Protein 7VB8 (pdb70)

Secondary structure (DSSP, 8-state):
-HHHHHHHHHHHHHHHHTTTHHHHHHHHHHHTTHHHHHHH-SS-EEHHHHHHHH--SPPSSHHHHHHHHHHHHHHHHHTTSEEEEEEEPSS--SSSSSTTEEEEEEE-GGGGGG--TT-TT--HHHHHHHT-HHHHHGGGGHHHHHHHT--HHHHHHSS-HHHHHTT-HHHHHHHHHHHHHHHHHHHHHHHHH--TTTT-SEEEEET-TTSHHHHHHHHH-TT-EEEEEE-HHHHHTPPPBTTEEEEE--TTT-----SEEEEES-GGGS-HHHHHHHHHHHHHHSPTT-EEEEEE----SS---SHHHHHHHHHHHHHHHHHSS-----HHHHHHHHHHTT--S-EEEEEEETTEEEEEEE-/-HHHHHHHHHHHHHHHHTTTHHHHHHHHHHHTTHHHHHHH-SS-EEHHHHHHHH--SPPSSHHHHHHHHHHHHHHHHHTTSEEEEEEE--S--TTSSSTTEEEEEEE-GGGGGG-SS-SS---HHHHHHHT-HHHHHHGGGHHHHHHTT--HHHHHHSS-HHHHHHT-HHHHHHHHHHHHHHHHHHHHHHHHH--TTTT-SEEEEET-TTSHHHHHHHHH-TT-EEEEEE-HHHHHTPPP-TTEEEEE--TTT----EEEEEEES-GGGS-HHHHHHHHHHHHHHEEEEEEEEEEE--B-SS---SHHHHHHHHHHHHHHHHHSS----BHHHHHHHHHHTT--S-EEEEEEETTEEEEEEE-

Radius of gyration: 28.73 Å; Cα contacts (8 Å, |Δi|>4): 1420; chains: 2; bounding box: 76×60×81 Å

Solvent-accessible surface area: 30028 Å² total; per-residue (Å²): 121,78,98,73,118,41,9,80,19,1,23,64,0,27,101,13,5,2,24,7,0,16,0,8,0,0,37,2,0,8,62,10,5,0,1,23,51,6,48,93,36,175,146,33,26,8,3,76,62,0,13,78,52,28,25,113,71,171,20,101,132,65,68,50,0,5,26,3,0,2,8,0,0,4,0,0,9,0,42,49,0,3,120,32,88,51,128,123,16,144,65,118,19,92,4,10,17,4,97,29,21,67,5,24,0,34,31,5,94,6,0,73,0,0,17,125,81,54,129,134,37,5,2,16,46,8,3,86,29,38,5,30,83,29,22,10,26,1,13,26,52,2,15,77,0,2,55,69,7,20,11,0,2,67,88,42,51,63,54,75,4,87,93,32,7,94,82,37,45,108,5,51,67,35,23,96,102,0,48,61,25,7,17,65,6,1,0,106,28,0,31,155,52,5,172,10,1,74,80,20,80,42,0,0,4,7,42,8,24,87,0,50,12,0,98,43,0,44,41,86,42,148,121,1,151,3,27,0,8,20,88,83,117,34,26,86,144,17,70,137,23,142,14,19,114,42,38,36,19,34,29,68,116,86,2,19,125,2,38,0,0,0,0,40,30,24,1,8,20,75,56,58,162,14,0,31,120,0,3,100,26,0,65,95,4,0,81,119,200,2,39,0,0,1,1,0,16,30,2,32,82,91,18,85,92,64,62,44,6,32,23,1,1,38,26,1,1,39,14,0,3,19,42,7,55,0,15,1,0,11,98,134,23,4,12,75,8,0,69,114,5,45,8,49,207,103,90,124,42,29,59,0,2,2,14,2,78,0,3,8,7,25,60,102,88,89,78,128,48,13,101,21,1,20,68,0,24,93,15,3,2,25,6,1,15,0,7,0,0,36,2,0,10,63,11,4,1,1,21,49,7,51,104,35,178,147,32,26,4,3,74,62,0,10,76,52,30,27,112,72,179,22,103,127,74,95,58,1,9,26,2,0,2,8,0,0,4,2,0,9,0,41,62,0,4,137,34,88,47,104,123,30,148,62,133,16,70,8,6,13,3,84,31,12,49,2,17,0,18,23,13,108,5,0,67,0,0,10,83,133,75,81,116,37,4,2,21,37,9,5,82,30,41,5,30,77,33,26,9,28,0,14,31,51,2,16,70,0,2,53,80,10,27,10,0,2,68,79,40,56,61,68,55,3,90,104,38,8,102,100,38,45,109,6,50,68,36,25,91,99,0,48,62,22,4,24,66,15,0,2,85,26,0,32,150,48,8,177,10,1,111,82,22,98,20,0,0,6,8,46,9,23,88,0,46,18,0,96,39,0,47,45,88,42,135,145,4,130,1,18,0,6,22,92,81,124,38,26,88,155,16,71,132,20,150,25,18,98,42,44,34,18,39,31,71,111,79,8,20,132,8,55,0,0,2,0,37,25,19,1,8,23,76,60,62,143,12,0,30,100,0,3,104,24,0,70,91,2,1,103,120,167,6,36,0,0,0,3,0,16,30,2,32,80,94,16,79,92,61,65,43,5,30,26,2,1,37,26,1,1,42,14,0,5,22,42,8,61,0,15,1,0,5,99,125,20,4,12,64,6,0,75,103,5,42,10,45,206,81,88,108,44,28,60,0,2,2,15,2,76,0,5,9,6,16,42

CATH classification: 1.10.10.10 (+1 more: 3.40.50.150)

Sequence (726 aa):
SARNEEDESCMFALKLLGGFAVPFTIKAVIEELGVMDQLLTAERAMSAEELVAAAVAAQLPRPEVACTMVDRLLRFLASHSVVRCTTEVVVGTDDATTTTCCRRSYAASPVCKWFARNGVEDSVLPLGMMILNKTFLDSWQNITDAVLEGAAPFEEKTYGMPMFEEYLSSTNGPLNTVFHEAMANHSMIITKKLLKFFRGFEGLDVLVDVGGGNGTTLQMIRGQYKNMRGINYDLPHVIAQAAPVEGVEHVGGSMFDNIPRGNAVLLKWILHDWDDKACIKILKNCYTALHVRGKVIVLEYVVPDDEEPEPTLAAQGAFEELDLLTMLVTFGSGKERTQREFSELAMEAGFSREFFKATYIFANVWALEFTKSARNEEDESSCMFALKLLGGFAVPFTIKAVIEELGVMDQLLTAERAMSAEELVAAAVAAQLPRPEVACTMVDRLLRFLASHSVVRCTTEVVVGTDDATTTTCCRRRSYAASPVCKWFARNGVEDSVLPLGMMMILNKTFLDSWQQNITDAVLEGAAPFEKTYGMPMMFEYLSTNGPLNTVFHEAMANHSMMIITKKLLKFFRRGFEGLDVLVDVGGGNGTTLQMIRGQYKNMRGINYDLPHVIAQAAPVEGVEHVGGSMFDNIPRGNAVLLKKWILHDWDDKACIKILKNCYTALHVRGKVIVLLEYVVPDDEEPEPTLAAQGAFELDLTMLVTFGSGKERTQQREFSEELAMMEAGFSREFFKATYIFANVWALEFTK

InterPro domains:
  IPR001077 O-methyltransferase, C-terminal domain [PF00891] (153-358)
  IPR012967 Caffeic acid 3-O-methyltransferase-like, dimerisation domain [PF08100] (29-130)
  IPR016461 O-methyltransferase-like [PIRSF005739] (8-376)
  IPR016461 O-methyltransferase-like [PS51683] (28-377)
  IPR016461 O-methyltransferase-like [PTHR11746] (30-358)
  IPR029063 S-adenosyl-L-methionine-dependent methyltransferase superfamily [G3DSA:3.40.50.150] (130-377)
  IPR029063 S-adenosyl-L-methionine-dependent methyltransferase superfamily [SSF53335] (135-360)
  IPR036388 Winged helix-like DNA-binding domain superfamily [G3DSA:1.10.10.10] (5-128)
  IPR036390 Winged helix DNA-binding domain superfamily [SSF46785] (19-131)

Organism: Sorghum bicolor (NCBI:txid4558)

B-factor: mean 29.9, std 14.21, range [11.07, 153.0]

Structure (mmCIF, N/CA/C/O backbone):
data_7VB8
#
_entry.id   7VB8
#
_cell.length_a   96.831
_cell.length_b   96.831
_cell.length_c   168.038
_cell.angle_alpha   90.000
_cell.angle_beta   90.000
_cell.angle_gamma   120.000
#
_symmetry.space_group_name_H-M   'P 31 2 1'
#
loop_
_entity.id
_entity.type
_entity.pdbx_description
1 polymer 'stilbene O-methyltransferase'
2 non-polymer RESVERATROL
3 non-polymer NICOTINAMIDE-ADENINE-DINUCLEOTIDE
4 non-polymer 1,2-ETHANEDIOL
5 non-polymer 'ACETATE ION'
6 non-polymer GLYCEROL
7 non-polymer 'CHLORIDE ION'
8 water water
#
loop_
_atom_site.group_PDB
_atom_site.id
_atom_site.type_symbol
_atom_site.label_atom_id
_atom_site.label_alt_id
_atom_site.label_comp_id
_atom_site.label_asym_id
_atom_site.label_entity_id
_atom_site.label_seq_id
_atom_site.pdbx_PDB_ins_code
_atom_site.Cartn_x
_atom_site.Cartn_y
_atom_site.Cartn_z
_atom_site.occupancy
_atom_site.B_iso_or_equiv
_atom_site.auth_seq_id
_atom_site.auth_comp_id
_atom_site.auth_asym_id
_atom_site.auth_atom_id
_atom_site.pdbx_PDB_model_num
ATOM 1 N N . SER A 1 15 ? -7.556 56.908 -12.466 1.000 67.928 15 SER B N 1
ATOM 2 C CA . SER A 1 15 ? -6.342 56.793 -13.322 1.000 72.599 15 SER B CA 1
ATOM 3 C C . SER A 1 15 ? -5.321 55.874 -12.647 1.000 72.093 15 SER B C 1
ATOM 4 O O . SER A 1 15 ? -4.957 54.843 -13.218 1.000 66.800 15 SER B O 1
ATOM 7 N N . ALA A 1 16 ? -4.862 56.254 -11.440 1.000 60.738 16 ALA B N 1
ATOM 8 C CA . ALA A 1 16 ? -4.107 55.357 -10.572 1.000 53.610 16 ALA B CA 1
ATOM 9 C C . ALA A 1 16 ? -4.993 54.194 -10.098 1.000 57.660 16 ALA B C 1
ATOM 10 O O . ALA A 1 16 ? -4.550 53.041 -10.085 1.000 51.444 16 ALA B O 1
ATOM 12 N N . ARG A 1 17 ? -6.229 54.498 -9.662 1.000 48.809 17 ARG B N 1
ATOM 13 C CA . ARG A 1 17 ? -7.202 53.454 -9.338 1.000 44.385 17 ARG B CA 1
ATOM 14 C C . ARG A 1 17 ? -7.312 52.486 -10.521 1.000 42.867 17 ARG B C 1
ATOM 15 O O . ARG A 1 17 ? -7.258 51.261 -10.365 1.000 36.625 17 ARG B O 1
ATOM 23 N N . ASN A 1 18 ? -7.491 53.054 -11.719 1.000 44.183 18 ASN B N 1
ATOM 24 C CA . ASN A 1 18 ? -7.766 52.264 -12.898 1.000 44.567 18 ASN B CA 1
ATOM 25 C C . ASN A 1 18 ? -6.519 51.450 -13.292 1.000 46.346 18 ASN B C 1
ATOM 26 O O . ASN A 1 18 ? -6.659 50.341 -13.810 1.000 33.992 18 ASN B O 1
ATOM 31 N N . GLU A 1 19 ? -5.299 51.953 -13.030 1.000 39.581 19 GLU B N 1
ATOM 32 C CA . GLU A 1 19 ? -4.090 51.197 -13.356 1.000 42.571 19 GLU B CA 1
ATOM 33 C C . GLU A 1 19 ? -3.946 49.976 -12.456 1.000 37.759 19 GLU B C 1
ATOM 34 O O . GLU A 1 19 ? -3.484 48.922 -12.888 1.000 35.215 19 GLU B O 1
ATOM 40 N N . GLU A 1 20 ? -4.282 50.139 -11.176 1.000 33.027 20 GLU B N 1
ATOM 41 C CA . GLU A 1 20 ? -4.244 49.064 -10.208 1.000 31.139 20 GLU B CA 1
ATOM 42 C C . GLU A 1 20 ? -5.224 47.948 -10.607 1.000 26.222 20 GLU B C 1
ATOM 43 O O . GLU A 1 20 ? -4.855 46.768 -10.542 1.000 25.541 20 GLU B O 1
ATOM 49 N N . ASP A 1 21 ? -6.429 48.369 -10.996 1.000 27.785 21 ASP B N 1
ATOM 50 C CA . ASP A 1 21 ? -7.534 47.504 -11.394 1.000 26.701 21 ASP B CA 1
ATOM 51 C C . ASP A 1 21 ? -7.114 46.734 -12.633 1.000 28.260 21 ASP B C 1
ATOM 52 O O . ASP A 1 21 ? -7.173 45.509 -12.629 1.000 26.127 21 ASP B O 1
ATOM 57 N N . GLU A 1 22 ? -6.620 47.445 -13.668 1.000 30.867 22 GLU B N 1
ATOM 58 C CA . GLU A 1 22 ? -6.180 46.802 -14.910 1.000 33.451 22 GLU B CA 1
ATOM 59 C C . GLU A 1 22 ? -5.036 45.807 -14.670 1.000 27.473 22 GLU B C 1
ATOM 60 O O . GLU A 1 22 ? -4.987 44.748 -15.279 1.000 25.220 22 GLU B O 1
ATOM 66 N N . SER A 1 23 ? -4.109 46.127 -13.776 1.000 24.097 23 SER B N 1
ATOM 67 C CA . SER A 1 23 ? -2.986 45.273 -13.451 1.000 25.061 23 SER B CA 1
ATOM 68 C C . SER A 1 23 ? -3.481 43.937 -12.862 1.000 21.500 23 SER B C 1
ATOM 69 O O . SER A 1 23 ? -3.005 42.845 -13.184 1.000 18.547 23 SER B O 1
ATOM 72 N N . CYS A 1 24 ? -4.406 44.057 -11.898 1.000 20.394 24 CYS B N 1
ATOM 73 C CA . CYS A 1 24 ? -4.927 42.867 -11.220 1.000 21.098 24 CYS B CA 1
ATOM 74 C C . CYS A 1 24 ? -5.689 41.994 -12.214 1.000 20.922 24 CYS B C 1
ATOM 75 O O . CYS A 1 24 ? -5.520 40.773 -12.233 1.000 19.562 24 CYS B O 1
ATOM 78 N N . MET A 1 25 ? -6.502 42.616 -13.071 1.000 20.119 25 MET B N 1
ATOM 79 C CA . MET A 1 25 ? -7.250 41.867 -14.064 1.000 22.100 25 MET B CA 1
ATOM 80 C C . MET A 1 25 ? -6.305 41.188 -15.050 1.000 20.373 25 MET B C 1
ATOM 81 O O . MET A 1 25 ? -6.593 40.074 -15.482 1.000 20.448 25 MET B O 1
ATOM 86 N N . PHE A 1 26 ? -5.196 41.836 -15.433 1.000 20.301 26 PHE B N 1
ATOM 87 C CA . PHE A 1 26 ? -4.207 41.201 -16.299 1.000 20.427 26 PHE B CA 1
ATOM 88 C C . PHE A 1 26 ? -3.558 39.992 -15.626 1.000 18.119 26 PHE B C 1
ATOM 89 O O . PHE A 1 26 ? -3.397 38.933 -16.224 1.000 19.635 26 PHE B O 1
ATOM 97 N N . ALA A 1 27 ? -3.260 40.108 -14.331 1.000 17.658 27 ALA B N 1
ATOM 98 C CA . ALA A 1 27 ? -2.724 38.979 -13.586 1.000 18.156 27 ALA B CA 1
ATOM 99 C C . ALA A 1 27 ? -3.678 37.774 -13.635 1.000 16.344 27 ALA B C 1
ATOM 100 O O . ALA A 1 27 ? -3.235 36.632 -13.860 1.000 16.126 27 ALA B O 1
ATOM 102 N N . LEU A 1 28 ? -4.978 38.015 -13.385 1.000 17.656 28 LEU B N 1
ATOM 103 C CA . LEU A 1 28 ? -5.960 36.931 -13.424 1.000 16.717 28 LEU B CA 1
ATOM 104 C C . LEU A 1 28 ? -6.075 36.390 -14.836 1.000 17.243 28 LEU B C 1
ATOM 105 O O . LEU A 1 28 ? -6.203 35.197 -15.020 1.000 18.196 28 LEU B O 1
ATOM 110 N N . LYS A 1 29 ? -6.000 37.269 -15.852 1.000 19.170 29 LYS B N 1
ATOM 111 C CA . LYS A 1 29 ? -6.079 36.793 -17.219 1.000 18.061 29 LYS B CA 1
ATOM 112 C C . LYS A 1 29 ? -4.923 35.846 -17.517 1.000 18.335 29 LYS B C 1
ATOM 113 O O . LYS A 1 29 ? -5.096 34.819 -18.179 1.000 18.998 29 LYS B O 1
ATOM 119 N N . LEU A 1 30 ? -3.718 36.215 -17.071 1.000 18.008 30 LEU B N 1
ATOM 120 C CA . LEU A 1 30 ? -2.531 35.396 -17.310 1.000 17.057 30 LEU B CA 1
ATOM 121 C C . LEU A 1 30 ? -2.648 34.004 -16.683 1.000 18.534 30 LEU B C 1
ATOM 122 O O . LEU A 1 30 ? -2.266 33.016 -17.289 1.000 20.177 30 LEU B O 1
ATOM 127 N N . LEU A 1 31 ? -3.258 33.922 -15.490 1.000 17.087 31 LEU B N 1
ATOM 128 C CA . LEU A 1 31 ? -3.422 32.671 -14.768 1.000 19.253 31 LEU B CA 1
ATOM 129 C C . LEU A 1 31 ? -4.535 31.807 -15.368 1.000 19.650 31 LEU B C 1
ATOM 130 O O . LEU A 1 31 ? -4.484 30.597 -15.213 1.000 20.158 31 LEU B O 1
ATOM 135 N N . GLY A 1 32 ? -5.456 32.398 -16.129 1.000 19.295 32 GLY B N 1
ATOM 136 C CA . GLY A 1 32 ? -6.640 31.686 -16.611 1.000 19.491 32 GLY B CA 1
ATOM 137 C C . GLY A 1 32 ? -6.598 31.291 -18.077 1.000 21.307 32 GLY B C 1
ATOM 138 O O . GLY A 1 32 ? -7.608 30.795 -18.596 1.000 21.814 32 GLY B O 1
ATOM 139 N N . GLY A 1 33 ? -5.442 31.436 -18.766 1.000 18.564 33 GLY B N 1
ATOM 140 C CA . GLY A 1 33 ? -5.340 31.223 -20.197 1.000 19.455 33 GLY B CA 1
ATOM 141 C C . GLY A 1 33 ? -5.697 29.834 -20.712 1.000 17.790 33 GLY B C 1
ATOM 142 O O . GLY A 1 33 ? -5.875 29.637 -21.928 1.000 20.807 33 GLY B O 1
ATOM 143 N N . PHE A 1 34 ? -5.771 28.817 -19.815 1.000 17.115 34 PHE B N 1
ATOM 144 C CA . PHE A 1 34 ? -6.157 27.468 -20.197 1.000 16.879 34 PHE B CA 1
ATOM 145 C C . PHE A 1 34 ? -7.638 27.358 -20.569 1.000 15.955 34 PHE B C 1
ATOM 146 O O . PHE A 1 34 ? -8.018 26.383 -21.217 1.000 14.896 34 PHE B O 1
ATOM 154 N N . ALA A 1 35 ? -8.472 28.357 -20.183 1.000 15.591 35 ALA B N 1
ATOM 155 C CA . ALA A 1 35 ? -9.924 28.225 -20.374 1.000 14.489 35 ALA B CA 1
ATOM 156 C C . ALA A 1 35 ? -10.326 28.176 -21.834 1.000 16.694 35 ALA B C 1
ATOM 157 O O . ALA A 1 35 ? -11.116 27.313 -22.206 1.000 16.809 35 ALA B O 1
ATOM 159 N N . VAL A 1 36 ? -9.722 29.017 -22.672 1.000 15.566 36 VAL B N 1
ATOM 160 C CA . VAL A 1 36 ? -10.061 29.009 -24.100 1.000 18.377 36 VAL B CA 1
ATOM 161 C C . VAL A 1 36 ? -9.753 27.652 -24.726 1.000 16.361 36 VAL B C 1
ATOM 162 O O . VAL A 1 36 ? -10.617 27.046 -25.358 1.000 15.698 36 VAL B O 1
ATOM 166 N N . PRO A 1 37 ? -8.536 27.079 -24.601 1.000 17.175 37 PRO B N 1
ATOM 167 C CA . PRO A 1 37 ? -8.244 25.815 -25.263 1.000 18.461 37 PRO B CA 1
ATOM 168 C C . PRO A 1 37 ? -9.175 24.714 -24.802 1.000 15.360 37 PRO B C 1
ATOM 169 O O . PRO A 1 37 ? -9.647 23.913 -25.595 1.000 16.849 37 PRO B O 1
ATOM 173 N N . PHE A 1 38 ? -9.439 24.667 -23.506 1.000 16.962 38 PHE B N 1
ATOM 174 C CA . PHE A 1 38 ? -10.238 23.585 -22.972 1.000 17.387 38 PHE B CA 1
ATOM 175 C C . PHE A 1 38 ? -11.701 23.716 -23.443 1.000 16.549 38 PHE B C 1
ATOM 176 O O . PHE A 1 38 ? -12.406 22.723 -23.582 1.000 18.711 38 PHE B O 1
ATOM 184 N N . THR A 1 39 ? -12.189 24.941 -23.596 1.000 15.322 39 THR B N 1
ATOM 185 C CA . THR A 1 39 ? -13.544 25.196 -24.091 1.000 14.978 39 THR B CA 1
ATOM 186 C C . THR A 1 39 ? -13.636 24.797 -25.574 1.000 18.188 39 THR B C 1
ATOM 187 O O . THR A 1 39 ? -14.578 24.141 -26.014 1.000 17.224 39 THR B O 1
ATOM 191 N N . ILE A 1 40 ? -12.643 25.199 -26.363 1.000 15.042 40 ILE B N 1
ATOM 192 C CA . ILE A 1 40 ? -12.601 24.785 -27.763 1.000 17.858 40 ILE B CA 1
ATOM 193 C C . ILE A 1 40 ? -12.606 23.262 -27.895 1.000 17.082 40 ILE B C 1
ATOM 194 O O . ILE A 1 40 ? -13.355 22.674 -28.687 1.000 18.415 40 ILE B O 1
ATOM 199 N N . LYS A 1 41 ? -11.800 22.586 -27.065 1.000 18.030 41 LYS B N 1
ATOM 200 C CA . LYS A 1 41 ? -11.765 21.138 -27.077 1.000 17.597 41 LYS B CA 1
ATOM 201 C C . LYS A 1 41 ? -13.163 20.527 -26.872 1.000 17.579 41 LYS B C 1
ATOM 202 O O . LYS A 1 41 ? -13.593 19.630 -27.560 1.000 18.399 41 LYS B O 1
ATOM 208 N N . ALA A 1 42 ? -13.920 21.034 -25.913 1.000 18.222 42 ALA B N 1
ATOM 209 C CA . ALA A 1 42 ? -15.265 20.527 -25.639 1.000 17.074 42 ALA B CA 1
ATOM 210 C C . ALA A 1 42 ? -16.220 20.796 -26.796 1.000 16.788 42 ALA B C 1
ATOM 211 O O . ALA A 1 42 ? -17.003 19.906 -27.166 1.000 18.679 42 ALA B O 1
ATOM 213 N N . VAL A 1 43 ? -16.157 22.004 -27.368 1.000 17.417 43 VAL B N 1
ATOM 214 C CA . VAL A 1 43 ? -17.027 22.351 -28.480 1.000 17.326 43 VAL B CA 1
ATOM 215 C C . VAL A 1 43 ? -16.743 21.460 -29.698 1.000 18.828 43 VAL B C 1
ATOM 216 O O . VAL A 1 43 ? -17.649 21.016 -30.413 1.000 18.877 43 VAL B O 1
ATOM 220 N N . ILE A 1 44 ? -15.467 21.120 -29.905 1.000 18.045 44 ILE B N 1
ATOM 221 C CA . ILE A 1 44 ? -15.093 20.174 -30.939 1.000 19.529 44 ILE B CA 1
ATOM 222 C C . ILE A 1 44 ? -15.611 18.775 -30.618 1.000 20.672 44 ILE B C 1
ATOM 223 O O . ILE A 1 44 ? -16.225 18.135 -31.479 1.000 21.816 44 ILE B O 1
ATOM 228 N N A GLU A 1 45 ? -15.318 18.265 -29.416 0.500 20.433 45 GLU B N 1
ATOM 229 N N B GLU A 1 45 ? -15.339 18.279 -29.399 0.500 19.546 45 GLU B N 1
ATOM 230 C CA A GLU A 1 45 ? -15.641 16.879 -29.089 0.500 21.095 45 GLU B CA 1
ATOM 231 C CA B GLU A 1 45 ? -15.614 16.886 -29.043 0.500 19.577 45 GLU B CA 1
ATOM 232 C C A GLU A 1 45 ? -17.145 16.635 -29.094 0.500 20.885 45 GLU B C 1
ATOM 233 C C B GLU A 1 45 ? -17.104 16.602 -28.852 0.500 19.118 45 GLU B C 1
ATOM 234 O O A GLU A 1 45 ? -17.582 15.570 -29.536 0.500 19.778 45 GLU B O 1
ATOM 235 O O B GLU A 1 45 ? -17.501 15.440 -28.873 0.500 17.271 45 GLU B O 1
ATOM 246 N N . LEU A 1 46 ? -17.931 17.650 -28.708 1.000 19.859 46 LEU B N 1
ATOM 247 C CA . LEU A 1 46 ? -19.382 17.528 -28.702 1.000 21.510 46 LEU B CA 1
ATOM 248 C C . LEU A 1 46 ? -19.958 17.453 -30.118 1.000 20.942 46 LEU B C 1
ATOM 249 O O . LEU A 1 46 ? -21.147 17.181 -30.247 1.000 22.551 46 LEU B O 1
ATOM 254 N N . GLY A 1 47 ? -19.151 17.745 -31.151 1.000 21.423 47 GLY B N 1
ATOM 255 C CA . GLY A 1 47 ? -19.590 17.822 -32.543 1.000 22.370 47 GLY B CA 1
ATOM 256 C C . GLY A 1 47 ? -20.163 19.188 -32.937 1.000 20.684 47 GLY B C 1
ATOM 257 O O . GLY A 1 47 ? -20.590 19.386 -34.072 1.000 21.853 47 GLY B O 1
ATOM 258 N N . VAL A 1 48 ? -20.172 20.146 -31.998 1.000 19.296 48 VAL B N 1
ATOM 259 C CA . VAL A 1 48 ? -20.721 21.465 -32.220 1.000 17.500 48 VAL B CA 1
ATOM 260 C C . VAL A 1 48 ? -19.872 22.267 -33.193 1.000 17.837 48 VAL B C 1
ATOM 261 O O . VAL A 1 48 ? -20.414 22.950 -34.038 1.000 19.771 48 VAL B O 1
ATOM 265 N N . MET A 1 49 ? -18.538 22.192 -33.090 1.000 18.510 49 MET B N 1
ATOM 266 C CA . MET A 1 49 ? -17.679 22.901 -34.029 1.000 18.218 49 MET B CA 1
ATOM 267 C C . MET A 1 49 ? -17.961 22.453 -35.477 1.000 19.338 49 MET B C 1
ATOM 268 O O . MET A 1 49 ? -18.023 23.282 -36.363 1.000 21.110 49 MET B O 1
ATOM 273 N N . ASP A 1 50 ? -18.137 21.157 -35.703 1.000 20.269 50 ASP B N 1
ATOM 274 C CA . ASP A 1 50 ? -18.362 20.660 -37.056 1.000 24.547 50 ASP B CA 1
ATOM 275 C C . ASP A 1 50 ? -19.712 21.169 -37.562 1.000 23.098 50 ASP B C 1
ATOM 276 O O . ASP A 1 50 ? -19.790 21.545 -38.720 1.000 23.767 50 ASP B O 1
ATOM 281 N N . GLN A 1 51 ? -20.723 21.254 -36.684 1.000 24.605 51 GLN B N 1
ATOM 282 C CA . GLN A 1 51 ? -22.020 21.817 -37.102 1.000 24.488 51 GLN B CA 1
ATOM 283 C C . GLN A 1 51 ? -21.893 23.292 -37.436 1.000 22.919 51 GLN B C 1
ATOM 284 O O . GLN A 1 51 ? -22.485 23.752 -38.405 1.000 24.665 51 GLN B O 1
ATOM 290 N N . LEU A 1 52 ? -21.070 24.067 -36.703 1.000 20.567 52 LEU B N 1
ATOM 291 C CA . LEU A 1 52 ? -20.805 25.442 -37.073 1.000 21.127 52 LEU B CA 1
ATOM 292 C C . LEU A 1 52 ? -20.167 25.504 -38.458 1.000 22.702 52 LEU B C 1
ATOM 293 O O . LEU A 1 52 ? -20.472 26.392 -39.237 1.000 22.634 52 LEU B O 1
ATOM 298 N N . LEU A 1 53 ? -19.279 24.546 -38.756 1.000 22.727 53 LEU B N 1
ATOM 299 C CA . LEU A 1 53 ? -18.509 24.609 -39.987 1.000 24.243 53 LEU B CA 1
ATOM 300 C C . LEU A 1 53 ? -19.349 24.281 -41.213 1.000 26.641 53 LEU B C 1
ATOM 301 O O . LEU A 1 53 ? -19.024 24.790 -42.275 1.000 30.353 53 LEU B O 1
ATOM 306 N N . THR A 1 54 ? -20.431 23.530 -41.043 1.000 27.713 54 THR B N 1
ATOM 307 C CA . THR A 1 54 ? -21.276 23.173 -42.181 1.000 31.051 54 THR B CA 1
ATOM 308 C C . THR A 1 54 ? -22.585 23.950 -42.186 1.000 34.858 54 THR B C 1
ATOM 309 O O . THR A 1 54 ? -23.402 23.745 -43.085 1.000 33.018 54 THR B O 1
ATOM 313 N N . ALA A 1 55 ? -22.782 24.866 -41.234 1.000 27.817 55 ALA B N 1
ATOM 314 C CA . ALA A 1 55 ? -24.013 25.643 -41.156 1.000 29.795 55 ALA B CA 1
ATOM 315 C C . ALA A 1 55 ? -24.132 26.675 -42.280 1.000 32.187 55 ALA B C 1
ATOM 316 O O . ALA A 1 55 ? -23.173 27.359 -42.645 1.000 38.230 55 ALA B O 1
ATOM 318 N N . GLU A 1 56 ? -25.395 26.877 -42.706 1.000 37.526 56 GLU B N 1
ATOM 319 C CA . GLU A 1 56 ? -25.776 27.902 -43.678 1.000 47.803 56 GLU B CA 1
ATOM 320 C C . GLU A 1 56 ? -26.076 29.248 -43.018 1.000 44.214 56 GLU B C 1
ATOM 321 O O . GLU A 1 56 ? -26.079 30.283 -43.668 1.000 39.582 56 GLU B O 1
ATOM 327 N N . ARG A 1 57 ? -26.395 29.232 -41.729 1.000 31.224 57 ARG B N 1
ATOM 328 C CA . ARG A 1 57 ? -26.738 30.444 -41.016 1.000 34.197 57 ARG B CA 1
ATOM 329 C C . ARG A 1 57 ? -26.295 30.278 -39.559 1.000 24.463 57 ARG B C 1
ATOM 330 O O . ARG A 1 57 ? -25.986 29.159 -39.154 1.000 27.030 57 ARG B O 1
ATOM 338 N N . ALA A 1 58 ? -26.348 31.375 -38.804 1.000 27.489 58 ALA B N 1
ATOM 339 C CA . ALA A 1 58 ? -26.188 31.352 -37.352 1.000 24.149 58 ALA B CA 1
ATOM 340 C C . ALA A 1 58 ? -27.186 30.388 -36.742 1.000 25.278 58 ALA B C 1
ATOM 341 O O . ALA A 1 58 ? -28.379 30.370 -37.101 1.000 25.571 58 ALA B O 1
ATOM 343 N N . MET A 1 59 ? -26.729 29.622 -35.737 1.000 21.807 59 MET B N 1
ATOM 344 C CA . MET A 1 59 ? -27.557 28.640 -35.067 1.000 21.186 59 MET B CA 1
ATOM 345 C C . MET A 1 59 ? -27.502 28.824 -33.554 1.000 19.728 59 MET B C 1
ATOM 346 O O . MET A 1 59 ? -26.438 29.092 -32.978 1.000 19.613 59 MET B O 1
ATOM 351 N N . SER A 1 60 ? -28.655 28.657 -32.899 1.000 21.877 60 SER B N 1
ATOM 352 C CA . SER A 1 60 ? -28.679 28.642 -31.437 1.000 20.356 60 SER B CA 1
ATOM 353 C C . SER A 1 60 ? -27.972 27.405 -30.883 1.000 21.229 60 SER B C 1
ATOM 354 O O . SER A 1 60 ? -27.787 26.406 -31.563 1.000 20.615 60 SER B O 1
ATOM 357 N N . ALA A 1 61 ? -27.675 27.459 -29.586 1.000 21.416 61 ALA B N 1
ATOM 358 C CA . ALA A 1 61 ? -27.133 26.305 -28.876 1.000 20.819 61 ALA B CA 1
ATOM 359 C C . ALA A 1 61 ? -28.075 25.110 -28.973 1.000 21.606 61 ALA B C 1
ATOM 360 O O . ALA A 1 61 ? -27.629 23.985 -29.177 1.000 22.117 61 ALA B O 1
ATOM 362 N N . GLU A 1 62 ? -29.381 25.355 -28.858 1.000 23.295 62 GLU B N 1
ATOM 363 C CA . GLU A 1 62 ? -30.349 24.279 -28.974 1.000 25.893 62 GLU B CA 1
ATOM 364 C C . GLU A 1 62 ? -30.266 23.636 -30.352 1.000 24.882 62 GLU B C 1
ATOM 365 O O . GLU A 1 62 ? -30.272 22.406 -30.471 1.000 26.493 62 GLU B O 1
ATOM 371 N N . GLU A 1 63 ? -30.214 24.478 -31.377 1.000 23.400 63 GLU B N 1
ATOM 372 C CA . GLU A 1 63 ? -30.113 23.983 -32.749 1.000 23.579 63 GLU B CA 1
ATOM 373 C C . GLU A 1 63 ? -28.820 23.209 -32.984 1.000 25.646 63 GLU B C 1
ATOM 374 O O . GLU A 1 63 ? -28.796 22.169 -33.664 1.000 24.460 63 GLU B O 1
ATOM 380 N N . LEU A 1 64 ? -27.715 23.714 -32.419 1.000 22.835 64 LEU B N 1
ATOM 381 C CA . LEU A 1 64 ? -26.424 23.054 -32.589 1.000 23.210 64 LEU B CA 1
ATOM 382 C C . LEU A 1 64 ? -26.365 21.707 -31.864 1.000 20.465 64 LEU B C 1
ATOM 383 O O . LEU A 1 64 ? -25.825 20.741 -32.422 1.000 22.767 64 LEU B O 1
ATOM 388 N N . VAL A 1 65 ? -26.938 21.614 -30.667 1.000 23.277 65 VAL B N 1
ATOM 389 C CA . VAL A 1 65 ? -26.953 20.360 -29.942 1.000 24.532 65 VAL B CA 1
ATOM 390 C C . VAL A 1 65 ? -27.823 19.355 -30.693 1.000 26.292 65 VAL B C 1
ATOM 391 O O . VAL A 1 65 ? -27.447 18.188 -30.782 1.000 26.142 65 VAL B O 1
ATOM 395 N N . ALA A 1 66 ? -28.948 19.821 -31.242 1.000 28.870 66 ALA B N 1
ATOM 396 C CA . ALA A 1 66 ? -29.855 18.894 -31.913 1.000 28.936 66 ALA B CA 1
ATOM 397 C C . ALA A 1 66 ? -29.147 18.303 -33.138 1.000 27.143 66 ALA B C 1
ATOM 398 O O . ALA A 1 66 ? -29.266 17.127 -33.454 1.000 30.926 66 ALA B O 1
ATOM 400 N N . ALA A 1 67 ? -28.383 19.128 -33.829 1.000 25.135 67 ALA B N 1
ATOM 401 C CA . ALA A 1 67 ? -27.693 18.733 -35.044 1.000 25.802 67 ALA B CA 1
ATOM 402 C C . ALA A 1 67 ? -26.470 17.858 -34.747 1.000 29.615 67 ALA B C 1
ATOM 403 O O . ALA A 1 67 ? -26.167 16.981 -35.555 1.000 28.095 67 ALA B O 1
ATOM 405 N N . ALA A 1 68 ? -25.743 18.122 -33.639 1.000 25.940 68 ALA B N 1
ATOM 406 C CA . ALA A 1 68 ? -24.480 17.441 -33.333 1.000 26.305 68 ALA B CA 1
ATOM 407 C C . ALA A 1 68 ? -24.679 16.083 -32.643 1.000 26.729 68 ALA B C 1
ATOM 408 O O . ALA A 1 68 ? -23.829 15.182 -32.741 1.000 31.183 68 ALA B O 1
ATOM 410 N N . VAL A 1 69 ? -25.717 15.982 -31.829 1.000 27.568 69 VAL B N 1
ATOM 411 C CA . VAL A 1 69 ? -25.842 14.873 -30.897 1.000 31.131 69 VAL B CA 1
ATOM 412 C C . VAL A 1 69 ? -27.056 14.038 -31.298 1.000 36.991 69 VAL B C 1
ATOM 413 O O . VAL A 1 69 ? -28.182 14.523 -31.166 1.000 35.084 69 VAL B O 1
ATOM 417 N N . ALA A 1 70 ? -26.788 12.781 -31.698 1.000 45.145 70 ALA B N 1
ATOM 418 C CA . ALA A 1 70 ? -27.787 11.822 -32.165 1.000 49.196 70 ALA B CA 1
ATOM 419 C C . ALA A 1 70 ? -28.593 11.239 -30.999 1.000 48.951 70 ALA B C 1
ATOM 420 O O . ALA A 1 70 ? -29.820 11.168 -31.063 1.000 45.706 70 ALA B O 1
ATOM 422 N N . ALA A 1 71 ? -27.891 10.844 -29.926 1.000 47.388 71 ALA B N 1
ATOM 423 C CA . ALA A 1 71 ? -28.508 10.242 -28.756 1.000 50.495 71 ALA B CA 1
ATOM 424 C C . ALA A 1 71 ? -29.554 11.154 -28.130 1.000 54.251 71 ALA B C 1
ATOM 425 O O . ALA A 1 71 ? -29.434 12.375 -28.163 1.000 47.786 71 ALA B O 1
ATOM 427 N N . GLN A 1 72 ? -30.575 10.512 -27.552 1.000 49.959 72 GLN B N 1
ATOM 428 C CA . GLN A 1 72 ? -31.466 11.109 -26.572 1.000 51.829 72 GLN B CA 1
ATOM 429 C C . GLN A 1 72 ? -30.647 11.502 -25.334 1.000 42.781 72 GLN B C 1
ATOM 430 O O . GLN A 1 72 ? -29.889 10.679 -24.823 1.000 41.457 72 GLN B O 1
ATOM 436 N N . LEU A 1 73 ? -30.750 12.767 -24.877 1.000 37.723 73 LEU B N 1
ATOM 437 C CA . LEU A 1 73 ? -30.023 13.199 -23.686 1.000 34.244 73 LEU B CA 1
ATOM 438 C C . LEU A 1 73 ? -30.916 13.142 -22.453 1.000 30.648 73 LEU B C 1
ATOM 439 O O . LEU A 1 73 ? -32.089 13.498 -22.529 1.000 33.035 73 LEU B O 1
ATOM 444 N N . PRO A 1 74 ? -30.385 12.802 -21.251 1.000 34.354 74 PRO B N 1
ATOM 445 C CA . PRO A 1 74 ? -31.205 12.799 -20.031 1.000 32.816 74 PRO B CA 1
ATOM 446 C C . PRO A 1 74 ? -31.704 14.172 -19.560 1.000 36.112 74 PRO B C 1
ATOM 447 O O . PRO A 1 74 ? -32.775 14.282 -18.955 1.000 29.666 74 PRO B O 1
ATOM 451 N N . ARG A 1 75 ? -30.907 15.232 -19.836 1.000 27.615 75 ARG B N 1
ATOM 452 C CA . ARG A 1 75 ? -31.196 16.574 -19.374 1.000 27.335 75 ARG B CA 1
ATOM 453 C C . ARG A 1 75 ? -30.913 17.498 -20.561 1.000 29.040 75 ARG B C 1
ATOM 454 O O . ARG A 1 75 ? -29.900 18.200 -20.599 1.000 25.269 75 ARG B O 1
ATOM 462 N N . PRO A 1 76 ? -31.781 17.491 -21.593 1.000 29.174 76 PRO B N 1
ATOM 463 C CA . PRO A 1 76 ? -31.463 18.169 -22.842 1.000 26.973 76 PRO B CA 1
ATOM 464 C C . PRO A 1 76 ? -31.378 19.689 -22.689 1.000 27.059 76 PRO B C 1
ATOM 465 O O . PRO A 1 76 ? -30.537 20.296 -23.362 1.000 26.574 76 PRO B O 1
ATOM 469 N N . GLU A 1 77 ? -32.229 20.290 -21.840 1.000 28.850 77 GLU B N 1
ATOM 470 C CA . GLU A 1 77 ? -32.231 21.739 -21.686 1.000 33.143 77 GLU B CA 1
ATOM 471 C C . GLU A 1 77 ? -30.950 22.187 -20.972 1.000 27.853 77 GLU B C 1
ATOM 472 O O . GLU A 1 77 ? -30.383 23.205 -21.360 1.000 24.659 77 GLU B O 1
ATOM 478 N N . VAL A 1 78 ? -30.497 21.416 -19.972 1.000 25.618 78 VAL B N 1
ATOM 479 C CA . VAL A 1 78 ? -29.258 21.720 -19.271 1.000 23.949 78 VAL B CA 1
ATOM 480 C C . VAL A 1 78 ? -28.055 21.583 -20.210 1.000 25.887 78 VAL B C 1
ATOM 481 O O . VAL A 1 78 ? -27.201 22.495 -20.260 1.000 23.011 78 VAL B O 1
ATOM 485 N N . ALA A 1 79 ? -28.039 20.532 -21.045 1.000 22.351 79 ALA B N 1
ATOM 486 C CA . ALA A 1 79 ? -26.978 20.428 -22.052 1.000 22.168 79 ALA B CA 1
ATOM 487 C C . ALA A 1 79 ? -26.957 21.676 -22.946 1.000 21.478 79 ALA B C 1
ATOM 488 O O . ALA A 1 79 ? -25.881 22.219 -23.226 1.000 19.360 79 ALA B O 1
ATOM 490 N N . CYS A 1 80 ? -28.142 22.119 -23.417 1.000 19.826 80 CYS B N 1
ATOM 491 C CA . CYS A 1 80 ? -28.243 23.281 -24.287 1.000 21.890 80 CYS B CA 1
ATOM 492 C C . CYS A 1 80 ? -27.724 24.546 -23.584 1.000 20.024 80 CYS B C 1
ATOM 493 O O . CYS A 1 80 ? -26.996 25.318 -24.199 1.000 19.533 80 CYS B O 1
ATOM 496 N N . THR A 1 81 ? -28.087 24.763 -22.331 1.000 18.656 81 THR B N 1
ATOM 497 C CA . THR A 1 81 ? -27.670 25.985 -21.633 1.000 20.796 81 THR B CA 1
ATOM 498 C C . THR A 1 81 ? -26.164 25.948 -21.365 1.000 19.120 81 THR B C 1
ATOM 499 O O . THR A 1 81 ? -25.532 26.999 -21.463 1.000 17.950 81 THR B O 1
ATOM 503 N N . MET A 1 82 ? -25.603 24.755 -21.112 1.000 18.252 82 MET B N 1
ATOM 504 C CA . MET A 1 82 ? -24.159 24.631 -20.906 1.000 17.190 82 MET B CA 1
ATOM 505 C C . MET A 1 82 ? -23.423 24.943 -22.224 1.000 17.444 82 MET B C 1
ATOM 506 O O . MET A 1 82 ? -22.428 25.684 -22.294 1.000 17.114 82 MET B O 1
ATOM 511 N N . VAL A 1 83 ? -23.918 24.403 -23.338 1.000 16.865 83 VAL B N 1
ATOM 512 C CA . VAL A 1 83 ? -23.303 24.729 -24.636 1.000 18.726 83 VAL B CA 1
ATOM 513 C C . VAL A 1 83 ? -23.420 26.225 -24.955 1.000 16.520 83 VAL B C 1
ATOM 514 O O . VAL A 1 83 ? -22.501 26.815 -25.501 1.000 16.566 83 VAL B O 1
ATOM 518 N N . ASP A 1 84 ? -24.552 26.856 -24.647 1.000 16.528 84 ASP B N 1
ATOM 519 C CA . ASP A 1 84 ? -24.723 28.287 -24.827 1.000 16.107 84 ASP B CA 1
ATOM 520 C C . ASP A 1 84 ? -23.602 29.056 -24.094 1.000 16.304 84 ASP B C 1
ATOM 521 O O . ASP A 1 84 ? -23.010 30.003 -24.620 1.000 17.917 84 ASP B O 1
ATOM 526 N N . ARG A 1 85 ? -23.321 28.641 -22.850 1.000 16.307 85 ARG B N 1
ATOM 527 C CA . ARG A 1 85 ? -22.317 29.327 -22.044 1.000 16.073 85 ARG B CA 1
ATOM 528 C C . ARG A 1 85 ? -20.920 29.111 -22.649 1.000 16.397 85 ARG B C 1
ATOM 529 O O . ARG A 1 85 ? -20.067 30.015 -22.619 1.000 16.579 85 ARG B O 1
ATOM 537 N N . LEU A 1 86 ? -20.639 27.884 -23.127 1.000 16.288 86 LEU B N 1
ATOM 538 C CA . LEU A 1 86 ? -19.359 27.632 -23.759 1.000 15.846 86 LEU B CA 1
ATOM 539 C C . LEU A 1 86 ? -19.173 28.542 -24.970 1.000 16.230 86 LEU B C 1
ATOM 540 O O . LEU A 1 86 ? -18.117 29.171 -25.153 1.000 14.939 86 LEU B O 1
ATOM 545 N N . LEU A 1 87 ? -20.222 28.626 -25.787 1.000 15.153 87 LEU B N 1
ATOM 546 C CA . LEU A 1 87 ? -20.141 29.453 -26.994 1.000 16.494 87 LEU B CA 1
ATOM 547 C C . LEU A 1 87 ? -20.118 30.954 -26.728 1.000 15.440 87 LEU B C 1
ATOM 548 O O . LEU A 1 87 ? -19.388 31.692 -27.408 1.000 16.784 87 LEU B O 1
ATOM 553 N N . ARG A 1 88 ? -20.830 31.430 -25.702 1.000 15.972 88 ARG B N 1
ATOM 554 C CA . ARG A 1 88 ? -20.768 32.820 -25.297 1.000 17.146 88 ARG B CA 1
ATOM 555 C C . ARG A 1 88 ? -19.325 33.220 -24.960 1.000 16.658 88 ARG B C 1
ATOM 556 O O . ARG A 1 88 ? -18.844 34.319 -25.315 1.000 16.504 88 ARG B O 1
ATOM 564 N N . PHE A 1 89 ? -18.655 32.365 -24.177 1.000 15.651 89 PHE B N 1
ATOM 565 C CA . PHE A 1 89 ? -17.268 32.601 -23.826 1.000 15.535 89 PHE B CA 1
ATOM 566 C C . PHE A 1 89 ? -16.389 32.672 -25.071 1.000 16.603 89 PHE B C 1
ATOM 567 O O . PHE A 1 89 ? -15.592 33.607 -25.202 1.000 16.730 89 PHE B O 1
ATOM 575 N N . LEU A 1 90 ? -16.578 31.715 -26.002 1.000 16.763 90 LEU B N 1
ATOM 576 C CA . LEU A 1 90 ? -15.775 31.752 -27.216 1.000 16.637 90 LEU B CA 1
ATOM 577 C C . LEU A 1 90 ? -16.091 33.021 -28.020 1.000 17.282 90 LEU B C 1
ATOM 578 O O . LEU A 1 90 ? -15.195 33.566 -28.644 1.000 17.894 90 LEU B O 1
ATOM 583 N N . ALA A 1 91 ? -17.353 33.469 -28.027 1.000 17.218 91 ALA B N 1
ATOM 584 C CA . ALA A 1 91 ? -17.716 34.699 -28.730 1.000 18.047 91 ALA B CA 1
ATOM 585 C C . ALA A 1 91 ? -16.967 35.908 -28.184 1.000 21.075 91 ALA B C 1
ATOM 586 O O . ALA A 1 91 ? -16.510 36.763 -28.954 1.000 17.957 91 ALA B O 1
ATOM 588 N N . SER A 1 92 ? -16.779 35.957 -26.860 1.000 17.932 92 SER B N 1
ATOM 589 C CA . SER A 1 92 ? -16.092 37.065 -26.218 1.000 19.597 92 SER B CA 1
ATOM 590 C C . SER A 1 92 ? -14.615 37.057 -26.604 1.000 19.603 92 SER B C 1
ATOM 591 O O . SER A 1 92 ? -13.970 38.089 -26.480 1.000 21.412 92 SER B O 1
ATOM 594 N N . HIS A 1 93 ? -14.084 35.925 -27.091 1.000 18.259 93 HIS B N 1
ATOM 595 C CA . HIS A 1 93 ? -12.730 35.813 -27.613 1.000 19.088 93 HIS B CA 1
ATOM 596 C C . HIS A 1 93 ? -12.674 35.844 -29.136 1.000 22.444 93 HIS B C 1
ATOM 597 O O . HIS A 1 93 ? -11.637 35.492 -29.717 1.000 21.249 93 HIS B O 1
ATOM 604 N N . SER A 1 94 ? -13.814 36.201 -29.769 1.000 20.306 94 SER B N 1
ATOM 605 C CA . SER A 1 94 ? -13.895 36.297 -31.221 1.000 21.551 94 SER B CA 1
ATOM 606 C C . SER A 1 94 ? -13.655 34.976 -31.945 1.000 20.563 94 SER B C 1
ATOM 607 O O . SER A 1 94 ? -13.324 34.978 -33.140 1.000 24.291 94 SER B O 1
ATOM 610 N N . VAL A 1 95 ? -13.798 33.817 -31.283 1.000 19.213 95 VAL B N 1
ATOM 611 C CA . VAL A 1 95 ? -13.599 32.543 -31.951 1.000 19.131 95 VAL B CA 1
ATOM 612 C C . VAL A 1 95 ? -14.837 32.193 -32.750 1.000 21.013 95 VAL B C 1
ATOM 613 O O . VAL A 1 95 ? -14.741 31.484 -33.748 1.000 22.090 95 VAL B O 1
ATOM 617 N N . VAL A 1 96 ? -16.014 32.608 -32.239 1.000 21.156 96 VAL B N 1
ATOM 618 C CA . VAL A 1 96 ? -17.258 32.490 -32.986 1.000 21.347 96 VAL B CA 1
ATOM 619 C C . VAL A 1 96 ? -17.922 33.864 -32.959 1.000 20.334 96 VAL B C 1
ATOM 620 O O . VAL A 1 96 ? -17.598 34.745 -32.130 1.000 18.542 96 VAL B O 1
ATOM 624 N N . ARG A 1 97 ? -18.855 34.031 -33.910 1.000 21.649 97 ARG B N 1
ATOM 625 C CA . ARG A 1 97 ? -19.649 35.235 -34.040 1.000 23.386 97 ARG B CA 1
ATOM 626 C C . ARG A 1 97 ? -20.970 34.973 -33.328 1.000 20.628 97 ARG B C 1
ATOM 627 O O . ARG A 1 97 ? -21.467 33.875 -33.382 1.000 21.895 97 ARG B O 1
ATOM 635 N N . CYS A 1 98 ? -21.516 35.966 -32.647 1.000 21.332 98 CYS B N 1
ATOM 636 C CA . CYS A 1 98 ? -22.749 35.814 -31.906 1.000 20.539 98 CYS B CA 1
ATOM 637 C C . CYS A 1 98 ? -23.737 36.932 -32.296 1.000 20.551 98 CYS B C 1
ATOM 638 O O . CYS A 1 98 ? -23.339 38.084 -32.431 1.000 20.988 98 CYS B O 1
ATOM 641 N N . THR A 1 99 ? -25.012 36.577 -32.421 1.000 21.904 99 THR B N 1
ATOM 642 C CA . THR A 1 99 ? -26.072 37.579 -32.559 1.000 22.613 99 THR B CA 1
ATOM 643 C C . THR A 1 99 ? -27.157 37.219 -31.544 1.000 19.318 99 THR B C 1
ATOM 644 O O . THR A 1 99 ? -27.370 36.046 -31.223 1.000 22.093 99 THR B O 1
ATOM 648 N N . THR A 1 100 ? -27.881 38.232 -31.056 1.000 18.422 100 THR B N 1
ATOM 649 C CA . THR A 1 100 ? -28.814 38.097 -29.972 1.000 20.456 100 THR B CA 1
ATOM 650 C C . THR A 1 100 ? -30.185 38.590 -30.446 1.000 22.496 100 THR B C 1
ATOM 651 O O . THR A 1 100 ? -30.255 39.632 -31.109 1.000 20.167 100 THR B O 1
ATOM 655 N N . GLU A 1 101 ? -31.212 37.792 -30.153 1.000 21.658 101 GLU B N 1
ATOM 656 C CA . GLU A 1 101 ? -32.590 38.131 -30.529 1.000 23.727 101 GLU B CA 1
ATOM 657 C C . GLU A 1 101 ? -33.457 37.999 -29.276 1.000 26.748 101 GLU B C 1
ATOM 658 O O . GLU A 1 101 ? -33.189 37.177 -28.391 1.000 24.956 101 GLU B O 1
ATOM 664 N N . VAL A 1 102 ? -34.552 38.770 -29.247 1.000 24.789 102 VAL B N 1
ATOM 665 C CA . VAL A 1 102 ? -35.494 38.687 -28.136 1.000 26.685 102 VAL B CA 1
ATOM 666 C C . VAL A 1 102 ? -36.260 37.366 -28.174 1.000 29.625 102 VAL B C 1
ATOM 667 O O . VAL A 1 102 ? -36.777 36.985 -29.211 1.000 27.752 102 VAL B O 1
ATOM 671 N N . VAL A 1 103 ? -36.348 36.688 -27.016 1.000 36.142 103 VAL B N 1
ATOM 672 C CA . VAL A 1 103 ? -37.133 35.461 -26.904 1.000 37.878 103 VAL B CA 1
ATOM 673 C C . VAL A 1 103 ? -38.610 35.858 -26.788 1.000 45.002 103 VAL B C 1
ATOM 674 O O . VAL A 1 103 ? -38.935 36.661 -25.912 1.000 38.366 103 VAL B O 1
ATOM 678 N N . VAL A 1 104 ? -39.433 35.357 -27.726 1.000 44.580 104 VAL B N 1
ATOM 679 C CA . VAL A 1 104 ? -40.888 35.377 -27.637 1.000 60.942 104 VAL B CA 1
ATOM 680 C C . VAL A 1 104 ? -41.339 34.050 -27.018 1.000 63.645 104 VAL B C 1
ATOM 681 O O . VAL A 1 104 ? -41.114 32.990 -27.604 1.000 67.248 104 VAL B O 1
ATOM 685 N N . GLY A 1 105 ? -41.942 34.120 -25.818 1.000 61.610 105 GLY B N 1
ATOM 686 C CA . GLY A 1 105 ? -42.356 32.939 -25.073 1.000 56.612 105 GLY B CA 1
ATOM 687 C C . GLY A 1 105 ? -41.298 32.487 -24.063 1.000 62.622 105 GLY B C 1
ATOM 688 O O . GLY A 1 105 ? -40.500 33.292 -23.583 1.000 55.558 105 GLY B O 1
ATOM 689 N N . THR A 1 106 ? -41.340 31.189 -23.722 1.000 63.495 106 THR B N 1
ATOM 690 C CA . THR A 1 106 ? -40.373 30.542 -22.844 1.000 63.221 106 THR B CA 1
ATOM 691 C C . THR A 1 106 ? -39.355 29.768 -23.685 1.000 61.995 106 THR B C 1
ATOM 692 O O . THR A 1 106 ? -39.731 28.918 -24.492 1.000 52.432 106 THR B O 1
ATOM 696 N N . ASP A 1 107 ? -38.064 30.055 -23.471 1.000 57.909 107 ASP B N 1
ATOM 697 C CA . ASP A 1 107 ? -36.986 29.240 -24.013 1.000 52.606 107 ASP B CA 1
ATOM 698 C C . ASP A 1 107 ? -36.042 28.797 -22.883 1.000 50.486 107 ASP B C 1
ATOM 699 O O . ASP A 1 107 ? -35.226 29.583 -22.402 1.000 45.711 107 ASP B O 1
ATOM 704 N N . ASP A 1 108 ? -36.100 27.506 -22.519 1.000 46.482 108 ASP B N 1
ATOM 705 C CA . ASP A 1 108 ? -35.294 26.975 -21.423 1.000 51.561 108 ASP B CA 1
ATOM 706 C C . ASP A 1 108 ? -33.895 26.537 -21.889 1.000 47.722 108 ASP B C 1
ATOM 707 O O . ASP A 1 108 ? -33.126 26.012 -21.067 1.000 43.753 108 ASP B O 1
ATOM 712 N N . ALA A 1 109 ? -33.569 26.757 -23.185 1.000 40.688 109 ALA B N 1
ATOM 713 C CA . ALA A 1 109 ? -32.351 26.230 -23.811 1.000 39.227 109 ALA B CA 1
ATOM 714 C C . ALA A 1 109 ? -31.308 27.339 -24.020 1.000 40.013 109 ALA B C 1
ATOM 715 O O . ALA A 1 109 ? -30.269 27.113 -24.65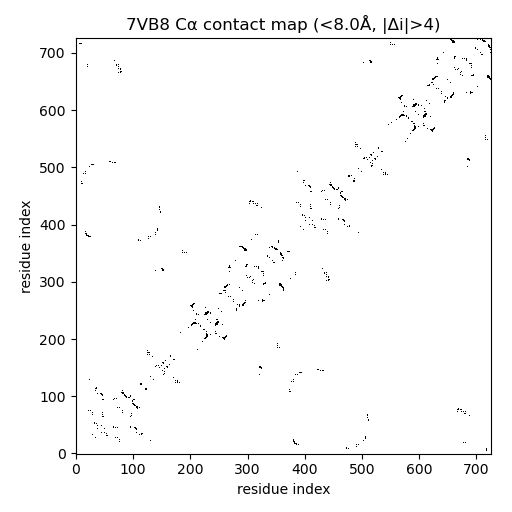9 1.000 32.294 109 ALA B O 1
ATOM 717 N N . THR A 1 110 ? -31.604 28.532 -23.436 1.000 36.693 110 THR B N 1
ATOM 718 C CA . THR A 1 110 ? -30.691 29.673 -23.333 1.000 35.771 110 THR B CA 1
ATOM 719 C C . THR A 1 110 ? -30.436 29.967 -21.845 1.000 35.085 110 THR B C 1
ATOM 720 O O . THR A 1 110 ? -31.380 29.930 -21.042 1.000 29.985 110 THR B O 1
ATOM 724 N N . THR A 1 111 ? -29.175 30.267 -21.457 1.000 31.436 111 THR B N 1
ATOM 725 C CA . THR A 1 111 ? -28.890 30.575 -20.043 1.000 34.106 111 THR B CA 1
ATOM 726 C C . THR A 1 111 ? -29.530 31.903 -19.616 1.000 35.393 111 THR B C 1
ATOM 727 O O . THR A 1 111 ? -29.725 32.132 -18.414 1.000 34.831 111 THR B O 1
ATOM 731 N N . THR A 1 112 ? -29.789 32.805 -20.592 1.000 31.056 112 THR B N 1
ATOM 732 C CA . THR A 1 112 ? -30.460 34.066 -20.310 1.000 31.841 112 THR B CA 1
ATOM 733 C C . THR A 1 112 ? -31.895 33.987 -20.847 1.000 34.551 112 THR B C 1
ATOM 734 O O . THR A 1 112 ? -32.107 33.945 -22.064 1.000 32.154 112 THR B O 1
ATOM 738 N N . THR A 1 113 ? -32.866 34.039 -19.915 1.000 36.674 113 THR B N 1
ATOM 739 C CA . THR A 1 113 ? -34.288 33.850 -20.198 1.000 39.998 113 THR B CA 1
ATOM 740 C C . THR A 1 113 ? -34.762 34.845 -21.269 1.000 38.123 113 THR B C 1
ATOM 741 O O . THR A 1 113 ? -35.597 34.479 -22.101 1.000 38.999 113 THR B O 1
ATOM 745 N N . CYS A 1 114 ? -34.263 36.103 -21.213 1.000 33.756 114 CYS B N 1
ATOM 746 C CA . CYS A 1 114 ? -34.746 37.216 -22.063 1.000 33.945 114 CYS B CA 1
ATOM 747 C C . CYS A 1 114 ? -34.370 37.078 -23.550 1.000 35.255 114 CYS B C 1
ATOM 748 O O . CYS A 1 114 ? -35.066 37.567 -24.458 1.000 31.330 114 CYS B O 1
ATOM 751 N N . CYS A 1 115 ? -33.202 36.469 -23.794 1.000 33.050 115 CYS B N 1
ATOM 752 C CA . CYS A 1 115 ? -32.362 36.787 -24.945 1.000 33.959 115 CYS B CA 1
ATOM 753 C C . CYS A 1 115 ? -31.794 35.473 -25.483 1.000 31.225 115 CYS B C 1
ATOM 754 O O . CYS A 1 115 ? -31.216 34.733 -24.688 1.000 33.106 115 CYS B O 1
ATOM 757 N N . ARG A 1 116 ? -32.009 35.187 -26.785 1.000 27.701 116 ARG B N 1
ATOM 758 C CA . ARG A 1 116 ? -31.462 33.968 -27.377 1.000 24.783 116 ARG B CA 1
ATOM 759 C C . ARG A 1 116 ? -30.292 34.317 -28.282 1.000 19.191 116 ARG B C 1
ATOM 760 O O . ARG A 1 116 ? -30.403 35.125 -29.188 1.000 19.075 116 ARG B O 1
ATOM 768 N N . ARG A 1 117 ? -29.140 33.681 -28.038 1.000 18.790 117 ARG B N 1
ATOM 769 C CA . ARG A 1 117 ? -27.975 33.858 -28.874 1.000 18.002 117 ARG B CA 1
ATOM 770 C C . ARG A 1 117 ? -27.940 32.802 -29.996 1.000 18.276 117 ARG B C 1
ATOM 771 O O . ARG A 1 117 ? -28.266 31.646 -29.758 1.000 20.173 117 ARG B O 1
ATOM 779 N N . SER A 1 118 ? -27.479 33.226 -31.168 1.000 19.554 118 SER B N 1
ATOM 780 C CA . SER A 1 118 ? -27.144 32.337 -32.261 1.000 20.189 118 SER B CA 1
ATOM 781 C C . SER A 1 118 ? -25.692 32.588 -32.646 1.000 20.311 118 SER B C 1
ATOM 782 O O . SER A 1 118 ? -25.214 33.727 -32.585 1.000 21.561 118 SER B O 1
ATOM 785 N N . TYR A 1 119 ? -25.016 31.509 -33.044 1.000 19.957 119 TYR B N 1
ATOM 786 C CA . TYR A 1 119 ? -23.585 31.517 -33.261 1.000 18.580 119 TYR B CA 1
ATOM 787 C C . TYR A 1 119 ? -23.242 31.066 -34.678 1.000 19.822 119 TYR B C 1
ATOM 788 O O . TYR A 1 119 ? -23.927 30.210 -35.254 1.000 20.714 119 TYR B O 1
ATOM 797 N N . ALA A 1 120 ? -22.141 31.621 -35.175 1.000 20.235 120 ALA B N 1
ATOM 798 C CA . ALA A 1 120 ? -21.566 31.234 -36.454 1.000 21.403 120 ALA B CA 1
ATOM 799 C C . ALA A 1 120 ? -20.046 31.091 -36.303 1.000 21.759 120 ALA B C 1
ATOM 800 O O . ALA A 1 120 ? -19.398 31.838 -35.594 1.000 19.693 120 ALA B O 1
ATOM 802 N N . ALA A 1 121 ? -19.463 30.224 -37.106 1.000 22.001 121 ALA B N 1
ATOM 803 C CA . ALA A 1 121 ? -18.007 30.092 -37.114 1.000 23.545 121 ALA B CA 1
ATOM 804 C C . ALA A 1 121 ? -17.291 31.358 -37.577 1.000 25.237 121 ALA B C 1
ATOM 805 O O . ALA A 1 121 ? -17.719 32.005 -38.527 1.000 25.995 121 ALA B O 1
ATOM 807 N N . SER A 1 122 ? -16.209 31.744 -36.890 1.000 22.929 122 SER B N 1
ATOM 808 C CA . SER A 1 122 ? -15.207 32.659 -37.414 1.000 24.093 122 SER B CA 1
ATOM 809 C C . SER A 1 122 ? -14.295 31.934 -38.395 1.000 22.349 122 SER B C 1
ATOM 810 O O . SER A 1 122 ? -14.203 30.706 -38.418 1.000 23.804 122 SER B O 1
ATOM 813 N N . PRO A 1 123 ? -13.565 32.671 -39.255 1.000 25.589 123 PRO B N 1
ATOM 814 C CA . PRO A 1 123 ? -12.694 31.992 -40.220 1.000 24.927 123 PRO B CA 1
ATOM 815 C C . PRO A 1 123 ? -11.642 31.049 -39.634 1.000 22.841 123 PRO B C 1
ATOM 816 O O . PRO A 1 123 ? -11.323 30.013 -40.229 1.000 23.499 123 PRO B O 1
ATOM 820 N N . VAL A 1 124 ? -11.204 31.333 -38.405 1.000 21.020 124 VAL B N 1
ATOM 821 C CA . VAL A 1 124 ? -10.178 30.516 -37.758 1.000 19.402 124 VAL B CA 1
ATOM 822 C C . VAL A 1 124 ? -10.692 29.095 -37.526 1.000 20.440 124 VAL B C 1
ATOM 823 O O . VAL A 1 124 ? -9.909 28.129 -37.454 1.000 19.480 124 VAL B O 1
ATOM 827 N N . CYS A 1 125 ? -12.025 28.923 -37.409 1.000 19.789 125 CYS B N 1
ATOM 828 C CA . CYS A 1 125 ? -12.606 27.645 -37.023 1.000 20.721 125 CYS B CA 1
ATOM 829 C C . CYS A 1 125 ? -12.419 26.555 -38.063 1.000 19.605 125 CYS B C 1
ATOM 830 O O . CYS A 1 125 ? -12.458 25.380 -37.715 1.000 19.080 125 CYS B O 1
ATOM 833 N N . LYS A 1 126 ? -12.094 26.933 -39.314 1.000 21.072 126 LYS B N 1
ATOM 834 C CA . LYS A 1 126 ? -11.870 25.913 -40.317 1.000 21.913 126 LYS B CA 1
ATOM 835 C C . LYS A 1 126 ? -10.700 25.011 -39.948 1.000 20.521 126 LYS B C 1
ATOM 836 O O . LYS A 1 126 ? -10.710 23.858 -40.353 1.000 22.951 126 LYS B O 1
ATOM 842 N N . TRP A 1 127 ? -9.729 25.547 -39.195 1.000 18.871 127 TRP B N 1
ATOM 843 C CA . TRP A 1 127 ? -8.557 24.779 -38.748 1.000 21.911 127 TRP B CA 1
ATOM 844 C C . TRP A 1 127 ? -8.908 23.705 -37.728 1.000 20.174 127 TRP B C 1
ATOM 845 O O . TRP A 1 127 ? -8.043 22.901 -37.368 1.000 21.170 127 TRP B O 1
ATOM 856 N N . PHE A 1 128 ? -10.149 23.707 -37.206 1.000 19.303 128 PHE B N 1
ATOM 857 C CA . PHE A 1 128 ? -10.586 22.717 -36.221 1.000 20.057 128 PHE B CA 1
ATOM 858 C C . PHE A 1 128 ? -11.476 21.624 -36.817 1.000 21.150 128 PHE B C 1
ATOM 859 O O . PHE A 1 128 ? -12.071 20.808 -36.067 1.000 22.811 128 PHE B O 1
ATOM 867 N N . ALA A 1 129 ? -11.613 21.628 -38.163 1.000 20.495 129 ALA B N 1
ATOM 868 C CA . ALA A 1 129 ? -12.453 20.671 -38.889 1.000 20.595 129 ALA B CA 1
ATOM 869 C C . ALA A 1 129 ? -12.056 19.211 -38.646 1.000 24.678 129 ALA B C 1
ATOM 870 O O . ALA A 1 129 ? -10.873 18.881 -38.637 1.000 24.510 129 ALA B O 1
ATOM 872 N N . ARG A 1 130 ? -13.051 18.359 -38.354 1.000 26.798 130 ARG B N 1
ATOM 873 C CA . ARG A 1 130 ? -12.831 16.917 -38.186 1.000 34.681 130 ARG B CA 1
ATOM 874 C C . ARG A 1 130 ? -12.882 16.219 -39.544 1.000 38.969 130 ARG B C 1
ATOM 875 O O . ARG A 1 130 ? -12.447 15.076 -39.669 1.000 46.709 130 ARG B O 1
ATOM 883 N N . ASN A 1 131 ? -13.412 16.927 -40.538 1.000 57.795 131 ASN B N 1
ATOM 884 C CA . ASN A 1 131 ? -13.687 16.394 -41.861 1.000 81.500 131 ASN B CA 1
ATOM 885 C C . ASN A 1 131 ? -12.369 15.912 -42.480 1.000 95.925 131 ASN B C 1
ATOM 886 O O . ASN A 1 131 ? -12.304 14.813 -43.037 1.000 87.989 131 ASN B O 1
ATOM 891 N N . GLY A 1 132 ? -11.318 16.741 -42.338 1.000 108.775 132 GLY B N 1
ATOM 892 C CA . GLY A 1 132 ? -9.976 16.432 -42.809 1.000 104.254 132 GLY B CA 1
ATOM 893 C C . GLY A 1 132 ? -9.747 16.862 -44.258 1.000 109.114 132 GLY B C 1
ATOM 894 O O . GLY A 1 132 ? -8.595 16.920 -44.684 1.000 107.139 132 GLY B O 1
ATOM 895 N N . VAL A 1 133 ? -10.843 17.211 -44.968 1.000 107.677 133 VAL B N 1
ATOM 896 C CA . VAL A 1 133 ? -10.909 17.299 -46.428 1.000 97.460 133 VAL B CA 1
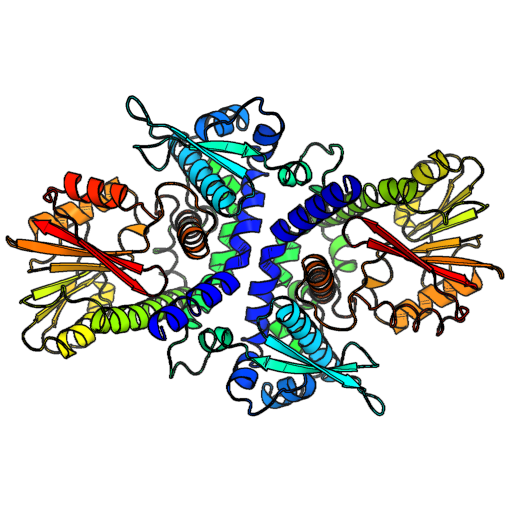ATOM 897 C C . VAL A 1 133 ? -10.074 18.474 -46.965 1.000 93.815 133 VAL B C 1
ATOM 898 O O . VAL A 1 133 ? -9.225 18.262 -47.828 1.000 88.073 133 VAL B O 1
ATOM 902 N N . GLU A 1 134 ? -10.325 19.710 -46.493 1.000 89.726 134 GLU B N 1
ATOM 903 C CA . GLU A 1 134 ? -9.348 20.795 -46.569 1.000 80.197 134 GLU B CA 1
ATOM 904 C C . GLU A 1 134 ? -8.410 20.685 -45.361 1.000 62.922 134 GLU B C 1
ATOM 905 O O . GLU A 1 134 ? -8.613 19.843 -44.486 1.000 56.196 134 GLU B O 1
ATOM 911 N N . ASP A 1 135 ? -7.387 21.549 -45.327 1.000 54.225 135 ASP B N 1
ATOM 912 C CA . ASP A 1 135 ? -6.395 21.527 -44.269 1.000 47.849 135 ASP B CA 1
ATOM 913 C C . ASP A 1 135 ? -7.057 21.883 -42.929 1.000 39.738 135 ASP B C 1
ATOM 914 O O . ASP A 1 135 ? -7.744 22.913 -42.747 1.000 33.023 135 ASP B O 1
ATOM 919 N N . SER A 1 136 ? -6.818 20.992 -41.976 1.000 27.117 136 SER B N 1
ATOM 920 C CA . SER A 1 136 ? -7.149 21.197 -40.578 1.000 26.294 136 SER B CA 1
ATOM 921 C C . SER A 1 136 ? -5.922 20.861 -39.729 1.000 23.371 136 SER B C 1
ATOM 922 O O . SER A 1 136 ? -5.063 20.075 -40.162 1.000 26.062 136 SER B O 1
ATOM 925 N N . VAL A 1 137 ? -5.821 21.467 -38.544 1.000 21.610 137 VAL B N 1
ATOM 926 C CA . VAL A 1 137 ? -4.783 21.076 -37.582 1.000 22.476 137 VAL B CA 1
ATOM 927 C C . VAL A 1 137 ? -5.408 20.342 -36.402 1.000 21.528 137 VAL B C 1
ATOM 928 O O . VAL A 1 137 ? -4.763 20.195 -35.328 1.000 21.717 137 VAL B O 1
ATOM 932 N N . LEU A 1 138 ? -6.622 19.797 -36.628 1.000 22.995 138 LEU B N 1
ATOM 933 C CA . LEU A 1 138 ? -7.282 19.102 -35.526 1.000 24.486 138 LEU B CA 1
ATOM 934 C C . LEU A 1 138 ? -6.438 17.911 -35.040 1.000 21.367 138 LEU B C 1
ATOM 935 O O . LEU A 1 138 ? -6.248 17.768 -33.833 1.000 22.708 138 LEU B O 1
ATOM 940 N N . PRO A 1 139 ? -5.837 17.038 -35.883 1.000 22.793 139 PRO B N 1
ATOM 941 C CA . PRO A 1 139 ? -5.005 15.961 -35.317 1.000 23.720 139 PRO B CA 1
ATOM 942 C C . PRO A 1 139 ? -3.843 16.453 -34.457 1.000 21.004 139 PRO B C 1
ATOM 943 O O . PRO A 1 139 ? -3.582 15.937 -33.370 1.000 21.537 139 PRO B O 1
ATOM 947 N N . LEU A 1 140 ? -3.189 17.525 -34.879 1.000 20.147 140 LEU B N 1
ATOM 948 C CA . LEU A 1 140 ? -2.176 18.140 -34.039 1.000 21.498 140 LEU B CA 1
ATOM 949 C C . LEU A 1 140 ? -2.778 18.688 -32.750 1.000 21.694 140 LEU B C 1
ATOM 950 O O . LEU A 1 140 ? -2.244 18.516 -31.656 1.000 19.596 140 LEU B O 1
ATOM 955 N N . GLY A 1 141 ? -3.935 19.340 -32.859 1.000 20.708 141 GLY B N 1
ATOM 956 C CA . GLY A 1 141 ? -4.599 19.810 -31.646 1.000 21.953 141 GLY B CA 1
ATOM 957 C C . GLY A 1 141 ? -4.993 18.690 -30.671 1.000 20.790 141 GLY B C 1
ATOM 958 O O . GLY A 1 141 ? -4.934 18.869 -29.471 1.000 20.426 141 GLY B O 1
ATOM 959 N N . MET A 1 142 ? -5.356 17.507 -31.177 1.000 19.058 142 MET B N 1
ATOM 960 C CA . MET A 1 142 ? -5.661 16.360 -30.324 1.000 21.220 142 MET B CA 1
ATOM 961 C C . MET A 1 142 ? -4.449 16.003 -29.461 1.000 21.864 142 MET B C 1
ATOM 962 O O . MET A 1 142 ? -4.649 15.562 -28.313 1.000 25.645 142 MET B O 1
ATOM 967 N N . MET A 1 143 ? -3.224 16.174 -29.993 1.000 20.162 143 MET B N 1
ATOM 968 C CA . MET A 1 143 ? -1.996 15.918 -29.251 1.000 20.784 143 MET B CA 1
ATOM 969 C C . MET A 1 143 ? -1.681 17.061 -28.291 1.000 21.748 143 MET B C 1
ATOM 970 O O . MET A 1 143 ? -1.335 16.845 -27.125 1.000 21.377 143 MET B O 1
ATOM 975 N N . ILE A 1 144 ? -1.845 18.304 -28.777 1.000 20.327 144 ILE B N 1
ATOM 976 C CA . ILE A 1 144 ? -1.553 19.463 -27.947 1.000 21.780 144 ILE B CA 1
ATOM 977 C C . ILE A 1 144 ? -2.305 19.386 -26.607 1.000 22.812 144 ILE B C 1
ATOM 978 O O . ILE A 1 144 ? -1.774 19.752 -25.574 1.000 23.054 144 ILE B O 1
ATOM 983 N N . LEU A 1 145 ? -3.588 19.032 -26.657 1.000 21.295 145 LEU B N 1
ATOM 984 C CA . LEU A 1 145 ? -4.462 19.033 -25.485 1.000 21.438 145 LEU B CA 1
ATOM 985 C C . LEU A 1 145 ? -4.733 17.639 -24.911 1.000 23.994 145 LEU B C 1
ATOM 986 O O . LEU A 1 145 ? -5.669 17.437 -24.125 1.000 25.131 145 LEU B O 1
ATOM 991 N N . ASN A 1 146 ? -3.925 16.663 -25.304 1.000 21.781 146 ASN B N 1
ATOM 992 C CA . ASN A 1 146 ? -4.020 15.333 -24.747 1.000 22.601 146 ASN B CA 1
ATOM 993 C C . ASN A 1 146 ? -3.652 15.396 -23.262 1.000 22.913 146 ASN B C 1
ATOM 994 O O . ASN A 1 146 ? -2.614 15.953 -22.919 1.000 22.405 146 ASN B O 1
ATOM 999 N N . LYS A 1 147 ? -4.448 14.735 -22.403 1.000 24.383 147 LYS B N 1
ATOM 1000 C CA . LYS A 1 147 ? -4.198 14.767 -20.960 1.000 26.857 147 LYS B CA 1
ATOM 1001 C C . LYS A 1 147 ? -2.835 14.243 -20.547 1.000 23.951 147 LYS B C 1
ATOM 1002 O O . LYS A 1 147 ? -2.235 14.744 -19.589 1.000 21.364 147 LYS B O 1
ATOM 1008 N N . THR A 1 148 ? -2.374 13.163 -21.191 1.000 24.927 148 THR B N 1
ATOM 1009 C CA . THR A 1 148 ? -1.083 12.591 -20.855 1.000 25.185 148 THR B CA 1
ATOM 1010 C C . THR A 1 148 ? 0.016 13.648 -20.977 1.000 22.349 148 THR B C 1
ATOM 1011 O O . THR A 1 148 ? 0.804 13.887 -20.069 1.000 23.701 148 THR B O 1
ATOM 1015 N N . PHE A 1 149 ? 0.014 14.354 -22.114 1.000 23.557 149 PHE B N 1
ATOM 1016 C CA . PHE A 1 149 ? 0.985 15.383 -22.393 1.000 22.610 149 PHE B CA 1
ATOM 1017 C C . PHE A 1 149 ? 0.763 16.599 -21.480 1.000 22.668 149 PHE B C 1
ATOM 1018 O O . PHE A 1 149 ? 1.705 17.163 -20.938 1.000 23.331 149 PHE B O 1
ATOM 1026 N N . LEU A 1 150 ? -0.508 17.031 -21.270 1.000 21.943 150 LEU B N 1
ATOM 1027 C CA . LEU A 1 150 ? -0.786 18.203 -20.438 1.000 22.349 150 LEU B CA 1
ATOM 1028 C C . LEU A 1 150 ? -0.375 18.007 -18.985 1.000 23.556 150 LEU B C 1
ATOM 1029 O O . LEU A 1 150 ? 0.075 18.949 -18.354 1.000 20.522 150 LEU B O 1
ATOM 1034 N N . ASP A 1 151 ? -0.551 16.797 -18.446 1.000 22.127 151 ASP B N 1
ATOM 1035 C CA . ASP A 1 151 ? -0.141 16.534 -17.071 1.000 22.150 151 ASP B CA 1
ATOM 1036 C C . ASP A 1 151 ? 1.330 16.865 -16.811 1.000 21.214 151 ASP B C 1
ATOM 1037 O O . ASP A 1 151 ? 1.657 17.287 -15.698 1.000 20.994 151 ASP B O 1
ATOM 1042 N N . SER A 1 152 ? 2.230 16.700 -17.808 1.000 18.265 152 SER B N 1
ATOM 1043 C CA . SER A 1 152 ? 3.647 17.003 -17.637 1.000 18.907 152 SER B CA 1
ATOM 1044 C C . SER A 1 152 ? 3.854 18.475 -17.270 1.000 20.142 152 SER B C 1
ATOM 1045 O O . SER A 1 152 ? 4.810 18.808 -16.574 1.000 20.484 152 SER B O 1
ATOM 1048 N N . TRP A 1 153 ? 3.009 19.377 -17.780 1.000 21.498 153 TRP B N 1
ATOM 1049 C CA . TRP A 1 153 ? 3.175 20.822 -17.568 1.000 19.925 153 TRP B CA 1
ATOM 1050 C C . TRP A 1 153 ? 2.986 21.260 -16.121 1.000 25.596 153 TRP B C 1
ATOM 1051 O O . TRP A 1 153 ? 3.477 22.319 -15.728 1.000 25.671 153 TRP B O 1
ATOM 1062 N N . GLN A 1 154 ? 2.336 20.418 -15.313 1.000 25.229 154 GLN B N 1
ATOM 1063 C CA . GLN A 1 154 ? 2.155 20.685 -13.901 1.000 26.350 154 GLN B CA 1
ATOM 1064 C C . GLN A 1 154 ? 3.402 20.309 -13.114 1.000 28.366 154 GLN B C 1
ATOM 1065 O O . GLN A 1 154 ? 3.479 20.631 -11.943 1.000 30.063 154 GLN B O 1
ATOM 1071 N N . ASN A 1 155 ? 4.381 19.660 -13.754 1.000 24.769 155 ASN B N 1
ATOM 1072 C CA . ASN A 1 155 ? 5.544 19.168 -13.046 1.000 24.977 155 ASN B CA 1
ATOM 1073 C C . ASN A 1 155 ? 6.811 19.841 -13.536 1.000 21.909 155 ASN B C 1
ATOM 1074 O O . ASN A 1 155 ? 7.898 19.292 -13.358 1.000 24.941 155 ASN B O 1
ATOM 1079 N N . ILE A 1 156 ? 6.705 21.071 -14.059 1.000 19.001 156 ILE B N 1
ATOM 1080 C CA . ILE A 1 156 ? 7.890 21.773 -14.505 1.000 18.373 156 ILE B CA 1
ATOM 1081 C C . ILE A 1 156 ? 8.848 22.094 -13.345 1.000 18.428 156 ILE B C 1
ATOM 1082 O O . ILE A 1 156 ? 10.068 21.975 -13.473 1.000 20.257 156 ILE B O 1
ATOM 1087 N N . THR A 1 157 ? 8.309 22.596 -12.241 1.000 19.925 157 THR B N 1
ATOM 1088 C CA . THR A 1 157 ? 9.138 23.047 -11.126 1.000 20.485 157 THR B CA 1
ATOM 1089 C C . THR A 1 157 ? 10.154 21.987 -10.717 1.000 21.128 157 THR B C 1
ATOM 1090 O O . THR A 1 157 ? 11.363 22.233 -10.672 1.000 20.180 157 THR B O 1
ATOM 1094 N N . ASP A 1 158 ? 9.645 20.806 -10.379 1.000 23.920 158 ASP B N 1
ATOM 1095 C CA . ASP A 1 158 ? 10.518 19.744 -9.860 1.000 26.034 158 ASP B CA 1
ATOM 1096 C C . ASP A 1 158 ? 11.500 19.254 -10.918 1.000 25.721 158 ASP B C 1
ATOM 1097 O O . ASP A 1 158 ? 12.625 18.847 -10.603 1.000 25.395 158 ASP B O 1
ATOM 1102 N N . ALA A 1 159 ? 11.080 19.266 -12.190 1.000 22.945 159 ALA B N 1
ATOM 1103 C CA . ALA A 1 159 ? 11.928 18.832 -13.276 1.000 21.150 159 ALA B CA 1
ATOM 1104 C C . ALA A 1 159 ? 13.096 19.795 -13.465 1.000 21.308 159 ALA B C 1
ATOM 1105 O O . ALA A 1 159 ? 14.229 19.361 -13.643 1.000 24.378 159 ALA B O 1
ATOM 1107 N N . VAL A 1 160 ? 12.827 21.107 -13.377 1.000 19.224 160 VAL B N 1
ATOM 1108 C CA . VAL A 1 160 ? 13.840 22.145 -13.456 1.000 22.046 160 VAL B CA 1
ATOM 1109 C C . VAL A 1 160 ? 14.887 21.985 -12.336 1.000 21.779 160 VAL B C 1
ATOM 1110 O O . VAL A 1 160 ? 16.092 21.956 -12.632 1.000 24.028 160 VAL B O 1
ATOM 1114 N N . LEU A 1 161 ? 14.434 21.751 -11.105 1.000 24.250 161 LEU B N 1
ATOM 1115 C CA . LEU A 1 161 ? 15.363 21.573 -9.980 1.000 26.168 161 LEU B CA 1
ATOM 1116 C C . LEU A 1 161 ? 16.266 20.349 -10.200 1.000 28.625 161 LEU B C 1
ATOM 1117 O O . LEU A 1 161 ? 17.401 20.340 -9.734 1.000 31.511 161 LEU B O 1
ATOM 1122 N N . GLU A 1 162 ? 15.803 19.333 -10.940 1.000 30.006 162 GLU B N 1
ATOM 1123 C CA . GLU A 1 162 ? 16.626 18.156 -11.224 1.000 31.057 162 GLU B CA 1
ATOM 1124 C C . GLU A 1 162 ? 17.369 18.207 -12.557 1.000 28.263 162 GLU B C 1
ATOM 1125 O O . GLU A 1 162 ? 18.062 17.252 -12.915 1.000 29.655 162 GLU B O 1
ATOM 1131 N N . GLY A 1 163 ? 17.195 19.270 -13.343 1.000 27.613 163 GLY B N 1
ATOM 1132 C CA . GLY A 1 163 ? 17.675 19.300 -14.709 1.000 23.838 163 GLY B CA 1
ATOM 1133 C C . GLY A 1 163 ? 17.145 18.185 -15.602 1.000 23.592 163 GLY B C 1
ATOM 1134 O O . GLY A 1 163 ? 17.879 17.680 -16.455 1.000 27.413 163 GLY B O 1
ATOM 1135 N N . ALA A 1 164 ? 15.836 17.885 -15.489 1.000 21.824 164 ALA B N 1
ATOM 1136 C CA . ALA A 1 164 ? 15.208 16.806 -16.220 1.000 21.432 164 ALA B CA 1
ATOM 1137 C C . ALA A 1 164 ? 14.056 17.329 -17.085 1.000 20.368 164 ALA B C 1
ATOM 1138 O O . ALA A 1 164 ? 13.551 18.414 -16.797 1.000 22.036 164 ALA B O 1
ATOM 1140 N N . ALA A 1 165 ? 13.657 16.521 -18.076 1.000 20.857 165 ALA B N 1
ATOM 1141 C CA . ALA A 1 165 ? 12.421 16.767 -18.816 1.000 19.155 165 ALA B CA 1
ATOM 1142 C C . ALA A 1 165 ? 11.226 16.612 -17.892 1.000 20.510 165 ALA B C 1
ATOM 1143 O O . ALA A 1 165 ? 11.079 15.558 -17.263 1.000 20.328 165 ALA B O 1
ATOM 1145 N N . PRO A 1 166 ? 10.278 17.597 -17.834 1.000 18.204 166 PRO B N 1
ATOM 1146 C CA . PRO A 1 166 ? 9.014 17.402 -17.149 1.000 20.019 166 PRO B CA 1
ATOM 1147 C C . PRO A 1 166 ? 8.275 16.103 -17.497 1.000 20.394 166 PRO B C 1
ATOM 1148 O O . PRO A 1 166 ? 7.782 15.426 -16.576 1.000 21.856 166 PRO B O 1
ATOM 1152 N N . PHE A 1 167 ? 8.243 15.728 -18.789 1.000 18.646 167 PHE B N 1
ATOM 1153 C CA . PHE A 1 167 ? 7.629 14.463 -19.188 1.000 18.118 167 PHE B CA 1
ATOM 1154 C C . PHE A 1 167 ? 8.274 13.271 -18.442 1.000 18.207 167 PHE B C 1
ATOM 1155 O O . PHE A 1 167 ? 7.573 12.410 -17.909 1.000 20.183 167 PHE B O 1
ATOM 1163 N N A GLU A 1 168 ? 9.596 13.231 -18.410 0.500 20.025 168 GLU B N 1
ATOM 1164 N N B GLU A 1 168 ? 9.612 13.274 -18.398 0.500 19.967 168 GLU B N 1
ATOM 1165 C CA A GLU A 1 168 ? 10.275 12.088 -17.813 0.500 21.241 168 GLU B CA 1
ATOM 1166 C CA B GLU A 1 168 ? 10.428 12.182 -17.854 0.500 21.221 168 GLU B CA 1
ATOM 1167 C C A GLU A 1 168 ? 10.099 12.098 -16.296 0.500 24.331 168 GLU B C 1
ATOM 1168 C C B GLU A 1 168 ? 10.301 12.121 -16.329 0.500 24.080 168 GLU B C 1
ATOM 1169 O O A GLU A 1 168 ? 9.872 11.039 -15.687 0.500 23.330 168 GLU B O 1
ATOM 1170 O O B GLU A 1 168 ? 10.312 11.023 -15.749 0.500 25.724 168 GLU B O 1
ATOM 1181 N N . LYS A 1 169 ? 10.136 13.285 -15.686 1.000 22.772 169 LYS B N 1
ATOM 1182 C CA . LYS A 1 169 ? 9.848 13.380 -14.259 1.000 26.099 169 LYS B CA 1
ATOM 1183 C C . LYS A 1 169 ? 8.439 12.839 -13.980 1.000 26.072 169 LYS B C 1
ATOM 1184 O O . LYS A 1 169 ? 8.212 12.231 -12.931 1.000 27.488 169 LYS B O 1
ATOM 1190 N N . THR A 1 170 ? 7.488 13.024 -14.902 1.000 21.699 170 THR B N 1
ATOM 1191 C CA . THR A 1 170 ? 6.102 12.645 -14.706 1.000 22.112 170 THR B CA 1
ATOM 1192 C C . THR A 1 170 ? 5.912 11.148 -14.926 1.000 24.839 170 THR B C 1
ATOM 1193 O O . THR A 1 170 ? 5.160 10.545 -14.169 1.000 25.650 170 THR B O 1
ATOM 1197 N N . TYR A 1 171 ? 6.565 10.586 -15.953 1.000 22.041 171 TYR B N 1
ATOM 1198 C CA . TYR A 1 171 ? 6.273 9.229 -16.421 1.000 24.264 171 TYR B CA 1
ATOM 1199 C C . TYR A 1 171 ? 7.419 8.250 -16.212 1.000 27.047 171 TYR B C 1
ATOM 1200 O O . TYR A 1 171 ? 7.272 7.055 -16.506 1.000 26.860 171 TYR B O 1
ATOM 1209 N N . GLY A 1 172 ? 8.558 8.758 -15.768 1.000 25.986 172 GLY B N 1
ATOM 1210 C CA . GLY A 1 172 ? 9.695 7.925 -15.428 1.000 27.029 172 GLY B CA 1
ATOM 1211 C C . GLY A 1 172 ? 10.517 7.409 -16.593 1.000 25.904 172 GLY B C 1
ATOM 1212 O O . GLY A 1 172 ? 11.441 6.606 -16.385 1.000 26.332 172 GLY B O 1
ATOM 1213 N N . MET A 1 173 ? 10.245 7.869 -17.830 1.000 23.974 173 MET B N 1
ATOM 1214 C CA . MET A 1 173 ? 11.019 7.483 -18.993 1.000 22.403 173 MET B CA 1
ATOM 1215 C C . MET A 1 173 ? 10.881 8.579 -20.053 1.000 24.497 173 MET B C 1
ATOM 1216 O O . MET A 1 173 ? 9.957 9.362 -19.966 1.000 23.999 173 MET B O 1
ATOM 1221 N N . PRO A 1 174 ? 11.766 8.624 -21.060 1.000 25.485 174 PRO B N 1
ATOM 1222 C CA . PRO A 1 174 ? 11.617 9.587 -22.163 1.000 23.353 174 PRO B CA 1
ATOM 1223 C C . PRO A 1 174 ? 10.315 9.370 -22.910 1.000 23.380 174 PRO B C 1
ATOM 1224 O O . PRO A 1 174 ? 9.789 8.260 -23.018 1.000 22.721 174 PRO B O 1
ATOM 1228 N N . MET A 1 175 ? 9.793 10.462 -23.494 1.000 20.280 175 MET B N 1
ATOM 1229 C CA . MET A 1 175 ? 8.574 10.375 -24.266 1.000 19.768 175 MET B CA 1
ATOM 1230 C C . MET A 1 175 ? 8.611 9.285 -25.348 1.000 21.148 175 MET B C 1
ATOM 1231 O O . MET A 1 175 ? 7.639 8.557 -25.488 1.000 22.307 175 MET B O 1
ATOM 1236 N N . PHE A 1 176 ? 9.681 9.201 -26.171 1.000 20.697 176 PHE B N 1
ATOM 1237 C CA . PHE A 1 176 ? 9.666 8.248 -27.277 1.000 23.802 176 PHE B CA 1
ATOM 1238 C C . PHE A 1 176 ? 9.582 6.812 -26.736 1.000 24.125 176 PHE B C 1
ATOM 1239 O O . PHE A 1 176 ? 8.924 5.992 -27.357 1.000 23.955 176 PHE B O 1
ATOM 1247 N N A GLU A 1 177 ? 10.207 6.530 -25.605 0.500 23.907 177 GLU B N 1
ATOM 1248 N N B GLU A 1 177 ? 10.271 6.587 -25.599 0.500 23.963 177 GLU B N 1
ATOM 1249 C CA A GLU A 1 177 ? 10.056 5.194 -25.032 0.500 24.744 177 GLU B CA 1
ATOM 1250 C CA B GLU A 1 177 ? 10.267 5.338 -24.814 0.500 25.684 177 GLU B CA 1
ATOM 1251 C C A GLU A 1 177 ? 8.637 5.013 -24.511 0.500 24.589 177 GLU B C 1
ATOM 1252 C C B GLU A 1 177 ? 8.829 5.026 -24.378 0.500 25.574 177 GLU B C 1
ATOM 1253 O O A GLU A 1 177 ? 8.004 3.961 -24.662 0.500 25.090 177 GLU B O 1
ATOM 1254 O O B GLU A 1 177 ? 8.369 3.893 -24.506 0.500 28.902 177 GLU B O 1
ATOM 1265 N N . TYR A 1 178 ? 8.128 6.032 -23.823 1.000 21.800 178 TYR B N 1
ATOM 1266 C CA . TYR A 1 178 ? 6.768 5.934 -23.339 1.000 22.099 178 TYR B CA 1
ATOM 1267 C C . TYR A 1 178 ? 5.775 5.543 -24.435 1.000 22.615 178 TYR B C 1
ATOM 1268 O O . TYR A 1 178 ? 4.850 4.756 -24.182 1.000 24.679 178 TYR B O 1
ATOM 1277 N N . LEU A 1 179 ? 5.935 6.090 -25.658 1.000 23.480 179 LEU B N 1
ATOM 1278 C CA . LEU A 1 179 ? 4.988 5.771 -26.719 1.000 23.528 179 LEU B CA 1
ATOM 1279 C C . LEU A 1 179 ? 4.979 4.265 -27.019 1.000 26.328 179 LEU B C 1
ATOM 1280 O O . LEU A 1 179 ? 3.942 3.750 -27.445 1.000 26.970 179 LEU B O 1
ATOM 1285 N N A SER A 1 180 ? 6.127 3.590 -26.869 0.500 29.155 180 SER B N 1
ATOM 1286 N N B SER A 1 180 ? 6.143 3.622 -26.824 0.500 27.149 180 SER B N 1
ATOM 1287 C CA A SER A 1 180 ? 6.196 2.147 -27.120 0.500 30.685 180 SER B CA 1
ATOM 1288 C CA B SER A 1 180 ? 6.315 2.192 -27.087 0.500 28.277 180 SER B CA 1
ATOM 1289 C C A SER A 1 180 ? 5.301 1.374 -26.155 0.500 32.896 180 SER B C 1
ATOM 1290 C C B SER A 1 180 ? 5.603 1.334 -26.044 0.500 30.609 180 SER B C 1
ATOM 1291 O O A SER A 1 180 ? 4.882 0.244 -26.440 0.500 39.127 180 SER B O 1
ATOM 1292 O O B SER A 1 180 ? 5.653 0.099 -26.177 0.500 31.574 180 SER B O 1
ATOM 1297 N N . THR A 1 181 ? 5.033 1.979 -24.996 1.000 30.724 181 THR B N 1
ATOM 1298 C CA . THR A 1 181 ? 4.291 1.349 -23.917 1.000 31.048 181 THR B CA 1
ATOM 1299 C C . THR A 1 181 ? 2.822 1.740 -23.936 1.000 31.322 181 THR B C 1
ATOM 1300 O O . THR A 1 181 ? 2.065 1.289 -23.066 1.000 31.669 181 THR B O 1
ATOM 1304 N N . ASN A 1 182 ? 2.422 2.697 -24.806 1.000 30.308 182 ASN B N 1
ATOM 1305 C CA . ASN A 1 182 ? 1.070 3.228 -24.726 1.000 29.696 182 ASN B CA 1
ATOM 1306 C C . ASN A 1 182 ? 0.560 3.393 -26.155 1.000 33.525 182 ASN B C 1
ATOM 1307 O O . ASN A 1 182 ? 0.847 4.398 -26.817 1.000 29.200 182 ASN B O 1
ATOM 1312 N N . GLY A 1 183 ? -0.141 2.357 -26.640 1.000 28.536 183 GLY B N 1
ATOM 1313 C CA . GLY A 1 183 ? -0.537 2.306 -28.041 1.000 28.435 183 GLY B CA 1
ATOM 1314 C C . GLY A 1 183 ? -1.427 3.504 -28.399 1.000 26.813 183 GLY B C 1
ATOM 1315 O O . GLY A 1 183 ? -1.251 4.136 -29.429 1.000 26.440 183 GLY B O 1
ATOM 1316 N N . PRO A 1 184 ? -2.456 3.812 -27.588 1.000 24.912 184 PRO B N 1
ATOM 1317 C CA . PRO A 1 184 ? -3.330 4.957 -27.886 1.000 28.965 184 PRO B CA 1
ATOM 1318 C C . PRO A 1 184 ? -2.595 6.303 -27.976 1.000 26.864 184 PRO B C 1
ATOM 1319 O O . PRO A 1 184 ? -2.870 7.080 -28.887 1.000 25.547 184 PRO B O 1
ATOM 1323 N N . LEU A 1 185 ? -1.621 6.550 -27.107 1.000 25.666 185 LEU B N 1
ATOM 1324 C CA . LEU A 1 185 ? -0.888 7.820 -27.222 1.000 25.238 185 LEU B CA 1
ATOM 1325 C C . LEU A 1 185 ? 0.035 7.796 -28.440 1.000 25.045 185 LEU B C 1
ATOM 1326 O O . LEU A 1 185 ? 0.237 8.798 -29.133 1.000 23.323 185 LEU B O 1
ATOM 1331 N N . ASN A 1 186 ? 0.630 6.628 -28.704 1.000 24.675 186 ASN B N 1
ATOM 1332 C CA . ASN A 1 186 ? 1.466 6.441 -29.867 1.000 25.239 186 ASN B CA 1
ATOM 1333 C C . ASN A 1 186 ? 0.682 6.840 -31.118 1.000 24.440 186 ASN B C 1
ATOM 1334 O O . ASN A 1 186 ? 1.224 7.489 -32.023 1.000 25.415 186 ASN B O 1
ATOM 1339 N N . THR A 1 187 ? -0.592 6.456 -31.160 1.000 23.625 187 THR B N 1
ATOM 1340 C CA . THR A 1 187 ? -1.429 6.774 -32.323 1.000 23.972 187 THR B CA 1
ATOM 1341 C C . THR A 1 187 ? -1.682 8.285 -32.390 1.000 24.443 187 THR B C 1
ATOM 1342 O O . THR A 1 187 ? -1.578 8.868 -33.467 1.000 22.508 187 THR B O 1
ATOM 1346 N N . VAL A 1 188 ? -2.010 8.886 -31.244 1.000 24.147 188 VAL B N 1
ATOM 1347 C CA . VAL A 1 188 ? -2.248 10.346 -31.175 1.000 23.065 188 VAL B CA 1
ATOM 1348 C C . VAL A 1 188 ? -1.013 11.090 -31.703 1.000 22.163 188 VAL B C 1
ATOM 1349 O O . VAL A 1 188 ? -1.128 12.035 -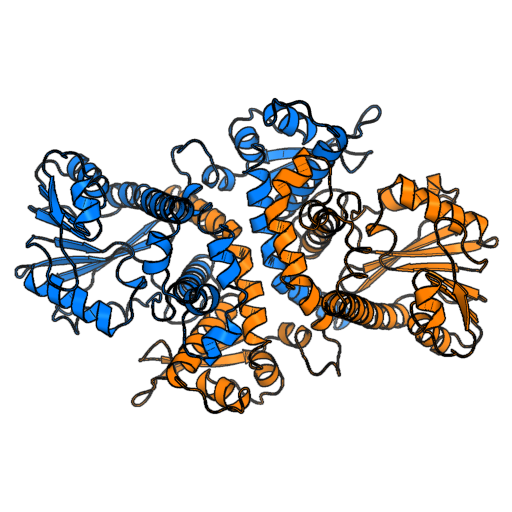32.505 1.000 21.625 188 VAL B O 1
ATOM 1353 N N . PHE A 1 189 ? 0.176 10.667 -31.261 1.000 21.035 189 PHE B N 1
ATOM 1354 C CA . PHE A 1 189 ? 1.400 11.345 -31.603 1.000 21.321 189 PHE B CA 1
ATOM 1355 C C . PHE A 1 189 ? 1.667 11.200 -33.103 1.000 22.441 189 PHE B C 1
ATOM 1356 O O . PHE A 1 189 ? 1.968 12.175 -33.800 1.000 21.625 189 PHE B O 1
ATOM 1364 N N . HIS A 1 190 ? 1.557 9.966 -33.615 1.000 23.278 190 HIS B N 1
ATOM 1365 C CA . HIS A 1 190 ? 1.836 9.752 -35.029 1.000 24.432 190 HIS B CA 1
ATOM 1366 C C . HIS A 1 190 ? 0.792 10.440 -35.926 1.000 20.846 190 HIS B C 1
ATOM 1367 O O . HIS A 1 190 ? 1.176 11.025 -36.930 1.000 23.786 190 HIS B O 1
ATOM 1374 N N . GLU A 1 191 ? -0.489 10.458 -35.550 1.000 20.389 191 GLU B N 1
ATOM 1375 C CA . GLU A 1 191 ? -1.497 11.185 -36.318 1.000 21.135 191 GLU B CA 1
ATOM 1376 C C . GLU A 1 191 ? -1.222 12.698 -36.348 1.000 20.471 191 GLU B C 1
ATOM 1377 O O . GLU A 1 191 ? -1.383 13.338 -37.383 1.000 19.958 191 GLU B O 1
ATOM 1383 N N . ALA A 1 192 ? -0.809 13.263 -35.218 1.000 19.179 192 ALA B N 1
ATOM 1384 C CA . ALA A 1 192 ? -0.397 14.674 -35.160 1.000 19.465 192 ALA B CA 1
ATOM 1385 C C . ALA A 1 192 ? 0.791 14.991 -36.073 1.000 21.186 192 ALA B C 1
ATOM 1386 O O . ALA A 1 192 ? 0.787 15.969 -36.834 1.000 20.576 192 ALA B O 1
ATOM 1388 N N . MET A 1 193 ? 1.854 14.187 -35.992 1.000 19.225 193 MET B N 1
ATOM 1389 C CA . MET A 1 193 ? 3.014 14.399 -36.829 1.000 20.471 193 MET B CA 1
ATOM 1390 C C . MET A 1 193 ? 2.689 14.273 -38.327 1.000 21.089 193 MET B C 1
ATOM 1391 O O . MET A 1 193 ? 3.185 15.065 -39.141 1.000 20.299 193 MET B O 1
ATOM 1396 N N . ALA A 1 194 ? 1.865 13.273 -38.681 1.000 20.645 194 ALA B N 1
ATOM 1397 C CA . ALA A 1 194 ? 1.495 13.042 -40.071 1.000 22.815 194 ALA B CA 1
ATOM 1398 C C . ALA A 1 194 ? 0.686 14.219 -40.601 1.000 20.101 194 ALA B C 1
ATOM 1399 O O . ALA A 1 194 ? 0.857 14.632 -41.750 1.000 21.409 194 ALA B O 1
ATOM 1401 N N . ASN A 1 195 ? -0.185 14.787 -39.755 1.000 19.986 195 ASN B N 1
ATOM 1402 C CA . ASN A 1 195 ? -1.022 15.916 -40.136 1.000 20.149 195 ASN B CA 1
ATOM 1403 C C . ASN A 1 195 ? -0.131 17.130 -40.449 1.000 18.802 195 ASN B C 1
ATOM 1404 O O . ASN A 1 195 ? -0.244 17.748 -41.532 1.000 21.139 195 ASN B O 1
ATOM 1409 N N . HIS A 1 196 ? 0.757 17.452 -39.488 1.000 18.888 196 HIS B N 1
ATOM 1410 C CA . HIS A 1 196 ? 1.646 18.601 -39.644 1.000 19.947 196 HIS B CA 1
ATOM 1411 C C . HIS A 1 196 ? 2.565 18.401 -40.852 1.000 20.321 196 HIS B C 1
ATOM 1412 O O . HIS A 1 196 ? 2.717 19.311 -41.662 1.000 20.694 196 HIS B O 1
ATOM 1419 N N . SER A 1 197 ? 3.021 17.157 -41.040 1.000 22.288 197 SER B N 1
ATOM 1420 C CA . SER A 1 197 ? 3.889 16.847 -42.164 1.000 20.958 197 SER B CA 1
ATOM 1421 C C . SER A 1 197 ? 3.187 17.036 -43.522 1.000 21.584 197 SER B C 1
ATOM 1422 O O . SER A 1 197 ? 3.775 17.559 -44.469 1.000 23.769 197 SER B O 1
ATOM 1425 N N . MET A 1 198 ? 1.938 16.558 -43.656 1.000 21.388 198 MET B N 1
ATOM 1426 C CA . MET A 1 198 ? 1.156 16.696 -44.876 1.000 24.285 198 MET B CA 1
ATOM 1427 C C . MET A 1 198 ? 0.983 18.170 -45.245 1.000 24.952 198 MET B C 1
ATOM 1428 O O . MET A 1 198 ? 1.231 18.556 -46.388 1.000 24.114 198 MET B O 1
ATOM 1433 N N . ILE A 1 199 ? 0.562 19.000 -44.268 1.000 22.014 199 ILE B N 1
ATOM 1434 C CA . ILE A 1 199 ? 0.398 20.421 -44.508 1.000 22.471 199 ILE B CA 1
ATOM 1435 C C . ILE A 1 199 ? 1.713 21.082 -44.922 1.000 21.253 199 ILE B C 1
ATOM 1436 O O . ILE A 1 199 ? 1.724 21.803 -45.909 1.000 21.577 199 ILE B O 1
ATOM 1441 N N . ILE A 1 200 ? 2.797 20.826 -44.198 1.000 21.613 200 ILE B N 1
ATOM 1442 C CA . ILE A 1 200 ? 4.089 21.451 -44.480 1.000 19.778 200 ILE B CA 1
ATOM 1443 C C . ILE A 1 200 ? 4.650 20.963 -45.827 1.000 21.300 200 ILE B C 1
ATOM 1444 O O . ILE A 1 200 ? 5.181 21.762 -46.592 1.000 23.394 200 ILE B O 1
ATOM 1449 N N . THR A 1 201 ? 4.470 19.685 -46.149 1.000 21.321 201 THR B N 1
ATOM 1450 C CA . THR A 1 201 ? 5.021 19.170 -47.402 1.000 22.490 201 THR B CA 1
ATOM 1451 C C . THR A 1 201 ? 4.281 19.808 -48.581 1.000 22.288 201 THR B C 1
ATOM 1452 O O . THR A 1 201 ? 4.908 20.255 -49.547 1.000 23.364 201 THR B O 1
ATOM 1456 N N . LYS A 1 202 ? 2.951 19.944 -48.497 1.000 20.920 202 LYS B N 1
ATOM 1457 C CA . LYS A 1 202 ? 2.191 20.632 -49.522 1.000 23.319 202 LYS B CA 1
ATOM 1458 C C . LYS A 1 202 ? 2.689 22.068 -49.672 1.000 25.264 202 LYS B C 1
ATOM 1459 O O . LYS A 1 202 ? 2.860 22.546 -50.790 1.000 24.065 202 LYS B O 1
ATOM 1465 N N . LYS A 1 203 ? 2.895 22.791 -48.556 1.000 21.432 203 LYS B N 1
ATOM 1466 C CA . LYS A 1 203 ? 3.355 24.169 -48.676 1.000 21.697 203 LYS B CA 1
ATOM 1467 C C . LYS A 1 203 ? 4.782 24.261 -49.227 1.000 22.829 203 LYS B C 1
ATOM 1468 O O . LYS A 1 203 ? 5.096 25.176 -49.965 1.000 21.890 203 LYS B O 1
ATOM 1474 N N . LEU A 1 204 ? 5.656 23.349 -48.829 1.000 24.298 204 LEU B N 1
ATOM 1475 C CA . LEU A 1 204 ? 7.013 23.232 -49.353 1.000 27.102 204 LEU B CA 1
ATOM 1476 C C . LEU A 1 204 ? 6.967 23.099 -50.874 1.000 27.215 204 LEU B C 1
ATOM 1477 O O . LEU A 1 204 ? 7.698 23.771 -51.597 1.000 29.581 204 LEU B O 1
ATOM 1482 N N . LEU A 1 205 ? 6.057 22.284 -51.407 1.000 27.507 205 LEU B N 1
ATOM 1483 C CA . LEU A 1 205 ? 6.025 22.069 -52.845 1.000 29.750 205 LEU B CA 1
ATOM 1484 C C . LEU A 1 205 ? 5.519 23.313 -53.572 1.000 34.437 205 LEU B C 1
ATOM 1485 O O . LEU A 1 205 ? 5.840 23.512 -54.735 1.000 30.594 205 LEU B O 1
ATOM 1490 N N . LYS A 1 206 ? 4.768 24.175 -52.874 1.000 28.061 206 LYS B N 1
ATOM 1491 C CA . LYS A 1 206 ? 4.239 25.395 -53.439 1.000 31.283 206 LYS B CA 1
ATOM 1492 C C . LYS A 1 206 ? 5.282 26.504 -53.382 1.000 29.739 206 LYS B C 1
ATOM 1493 O O . LYS A 1 206 ? 5.399 27.284 -54.335 1.000 30.642 206 LYS B O 1
ATOM 1499 N N . PHE A 1 207 ? 6.051 26.617 -52.289 1.000 25.295 207 PHE B N 1
ATOM 1500 C CA . PHE A 1 207 ? 6.811 27.835 -52.046 1.000 27.934 207 PHE B CA 1
ATOM 1501 C C . PHE A 1 207 ? 8.326 27.673 -52.049 1.000 29.086 207 PHE B C 1
ATOM 1502 O O . PHE A 1 207 ? 9.038 28.676 -51.966 1.000 30.561 207 PHE B O 1
ATOM 1510 N N . PHE A 1 208 ? 8.835 26.428 -52.050 1.000 25.945 208 PHE B N 1
ATOM 1511 C CA . PHE A 1 208 ? 10.242 26.170 -51.845 1.000 24.080 208 PHE B CA 1
ATOM 1512 C C . PHE A 1 208 ? 10.808 25.586 -53.150 1.000 24.997 208 PHE B C 1
ATOM 1513 O O . PHE A 1 208 ? 10.158 24.743 -53.770 1.000 23.841 208 PHE B O 1
ATOM 1521 N N . ARG A 1 209 ? 11.996 26.016 -53.537 1.000 28.078 209 ARG B N 1
ATOM 1522 C CA . ARG A 1 209 ? 12.545 25.546 -54.824 1.000 31.083 209 ARG B CA 1
ATOM 1523 C C . ARG A 1 209 ? 13.794 24.677 -54.648 1.000 29.499 209 ARG B C 1
ATOM 1524 O O . ARG A 1 209 ? 14.417 24.262 -55.627 1.000 27.628 209 ARG B O 1
ATOM 1532 N N . GLY A 1 210 ? 14.146 24.332 -53.411 1.000 26.232 210 GLY B N 1
ATOM 1533 C CA . GLY A 1 210 ? 15.412 23.692 -53.114 1.000 26.954 210 GLY B CA 1
ATOM 1534 C C . GLY A 1 210 ? 15.493 22.192 -53.436 1.000 21.990 210 GLY B C 1
ATOM 1535 O O . GLY A 1 210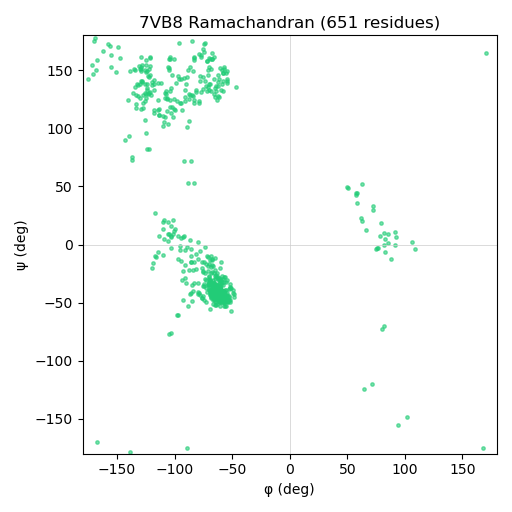 ? 16.543 21.620 -53.207 1.000 27.470 210 GLY B O 1
ATOM 1536 N N . PHE A 1 211 ? 14.388 21.586 -53.852 1.000 26.719 211 PHE B N 1
ATOM 1537 C CA . PHE A 1 211 ? 14.408 20.196 -54.319 1.000 28.059 211 PHE B CA 1
ATOM 1538 C C . PHE A 1 211 ? 14.779 20.114 -55.804 1.000 29.807 211 PHE B C 1
ATOM 1539 O O . PHE A 1 211 ? 15.044 19.020 -56.326 1.000 28.818 211 PHE B O 1
ATOM 1547 N N . GLU A 1 212 ? 14.822 21.261 -56.503 1.000 30.455 212 GLU B N 1
ATOM 1548 C CA . GLU A 1 212 ? 15.202 21.250 -57.902 1.000 29.608 212 GLU B CA 1
ATOM 1549 C C . GLU A 1 212 ? 16.625 20.731 -58.029 1.000 27.646 212 GLU B C 1
ATOM 1550 O O . GLU A 1 212 ? 17.532 21.052 -57.236 1.000 27.604 212 GLU B O 1
ATOM 1556 N N . GLY A 1 213 ? 16.814 19.910 -59.060 1.000 32.928 213 GLY B N 1
ATOM 1557 C CA . GLY A 1 213 ? 18.147 19.453 -59.424 1.000 34.808 213 GLY B CA 1
ATOM 1558 C C . GLY A 1 213 ? 18.654 18.267 -58.606 1.000 37.008 213 GLY B C 1
ATOM 1559 O O . GLY A 1 213 ? 19.721 17.730 -58.897 1.000 37.010 213 GLY B O 1
ATOM 1560 N N . LEU A 1 214 ? 17.919 17.848 -57.565 1.000 27.460 214 LEU B N 1
ATOM 1561 C CA . LEU A 1 214 ? 18.397 16.798 -56.688 1.000 26.008 214 LEU B CA 1
ATOM 1562 C C . LEU A 1 214 ? 18.129 15.442 -57.337 1.000 22.836 214 LEU B C 1
ATOM 1563 O O . LEU A 1 214 ? 17.033 15.149 -57.797 1.000 25.394 214 LEU B O 1
ATOM 1568 N N . ASP A 1 215 ? 19.171 14.591 -57.328 1.000 26.514 215 ASP B N 1
ATOM 1569 C CA . ASP A 1 215 ? 19.026 13.236 -57.857 1.000 24.713 215 ASP B CA 1
ATOM 1570 C C . ASP A 1 215 ? 18.453 12.325 -56.762 1.000 21.164 215 ASP B C 1
ATOM 1571 O O . ASP A 1 215 ? 17.515 11.568 -57.037 1.000 26.215 215 ASP B O 1
ATOM 1576 N N . VAL A 1 216 ? 19.051 12.398 -55.591 1.000 24.618 216 VAL B N 1
ATOM 1577 C CA . VAL A 1 216 ? 18.673 11.592 -54.430 1.000 24.920 216 VAL B CA 1
ATOM 1578 C C . VAL A 1 216 ? 18.393 12.502 -53.208 1.000 24.788 216 VAL B C 1
ATOM 1579 O O . VAL A 1 216 ? 19.302 13.145 -52.685 1.000 28.245 216 VAL B O 1
ATOM 1583 N N . LEU A 1 217 ? 17.174 12.380 -52.645 1.000 23.034 217 LEU B N 1
ATOM 1584 C CA . LEU A 1 217 ? 16.854 13.016 -51.358 1.000 24.111 217 LEU B CA 1
ATOM 1585 C C . LEU A 1 217 ? 16.730 11.946 -50.258 1.000 20.209 217 LEU B C 1
ATOM 1586 O O . LEU A 1 217 ? 15.956 11.005 -50.464 1.000 24.666 217 LEU B O 1
ATOM 1591 N N . VAL A 1 218 ? 17.402 12.167 -49.147 1.000 23.601 218 VAL B N 1
ATOM 1592 C CA . VAL A 1 218 ? 17.371 11.293 -47.980 1.000 22.437 218 VAL B CA 1
ATOM 1593 C C . VAL A 1 218 ? 16.417 11.951 -46.989 1.000 23.948 218 VAL B C 1
ATOM 1594 O O . VAL A 1 218 ? 16.718 13.076 -46.559 1.000 23.235 218 VAL B O 1
ATOM 1598 N N . ASP A 1 219 ? 15.300 11.275 -46.682 1.000 23.291 219 ASP B N 1
ATOM 1599 C CA . ASP A 1 219 ? 14.334 11.791 -45.695 1.000 21.240 219 ASP B CA 1
ATOM 1600 C C . ASP A 1 219 ? 14.545 11.047 -44.365 1.000 24.704 219 ASP B C 1
ATOM 1601 O O . ASP A 1 219 ? 14.237 9.862 -44.269 1.000 27.617 219 ASP B O 1
ATOM 1606 N N . VAL A 1 220 ? 15.068 11.730 -43.358 1.000 23.552 220 VAL B N 1
ATOM 1607 C CA . VAL A 1 220 ? 15.353 11.154 -42.051 1.000 24.444 220 VAL B CA 1
ATOM 1608 C C . VAL A 1 220 ? 14.074 11.188 -41.219 1.000 26.851 220 VAL B C 1
ATOM 1609 O O . VAL A 1 220 ? 13.406 12.226 -41.122 1.000 23.084 220 VAL B O 1
ATOM 1613 N N . GLY A 1 221 ? 13.667 10.043 -40.637 1.000 21.122 221 GLY B N 1
ATOM 1614 C CA . GLY A 1 221 ? 12.344 10.048 -40.034 1.000 22.453 221 GLY B CA 1
ATOM 1615 C C . GLY A 1 221 ? 11.229 10.066 -41.058 1.000 22.513 221 GLY B C 1
ATOM 1616 O O . GLY A 1 221 ? 10.121 10.551 -40.811 1.000 24.822 221 GLY B O 1
ATOM 1617 N N . GLY A 1 222 ? 11.433 9.440 -42.212 1.000 26.270 222 GLY B N 1
ATOM 1618 C CA . GLY A 1 222 ? 10.473 9.505 -43.287 1.000 25.172 222 GLY B CA 1
ATOM 1619 C C . GLY A 1 222 ? 9.257 8.577 -43.169 1.000 26.056 222 GLY B C 1
ATOM 1620 O O . GLY A 1 222 ? 8.412 8.558 -44.065 1.000 29.304 222 GLY B O 1
ATOM 1621 N N . GLY A 1 223 ? 9.151 7.821 -42.067 1.000 30.408 223 GLY B N 1
ATOM 1622 C CA . GLY A 1 223 ? 7.932 7.067 -41.802 1.000 27.924 223 GLY B CA 1
ATOM 1623 C C . GLY A 1 223 ? 7.695 5.999 -42.854 1.000 26.740 223 GLY B C 1
ATOM 1624 O O . GLY A 1 223 ? 8.548 5.147 -43.084 1.000 29.367 223 GLY B O 1
ATOM 1625 N N . ASN A 1 224 ? 6.541 6.039 -43.481 1.000 29.860 224 ASN B N 1
ATOM 1626 C CA . ASN A 1 224 ? 6.272 5.069 -44.533 1.000 34.496 224 ASN B CA 1
ATOM 1627 C C . ASN A 1 224 ? 6.670 5.581 -45.923 1.000 32.219 224 ASN B C 1
ATOM 1628 O O . ASN A 1 224 ? 6.385 4.898 -46.913 1.000 32.470 224 ASN B O 1
ATOM 1633 N N . GLY A 1 225 ? 7.342 6.758 -46.021 1.000 29.715 225 GLY B N 1
ATOM 1634 C CA . GLY A 1 225 ? 7.790 7.275 -47.312 1.000 27.783 225 GLY B CA 1
ATOM 1635 C C . GLY A 1 225 ? 6.794 8.215 -47.993 1.000 25.278 225 GLY B C 1
ATOM 1636 O O . GLY A 1 225 ? 7.029 8.639 -49.125 1.000 28.647 225 GLY B O 1
ATOM 1637 N N . THR A 1 226 ? 5.684 8.589 -47.313 1.000 26.739 226 THR B N 1
ATOM 1638 C CA . THR A 1 226 ? 4.644 9.445 -47.872 1.000 27.787 226 THR B CA 1
ATOM 1639 C C . THR A 1 226 ? 5.211 10.812 -48.284 1.000 25.047 226 THR B C 1
ATOM 1640 O O . THR A 1 226 ? 4.859 11.334 -49.332 1.000 28.792 226 THR B O 1
ATOM 1644 N N . THR A 1 227 ? 6.033 11.408 -47.420 1.000 25.476 227 THR B N 1
ATOM 1645 C CA . THR A 1 227 ? 6.640 12.697 -47.746 1.000 25.103 227 THR B CA 1
ATOM 1646 C C . THR A 1 227 ? 7.439 12.579 -49.051 1.000 23.518 227 THR B C 1
ATOM 1647 O O . THR A 1 227 ? 7.306 13.436 -49.928 1.000 24.557 227 THR B O 1
ATOM 1651 N N . LEU A 1 228 ? 8.296 11.567 -49.148 1.000 25.864 228 LEU B N 1
ATOM 1652 C CA . LEU A 1 228 ? 9.131 11.405 -50.353 1.000 27.390 228 LEU B CA 1
ATOM 1653 C C . LEU A 1 228 ? 8.262 11.162 -51.573 1.000 28.304 228 LEU B C 1
ATOM 1654 O O . LEU A 1 228 ? 8.592 11.631 -52.664 1.000 28.541 228 LEU B O 1
ATOM 1659 N N . GLN A 1 229 ? 7.178 10.383 -51.396 1.000 28.822 229 GLN B N 1
ATOM 1660 C CA . GLN A 1 229 ? 6.219 10.114 -52.456 1.000 32.059 229 GLN B CA 1
ATOM 1661 C C . GLN A 1 229 ? 5.648 11.408 -53.018 1.000 34.318 229 GLN B C 1
ATOM 1662 O O . GLN A 1 229 ? 5.522 11.565 -54.228 1.000 31.784 229 GLN B O 1
ATOM 1668 N N . MET A 1 230 ? 5.247 12.326 -52.129 1.000 28.591 230 MET B N 1
ATOM 1669 C CA . MET A 1 230 ? 4.683 13.605 -52.538 1.000 27.918 230 MET B CA 1
ATOM 1670 C C . MET A 1 230 ? 5.742 14.448 -53.264 1.000 23.172 230 MET B C 1
ATOM 1671 O O . MET A 1 230 ? 5.402 15.068 -54.275 1.000 28.018 230 MET B O 1
ATOM 1676 N N . ILE A 1 231 ? 6.978 14.495 -52.760 1.000 24.945 231 ILE B N 1
ATOM 1677 C CA . ILE A 1 231 ? 8.058 15.269 -53.375 1.000 26.807 231 ILE B CA 1
ATOM 1678 C C . ILE A 1 231 ? 8.425 14.680 -54.753 1.000 32.605 231 ILE B C 1
ATOM 1679 O O . ILE A 1 231 ? 8.540 15.410 -55.754 1.000 28.120 231 ILE B O 1
ATOM 1684 N N . ARG A 1 232 ? 8.583 13.341 -54.792 1.000 30.800 232 ARG B N 1
ATOM 1685 C CA . ARG A 1 232 ? 8.857 12.655 -56.053 1.000 34.947 232 ARG B CA 1
ATOM 1686 C C . ARG A 1 232 ? 7.746 12.896 -57.077 1.000 31.234 232 ARG B C 1
ATOM 1687 O O . ARG A 1 232 ? 8.002 12.901 -58.288 1.000 33.626 232 ARG B O 1
ATOM 1695 N N . GLY A 1 233 ? 6.519 13.162 -56.633 1.000 31.363 233 GLY B N 1
ATOM 1696 C CA . GLY A 1 233 ? 5.414 13.475 -57.507 1.000 32.296 233 GLY B CA 1
ATOM 1697 C C . GLY A 1 233 ? 5.587 14.790 -58.276 1.000 39.550 233 GLY B C 1
ATOM 1698 O O . GLY A 1 233 ? 5.032 14.949 -59.362 1.000 39.676 233 GLY B O 1
ATOM 1699 N N . GLN A 1 234 ? 6.315 15.752 -57.691 1.000 35.995 234 GLN B N 1
ATOM 1700 C CA . GLN A 1 234 ? 6.615 17.021 -58.351 1.000 35.388 234 GLN B CA 1
ATOM 1701 C C . GLN A 1 234 ? 7.931 16.924 -59.128 1.000 30.248 234 GLN B C 1
ATOM 1702 O O . GLN A 1 234 ? 8.114 17.643 -60.111 1.000 35.671 234 GLN B O 1
ATOM 1708 N N . TYR A 1 235 ? 8.857 16.067 -58.674 1.000 31.999 235 TYR B N 1
ATOM 1709 C CA . TYR A 1 235 ? 10.205 15.938 -59.204 1.000 33.399 235 TYR B CA 1
ATOM 1710 C C . TYR A 1 235 ? 10.409 14.479 -59.623 1.000 32.740 235 TYR B C 1
ATOM 1711 O O . TYR A 1 235 ? 11.027 13.701 -58.891 1.000 32.569 235 TYR B O 1
ATOM 1720 N N . LYS A 1 236 ? 9.933 14.139 -60.829 1.000 37.033 236 LYS B N 1
ATOM 1721 C CA . LYS A 1 236 ? 9.856 12.752 -61.293 1.000 39.706 236 LYS B CA 1
ATOM 1722 C C . LYS A 1 236 ? 11.215 12.059 -61.402 1.000 38.712 236 LYS B C 1
ATOM 1723 O O . LYS A 1 236 ? 11.226 10.830 -61.294 1.000 35.205 236 LYS B O 1
ATOM 1729 N N . ASN A 1 237 ? 12.320 12.790 -61.671 1.000 31.376 237 ASN B N 1
ATOM 1730 C CA . ASN A 1 237 ? 13.667 12.211 -61.779 1.000 34.489 237 ASN B CA 1
ATOM 1731 C C . ASN A 1 237 ? 14.280 11.848 -60.427 1.000 32.640 237 ASN B C 1
ATOM 1732 O O . ASN A 1 237 ? 15.265 11.085 -60.377 1.000 35.659 237 ASN B O 1
ATOM 1737 N N . MET A 1 238 ? 13.792 12.499 -59.344 1.000 29.780 238 MET B N 1
ATOM 1738 C CA . MET A 1 238 ? 14.400 12.370 -58.039 1.000 28.425 238 MET B CA 1
ATOM 1739 C C . MET A 1 238 ? 14.106 10.964 -57.501 1.000 24.072 238 MET B C 1
ATOM 1740 O O . MET A 1 238 ? 12.973 10.506 -57.634 1.000 29.880 238 MET B O 1
ATOM 1745 N N . ARG A 1 239 ? 15.115 10.303 -56.943 1.000 30.073 239 ARG B N 1
ATOM 1746 C CA . ARG A 1 239 ? 14.892 9.099 -56.155 1.000 30.084 239 ARG B CA 1
ATOM 1747 C C . ARG A 1 239 ? 15.060 9.451 -54.665 1.000 30.130 239 ARG B C 1
ATOM 1748 O O . ARG A 1 239 ? 15.655 10.443 -54.285 1.000 29.245 239 ARG B O 1
ATOM 1756 N N . GLY A 1 240 ? 14.500 8.617 -53.805 1.000 29.913 240 GLY B N 1
ATOM 1757 C CA . GLY A 1 240 ? 14.435 8.883 -52.372 1.000 29.603 240 GLY B CA 1
ATOM 1758 C C . GLY A 1 240 ? 15.040 7.750 -51.576 1.000 30.775 240 GLY B C 1
ATOM 1759 O O . GLY A 1 240 ? 15.034 6.596 -52.040 1.000 31.711 240 GLY B O 1
ATOM 1760 N N . ILE A 1 241 ? 15.619 8.083 -50.425 1.000 24.541 241 ILE B N 1
ATOM 1761 C CA . ILE A 1 241 ? 15.991 7.148 -49.396 1.000 27.082 241 ILE B CA 1
ATOM 1762 C C . ILE A 1 241 ? 15.179 7.539 -48.164 1.000 30.466 241 ILE B C 1
ATOM 1763 O O . ILE A 1 241 ? 15.390 8.610 -47.618 1.000 25.349 241 ILE B O 1
ATOM 1768 N N . ASN A 1 242 ? 14.255 6.646 -47.794 1.000 24.438 242 ASN B N 1
ATOM 1769 C CA . ASN A 1 242 ? 13.406 6.812 -46.609 1.000 25.196 242 ASN B CA 1
ATOM 1770 C C . ASN A 1 242 ? 14.156 6.181 -45.475 1.000 25.687 242 ASN B C 1
ATOM 1771 O O . ASN A 1 242 ? 14.224 4.940 -45.388 1.000 29.269 242 ASN B O 1
ATOM 1776 N N . TYR A 1 243 ? 14.789 7.006 -44.660 1.000 23.244 243 TYR B N 1
ATOM 1777 C CA . TYR A 1 243 ? 15.639 6.515 -43.605 1.000 24.235 243 TYR B CA 1
ATOM 1778 C C . TYR A 1 243 ? 14.939 6.643 -42.249 1.000 29.711 243 TYR B C 1
ATOM 1779 O O . TYR A 1 243 ? 14.665 7.738 -41.806 1.000 25.768 243 TYR B O 1
ATOM 1788 N N . ASP A 1 244 ? 14.685 5.529 -41.537 1.000 26.319 244 ASP B N 1
ATOM 1789 C CA . ASP A 1 244 ? 13.933 5.634 -40.291 1.000 24.653 244 ASP B CA 1
ATOM 1790 C C . ASP A 1 244 ? 14.310 4.388 -39.507 1.000 27.651 244 ASP B C 1
ATOM 1791 O O . ASP A 1 244 ? 15.081 3.551 -40.005 1.000 27.877 244 ASP B O 1
ATOM 1796 N N . LEU A 1 245 ? 13.861 4.337 -38.262 1.000 27.345 245 LEU B N 1
ATOM 1797 C CA . LEU A 1 245 ? 14.192 3.212 -37.380 1.000 28.061 245 LEU B CA 1
ATOM 1798 C C . LEU A 1 245 ? 13.714 1.904 -38.014 1.000 23.373 245 LEU B C 1
ATOM 1799 O O . LEU A 1 245 ? 12.734 1.819 -38.781 1.000 23.341 245 LEU B O 1
ATOM 1804 N N . PRO A 1 246 ? 14.455 0.779 -37.770 1.000 27.713 246 PRO B N 1
ATOM 1805 C CA . PRO A 1 246 ? 14.085 -0.501 -38.386 1.000 29.216 246 PRO B CA 1
ATOM 1806 C C . PRO A 1 246 ? 12.632 -0.933 -38.175 1.000 23.595 246 PRO B C 1
ATOM 1807 O O . PRO A 1 246 ? 12.005 -1.371 -39.140 1.000 26.867 246 PRO B O 1
ATOM 1811 N N . HIS A 1 247 ? 12.067 -0.686 -36.992 1.000 28.866 247 HIS B N 1
ATOM 1812 C CA . HIS A 1 247 ? 10.693 -1.118 -36.707 1.000 30.392 247 HIS B CA 1
ATOM 1813 C C . HIS A 1 247 ? 9.702 -0.297 -37.517 1.000 32.041 247 HIS B C 1
ATOM 1814 O O . HIS A 1 247 ? 8.644 -0.796 -37.851 1.000 30.106 247 HIS B O 1
ATOM 1821 N N . VAL A 1 248 ? 10.071 0.953 -37.868 1.000 27.885 248 VAL B N 1
ATOM 1822 C CA . VAL A 1 248 ? 9.234 1.742 -38.755 1.000 26.328 248 VAL B CA 1
ATOM 1823 C C . VAL A 1 248 ? 9.314 1.229 -40.189 1.000 23.366 248 VAL B C 1
ATOM 1824 O O . VAL A 1 248 ? 8.293 1.094 -40.869 1.000 26.086 248 VAL B O 1
ATOM 1828 N N . ILE A 1 249 ? 10.565 1.039 -40.669 1.000 29.177 249 ILE B N 1
ATOM 1829 C CA . ILE A 1 249 ? 10.863 0.616 -42.041 1.000 30.745 249 ILE B CA 1
ATOM 1830 C C . ILE A 1 249 ? 10.233 -0.759 -42.333 1.000 29.397 249 ILE B C 1
ATOM 1831 O O . ILE A 1 249 ? 9.614 -0.956 -43.389 1.000 29.466 249 ILE B O 1
ATOM 1836 N N . ALA A 1 250 ? 10.242 -1.618 -41.312 1.000 30.558 250 ALA B N 1
ATOM 1837 C CA . ALA A 1 250 ? 9.572 -2.927 -41.359 1.000 35.474 250 ALA B CA 1
ATOM 1838 C C . ALA A 1 250 ? 8.120 -2.834 -41.823 1.000 37.800 250 ALA B C 1
ATOM 1839 O O . ALA A 1 250 ? 7.640 -3.679 -42.583 1.000 38.856 250 ALA B O 1
ATOM 1841 N N . GLN A 1 251 ? 7.423 -1.772 -41.403 1.000 36.200 251 GLN B N 1
ATOM 1842 C CA . GLN A 1 251 ? 6.003 -1.641 -41.671 1.000 37.983 251 GLN B CA 1
ATOM 1843 C C . GLN A 1 251 ? 5.714 -0.891 -42.973 1.000 36.650 251 GLN B C 1
ATOM 1844 O O . GLN A 1 251 ? 4.550 -0.763 -43.330 1.000 37.312 251 GLN B O 1
ATOM 1850 N N . ALA A 1 252 ? 6.731 -0.357 -43.669 1.000 38.899 252 ALA B N 1
ATOM 1851 C CA . ALA A 1 252 ? 6.491 0.502 -44.830 1.000 37.325 252 ALA B CA 1
ATOM 1852 C C . ALA A 1 252 ? 6.256 -0.341 -46.084 1.000 34.039 252 ALA B C 1
ATOM 1853 O O . ALA A 1 252 ? 7.099 -1.144 -46.426 1.000 39.578 252 ALA B O 1
ATOM 1855 N N . ALA A 1 253 ? 5.127 -0.136 -46.768 1.000 37.170 253 ALA B N 1
ATOM 1856 C CA . ALA A 1 253 ? 4.869 -0.758 -48.064 1.000 44.217 253 ALA B CA 1
ATOM 1857 C C . ALA A 1 253 ? 5.793 -0.171 -49.145 1.000 51.322 253 ALA B C 1
ATOM 1858 O O . ALA A 1 253 ? 6.321 0.934 -48.990 1.000 43.449 253 ALA B O 1
ATOM 1860 N N . PRO A 1 254 ? 6.019 -0.856 -50.294 1.000 51.712 254 PRO B N 1
ATOM 1861 C CA . PRO A 1 254 ? 6.831 -0.277 -51.373 1.000 48.867 254 PRO B CA 1
ATOM 1862 C C . PRO A 1 254 ? 6.287 1.058 -51.906 1.000 45.246 254 PRO B C 1
ATOM 1863 O O . PRO A 1 254 ? 5.080 1.240 -52.029 1.000 42.356 254 PRO B O 1
ATOM 1867 N N . VAL A 1 255 ? 7.210 2.009 -52.152 1.000 42.342 255 VAL B N 1
ATOM 1868 C CA . VAL A 1 255 ? 6.906 3.308 -52.740 1.000 41.235 255 VAL B CA 1
ATOM 1869 C C . VAL A 1 255 ? 7.854 3.493 -53.932 1.000 32.653 255 VAL B C 1
ATOM 1870 O O . VAL A 1 255 ? 9.066 3.328 -53.794 1.000 40.830 255 VAL B O 1
ATOM 1874 N N . GL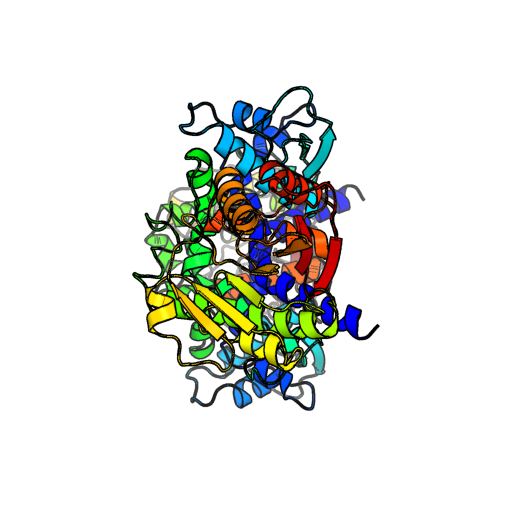U A 1 256 ? 7.270 3.820 -55.073 1.000 38.250 256 GLU B N 1
ATOM 1875 C CA . GLU A 1 256 ? 7.981 3.839 -56.343 1.000 47.577 256 GLU B CA 1
ATOM 1876 C C . GLU A 1 256 ? 9.079 4.897 -56.291 1.000 43.228 256 GLU B C 1
ATOM 1877 O O . GLU A 1 256 ? 8.783 6.040 -55.929 1.000 44.762 256 GLU B O 1
ATOM 1883 N N . GLY A 1 257 ? 10.320 4.470 -56.562 1.000 38.478 257 GLY B N 1
ATOM 1884 C CA . GLY A 1 257 ? 11.489 5.350 -56.588 1.000 40.976 257 GLY B CA 1
ATOM 1885 C C . GLY A 1 257 ? 12.163 5.589 -55.233 1.000 38.114 257 GLY B C 1
ATOM 1886 O O . GLY A 1 257 ? 13.109 6.381 -55.161 1.000 36.886 257 GLY B O 1
ATOM 1887 N N . VAL A 1 258 ? 11.767 4.846 -54.181 1.000 35.261 258 VAL B N 1
ATOM 1888 C CA . VAL A 1 258 ? 12.255 5.061 -52.818 1.000 32.148 258 VAL B CA 1
ATOM 1889 C C . VAL A 1 258 ? 12.845 3.777 -52.221 1.000 31.734 258 VAL B C 1
ATOM 1890 O O . VAL A 1 258 ? 12.239 2.721 -52.318 1.000 38.171 258 VAL B O 1
ATOM 1894 N N . GLU A 1 259 ? 14.054 3.828 -51.656 1.000 32.920 259 GLU B N 1
ATOM 1895 C CA . GLU A 1 259 ? 14.631 2.730 -50.896 1.000 35.461 259 GLU B CA 1
ATOM 1896 C C . GLU A 1 259 ? 14.321 3.009 -49.425 1.000 36.819 259 GLU B C 1
ATOM 1897 O O . GLU A 1 259 ? 14.688 4.068 -48.900 1.000 31.255 259 GLU B O 1
ATOM 1903 N N . HIS A 1 260 ? 13.617 2.060 -48.772 1.000 32.377 260 HIS B N 1
ATOM 1904 C CA . HIS A 1 260 ? 13.421 2.156 -47.337 1.000 29.260 260 HIS B CA 1
ATOM 1905 C C . HIS A 1 260 ? 14.655 1.588 -46.676 1.000 29.270 260 HIS B C 1
ATOM 1906 O O . HIS A 1 260 ? 15.057 0.424 -46.889 1.000 30.681 260 HIS B O 1
ATOM 1913 N N . VAL A 1 261 ? 15.307 2.391 -45.863 1.000 25.287 261 VAL B N 1
ATOM 1914 C CA . VAL A 1 261 ? 16.493 1.974 -45.167 1.000 27.454 261 VAL B CA 1
ATOM 1915 C C . VAL A 1 261 ? 16.294 2.160 -43.671 1.000 32.717 261 VAL B C 1
ATOM 1916 O O . VAL A 1 261 ? 15.978 3.243 -43.177 1.000 27.526 261 VAL B O 1
ATOM 1920 N N . GLY A 1 262 ? 16.592 1.098 -42.925 1.000 30.310 262 GLY B N 1
ATOM 1921 C CA . GLY A 1 262 ? 16.580 1.195 -41.485 1.000 27.101 262 GLY B CA 1
ATOM 1922 C C . GLY A 1 262 ? 17.914 1.495 -40.852 1.000 30.097 262 GLY B C 1
ATOM 1923 O O . GLY A 1 262 ? 18.968 0.974 -41.229 1.000 31.970 262 GLY B O 1
ATOM 1924 N N . GLY A 1 263 ? 17.872 2.315 -39.805 1.000 24.340 263 GLY B N 1
ATOM 1925 C CA . GLY A 1 263 ? 19.006 2.545 -38.966 1.000 25.253 263 GLY B CA 1
ATOM 1926 C C . GLY A 1 263 ? 18.788 3.738 -38.036 1.000 28.258 263 GLY B C 1
ATOM 1927 O O . GLY A 1 263 ? 17.692 4.277 -37.980 1.000 33.272 263 GLY B O 1
ATOM 1928 N N . SER A 1 264 ? 19.824 4.087 -37.306 1.000 26.319 264 SER B N 1
ATOM 1929 C CA . SER A 1 264 ? 19.840 5.201 -36.383 1.000 30.361 264 SER B CA 1
ATOM 1930 C C . SER A 1 264 ? 20.618 6.354 -37.003 1.000 33.702 264 SER B C 1
ATOM 1931 O O . SER A 1 264 ? 21.759 6.179 -37.432 1.000 30.667 264 SER B O 1
ATOM 1934 N N . MET A 1 265 ? 20.037 7.553 -36.942 1.000 28.965 265 MET B N 1
ATOM 1935 C CA . MET A 1 265 ? 20.737 8.734 -37.434 1.000 25.272 265 MET B CA 1
ATOM 1936 C C . MET A 1 265 ? 21.970 9.123 -36.600 1.000 26.867 265 MET B C 1
ATOM 1937 O O . MET A 1 265 ? 22.770 9.965 -37.034 1.000 27.472 265 MET B O 1
ATOM 1942 N N . PHE A 1 266 ? 22.184 8.561 -35.388 1.000 24.387 266 PHE B N 1
ATOM 1943 C CA . PHE A 1 266 ? 23.365 8.838 -34.606 1.000 28.971 266 PHE B CA 1
ATOM 1944 C C . PHE A 1 266 ? 24.524 7.947 -35.068 1.000 25.171 266 PHE B C 1
ATOM 1945 O O . PHE A 1 266 ? 25.633 8.190 -34.669 1.000 31.135 266 PHE B O 1
ATOM 1953 N N . ASP A 1 267 ? 24.209 6.917 -35.828 1.000 30.350 267 ASP B N 1
ATOM 1954 C CA . ASP A 1 267 ? 25.237 5.999 -36.308 1.000 36.547 267 ASP B CA 1
ATOM 1955 C C . ASP A 1 267 ? 25.696 6.480 -37.672 1.000 37.187 267 ASP B C 1
ATOM 1956 O O . ASP A 1 267 ? 26.882 6.539 -37.954 1.000 43.733 267 ASP B O 1
ATOM 1961 N N . ASN A 1 268 ? 24.728 6.775 -38.522 1.000 35.540 268 ASN B N 1
ATOM 1962 C CA . ASN A 1 268 ? 24.995 6.881 -39.933 1.000 41.051 268 ASN B CA 1
ATOM 1963 C C . ASN A 1 268 ? 23.765 7.512 -40.560 1.000 37.468 268 ASN B C 1
ATOM 1964 O O . ASN A 1 268 ? 22.670 7.349 -40.032 1.000 32.522 268 ASN B O 1
ATOM 1969 N N . ILE A 1 269 ? 23.974 8.254 -41.663 1.000 33.368 269 ILE B N 1
ATOM 1970 C CA . ILE A 1 269 ? 22.907 8.655 -42.565 1.000 28.292 269 ILE B CA 1
ATOM 1971 C C . ILE A 1 269 ? 23.236 8.188 -43.981 1.000 29.138 269 ILE B C 1
ATOM 1972 O O . ILE A 1 269 ? 24.390 8.327 -44.408 1.000 32.549 269 ILE B O 1
ATOM 1977 N N . PRO A 1 270 ? 22.275 7.665 -44.760 1.000 28.533 270 PRO B N 1
ATOM 1978 C CA . PRO A 1 270 ? 22.519 7.291 -46.148 1.000 31.030 270 PRO B CA 1
ATOM 1979 C C . PRO A 1 270 ? 22.995 8.470 -46.995 1.000 40.150 270 PRO B C 1
ATOM 1980 O O . PRO A 1 270 ? 22.610 9.624 -46.761 1.000 28.324 270 PRO B O 1
ATOM 1984 N N . ARG A 1 271 ? 23.794 8.137 -48.017 1.000 35.972 271 ARG B N 1
ATOM 1985 C CA . ARG A 1 271 ? 24.389 9.136 -48.885 1.000 32.631 271 ARG B CA 1
ATOM 1986 C C . ARG A 1 271 ? 23.368 9.649 -49.878 1.000 30.255 271 ARG B C 1
ATOM 1987 O O . ARG A 1 271 ? 22.584 8.916 -50.479 1.000 33.004 271 ARG B O 1
ATOM 1995 N N . GLY A 1 272 ? 23.415 10.982 -50.139 1.000 23.452 272 GLY B N 1
ATOM 1996 C CA . GLY A 1 272 ? 22.539 11.527 -51.140 1.000 23.264 272 GLY B CA 1
ATOM 1997 C C . GLY A 1 272 ? 22.995 12.950 -51.479 1.000 17.654 272 GLY B C 1
ATOM 1998 O O . GLY A 1 272 ? 24.053 13.354 -50.978 1.000 24.579 272 GLY B O 1
ATOM 1999 N N . ASN A 1 273 ? 22.146 13.606 -52.230 1.000 21.484 273 ASN B N 1
ATOM 2000 C CA . ASN A 1 273 ? 22.408 14.976 -52.660 1.000 23.002 273 ASN B CA 1
ATOM 2001 C C . ASN A 1 273 ? 21.795 15.989 -51.687 1.000 28.185 273 ASN B C 1
ATOM 2002 O O . ASN A 1 273 ? 22.225 17.147 -51.660 1.000 26.106 273 ASN B O 1
ATOM 2007 N N . ALA A 1 274 ? 20.778 15.559 -50.918 1.000 23.677 274 ALA B N 1
ATOM 2008 C CA . ALA A 1 274 ? 20.254 16.415 -49.853 1.000 23.466 274 ALA B CA 1
ATOM 2009 C C . ALA A 1 274 ? 19.702 15.489 -48.755 1.000 25.210 274 ALA B C 1
ATOM 2010 O O . ALA A 1 274 ? 19.282 14.365 -49.087 1.000 23.741 274 ALA B O 1
ATOM 2012 N N . VAL A 1 275 ? 19.785 15.950 -47.499 1.000 24.518 275 VAL B N 1
ATOM 2013 C CA . VAL A 1 275 ? 19.130 15.286 -46.377 1.000 21.335 275 VAL B CA 1
ATOM 2014 C C . VAL A 1 275 ? 18.040 16.209 -45.808 1.000 24.177 275 VAL B C 1
ATOM 2015 O O . VAL A 1 275 ? 18.403 17.317 -45.409 1.000 21.852 275 VAL B O 1
ATOM 2019 N N . LEU A 1 276 ? 16.788 15.714 -45.738 1.000 20.427 276 LEU B N 1
ATOM 2020 C CA . LEU A 1 276 ? 15.695 16.466 -45.103 1.000 20.275 276 LEU B CA 1
ATOM 2021 C C . LEU A 1 276 ? 15.593 16.123 -43.610 1.000 23.484 276 LEU B C 1
ATOM 2022 O O . LEU A 1 276 ? 15.449 14.946 -43.247 1.000 20.443 276 LEU B O 1
ATOM 2027 N N . LEU A 1 277 ? 15.601 17.168 -42.749 1.000 20.799 277 LEU B N 1
ATOM 2028 C CA . LEU A 1 277 ? 15.469 17.036 -41.311 1.000 18.365 277 LEU B CA 1
ATOM 2029 C C . LEU A 1 277 ? 14.274 17.927 -40.897 1.000 19.522 277 LEU B C 1
ATOM 2030 O O . LEU A 1 277 ? 14.457 19.133 -40.749 1.000 17.699 277 LEU B O 1
ATOM 2035 N N . LYS A 1 278 ? 13.091 17.329 -40.778 1.000 19.502 278 LYS B N 1
ATOM 2036 C CA . LYS A 1 278 ? 11.855 18.045 -40.507 1.000 21.147 278 LYS B CA 1
ATOM 2037 C C . LYS A 1 278 ? 11.419 17.753 -39.079 1.000 20.997 278 LYS B C 1
ATOM 2038 O O . LYS A 1 278 ? 11.068 16.614 -38.761 1.000 21.489 278 LYS B O 1
ATOM 2044 N N . TRP A 1 279 ? 11.515 18.755 -38.198 1.000 19.214 279 TRP B N 1
ATOM 2045 C CA . TRP A 1 279 ? 11.146 18.598 -36.795 1.000 18.406 279 TRP B CA 1
ATOM 2046 C C . TRP A 1 279 ? 11.943 17.483 -36.115 1.000 21.588 279 TRP B C 1
ATOM 2047 O O . TRP A 1 279 ? 11.457 16.761 -35.231 1.000 18.217 279 TRP B O 1
ATOM 2058 N N . ILE A 1 280 ? 13.205 17.367 -36.532 1.000 18.719 280 ILE B N 1
ATOM 2059 C CA . ILE A 1 280 ? 14.117 16.439 -35.888 1.000 19.918 280 ILE B CA 1
ATOM 2060 C C . ILE A 1 280 ? 14.990 17.157 -34.878 1.000 18.339 280 ILE B C 1
ATOM 2061 O O . ILE A 1 280 ? 14.971 16.815 -33.691 1.000 18.979 280 ILE B O 1
ATOM 2066 N N . LEU A 1 281 ? 15.805 18.165 -35.336 1.000 17.894 281 LEU B N 1
ATOM 2067 C CA . LEU A 1 281 ? 16.809 18.809 -34.502 1.000 17.834 281 LEU B CA 1
ATOM 2068 C C . LEU A 1 281 ? 16.213 19.432 -33.225 1.000 16.691 281 LEU B C 1
ATOM 2069 O O . LEU A 1 281 ? 16.830 19.393 -32.185 1.000 18.020 281 LEU B O 1
ATOM 2074 N N . HIS A 1 282 ? 14.962 19.923 -33.255 1.000 17.637 282 HIS B N 1
ATOM 2075 C CA . HIS A 1 282 ? 14.418 20.578 -32.064 1.000 16.826 282 HIS B CA 1
ATOM 2076 C C . HIS A 1 282 ? 14.130 19.594 -30.926 1.000 18.680 282 HIS B C 1
ATOM 2077 O O . HIS A 1 282 ? 13.942 20.014 -29.793 1.000 17.911 282 HIS B O 1
ATOM 2084 N N . ASP A 1 283 ? 14.179 18.305 -31.201 1.000 17.699 283 ASP B N 1
ATOM 2085 C CA . ASP A 1 283 ? 14.007 17.310 -30.136 1.000 20.021 283 ASP B CA 1
ATOM 2086 C C . ASP A 1 283 ? 15.271 17.086 -29.305 1.000 20.534 283 ASP B C 1
ATOM 2087 O O . ASP A 1 283 ? 15.213 16.429 -28.254 1.000 20.635 283 ASP B O 1
ATOM 2092 N N . TRP A 1 284 ? 16.413 17.606 -29.784 1.000 19.641 284 TRP B N 1
ATOM 2093 C CA . TRP A 1 284 ? 17.754 17.265 -29.318 1.000 22.482 284 TRP B CA 1
ATOM 2094 C C . TRP A 1 284 ? 18.548 18.465 -28.824 1.000 21.500 284 TRP B C 1
ATOM 2095 O O . TRP A 1 284 ? 18.421 19.590 -29.298 1.000 20.859 284 TRP B O 1
ATOM 2106 N N . ASP A 1 285 ? 19.449 18.209 -27.885 1.000 21.124 285 ASP B N 1
ATOM 2107 C CA . ASP A 1 285 ? 20.405 19.198 -27.412 1.000 22.277 285 ASP B CA 1
ATOM 2108 C C . ASP A 1 285 ? 21.505 19.420 -28.477 1.000 20.992 285 ASP B C 1
ATOM 2109 O O . ASP A 1 285 ? 21.552 18.748 -29.508 1.000 22.153 285 ASP B O 1
ATOM 2114 N N . ASP A 1 286 ? 22.364 20.401 -28.221 1.000 22.731 286 ASP B N 1
ATOM 2115 C CA . ASP A 1 286 ? 23.359 20.805 -29.192 1.000 26.048 286 ASP B CA 1
ATOM 2116 C C . ASP A 1 286 ? 24.302 19.634 -29.500 1.000 24.518 286 ASP B C 1
ATOM 2117 O O . ASP A 1 286 ? 24.575 19.377 -30.656 1.000 24.859 286 ASP B O 1
ATOM 2122 N N . LYS A 1 287 ? 24.768 18.920 -28.470 1.000 27.830 287 LYS B N 1
ATOM 2123 C CA . LYS A 1 287 ? 25.717 17.838 -28.698 1.000 30.430 287 LYS B CA 1
ATOM 2124 C C . LYS A 1 287 ? 25.120 16.806 -29.645 1.000 26.289 287 LYS B C 1
ATOM 2125 O O . LYS A 1 287 ? 25.803 16.305 -30.541 1.000 23.862 287 LYS B O 1
ATOM 2131 N N . ALA A 1 288 ? 23.843 16.423 -29.402 1.000 24.446 288 ALA B N 1
ATOM 2132 C CA . ALA A 1 288 ? 23.165 15.466 -30.230 1.000 22.046 288 ALA B CA 1
ATOM 2133 C C . ALA A 1 288 ? 22.949 15.995 -31.651 1.000 21.841 288 ALA B C 1
ATOM 2134 O O . ALA A 1 288 ? 23.091 15.246 -32.612 1.000 20.553 288 ALA B O 1
ATOM 2136 N N . CYS A 1 289 ? 22.559 17.287 -31.788 1.000 22.964 289 CYS B N 1
ATOM 2137 C CA . CYS A 1 289 ? 22.373 17.876 -33.105 1.000 22.636 289 CYS B CA 1
ATOM 2138 C C . CYS A 1 289 ? 23.683 17.882 -33.917 1.000 21.317 289 CYS B C 1
ATOM 2139 O O . CYS A 1 289 ? 23.635 17.612 -35.123 1.000 22.607 289 CYS B O 1
ATOM 2142 N N . ILE A 1 290 ? 24.795 18.182 -33.262 1.000 23.468 290 ILE B N 1
ATOM 2143 C CA . ILE A 1 290 ? 26.092 18.157 -33.953 1.000 25.714 290 ILE B CA 1
ATOM 2144 C C . ILE A 1 290 ? 26.435 16.738 -34.441 1.000 24.801 290 ILE B C 1
ATOM 2145 O O . ILE A 1 290 ? 26.950 16.585 -35.549 1.000 24.316 290 ILE B O 1
ATOM 2150 N N . LYS A 1 291 ? 26.111 15.674 -33.681 1.000 26.447 291 LYS B N 1
ATOM 2151 C CA . LYS A 1 291 ? 26.309 14.309 -34.176 1.000 28.783 291 LYS B CA 1
ATOM 2152 C C . LYS A 1 291 ? 25.480 14.034 -35.410 1.000 24.566 291 LYS B C 1
ATOM 2153 O O . LYS A 1 291 ? 25.933 13.456 -36.405 1.000 24.267 291 LYS B O 1
ATOM 2159 N N . ILE A 1 292 ? 24.196 14.444 -35.392 1.000 21.845 292 ILE B N 1
ATOM 2160 C CA . ILE A 1 292 ? 23.354 14.213 -36.526 1.000 21.443 292 ILE B CA 1
ATOM 2161 C C . ILE A 1 292 ? 23.970 14.944 -37.741 1.000 20.799 292 ILE B C 1
ATOM 2162 O O . ILE A 1 292 ? 24.020 14.416 -38.844 1.000 21.741 292 ILE B O 1
ATOM 2167 N N . LEU A 1 293 ? 24.306 16.208 -37.555 1.000 23.546 293 LEU B N 1
ATOM 2168 C CA . LEU A 1 293 ? 24.713 17.062 -38.665 1.000 22.936 293 LEU B CA 1
ATOM 2169 C C . LEU A 1 293 ? 26.096 16.627 -39.207 1.000 21.797 293 LEU B C 1
ATOM 2170 O O . LEU A 1 293 ? 26.311 16.727 -40.420 1.000 24.760 293 LEU B O 1
ATOM 2175 N N . LYS A 1 294 ? 26.955 16.131 -38.317 1.000 26.234 294 LYS B N 1
ATOM 2176 C CA . LYS A 1 294 ? 28.212 15.536 -38.769 1.000 29.433 294 LYS B CA 1
ATOM 2177 C C . LYS A 1 294 ? 27.950 14.288 -39.600 1.000 31.808 294 LYS B C 1
ATOM 2178 O O . LYS A 1 294 ? 28.627 14.049 -40.603 1.000 27.867 294 LYS B O 1
ATOM 2184 N N . ASN A 1 295 ? 26.943 13.478 -39.215 1.000 27.246 295 ASN B N 1
ATOM 2185 C CA . ASN A 1 295 ? 26.576 12.354 -40.052 1.000 27.238 295 ASN B CA 1
ATOM 2186 C C . ASN A 1 295 ? 25.992 12.808 -41.387 1.000 29.240 295 ASN B C 1
ATOM 2187 O O . ASN A 1 295 ? 26.186 12.157 -42.421 1.000 26.016 295 ASN B O 1
ATOM 2192 N N . CYS A 1 296 ? 25.248 13.944 -41.388 1.000 22.447 296 CYS B N 1
ATOM 2193 C CA . CYS A 1 296 ? 24.752 14.496 -42.621 1.000 22.850 296 CYS B CA 1
ATOM 2194 C C . CYS A 1 296 ? 25.937 14.927 -43.527 1.000 21.730 296 CYS B C 1
ATOM 2195 O O . CYS A 1 296 ? 25.883 14.696 -44.731 1.000 24.888 296 CYS B O 1
ATOM 2198 N N . TYR A 1 297 ? 26.917 15.543 -42.905 1.000 24.663 297 TYR B N 1
ATOM 2199 C CA . TYR A 1 297 ? 28.050 16.127 -43.632 1.000 27.871 297 TYR B CA 1
ATOM 2200 C C . TYR A 1 297 ? 28.859 15.036 -44.355 1.000 30.276 297 TYR B C 1
ATOM 2201 O O . TYR A 1 297 ? 29.103 15.081 -45.585 1.000 28.870 297 TYR B O 1
ATOM 2210 N N . THR A 1 298 ? 29.169 14.006 -43.574 1.000 31.698 298 THR B N 1
ATOM 2211 C CA . THR A 1 298 ? 29.938 12.881 -44.121 1.000 32.241 298 THR B CA 1
ATOM 2212 C C . THR A 1 298 ? 29.118 12.206 -45.220 1.000 29.987 298 THR B C 1
ATOM 2213 O O . THR A 1 298 ? 29.663 11.828 -46.257 1.000 33.816 298 THR B O 1
ATOM 2217 N N . ALA A 1 299 ? 27.783 12.077 -45.076 1.000 28.431 299 ALA B N 1
ATOM 2218 C CA . ALA A 1 299 ? 26.923 11.431 -46.040 1.000 29.179 299 ALA B CA 1
ATOM 2219 C C . ALA A 1 299 ? 26.738 12.183 -47.357 1.000 30.886 299 ALA B C 1
ATOM 2220 O O . ALA A 1 299 ? 26.456 11.612 -48.417 1.000 26.472 299 ALA B O 1
ATOM 2222 N N . LEU A 1 300 ? 26.713 13.510 -47.282 1.000 27.988 300 LEU B N 1
ATOM 2223 C CA . LEU A 1 300 ? 26.400 14.250 -48.479 1.000 28.001 300 LEU B CA 1
ATOM 2224 C C . LEU A 1 300 ? 27.575 14.148 -49.460 1.000 23.845 300 LEU B C 1
ATOM 2225 O O . LEU A 1 300 ? 28.710 14.138 -49.037 1.000 28.030 300 LEU B O 1
ATOM 2230 N N . HIS A 1 301 ? 27.206 14.206 -50.724 1.000 31.827 301 HIS B N 1
ATOM 2231 C CA . HIS A 1 301 ? 28.152 14.523 -51.785 1.000 41.740 301 HIS B CA 1
ATOM 2232 C C . HIS A 1 301 ? 28.411 16.029 -51.838 1.000 45.830 301 HIS B C 1
ATOM 2233 O O . HIS A 1 301 ? 27.656 16.863 -51.306 1.000 38.873 301 HIS B O 1
ATOM 2240 N N . VAL A 1 302 ? 29.485 16.382 -52.534 1.000 39.954 302 VAL B N 1
ATOM 2241 C CA . VAL A 1 302 ? 29.865 17.782 -52.699 1.000 37.629 302 VAL B CA 1
ATOM 2242 C C . VAL A 1 302 ? 28.690 18.546 -53.302 1.000 28.566 302 VAL B C 1
ATOM 2243 O O . VAL A 1 302 ? 27.913 17.969 -54.097 1.000 28.793 302 VAL B O 1
ATOM 2247 N N . ARG A 1 303 ? 28.563 19.835 -52.912 1.000 36.296 303 ARG B N 1
ATOM 2248 C CA . ARG A 1 303 ? 27.435 20.689 -53.285 1.000 36.665 303 ARG B CA 1
ATOM 2249 C C . ARG A 1 303 ? 26.135 20.172 -52.645 1.000 35.204 303 ARG B C 1
ATOM 2250 O O . ARG A 1 303 ? 25.035 20.606 -53.016 1.000 30.821 303 ARG B O 1
ATOM 2258 N N . GLY A 1 304 ? 26.258 19.235 -51.688 1.000 30.321 304 GLY B N 1
ATOM 2259 C CA . GLY A 1 304 ? 25.055 18.674 -51.109 1.000 31.420 304 GLY B CA 1
ATOM 2260 C C . GLY A 1 304 ? 24.570 19.623 -50.001 1.000 23.413 304 GLY B C 1
ATOM 2261 O O . GLY A 1 304 ? 25.395 20.321 -49.403 1.000 24.604 304 GLY B O 1
ATOM 2262 N N . LYS A 1 305 ? 23.282 19.462 -49.650 1.000 27.716 305 LYS B N 1
ATOM 2263 C CA . LYS A 1 305 ? 22.580 20.353 -48.727 1.000 27.587 305 LYS B CA 1
ATOM 2264 C C . LYS A 1 305 ? 21.864 19.545 -47.648 1.000 24.785 305 LYS B C 1
ATOM 2265 O O . LYS A 1 305 ? 21.208 18.552 -47.982 1.000 24.759 305 LYS B O 1
ATOM 2271 N N . VAL A 1 306 ? 21.935 20.020 -46.402 1.000 22.129 306 VAL B N 1
ATOM 2272 C CA . VAL A 1 306 ? 20.929 19.670 -45.393 1.000 24.206 306 VAL B CA 1
ATOM 2273 C C . VAL A 1 306 ? 19.798 20.716 -45.425 1.000 21.976 306 VAL B C 1
ATOM 2274 O O . VAL A 1 306 ? 20.075 21.933 -45.493 1.000 22.015 306 VAL B O 1
ATOM 2278 N N . ILE A 1 307 ? 18.554 20.233 -45.440 1.000 19.937 307 ILE B N 1
ATOM 2279 C CA . ILE A 1 307 ? 17.363 21.061 -45.509 1.000 20.716 307 ILE B CA 1
ATOM 2280 C C . ILE A 1 307 ? 16.676 20.850 -44.169 1.000 19.493 307 ILE B C 1
ATOM 2281 O O . ILE A 1 307 ? 16.173 19.765 -43.894 1.000 19.380 307 ILE B O 1
ATOM 2286 N N . VAL A 1 308 ? 16.659 21.885 -43.354 1.000 19.117 308 VAL B N 1
ATOM 2287 C CA . VAL A 1 308 ? 16.137 21.779 -41.989 1.000 19.596 308 VAL B CA 1
ATOM 2288 C C . VAL A 1 308 ? 14.793 22.494 -41.992 1.000 19.001 308 VAL B C 1
ATOM 2289 O O . VAL A 1 308 ? 14.746 23.672 -42.376 1.000 18.180 308 VAL B O 1
ATOM 2293 N N . LEU A 1 309 ? 13.717 21.809 -41.566 1.000 16.829 309 LEU B N 1
ATOM 2294 C CA . LEU A 1 309 ? 12.387 22.398 -41.469 1.000 17.511 309 LEU B CA 1
ATOM 2295 C C . LEU A 1 309 ? 12.031 22.530 -39.988 1.000 18.774 309 LEU B C 1
ATOM 2296 O O . LEU A 1 309 ? 11.775 21.527 -39.301 1.000 19.382 309 LEU B O 1
ATOM 2301 N N . GLU A 1 310 ? 12.172 23.766 -39.500 1.000 18.606 310 GLU B N 1
ATOM 2302 C CA . GLU A 1 310 ? 11.998 24.103 -38.095 1.000 16.347 310 GLU B CA 1
ATOM 2303 C C . GLU A 1 310 ? 11.438 25.519 -37.990 1.000 16.515 310 GLU B C 1
ATOM 2304 O O . GLU A 1 310 ? 11.597 26.350 -38.918 1.000 16.201 310 GLU B O 1
ATOM 2310 N N . TYR A 1 311 ? 10.855 25.805 -36.819 1.000 15.872 311 TYR B N 1
ATOM 2311 C CA . TYR A 1 311 ? 10.602 27.199 -36.435 1.000 16.563 311 TYR B CA 1
ATOM 2312 C C . TYR A 1 311 ? 11.946 27.870 -36.142 1.000 18.778 311 TYR B C 1
ATOM 2313 O O . TYR A 1 311 ? 12.973 27.208 -35.909 1.000 16.963 311 TYR B O 1
ATOM 2322 N N . VAL A 1 312 ? 11.963 29.210 -36.175 1.000 17.322 312 VAL B N 1
ATOM 2323 C CA . VAL A 1 312 ? 13.164 29.967 -35.881 1.000 18.996 312 VAL B CA 1
ATOM 2324 C C . VAL A 1 312 ? 12.815 31.027 -34.846 1.000 18.447 312 VAL B C 1
ATOM 2325 O O . VAL A 1 312 ? 11.982 31.894 -35.140 1.000 19.613 312 VAL B O 1
ATOM 2329 N N . VAL A 1 313 ? 13.411 30.945 -33.650 1.000 17.683 313 VAL B N 1
ATOM 2330 C CA . VAL A 1 313 ? 13.120 31.935 -32.609 1.000 21.097 313 VAL B CA 1
ATOM 2331 C C . VAL A 1 313 ? 13.895 33.208 -32.940 1.000 19.185 313 VAL B C 1
ATOM 2332 O O . VAL A 1 313 ? 15.027 33.198 -33.429 1.000 18.624 313 VAL B O 1
ATOM 2336 N N . PRO A 1 314 ? 13.324 34.390 -32.647 1.000 19.352 314 PRO B N 1
ATOM 2337 C CA . PRO A 1 314 ? 14.081 35.626 -32.827 1.000 20.060 314 PRO B CA 1
ATOM 2338 C C . PRO A 1 314 ? 15.220 35.769 -31.819 1.000 20.296 314 PRO B C 1
ATOM 2339 O O . PRO A 1 314 ? 15.245 35.128 -30.783 1.000 18.434 314 PRO B O 1
ATOM 2343 N N A ASP A 1 315 ? 16.122 36.694 -32.136 0.500 18.620 315 ASP B N 1
ATOM 2344 N N B ASP A 1 315 ? 16.161 36.688 -32.096 0.500 19.239 315 ASP B N 1
ATOM 2345 C CA A ASP A 1 315 ? 17.278 36.980 -31.321 0.500 19.657 315 ASP B CA 1
ATOM 2346 C CA B ASP A 1 315 ? 17.298 36.949 -31.224 0.500 20.983 315 ASP B CA 1
ATOM 2347 C C A ASP A 1 315 ? 16.922 37.461 -29.909 0.500 20.833 315 ASP B C 1
ATOM 2348 C C B ASP A 1 315 ? 16.928 37.627 -29.898 0.500 21.247 315 ASP B C 1
ATOM 2349 O O A ASP A 1 315 ? 17.588 37.109 -28.913 0.500 22.615 315 ASP B O 1
ATOM 2350 O O B ASP A 1 315 ? 17.707 37.611 -28.918 0.500 20.205 315 ASP B O 1
ATOM 2359 N N A GLU A 1 316 ? 15.911 38.330 -29.834 0.500 19.068 316 GLU B N 1
ATOM 2360 N N B GLU A 1 316 ? 15.770 38.290 -29.902 0.500 20.258 316 GLU B N 1
ATOM 2361 C CA A GLU A 1 316 ? 15.360 38.799 -28.571 0.500 20.015 316 GLU B CA 1
ATOM 2362 C CA B GLU A 1 316 ? 15.235 38.987 -28.743 0.500 20.969 316 GLU B CA 1
ATOM 2363 C C A GLU A 1 316 ? 13.871 38.452 -28.500 0.500 18.680 316 GLU B C 1
ATOM 2364 C C B GLU A 1 316 ? 13.773 38.581 -28.545 0.500 19.166 316 GLU B C 1
ATOM 2365 O O A GLU A 1 316 ? 13.247 38.147 -29.503 0.500 19.784 316 GLU B O 1
ATOM 2366 O O B GLU A 1 316 ? 13.052 38.351 -29.513 0.500 19.390 316 GLU B O 1
ATOM 2377 N N . PRO A 1 317 ? 13.266 38.494 -27.287 1.000 20.718 317 PRO B N 1
ATOM 2378 C CA . PRO A 1 317 ? 11.884 38.054 -27.070 1.000 20.536 317 PRO B CA 1
ATOM 2379 C C . PRO A 1 317 ? 10.817 39.067 -27.499 1.000 22.045 317 PRO B C 1
ATOM 2380 O O . PRO A 1 317 ? 10.216 39.768 -26.671 1.000 24.767 317 PRO B O 1
ATOM 2384 N N . GLU A 1 318 ? 10.557 39.082 -28.804 1.000 21.152 318 GLU B N 1
ATOM 2385 C CA . GLU A 1 318 ? 9.627 40.031 -29.378 1.000 22.055 318 GLU B CA 1
ATOM 2386 C C . GLU A 1 318 ? 8.203 39.626 -29.023 1.000 20.774 318 GLU B C 1
ATOM 2387 O O . GLU A 1 318 ? 7.871 38.455 -29.064 1.000 22.384 318 GLU B O 1
ATOM 2393 N N . PRO A 1 319 ? 7.326 40.603 -28.720 1.000 22.095 319 PRO B N 1
ATOM 2394 C CA . PRO A 1 319 ? 5.914 40.307 -28.432 1.000 23.422 319 PRO B CA 1
ATOM 2395 C C . PRO A 1 319 ? 4.973 40.265 -29.630 1.000 25.331 319 PRO B C 1
ATOM 2396 O O . PRO A 1 319 ? 3.999 41.008 -29.664 1.000 32.705 319 PRO B O 1
ATOM 2400 N N . THR A 1 320 ? 5.320 39.485 -30.642 1.000 24.122 320 THR B N 1
ATOM 2401 C CA . THR A 1 320 ? 4.527 39.263 -31.849 1.000 24.563 320 THR B CA 1
ATOM 2402 C C . THR A 1 320 ? 3.854 37.893 -31.778 1.000 24.146 320 THR B C 1
ATOM 2403 O O . THR A 1 320 ? 4.312 37.029 -31.001 1.000 21.645 320 THR B O 1
ATOM 2407 N N . LEU A 1 321 ? 2.805 37.703 -32.596 1.000 22.488 321 LEU B N 1
ATOM 2408 C CA . LEU A 1 321 ? 2.142 36.410 -32.716 1.000 26.283 321 LEU B CA 1
ATOM 2409 C C . LEU A 1 321 ? 3.176 35.343 -33.122 1.000 25.531 321 LEU B C 1
ATOM 2410 O O . LEU A 1 321 ? 3.202 34.246 -32.557 1.000 22.690 321 LEU B O 1
ATOM 2415 N N . ALA A 1 322 ? 4.035 35.660 -34.097 1.000 24.229 322 ALA B N 1
ATOM 2416 C CA . ALA A 1 322 ? 4.969 34.652 -34.591 1.000 24.308 322 ALA B CA 1
ATOM 2417 C C . ALA A 1 322 ? 5.992 34.309 -33.505 1.000 21.278 322 ALA B C 1
ATOM 2418 O O . ALA A 1 322 ? 6.290 33.141 -33.303 1.000 20.736 322 ALA B O 1
ATOM 2420 N N . ALA A 1 323 ? 6.548 35.304 -32.835 1.000 19.281 323 ALA B N 1
ATOM 2421 C CA . ALA A 1 323 ? 7.580 35.059 -31.844 1.000 17.731 323 ALA B CA 1
ATOM 2422 C C . ALA A 1 323 ? 7.003 34.266 -30.657 1.000 18.239 323 ALA B C 1
ATOM 2423 O O . ALA A 1 323 ? 7.612 33.337 -30.146 1.000 18.182 323 ALA B O 1
ATOM 2425 N N . GLN A 1 324 ? 5.831 34.675 -30.168 1.000 18.285 324 GLN B N 1
ATOM 2426 C CA . GLN A 1 324 ? 5.169 33.998 -29.064 1.000 17.433 324 GLN B CA 1
ATOM 2427 C C . GLN A 1 324 ? 4.942 32.543 -29.425 1.000 17.775 324 GLN B C 1
ATOM 2428 O O . GLN A 1 324 ? 5.110 31.666 -28.580 1.000 17.054 324 GLN B O 1
ATOM 2434 N N . GLY A 1 325 ? 4.549 32.277 -30.692 1.000 16.788 325 GLY B N 1
ATOM 2435 C CA . GLY A 1 325 ? 4.367 30.926 -31.172 1.000 17.443 325 GLY B CA 1
ATOM 2436 C C . GLY A 1 325 ? 5.648 30.096 -31.094 1.000 16.496 325 GLY B C 1
ATOM 2437 O O . GLY A 1 325 ? 5.620 28.914 -30.739 1.000 17.973 325 GLY B O 1
ATOM 2438 N N . ALA A 1 326 ? 6.768 30.698 -31.488 1.000 17.097 326 ALA B N 1
ATOM 2439 C CA . ALA A 1 326 ? 8.059 30.024 -31.468 1.000 17.487 326 ALA B CA 1
ATOM 2440 C C . ALA A 1 326 ? 8.500 29.729 -30.021 1.000 16.769 326 ALA B C 1
ATOM 2441 O O . ALA A 1 326 ? 9.012 28.652 -29.712 1.000 17.095 326 ALA B O 1
ATOM 2443 N N . PHE A 1 327 ? 8.333 30.693 -29.115 1.000 17.046 327 PHE B N 1
ATOM 2444 C CA . PHE A 1 327 ? 8.715 30.476 -27.734 1.000 17.719 327 PHE B CA 1
ATOM 2445 C C . PHE A 1 327 ? 7.782 29.469 -27.058 1.000 16.036 327 PHE B C 1
ATOM 2446 O O . PHE A 1 327 ? 8.230 28.765 -26.139 1.000 16.903 327 PHE B O 1
ATOM 2454 N N A GLU A 1 328 ? 6.510 29.405 -27.477 0.500 15.719 328 GLU B N 1
ATOM 2455 N N B GLU A 1 328 ? 6.508 29.439 -27.453 0.500 16.192 328 GLU B N 1
ATOM 2456 C CA A GLU A 1 328 ? 5.566 28.420 -26.950 0.500 16.622 328 GLU B CA 1
ATOM 2457 C CA B GLU A 1 328 ? 5.606 28.431 -26.919 0.500 17.562 328 GLU B CA 1
ATOM 2458 C C A GLU A 1 328 ? 5.945 26.998 -27.386 0.500 17.098 328 GLU B C 1
ATOM 2459 C C B GLU A 1 328 ? 6.095 27.035 -27.325 0.500 17.533 328 GLU B C 1
ATOM 2460 O O A GLU A 1 328 ? 5.764 26.039 -26.632 0.500 15.216 328 GLU B O 1
ATOM 2461 O O B GLU A 1 328 ? 6.209 26.159 -26.454 0.500 14.511 328 GLU B O 1
ATOM 2472 N N . LEU A 1 329 ? 6.460 26.859 -28.620 1.000 17.392 329 LEU B N 1
ATOM 2473 C CA . LEU A 1 329 ? 7.003 25.580 -29.059 1.000 17.539 329 LEU B CA 1
ATOM 2474 C C . LEU A 1 329 ? 8.302 25.244 -28.291 1.000 15.890 329 LEU B C 1
ATOM 2475 O O . LEU A 1 329 ? 8.533 24.075 -27.928 1.000 16.434 329 LEU B O 1
ATOM 2480 N N . ASP A 1 330 ? 9.130 26.241 -27.988 1.000 15.328 330 ASP B N 1
ATOM 2481 C CA . ASP A 1 330 ? 10.303 26.035 -27.155 1.000 16.000 330 ASP B CA 1
ATOM 2482 C C . ASP A 1 330 ? 9.910 25.466 -25.787 1.000 16.798 330 ASP B C 1
ATOM 2483 O O . ASP A 1 330 ? 10.560 24.547 -25.291 1.000 18.290 330 ASP B O 1
ATOM 2488 N N A LEU A 1 331 ? 8.838 25.964 -25.186 0.500 17.435 331 LEU B N 1
ATOM 2489 N N B LEU A 1 331 ? 8.839 26.011 -25.194 0.500 16.188 331 LEU B N 1
ATOM 2490 C CA A LEU A 1 331 ? 8.444 25.429 -23.888 0.500 18.564 331 LEU B CA 1
ATOM 2491 C CA B LEU A 1 331 ? 8.324 25.536 -23.905 0.500 16.502 331 LEU B CA 1
ATOM 2492 C C A LEU A 1 331 ? 7.802 24.049 -24.024 0.500 17.682 331 LEU B C 1
ATOM 2493 C C B LEU A 1 331 ? 7.839 24.090 -24.048 0.500 16.696 331 LEU B C 1
ATOM 2494 O O A LEU A 1 331 ? 7.959 23.188 -23.159 0.500 16.801 331 LEU B O 1
ATOM 2495 O O B LEU A 1 331 ? 8.166 23.232 -23.227 0.500 16.630 331 LEU B O 1
ATOM 2504 N N . THR A 1 332 ? 7.145 23.787 -25.150 1.000 16.326 332 THR B N 1
ATOM 2505 C CA . THR A 1 332 ? 6.707 22.435 -25.438 1.000 16.753 332 THR B CA 1
ATOM 2506 C C . THR A 1 332 ? 7.904 21.472 -25.539 1.000 17.320 332 THR B C 1
ATOM 2507 O O . THR A 1 332 ? 7.826 20.348 -25.023 1.000 16.230 332 THR B O 1
ATOM 2511 N N . MET A 1 333 ? 8.967 21.869 -26.236 1.000 15.563 333 MET B N 1
ATOM 2512 C CA . MET A 1 333 ? 10.187 21.052 -26.279 1.000 16.793 333 MET B CA 1
ATOM 2513 C C . MET A 1 333 ? 10.810 20.881 -24.894 1.000 18.014 333 MET B C 1
ATOM 2514 O O . MET A 1 333 ? 11.257 19.775 -24.550 1.000 18.053 333 MET B O 1
ATOM 2519 N N . LEU A 1 334 ? 10.836 21.942 -24.084 1.000 17.823 334 LEU B N 1
ATOM 2520 C CA . LEU A 1 334 ? 11.317 21.867 -22.708 1.000 17.484 334 LEU B CA 1
ATOM 2521 C C . LEU A 1 334 ? 10.504 20.842 -21.910 1.000 18.433 334 LEU B C 1
ATOM 2522 O O . LEU A 1 334 ? 11.099 19.955 -21.270 1.000 17.064 334 LEU B O 1
ATOM 2527 N N . VAL A 1 335 ? 9.159 20.910 -21.994 1.000 17.048 335 VAL B N 1
ATOM 2528 C CA . VAL A 1 335 ? 8.302 19.970 -21.272 1.000 17.852 335 VAL B CA 1
ATOM 2529 C C . VAL A 1 335 ? 8.534 18.525 -21.732 1.000 18.261 335 VAL B C 1
ATOM 2530 O O . VAL A 1 335 ? 8.624 17.610 -20.889 1.000 20.553 335 VAL B O 1
ATOM 2534 N N . THR A 1 336 ? 8.612 18.338 -23.059 1.000 17.752 336 THR B N 1
ATOM 2535 C CA . THR A 1 336 ? 8.625 17.025 -23.683 1.000 18.677 336 THR B CA 1
ATOM 2536 C C . THR A 1 336 ? 9.978 16.332 -23.497 1.000 19.655 336 THR B C 1
ATOM 2537 O O . THR A 1 336 ? 10.018 15.142 -23.133 1.000 18.748 336 THR B O 1
ATOM 2541 N N . PHE A 1 337 ? 11.056 17.089 -23.779 1.000 19.118 337 PHE B N 1
ATOM 2542 C CA . PHE A 1 337 ? 12.404 16.541 -23.907 1.000 19.605 337 PHE B CA 1
ATOM 2543 C C . PHE A 1 337 ? 13.406 17.098 -22.912 1.000 19.878 337 PHE B C 1
ATOM 2544 O O . PHE A 1 337 ? 14.491 16.515 -22.742 1.000 20.028 337 PHE B O 1
ATOM 2552 N N . GLY A 1 338 ? 13.094 18.215 -22.258 1.000 19.664 338 GLY B N 1
ATOM 2553 C CA . GLY A 1 338 ? 13.999 18.935 -21.376 1.000 18.839 338 GLY B CA 1
ATOM 2554 C C . GLY A 1 338 ? 14.963 19.805 -22.199 1.000 19.465 338 GLY B C 1
ATOM 2555 O O . GLY A 1 338 ? 14.910 21.034 -22.191 1.000 20.864 338 GLY B O 1
ATOM 2556 N N . SER A 1 339 ? 15.914 19.110 -22.854 1.000 19.876 339 SER B N 1
ATOM 2557 C CA . SER A 1 339 ? 17.049 19.685 -23.567 1.000 19.684 339 SER B CA 1
ATOM 2558 C C . SER A 1 339 ? 16.803 19.820 -25.073 1.000 19.976 339 SER B C 1
ATOM 2559 O O . SER A 1 339 ? 17.616 20.481 -25.727 1.000 19.280 339 SER B O 1
ATOM 2562 N N . GLY A 1 340 ? 15.757 19.207 -25.631 1.000 19.760 340 GLY B N 1
ATOM 2563 C CA . GLY A 1 340 ? 15.196 19.702 -26.898 1.000 20.164 340 GLY B CA 1
ATOM 2564 C C . GLY A 1 340 ? 14.774 21.168 -26.759 1.000 17.624 340 GLY B C 1
ATOM 2565 O O . GLY A 1 340 ? 14.536 21.651 -25.663 1.000 18.941 340 GLY B O 1
ATOM 2566 N N . LYS A 1 341 ? 14.773 21.911 -27.863 1.000 18.830 341 LYS B N 1
ATOM 2567 C CA . LYS A 1 341 ? 14.653 23.367 -27.782 1.000 18.407 341 LYS B CA 1
ATOM 2568 C C . LYS A 1 341 ? 14.482 23.914 -29.193 1.000 19.457 341 LYS B C 1
ATOM 2569 O O . LYS A 1 341 ? 14.891 23.273 -30.167 1.000 17.146 341 LYS B O 1
ATOM 2575 N N . GLU A 1 342 ? 13.841 25.098 -29.278 1.000 18.533 342 GLU B N 1
ATOM 2576 C CA . GLU A 1 342 ? 13.814 25.862 -30.516 1.000 16.814 342 GLU B CA 1
ATOM 2577 C C . GLU A 1 342 ? 15.049 26.743 -30.566 1.000 17.810 342 GLU B C 1
ATOM 2578 O O . GLU A 1 342 ? 15.582 27.148 -29.532 1.000 18.124 342 GLU B O 1
ATOM 2584 N N . ARG A 1 343 ? 15.486 27.071 -31.791 1.000 18.799 343 ARG B N 1
ATOM 2585 C CA . ARG A 1 343 ? 16.760 27.766 -31.983 1.000 17.296 343 ARG B CA 1
ATOM 2586 C C . ARG A 1 343 ? 16.596 29.009 -32.841 1.000 17.862 343 ARG B C 1
ATOM 2587 O O . ARG A 1 343 ? 15.721 29.062 -33.688 1.000 17.909 343 ARG B O 1
ATOM 2595 N N . THR A 1 344 ? 17.517 29.948 -32.630 1.000 17.822 344 THR B N 1
ATOM 2596 C CA . THR A 1 344 ? 17.684 31.106 -33.493 1.000 17.927 344 THR B CA 1
ATOM 2597 C C . THR A 1 344 ? 18.407 30.720 -34.781 1.000 19.005 344 THR B C 1
ATOM 2598 O O . THR A 1 344 ? 19.063 29.677 -34.903 1.000 19.130 344 THR B O 1
ATOM 2602 N N . GLN A 1 345 ? 18.308 31.587 -35.784 1.000 20.552 345 GLN B N 1
ATOM 2603 C CA . GLN A 1 345 ? 19.048 31.377 -37.032 1.000 22.485 345 GLN B CA 1
ATOM 2604 C C . GLN A 1 345 ? 20.554 31.249 -36.767 1.000 22.178 345 GLN B C 1
ATOM 2605 O O . GLN A 1 345 ? 21.259 30.389 -37.343 1.000 22.303 345 GLN B O 1
ATOM 2611 N N . ARG A 1 346 ? 21.063 32.111 -35.882 1.000 21.966 346 ARG B N 1
ATOM 2612 C CA . ARG A 1 346 ? 22.464 32.079 -35.504 1.000 24.661 346 ARG B CA 1
ATOM 2613 C C . ARG A 1 346 ? 22.829 30.741 -34.860 1.000 25.637 346 ARG B C 1
ATOM 2614 O O . ARG A 1 346 ? 23.873 30.165 -35.175 1.000 23.775 346 ARG B O 1
ATOM 2622 N N . GLU A 1 347 ? 21.990 30.228 -33.949 1.000 21.524 347 GLU B N 1
ATOM 2623 C CA . GLU A 1 347 ? 22.214 28.923 -33.354 1.000 22.597 347 GLU B CA 1
ATOM 2624 C C . GLU A 1 347 ? 22.254 27.809 -34.398 1.000 21.078 347 GLU B C 1
ATOM 2625 O O . GLU A 1 347 ? 23.122 26.938 -34.305 1.000 22.322 347 GLU B O 1
ATOM 2631 N N . PHE A 1 348 ? 21.371 27.815 -35.388 1.000 17.962 348 PHE B N 1
ATOM 2632 C CA . PHE A 1 348 ? 21.380 26.786 -36.418 1.000 21.092 348 PHE B CA 1
ATOM 2633 C C . PHE A 1 348 ? 22.673 26.869 -37.251 1.000 22.066 348 PHE B C 1
ATOM 2634 O O . PHE A 1 348 ? 23.305 25.841 -37.577 1.000 21.446 348 PHE B O 1
ATOM 2642 N N . SER A 1 349 ? 23.079 28.099 -37.542 1.000 21.004 349 SER B N 1
ATOM 2643 C CA . SER A 1 349 ? 24.300 28.291 -38.341 1.000 23.511 349 SER B CA 1
ATOM 2644 C C . SER A 1 349 ? 25.508 27.771 -37.558 1.000 22.689 349 SER B C 1
ATOM 2645 O O . SER A 1 349 ? 26.411 27.129 -38.129 1.000 23.427 349 SER B O 1
ATOM 2648 N N . GLU A 1 350 ? 25.550 28.028 -36.261 1.000 23.380 350 GLU B N 1
ATOM 2649 C CA . GLU A 1 350 ? 26.670 27.605 -35.430 1.000 27.897 350 GLU B CA 1
ATOM 2650 C C . GLU A 1 350 ? 26.736 26.080 -35.342 1.000 27.749 350 GLU B C 1
ATOM 2651 O O . GLU A 1 350 ? 27.826 25.514 -35.439 1.000 26.226 350 GLU B O 1
ATOM 2657 N N . LEU A 1 351 ? 25.593 25.386 -35.173 1.000 23.882 351 LEU B N 1
ATOM 2658 C CA . LEU A 1 351 ? 25.624 23.922 -35.214 1.000 22.480 351 LEU B CA 1
ATOM 2659 C C . LEU A 1 351 ? 26.154 23.421 -36.554 1.000 23.172 351 LEU B C 1
ATOM 2660 O O . LEU A 1 351 ? 26.928 22.445 -36.630 1.000 24.394 351 LEU B O 1
ATOM 2665 N N . ALA A 1 352 ? 25.727 24.064 -37.645 1.000 21.039 352 ALA B N 1
ATOM 2666 C CA . ALA A 1 352 ? 26.103 23.628 -38.967 1.000 21.024 352 ALA B CA 1
ATOM 2667 C C . ALA A 1 352 ? 27.625 23.789 -39.125 1.000 24.817 352 ALA B C 1
ATOM 2668 O O . ALA A 1 352 ? 28.275 22.918 -39.720 1.000 24.713 352 ALA B O 1
ATOM 2670 N N . MET A 1 353 ? 28.143 24.932 -38.695 1.000 23.027 353 MET B N 1
ATOM 2671 C CA . MET A 1 353 ? 29.585 25.174 -38.800 1.000 26.387 353 MET B CA 1
ATOM 2672 C C . MET A 1 353 ? 30.368 24.199 -37.923 1.000 28.923 353 MET B C 1
ATOM 2673 O O . MET A 1 353 ? 31.424 23.703 -38.348 1.000 27.788 353 MET B O 1
ATOM 2678 N N . GLU A 1 354 ? 29.867 23.873 -36.739 1.000 25.128 354 GLU B N 1
ATOM 2679 C CA . GLU A 1 354 ? 30.514 22.874 -35.897 1.000 29.602 354 GLU B CA 1
ATOM 2680 C C . GLU A 1 354 ? 30.558 21.504 -36.582 1.000 28.271 354 GLU B C 1
ATOM 2681 O O . GLU A 1 354 ? 31.480 20.700 -36.358 1.000 31.346 354 GLU B O 1
ATOM 2687 N N . ALA A 1 355 ? 29.565 21.204 -37.419 1.000 23.193 355 ALA B N 1
ATOM 2688 C CA . ALA A 1 355 ? 29.455 19.935 -38.083 1.000 24.781 355 ALA B CA 1
ATOM 2689 C C . ALA A 1 355 ? 30.273 19.918 -39.379 1.000 26.691 355 ALA B C 1
ATOM 2690 O O . ALA A 1 355 ? 30.252 18.915 -40.056 1.000 26.983 355 ALA B O 1
ATOM 2692 N N . GLY A 1 356 ? 30.882 21.051 -39.752 1.000 24.966 356 GLY B N 1
ATOM 2693 C CA . GLY A 1 356 ? 31.784 21.163 -40.900 1.000 26.772 356 GLY B CA 1
ATOM 2694 C C . GLY A 1 356 ? 31.273 21.925 -42.126 1.000 30.526 356 GLY B C 1
ATOM 2695 O O . GLY A 1 356 ? 31.975 22.015 -43.153 1.000 26.626 356 GLY B O 1
ATOM 2696 N N . PHE A 1 357 ? 29.997 22.380 -42.101 1.000 24.307 357 PHE B N 1
ATOM 2697 C CA . PHE A 1 357 ? 29.437 23.076 -43.248 1.000 23.425 357 PHE B CA 1
ATOM 2698 C C . PHE A 1 357 ? 30.064 24.477 -43.374 1.000 21.875 357 PHE B C 1
ATOM 2699 O O . PHE A 1 357 ? 30.502 25.084 -42.387 1.000 24.707 357 PHE B O 1
ATOM 2707 N N . SER A 1 358 ? 29.974 24.960 -44.604 1.000 28.156 358 SER B N 1
ATOM 2708 C CA . SER A 1 358 ? 30.505 26.242 -45.030 1.000 31.862 358 SER B CA 1
ATOM 2709 C C . SER A 1 358 ? 29.619 27.379 -44.511 1.000 30.147 358 SER B C 1
ATOM 2710 O O . SER A 1 358 ? 28.548 27.134 -43.936 1.000 25.426 358 SER B O 1
ATOM 2713 N N . ARG A 1 359 ? 30.137 28.619 -44.571 1.000 29.696 359 ARG B N 1
ATOM 2714 C CA . ARG A 1 359 ? 29.385 29.808 -44.178 1.000 34.065 359 ARG B CA 1
ATOM 2715 C C . ARG A 1 359 ? 28.566 30.272 -45.364 1.000 32.513 359 ARG B C 1
ATOM 2716 O O . ARG A 1 359 ? 28.894 31.258 -46.020 1.000 28.666 359 ARG B O 1
ATOM 2724 N N . GLU A 1 360 ? 27.543 29.481 -45.646 1.000 26.279 360 GLU B N 1
ATOM 2725 C CA . GLU A 1 360 ? 26.613 29.627 -46.752 1.000 25.201 360 GLU B CA 1
ATOM 2726 C C . GLU A 1 360 ? 25.285 29.157 -46.147 1.000 27.617 360 GLU B C 1
ATOM 2727 O O . GLU A 1 360 ? 25.198 28.001 -45.727 1.000 28.346 360 GLU B O 1
ATOM 2733 N N A PHE A 1 361 ? 24.290 30.054 -46.042 0.500 20.989 361 PHE B N 1
ATOM 2734 N N B PHE A 1 361 ? 24.322 30.055 -45.966 0.500 23.099 361 PHE B N 1
ATOM 2735 C CA A PHE A 1 361 ? 23.054 29.825 -45.304 0.500 22.006 361 PHE B CA 1
ATOM 2736 C CA B PHE A 1 361 ? 23.030 29.583 -45.528 0.500 25.746 361 PHE B CA 1
ATOM 2737 C C A PHE A 1 361 ? 21.867 30.320 -46.151 0.500 23.506 361 PHE B C 1
ATOM 2738 C C B PHE A 1 361 ? 21.944 30.210 -46.387 0.500 25.216 361 PHE B C 1
ATOM 2739 O O A PHE A 1 361 ? 21.861 31.499 -46.512 0.500 20.656 361 PHE B O 1
ATOM 2740 O O B PHE A 1 361 ? 22.083 31.267 -46.994 0.500 21.842 361 PHE B O 1
ATOM 2755 N N . LYS A 1 362 ? 20.871 29.453 -46.469 1.000 22.031 362 LYS B N 1
ATOM 2756 C CA . LYS A 1 362 ? 19.645 29.909 -47.090 1.000 21.043 362 LYS B CA 1
ATOM 2757 C C . LYS A 1 362 ? 18.485 29.679 -46.128 1.000 23.715 362 LYS B C 1
ATOM 2758 O O . LYS A 1 362 ? 18.495 28.677 -45.415 1.000 20.687 362 LYS B O 1
ATOM 2764 N N . ALA A 1 363 ? 17.544 30.649 -46.076 1.000 19.536 363 ALA B N 1
ATOM 2765 C CA . ALA A 1 363 ? 16.303 30.543 -45.314 1.000 19.531 363 ALA B CA 1
ATOM 2766 C C . ALA A 1 363 ? 15.121 30.907 -46.202 1.000 21.794 363 ALA B C 1
ATOM 2767 O O . ALA A 1 363 ? 15.073 32.003 -46.761 1.000 23.011 363 ALA B O 1
ATOM 2769 N N . THR A 1 364 ? 14.116 30.021 -46.295 1.000 18.041 364 THR B N 1
ATOM 2770 C CA . THR A 1 364 ? 12.902 30.294 -47.029 1.000 18.688 364 THR B CA 1
ATOM 2771 C C . THR A 1 364 ? 11.725 30.082 -46.070 1.000 19.515 364 THR B C 1
ATOM 2772 O O . THR A 1 364 ? 11.603 29.002 -45.508 1.000 17.024 364 THR B O 1
ATOM 2776 N N . TYR A 1 365 ? 10.854 31.081 -45.927 1.000 18.499 365 TYR B N 1
ATOM 2777 C CA . TYR A 1 365 ? 9.702 30.912 -45.075 1.000 18.842 365 TYR B CA 1
ATOM 2778 C C . TYR A 1 365 ? 8.675 30.039 -45.776 1.000 17.564 365 TYR B C 1
ATOM 2779 O O . TYR A 1 365 ? 8.421 30.208 -46.998 1.000 19.431 365 TYR B O 1
ATOM 2788 N N . ILE A 1 366 ? 8.132 29.057 -45.028 1.000 17.167 366 ILE B N 1
ATOM 2789 C CA . ILE A 1 366 ? 7.176 28.118 -45.629 1.000 17.936 366 ILE B CA 1
ATOM 2790 C C . ILE A 1 366 ? 5.762 28.458 -45.166 1.000 19.911 366 ILE B C 1
ATOM 2791 O O . ILE A 1 366 ? 5.012 29.086 -45.911 1.000 19.188 366 ILE B O 1
ATOM 2796 N N . PHE A 1 367 ? 5.413 28.091 -43.912 1.000 18.570 367 PHE B N 1
ATOM 2797 C CA . PHE A 1 367 ? 4.025 28.188 -43.468 1.000 18.695 367 PHE B CA 1
ATOM 2798 C C . PHE A 1 367 ? 3.990 27.918 -41.970 1.000 18.353 367 PHE B C 1
ATOM 2799 O O . PHE A 1 367 ? 4.763 27.110 -41.488 1.000 17.525 367 PHE B O 1
ATOM 2807 N N . ALA A 1 368 ? 3.054 28.586 -41.271 1.000 17.641 368 ALA B N 1
ATOM 2808 C CA . ALA A 1 368 ? 2.776 28.252 -39.880 1.000 18.977 368 ALA B CA 1
ATOM 2809 C C . ALA A 1 368 ? 4.074 28.210 -39.058 1.000 16.596 368 ALA B C 1
ATOM 2810 O O . ALA A 1 368 ? 4.276 27.302 -38.241 1.000 17.232 368 ALA B O 1
ATOM 2812 N N . ASN A 1 369 ? 4.908 29.261 -39.185 1.000 18.072 369 ASN B N 1
ATOM 2813 C CA . ASN A 1 369 ? 6.132 29.487 -38.428 1.000 18.221 369 ASN B CA 1
ATOM 2814 C C . ASN A 1 369 ? 7.297 28.576 -38.873 1.000 17.189 369 ASN B C 1
ATOM 2815 O O . ASN A 1 369 ? 8.410 28.706 -38.374 1.000 17.866 369 ASN B O 1
ATOM 2820 N N . VAL A 1 370 ? 7.054 27.653 -39.802 1.000 16.617 370 VAL B N 1
ATOM 2821 C CA . VAL A 1 370 ? 8.129 26.767 -40.283 1.000 15.726 370 VAL B CA 1
ATOM 2822 C C . VAL A 1 370 ? 8.934 27.436 -41.417 1.000 15.599 370 VAL B C 1
ATOM 2823 O O . VAL A 1 370 ? 8.374 27.883 -42.432 1.000 16.132 370 VAL B O 1
ATOM 2827 N N . TRP A 1 371 ? 10.251 27.430 -41.230 1.000 15.978 371 TRP B N 1
ATOM 2828 C CA . TRP A 1 371 ? 11.234 27.808 -42.222 1.000 16.574 371 TRP B CA 1
ATOM 2829 C C . TRP A 1 371 ? 11.923 26.583 -42.791 1.000 20.036 371 TRP B C 1
ATOM 2830 O O . TRP A 1 371 ? 12.128 25.620 -42.060 1.000 17.927 371 TRP B O 1
ATOM 2841 N N . ALA A 1 372 ? 12.356 26.688 -44.072 1.000 17.345 372 ALA B N 1
ATOM 2842 C CA . ALA A 1 372 ? 13.333 25.758 -44.626 1.000 17.639 372 ALA B CA 1
ATOM 2843 C C . ALA A 1 372 ? 14.695 26.440 -44.596 1.000 18.506 372 ALA B C 1
ATOM 2844 O O . ALA A 1 372 ? 14.889 27.421 -45.356 1.000 18.912 372 ALA B O 1
ATOM 2846 N N . LEU A 1 373 ? 15.625 25.887 -43.806 1.000 18.752 373 LEU B N 1
ATOM 2847 C CA . LEU A 1 373 ? 16.987 26.392 -43.688 1.000 19.822 373 LEU B CA 1
ATOM 2848 C C . LEU A 1 373 ? 17.921 25.422 -44.405 1.000 22.479 373 LEU B C 1
ATOM 2849 O O . LEU A 1 373 ? 17.855 24.228 -44.155 1.000 22.121 373 LEU B O 1
ATOM 2854 N N . GLU A 1 374 ? 18.810 25.930 -45.249 1.000 18.971 374 GLU B N 1
ATOM 2855 C CA . GLU A 1 374 ? 19.695 25.062 -46.035 1.000 19.209 374 GLU B CA 1
ATOM 2856 C C . GLU A 1 374 ? 21.166 25.378 -45.777 1.000 24.041 374 GLU B C 1
ATOM 2857 O O . GLU A 1 374 ? 21.594 26.548 -45.786 1.000 21.406 374 GLU B O 1
ATOM 2863 N N . PHE A 1 375 ? 21.935 24.299 -45.489 1.000 21.088 375 PHE B N 1
ATOM 2864 C CA . PHE A 1 375 ? 23.364 24.334 -45.257 1.000 22.589 375 PHE B CA 1
ATOM 2865 C C . PHE A 1 375 ? 24.022 23.468 -46.345 1.000 25.517 375 PHE B C 1
ATOM 2866 O O . PHE A 1 375 ? 23.465 22.434 -46.745 1.000 23.042 375 PHE B O 1
ATOM 2874 N N . THR A 1 376 ? 25.191 23.910 -46.859 1.000 25.109 376 THR B N 1
ATOM 2875 C CA . THR A 1 376 ? 25.764 23.318 -48.054 1.000 28.822 376 THR B CA 1
ATOM 2876 C C . THR A 1 376 ? 27.204 22.861 -47.758 1.000 25.939 376 THR B C 1
ATOM 2877 O O . THR A 1 376 ? 27.929 23.533 -47.030 1.000 27.563 376 THR B O 1
ATOM 2881 N N . LYS A 1 377 ? 27.565 21.671 -48.255 1.000 32.821 377 LYS B N 1
ATOM 2882 C CA . LYS A 1 377 ? 28.916 21.112 -48.060 1.000 33.486 377 LYS B CA 1
ATOM 2883 C C . LYS A 1 377 ? 29.899 21.625 -49.157 1.000 32.061 377 LYS B C 1
ATOM 2884 O O . LYS A 1 377 ? 29.462 21.423 -50.328 1.000 36.682 377 LYS B O 1
ATOM 2890 N N . SER B 1 15 ? -3.071 39.526 -49.456 1.000 68.306 15 SER A N 1
ATOM 2891 C CA . SER B 1 15 ? -2.426 38.230 -49.789 1.000 62.872 15 SER A CA 1
ATOM 2892 C C . SER B 1 15 ? -3.238 37.080 -49.186 1.000 55.914 15 SER A C 1
ATOM 2893 O O . SER B 1 15 ? -3.407 37.002 -47.969 1.000 47.501 15 SER A O 1
ATOM 2896 N N . ALA B 1 16 ? -3.786 36.223 -50.061 1.000 50.752 16 ALA A N 1
ATOM 2897 C CA . ALA B 1 16 ? -4.411 34.973 -49.666 1.000 52.498 16 ALA A CA 1
ATOM 2898 C C . ALA B 1 16 ? -3.418 34.063 -48.915 1.000 51.161 16 ALA A C 1
ATOM 2899 O O . ALA B 1 16 ? -3.819 33.370 -47.970 1.000 50.046 16 ALA A O 1
ATOM 2901 N N . ARG B 1 17 ? -2.148 34.026 -49.363 1.000 47.345 17 ARG A N 1
ATOM 2902 C CA . ARG B 1 17 ? -1.103 33.249 -48.680 1.000 45.248 17 ARG A CA 1
ATOM 2903 C C . ARG B 1 17 ? -0.964 33.697 -47.218 1.000 38.256 17 ARG A C 1
ATOM 2904 O O . ARG B 1 17 ? -0.982 32.874 -46.290 1.000 33.823 17 ARG A O 1
ATOM 2912 N N . ASN B 1 18 ? -0.784 35.005 -46.997 1.000 36.467 18 ASN A N 1
ATOM 2913 C CA . ASN B 1 18 ? -0.506 35.500 -45.654 1.000 37.490 18 ASN A CA 1
ATOM 2914 C C . ASN B 1 18 ? -1.750 35.355 -44.775 1.000 34.085 18 ASN A C 1
ATOM 2915 O O . ASN B 1 18 ? -1.606 35.192 -43.569 1.000 31.840 18 ASN A O 1
ATOM 2920 N N . GLU B 1 19 ? -2.945 35.440 -45.377 1.000 35.933 19 GLU A N 1
ATOM 2921 C CA . GLU B 1 19 ? -4.204 35.325 -44.661 1.000 38.298 19 GLU A CA 1
ATOM 2922 C C . GLU B 1 19 ? -4.351 33.912 -44.097 1.000 35.760 19 GLU A C 1
ATOM 2923 O O . GLU B 1 19 ? -4.679 33.722 -42.925 1.000 32.304 19 GLU A O 1
ATOM 2929 N N . GLU B 1 20 ? -4.074 32.923 -44.952 1.000 31.099 20 GLU A N 1
ATOM 2930 C CA . GLU B 1 20 ? -4.075 31.522 -44.601 1.000 31.512 20 GLU A CA 1
ATOM 2931 C C . GLU B 1 20 ? -3.030 31.221 -43.511 1.000 26.811 20 GLU A C 1
ATOM 2932 O O . GLU B 1 20 ? -3.320 30.497 -42.553 1.000 26.447 20 GLU A O 1
ATOM 2938 N N . ASP B 1 21 ? -1.816 31.749 -43.666 1.000 24.677 21 ASP A N 1
ATOM 2939 C CA . ASP B 1 21 ? -0.731 31.586 -42.695 1.000 24.698 21 ASP A CA 1
ATOM 2940 C C . ASP B 1 21 ? -1.120 32.179 -41.318 1.000 26.852 21 ASP A C 1
ATOM 2941 O O . ASP B 1 21 ? -0.993 31.538 -40.253 1.000 24.515 21 ASP A O 1
ATOM 2946 N N . GLU B 1 22 ? -1.615 33.414 -41.302 1.000 23.499 22 GLU A N 1
ATOM 2947 C CA . GLU B 1 22 ? -2.014 34.040 -40.032 1.000 29.406 22 GLU A CA 1
ATOM 2948 C C . GLU B 1 22 ? -3.162 33.304 -39.333 1.000 23.915 22 GLU A C 1
ATOM 2949 O O . GLU B 1 22 ? -3.144 33.161 -38.106 1.000 23.983 22 GLU A O 1
ATOM 2955 N N A SER B 1 23 ? -4.127 32.847 -40.119 0.500 22.855 23 SER A N 1
ATOM 2956 N N B SER B 1 23 ? -4.149 32.783 -40.094 0.500 21.991 23 SER A N 1
ATOM 2957 C CA A SER B 1 23 ? -5.267 32.103 -39.642 0.500 23.661 23 SER A CA 1
ATOM 2958 C CA B SER B 1 23 ? -5.302 32.093 -39.526 0.500 23.146 23 SER A CA 1
ATOM 2959 C C A SER B 1 23 ? -4.807 30.841 -38.904 0.500 23.457 23 SER A C 1
ATOM 2960 C C B SER B 1 23 ? -4.888 30.752 -38.920 0.500 23.060 23 SER A C 1
ATOM 2961 O O A SER B 1 23 ? -5.209 30.592 -37.778 0.500 20.982 23 SER A O 1
ATOM 2962 O O B SER B 1 23 ? -5.450 30.337 -37.917 0.500 22.204 23 SER A O 1
ATOM 2967 N N . CYS B 1 24 ? -3.926 30.069 -39.548 1.000 22.819 24 CYS A N 1
ATOM 2968 C CA . CYS B 1 24 ? -3.403 28.823 -38.979 1.000 21.580 24 CYS A CA 1
ATOM 2969 C C . CYS B 1 24 ? -2.641 29.110 -37.682 1.000 19.341 24 CYS A C 1
ATOM 2970 O O . CYS B 1 24 ? -2.839 28.435 -36.691 1.000 20.191 24 CYS A O 1
ATOM 2973 N N . MET B 1 25 ? -1.774 30.110 -37.669 1.000 18.679 25 MET A N 1
ATOM 2974 C CA . MET B 1 25 ? -1.016 30.468 -36.480 1.000 19.915 25 MET A CA 1
ATOM 2975 C C . MET B 1 25 ? -1.966 30.874 -35.326 1.000 21.688 25 MET A C 1
ATOM 2976 O O . MET B 1 25 ? -1.724 30.554 -34.148 1.000 20.819 25 MET A O 1
ATOM 2981 N N . PHE B 1 26 ? -3.026 31.595 -35.676 1.000 19.664 26 PHE A N 1
ATOM 2982 C CA . PHE B 1 26 ? -4.074 31.966 -34.715 1.000 19.210 26 PHE A CA 1
ATOM 2983 C C . PHE B 1 26 ? -4.771 30.716 -34.148 1.000 19.371 26 PHE A C 1
ATOM 2984 O O . PHE B 1 26 ? -4.970 30.603 -32.921 1.000 21.486 26 PHE A O 1
ATOM 2992 N N . ALA B 1 27 ? -5.133 29.735 -34.999 1.000 18.727 27 ALA A N 1
ATOM 2993 C CA . ALA B 1 27 ? -5.732 28.500 -34.517 1.000 18.819 27 ALA A CA 1
ATOM 2994 C C . ALA B 1 27 ? -4.814 27.807 -33.484 1.000 19.959 27 ALA A C 1
ATOM 2995 O O . ALA B 1 27 ? -5.227 27.340 -32.411 1.000 17.882 27 ALA A O 1
ATOM 2997 N N . LEU B 1 28 ? -3.523 27.768 -33.807 1.000 19.191 28 LEU A N 1
ATOM 2998 C CA . LEU B 1 28 ? -2.565 27.129 -32.914 1.000 19.535 28 LEU A CA 1
ATOM 2999 C C . LEU B 1 28 ? -2.415 27.922 -31.625 1.000 17.794 28 LEU A C 1
ATOM 3000 O O . LEU B 1 28 ? -2.313 27.314 -30.558 1.000 19.454 28 LEU A O 1
ATOM 3005 N N . LYS B 1 29 ? -2.416 29.264 -31.709 1.000 17.868 29 LYS A N 1
ATOM 3006 C CA . LYS B 1 29 ? -2.367 30.110 -30.529 1.000 18.849 29 LYS A CA 1
ATOM 3007 C C . LYS B 1 29 ? -3.541 29.788 -29.592 1.000 18.817 29 LYS A C 1
ATOM 3008 O O . LYS B 1 29 ? -3.378 29.664 -28.368 1.000 18.219 29 LYS A O 1
ATOM 3014 N N . LEU B 1 30 ? -4.739 29.661 -30.166 1.000 17.523 30 LEU A N 1
ATOM 3015 C CA . LEU B 1 30 ? -5.966 29.399 -29.378 1.000 17.983 30 LEU A CA 1
ATOM 3016 C C . LEU B 1 30 ? -5.873 28.065 -28.657 1.000 19.470 30 LEU A C 1
ATOM 3017 O O . LEU B 1 30 ? -6.293 27.977 -27.515 1.000 22.629 30 LEU A O 1
ATOM 3022 N N . LEU B 1 31 ? -5.318 27.025 -29.308 1.000 17.795 31 LEU A N 1
ATOM 3023 C CA . LEU B 1 31 ? -5.175 25.707 -28.687 1.000 18.080 31 LEU A CA 1
ATOM 3024 C C . LEU B 1 31 ? -4.073 25.665 -27.613 1.000 18.447 31 LEU A C 1
ATOM 3025 O O . LEU B 1 31 ? -4.109 24.752 -26.792 1.000 18.544 31 LEU A O 1
ATOM 3030 N N . GLY B 1 32 ? -3.173 26.643 -27.584 1.000 19.025 32 GLY A N 1
ATOM 3031 C CA . GLY B 1 32 ? -1.983 26.537 -26.741 1.000 20.391 32 GLY A CA 1
ATOM 3032 C C . GLY B 1 32 ? -1.953 27.477 -25.555 1.000 20.805 32 GLY A C 1
ATOM 3033 O O . GLY B 1 32 ? -0.911 27.537 -24.871 1.000 21.008 32 GLY A O 1
ATOM 3034 N N . GLY B 1 33 ? -3.103 28.092 -25.252 1.000 17.607 33 GLY A N 1
ATOM 3035 C CA . GLY B 1 33 ? -3.171 29.159 -24.281 1.000 18.641 33 GLY A CA 1
ATOM 3036 C C . GLY B 1 33 ? -2.826 28.752 -22.848 1.000 16.909 33 GLY A C 1
ATOM 3037 O O . GLY B 1 33 ? -2.638 29.619 -21.984 1.000 18.986 33 GLY A O 1
ATOM 3038 N N . PHE B 1 34 ? -2.736 27.446 -22.577 1.000 15.921 34 PHE A N 1
ATOM 3039 C CA . PHE B 1 34 ? -2.424 26.947 -21.249 1.000 16.598 34 PHE A CA 1
ATOM 3040 C C . PHE B 1 34 ? -0.942 27.128 -20.906 1.000 16.518 34 PHE A C 1
ATOM 3041 O O . PHE B 1 34 ? -0.554 27.104 -19.729 1.000 15.397 34 PHE A O 1
ATOM 3049 N N . ALA B 1 35 ? -0.088 27.400 -21.910 1.000 16.589 35 ALA A N 1
ATOM 3050 C CA . ALA B 1 35 ? 1.349 27.421 -21.642 1.000 16.170 35 ALA A CA 1
ATOM 3051 C C . ALA B 1 35 ? 1.771 28.571 -20.739 1.000 16.484 35 ALA A C 1
ATOM 3052 O O . ALA B 1 35 ? 2.631 28.403 -19.882 1.000 18.046 35 ALA A O 1
ATOM 3054 N N . VAL B 1 36 ? 1.161 29.758 -20.896 1.000 16.983 36 VAL A N 1
ATOM 3055 C CA . VAL B 1 36 ? 1.519 30.911 -20.0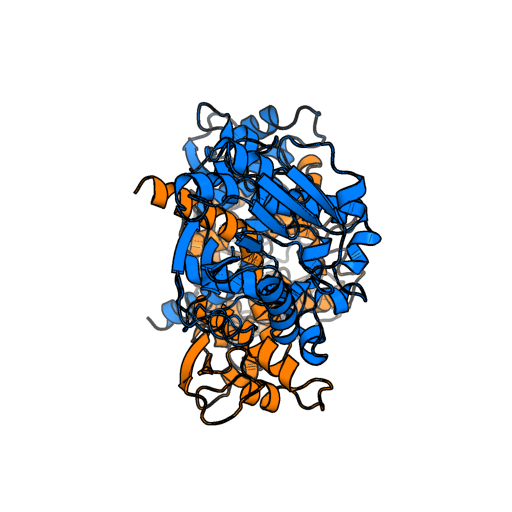93 1.000 16.407 36 VAL A CA 1
ATOM 3056 C C . VAL B 1 36 ? 1.186 30.667 -18.617 1.000 16.666 36 VAL A C 1
ATOM 3057 O O . VAL B 1 36 ? 2.089 30.762 -17.755 1.000 16.935 36 VAL A O 1
ATOM 3061 N N . PRO B 1 37 ? -0.056 30.261 -18.254 1.000 16.712 37 PRO A N 1
ATOM 3062 C CA . PRO B 1 37 ? -0.332 29.949 -16.858 1.000 17.222 37 PRO A CA 1
ATOM 3063 C C . PRO B 1 37 ? 0.650 28.943 -16.251 1.000 17.225 37 PRO A C 1
ATOM 3064 O O . PRO B 1 37 ? 1.111 29.180 -15.144 1.000 15.704 37 PRO A O 1
ATOM 3068 N N . PHE B 1 38 ? 0.931 27.833 -16.933 1.000 17.474 38 PHE A N 1
ATOM 3069 C CA . PHE B 1 38 ? 1.806 26.797 -16.399 1.000 17.160 38 PHE A CA 1
ATOM 3070 C C . PHE B 1 38 ? 3.242 27.291 -16.243 1.000 17.124 38 PHE A C 1
ATOM 3071 O O . PHE B 1 38 ? 3.975 26.880 -15.334 1.000 15.868 38 PHE A O 1
ATOM 3079 N N . THR B 1 39 ? 3.678 28.189 -17.133 1.000 15.886 39 THR A N 1
ATOM 3080 C CA . THR B 1 39 ? 5.013 28.776 -17.043 1.000 15.598 39 THR A CA 1
ATOM 3081 C C . THR B 1 39 ? 5.122 29.714 -15.832 1.000 16.761 39 THR A C 1
ATOM 3082 O O . THR B 1 39 ? 6.084 29.630 -15.076 1.000 16.196 39 THR A O 1
ATOM 3086 N N . ILE B 1 40 ? 4.085 30.533 -15.626 1.000 16.689 40 ILE A N 1
ATOM 3087 C CA . ILE B 1 40 ? 4.013 31.443 -14.499 1.000 16.281 40 ILE A CA 1
ATOM 3088 C C . ILE B 1 40 ? 4.034 30.640 -13.197 1.000 16.907 40 ILE A C 1
ATOM 3089 O O . ILE B 1 40 ? 4.835 30.945 -12.307 1.000 15.881 40 ILE A O 1
ATOM 3094 N N . LYS B 1 41 ? 3.229 29.567 -13.152 1.000 17.105 41 LYS A N 1
ATOM 3095 C CA . LYS B 1 41 ? 3.238 28.685 -11.984 1.000 16.845 41 LYS A CA 1
ATOM 3096 C C . LYS B 1 41 ? 4.647 28.190 -11.641 1.000 18.065 41 LYS A C 1
ATOM 3097 O O . LYS B 1 41 ? 5.062 28.216 -10.469 1.000 18.773 41 LYS A O 1
ATOM 3103 N N . ALA B 1 42 ? 5.400 27.701 -12.637 1.000 16.483 42 ALA A N 1
ATOM 3104 C CA . ALA B 1 42 ? 6.755 27.220 -12.395 1.000 16.776 42 ALA A CA 1
ATOM 3105 C C . ALA B 1 42 ? 7.698 28.314 -11.908 1.000 19.491 42 ALA A C 1
ATOM 3106 O O . ALA B 1 42 ? 8.443 28.123 -10.920 1.000 18.547 42 ALA A O 1
ATOM 3108 N N . VAL B 1 43 ? 7.645 29.505 -12.528 1.000 17.010 43 VAL A N 1
ATOM 3109 C CA . VAL B 1 43 ? 8.494 30.605 -12.117 1.000 18.097 43 VAL A CA 1
ATOM 3110 C C . VAL B 1 43 ? 8.173 31.034 -10.678 1.000 18.774 43 VAL A C 1
ATOM 3111 O O . VAL B 1 43 ? 9.075 31.414 -9.924 1.000 19.530 43 VAL A O 1
ATOM 3115 N N . ILE B 1 44 ? 6.910 31.024 -10.291 1.000 16.639 44 ILE A N 1
ATOM 3116 C CA . ILE B 1 44 ? 6.538 31.270 -8.907 1.000 18.688 44 ILE A CA 1
ATOM 3117 C C . ILE B 1 44 ? 7.065 30.164 -7.975 1.000 18.123 44 ILE A C 1
ATOM 3118 O O . ILE B 1 44 ? 7.673 30.489 -6.950 1.000 19.481 44 ILE A O 1
ATOM 3123 N N A GLU B 1 45 ? 6.793 28.901 -8.307 0.500 19.109 45 GLU A N 1
ATOM 3124 N N B GLU B 1 45 ? 6.831 28.887 -8.306 0.500 18.062 45 GLU A N 1
ATOM 3125 C CA A GLU B 1 45 ? 7.120 27.794 -7.414 0.500 21.270 45 GLU A CA 1
ATOM 3126 C CA B GLU B 1 45 ? 7.106 27.788 -7.375 0.500 19.280 45 GLU A CA 1
ATOM 3127 C C A GLU B 1 45 ? 8.617 27.680 -7.184 0.500 21.828 45 GLU A C 1
ATOM 3128 C C B GLU B 1 45 ? 8.609 27.489 -7.263 0.500 20.532 45 GLU A C 1
ATOM 3129 O O A GLU B 1 45 ? 9.045 27.342 -6.059 0.500 20.696 45 GLU A O 1
ATOM 3130 O O B GLU B 1 45 ? 9.082 26.878 -6.280 0.500 18.229 45 GLU A O 1
ATOM 3141 N N . LEU B 1 46 ? 9.409 27.935 -8.248 1.000 18.299 46 LEU A N 1
ATOM 3142 C CA . LEU B 1 46 ? 10.859 27.921 -8.128 1.000 20.146 46 LEU A CA 1
ATOM 3143 C C . LEU B 1 46 ? 11.412 28.984 -7.166 1.000 20.246 46 LEU A C 1
ATOM 3144 O O . LEU B 1 46 ? 12.607 28.934 -6.833 1.000 23.369 46 LEU A O 1
ATOM 3149 N N . GLY B 1 47 ? 10.649 30.031 -6.867 1.000 18.469 47 GLY A N 1
ATOM 3150 C CA . GLY B 1 47 ? 11.101 31.176 -6.096 1.000 19.211 47 GLY A CA 1
ATOM 3151 C C . GLY B 1 47 ? 11.671 32.335 -6.920 1.000 19.006 47 GLY A C 1
ATOM 3152 O O . GLY B 1 47 ? 12.041 33.390 -6.368 1.000 19.373 47 GLY A O 1
ATOM 3153 N N . VAL B 1 48 ? 11.677 32.130 -8.255 1.000 19.000 48 VAL A N 1
ATOM 3154 C CA . VAL B 1 48 ? 12.243 33.116 -9.168 1.000 19.293 48 VAL A CA 1
ATOM 3155 C C . VAL B 1 48 ? 11.379 34.383 -9.201 1.000 17.800 48 VAL A C 1
ATOM 3156 O O . VAL B 1 48 ? 11.868 35.491 -9.257 1.000 19.335 48 VAL A O 1
ATOM 3160 N N . MET B 1 49 ? 10.040 34.253 -9.227 1.000 18.409 49 MET A N 1
ATOM 3161 C CA . MET B 1 49 ? 9.197 35.420 -9.270 1.000 19.371 49 MET A CA 1
ATOM 3162 C C . MET B 1 49 ? 9.444 36.313 -8.052 1.000 20.581 49 MET A C 1
ATOM 3163 O O . MET B 1 49 ? 9.515 37.521 -8.184 1.000 20.012 49 MET A O 1
ATOM 3168 N N . ASP B 1 50 ? 9.626 35.708 -6.872 1.000 19.852 50 ASP A N 1
ATOM 3169 C CA . ASP B 1 50 ? 9.818 36.526 -5.685 1.000 22.530 50 ASP A CA 1
ATOM 3170 C C . ASP B 1 50 ? 11.192 37.201 -5.755 1.000 21.168 50 ASP A C 1
ATOM 3171 O O . ASP B 1 50 ? 11.332 38.336 -5.331 1.000 21.466 50 ASP A O 1
ATOM 3176 N N . GLN B 1 51 ? 12.171 36.573 -6.407 1.000 22.034 51 GLN A N 1
ATOM 3177 C CA . GLN B 1 51 ? 13.476 37.232 -6.588 1.000 22.398 51 GLN A CA 1
ATOM 3178 C C . GLN B 1 51 ? 13.377 38.430 -7.537 1.000 23.784 51 GLN A C 1
ATOM 3179 O O . GLN B 1 51 ? 14.035 39.465 -7.330 1.000 23.200 51 GLN A O 1
ATOM 3185 N N . LEU B 1 52 ? 12.576 38.304 -8.616 1.000 21.263 52 LEU A N 1
ATOM 3186 C CA . LEU B 1 52 ? 12.302 39.429 -9.486 1.000 21.338 52 LEU A CA 1
ATOM 3187 C C . LEU B 1 52 ? 11.667 40.561 -8.699 1.000 21.146 52 LEU A C 1
ATOM 3188 O O . LEU B 1 52 ? 11.923 41.743 -8.946 1.000 22.999 52 LEU A O 1
ATOM 3193 N N . LEU B 1 53 ? 10.757 40.229 -7.781 1.000 21.769 53 LEU A N 1
ATOM 3194 C CA . LEU B 1 53 ? 10.015 41.252 -7.066 1.000 21.597 53 LEU A CA 1
ATOM 3195 C C . LEU B 1 53 ? 10.919 42.019 -6.091 1.000 26.856 53 LEU A C 1
ATOM 3196 O O . LEU B 1 53 ? 10.640 43.171 -5.777 1.000 28.119 53 LEU A O 1
ATOM 3201 N N . THR B 1 54 ? 11.968 41.386 -5.596 1.000 28.392 54 THR A N 1
ATOM 3202 C CA . THR B 1 54 ? 12.779 42.078 -4.584 1.000 32.657 54 THR A CA 1
ATOM 3203 C C . THR B 1 54 ? 14.078 42.608 -5.191 1.000 33.420 54 THR A C 1
ATOM 3204 O O . THR B 1 54 ? 14.860 43.258 -4.507 1.000 36.942 54 THR A O 1
ATOM 3208 N N . ALA B 1 55 ? 14.320 42.339 -6.469 1.000 28.842 55 ALA A N 1
ATOM 3209 C CA . ALA B 1 55 ? 15.574 42.733 -7.108 1.000 30.504 55 ALA A CA 1
ATOM 3210 C C . ALA B 1 55 ? 15.679 44.248 -7.256 1.000 30.753 55 ALA A C 1
ATOM 3211 O O . ALA B 1 55 ? 14.676 44.904 -7.524 1.000 33.540 55 ALA A O 1
ATOM 3213 N N . GLU B 1 56 ? 16.941 44.733 -7.233 1.000 35.619 56 GLU A N 1
ATOM 3214 C CA . GLU B 1 56 ? 17.307 46.129 -7.428 1.000 44.187 56 GLU A CA 1
ATOM 3215 C C . GLU B 1 56 ? 17.595 46.444 -8.901 1.000 40.720 56 GLU A C 1
ATOM 3216 O O . GLU B 1 56 ? 17.563 47.598 -9.304 1.000 40.184 56 GLU A O 1
ATOM 3222 N N . ARG B 1 57 ? 17.835 45.412 -9.709 1.000 31.896 57 ARG A N 1
ATOM 3223 C CA . ARG B 1 57 ? 18.242 45.580 -11.091 1.000 30.927 57 ARG A CA 1
ATOM 3224 C C . ARG B 1 57 ? 17.847 44.307 -11.846 1.000 26.945 57 ARG A C 1
ATOM 3225 O O . ARG B 1 57 ? 17.454 43.311 -11.218 1.000 25.751 57 ARG A O 1
ATOM 3233 N N . ALA B 1 58 ? 17.969 44.347 -13.173 1.000 24.589 58 ALA A N 1
ATOM 3234 C CA . ALA B 1 58 ? 17.704 43.163 -13.985 1.000 23.338 58 ALA A CA 1
ATOM 3235 C C . ALA B 1 58 ? 18.705 42.101 -13.589 1.000 25.796 58 ALA A C 1
ATOM 3236 O O . ALA B 1 58 ? 19.851 42.438 -13.302 1.000 26.234 58 ALA A O 1
ATOM 3238 N N . MET B 1 59 ? 18.281 40.823 -13.618 1.000 21.982 59 MET A N 1
ATOM 3239 C CA . MET B 1 59 ? 19.047 39.679 -13.183 1.000 21.139 59 MET A CA 1
ATOM 3240 C C . MET B 1 59 ? 18.967 38.573 -14.240 1.000 21.087 59 MET A C 1
ATOM 3241 O O . MET B 1 59 ? 17.889 38.297 -14.810 1.000 19.166 59 MET A O 1
ATOM 3246 N N . SER B 1 60 ? 20.099 37.938 -14.502 1.000 19.835 60 SER A N 1
ATOM 3247 C CA . SER B 1 60 ? 20.168 36.768 -15.384 1.000 21.395 60 SER A CA 1
ATOM 3248 C C . SER B 1 60 ? 19.450 35.570 -14.737 1.000 21.178 60 SER A C 1
ATOM 3249 O O . SER B 1 60 ? 19.240 35.543 -13.516 1.000 22.096 60 SER A O 1
ATOM 3252 N N . ALA B 1 61 ? 19.065 34.584 -15.558 1.000 21.942 61 ALA A N 1
ATOM 3253 C CA . ALA B 1 61 ? 18.537 33.334 -15.026 1.000 21.557 61 ALA A CA 1
ATOM 3254 C C . ALA B 1 61 ? 19.523 32.702 -14.034 1.000 25.549 61 ALA A C 1
ATOM 3255 O O . ALA B 1 61 ? 19.101 32.217 -13.002 1.000 24.255 61 ALA A O 1
ATOM 3257 N N . GLU B 1 62 ? 20.824 32.767 -14.317 1.000 26.205 62 GLU A N 1
ATOM 3258 C CA . GLU B 1 62 ? 21.804 32.223 -13.382 1.000 28.360 62 GLU A CA 1
ATOM 3259 C C . GLU B 1 62 ? 21.736 32.917 -12.021 1.000 25.295 62 GLU A C 1
ATOM 3260 O O . GLU B 1 62 ? 21.765 32.237 -11.000 1.000 25.930 62 GLU A O 1
ATOM 3266 N N . GLU B 1 63 ? 21.700 34.256 -11.994 1.000 24.610 63 GLU A N 1
ATOM 3267 C CA . GLU B 1 63 ? 21.606 35.040 -10.773 1.000 25.445 63 GLU A CA 1
ATOM 3268 C C . GLU B 1 63 ? 20.288 34.755 -10.047 1.000 26.818 63 GLU A C 1
ATOM 3269 O O . GLU B 1 63 ? 20.222 34.716 -8.806 1.000 26.034 63 GLU A O 1
ATOM 3275 N N . LEU B 1 64 ? 19.197 34.622 -10.822 1.000 23.452 64 LEU A N 1
ATOM 3276 C CA . LEU B 1 64 ? 17.902 34.401 -10.185 1.000 23.504 64 LEU A CA 1
ATOM 3277 C C . LEU B 1 64 ? 17.837 33.027 -9.498 1.000 22.563 64 LEU A C 1
ATOM 3278 O O . LEU B 1 64 ? 17.225 32.883 -8.440 1.000 27.163 64 LEU A O 1
ATOM 3283 N N . VAL B 1 65 ? 18.365 31.989 -10.152 1.000 23.465 65 VAL A N 1
ATOM 3284 C CA . VAL B 1 65 ? 18.400 30.645 -9.583 1.000 22.866 65 VAL A CA 1
ATOM 3285 C C . VAL B 1 65 ? 19.312 30.640 -8.355 1.000 28.208 65 VAL A C 1
ATOM 3286 O O . VAL B 1 65 ? 18.957 30.028 -7.338 1.000 29.135 65 VAL A O 1
ATOM 3290 N N . ALA B 1 66 ? 20.443 31.343 -8.437 1.000 27.985 66 ALA A N 1
ATOM 3291 C CA . ALA B 1 66 ? 21.315 31.412 -7.265 1.000 30.123 66 ALA A CA 1
ATOM 3292 C C . ALA B 1 66 ? 20.607 32.084 -6.091 1.000 30.989 66 ALA A C 1
ATOM 3293 O O . ALA B 1 66 ? 20.761 31.620 -4.967 1.000 30.645 66 ALA A O 1
ATOM 3295 N N . ALA B 1 67 ? 19.841 33.153 -6.353 1.000 28.288 67 ALA A N 1
ATOM 3296 C CA . ALA B 1 67 ? 19.124 33.879 -5.324 1.000 30.741 67 ALA A CA 1
ATOM 3297 C C . ALA B 1 67 ? 17.898 33.118 -4.798 1.000 30.120 67 ALA A C 1
ATOM 3298 O O . ALA B 1 67 ? 17.527 33.329 -3.650 1.000 31.458 67 ALA A O 1
ATOM 3300 N N . ALA B 1 68 ? 17.259 32.277 -5.629 1.000 24.689 68 ALA A N 1
ATOM 3301 C CA . ALA B 1 68 ? 16.005 31.601 -5.293 1.000 27.608 68 ALA A CA 1
ATOM 3302 C C . ALA B 1 68 ? 16.224 30.247 -4.632 1.000 30.415 68 ALA A C 1
ATOM 3303 O O . ALA B 1 68 ? 15.377 29.817 -3.823 1.000 29.861 68 ALA A O 1
ATOM 3305 N N . VAL B 1 69 ? 17.309 29.552 -5.043 1.000 32.178 69 VAL A N 1
ATOM 3306 C CA . VAL B 1 69 ? 17.527 28.161 -4.677 1.000 34.477 69 VAL A CA 1
ATOM 3307 C C . VAL B 1 69 ? 18.820 28.051 -3.847 1.000 40.460 69 VAL A C 1
ATOM 3308 O O . VAL B 1 69 ? 19.923 28.285 -4.356 1.000 40.542 69 VAL A O 1
ATOM 3312 N N . ALA B 1 70 ? 18.668 27.649 -2.582 1.000 42.840 70 ALA A N 1
ATOM 3313 C CA . ALA B 1 70 ? 19.789 27.528 -1.646 1.000 51.530 70 ALA A CA 1
ATOM 3314 C C . ALA B 1 70 ? 20.489 26.163 -1.764 1.000 52.055 70 ALA A C 1
ATOM 3315 O O . ALA B 1 70 ? 21.723 26.100 -1.724 1.000 53.875 70 ALA A O 1
ATOM 3317 N N . ALA B 1 71 ? 19.690 25.090 -1.905 1.000 51.653 71 ALA A N 1
ATOM 3318 C CA . ALA B 1 71 ? 20.154 23.722 -2.133 1.000 51.451 71 ALA A CA 1
ATOM 3319 C C . ALA B 1 71 ? 21.085 23.614 -3.346 1.000 48.157 71 ALA A C 1
ATOM 3320 O O . ALA B 1 71 ? 20.820 24.200 -4.386 1.000 44.696 71 ALA A O 1
ATOM 3322 N N . GLN B 1 72 ? 22.143 22.795 -3.255 1.000 45.601 72 GLN A N 1
ATOM 3323 C CA . GLN B 1 72 ? 22.954 22.493 -4.428 1.000 46.063 72 GLN A CA 1
ATOM 3324 C C . GLN B 1 72 ? 22.136 21.622 -5.391 1.000 40.411 72 GLN A C 1
ATOM 3325 O O . GLN B 1 72 ? 21.417 20.702 -4.986 1.000 40.978 72 GLN A O 1
ATOM 3331 N N . LEU B 1 73 ? 22.235 21.927 -6.682 1.000 36.304 73 LEU A N 1
ATOM 3332 C CA . LEU B 1 73 ? 21.453 21.222 -7.687 1.000 35.551 73 LEU A CA 1
ATOM 3333 C C . LEU B 1 73 ? 22.358 20.217 -8.373 1.000 32.373 73 LEU A C 1
ATOM 3334 O O . LEU B 1 73 ? 23.525 20.522 -8.624 1.000 34.675 73 LEU A O 1
ATOM 3339 N N . PRO B 1 74 ? 21.814 19.044 -8.782 1.000 30.967 74 PRO A N 1
ATOM 3340 C CA . PRO B 1 74 ? 22.594 18.033 -9.497 1.000 31.806 74 PRO A CA 1
ATOM 3341 C C . PRO B 1 74 ? 23.108 18.528 -10.847 1.000 34.752 74 PRO A C 1
ATOM 3342 O O . PRO B 1 74 ? 24.196 18.143 -11.264 1.000 30.088 74 PRO A O 1
ATOM 3346 N N . ARG B 1 75 ? 22.307 19.380 -11.542 1.000 33.685 75 ARG A N 1
ATOM 3347 C CA . ARG B 1 75 ? 22.634 19.839 -12.881 1.000 32.203 75 ARG A CA 1
ATOM 3348 C C . ARG B 1 75 ? 22.334 21.329 -12.946 1.000 32.838 75 ARG A C 1
ATOM 3349 O O . ARG B 1 75 ? 21.289 21.751 -13.476 1.000 28.727 75 ARG A O 1
ATOM 3357 N N . PRO B 1 76 ? 23.197 22.162 -12.337 1.000 29.523 76 PRO A N 1
ATOM 3358 C CA . PRO B 1 76 ? 22.826 23.546 -12.069 1.000 30.027 76 PRO A CA 1
ATOM 3359 C C . PRO B 1 76 ? 22.754 24.392 -13.340 1.000 31.587 76 PRO A C 1
ATOM 3360 O O . PRO B 1 76 ? 21.925 25.308 -13.426 1.000 29.513 76 PRO A O 1
ATOM 3364 N N . GLU B 1 77 ? 23.624 24.089 -14.300 1.000 29.471 77 GLU A N 1
ATOM 3365 C CA . GLU B 1 77 ? 23.687 24.781 -15.573 1.000 33.962 77 GLU A CA 1
ATOM 3366 C C . GLU B 1 77 ? 22.405 24.512 -16.376 1.000 31.210 77 GLU A C 1
ATOM 3367 O O . GLU B 1 77 ? 21.864 25.416 -17.022 1.000 27.109 77 GLU A O 1
ATOM 3373 N N . VAL B 1 78 ? 21.968 23.243 -16.392 1.000 29.997 78 VAL A N 1
ATOM 3374 C CA . VAL B 1 78 ? 20.723 22.865 -17.055 1.000 26.545 78 VAL A CA 1
ATOM 3375 C C . VAL B 1 78 ? 19.536 23.559 -16.374 1.000 24.083 78 VAL A C 1
ATOM 3376 O O . VAL B 1 78 ? 18.658 24.047 -17.067 1.000 23.029 78 VAL A O 1
ATOM 3380 N N . ALA B 1 79 ? 19.504 23.600 -15.043 1.000 22.381 79 ALA A N 1
ATOM 3381 C CA . ALA B 1 79 ? 18.458 24.329 -14.336 1.000 23.365 79 ALA A CA 1
ATOM 3382 C C . ALA B 1 79 ? 18.404 25.788 -14.835 1.000 23.841 79 ALA A C 1
ATOM 3383 O O . ALA B 1 79 ? 17.322 26.309 -15.106 1.000 21.998 79 ALA A O 1
ATOM 3385 N N . CYS B 1 80 ? 19.555 26.479 -14.912 1.000 21.915 80 CYS A N 1
ATOM 3386 C CA . CYS B 1 80 ? 19.628 27.875 -15.302 1.000 22.548 80 CYS A CA 1
ATOM 3387 C C . CYS B 1 80 ? 19.148 28.080 -16.735 1.000 20.268 80 CYS A C 1
ATOM 3388 O O . CYS B 1 80 ? 18.383 29.024 -16.953 1.000 20.222 80 CYS A O 1
ATOM 3391 N N . THR B 1 81 ? 19.548 27.219 -17.671 1.000 19.634 81 THR A N 1
ATOM 3392 C CA . THR B 1 81 ? 19.109 27.366 -19.065 1.000 20.596 81 THR A CA 1
ATOM 3393 C C . THR B 1 81 ? 17.602 27.120 -19.181 1.000 20.173 81 THR A C 1
ATOM 3394 O O . THR B 1 81 ? 16.917 27.787 -19.975 1.000 18.829 81 THR A O 1
ATOM 3398 N N . MET B 1 82 ? 17.067 26.147 -18.416 1.000 18.506 82 MET A N 1
ATOM 3399 C CA . MET B 1 82 ? 15.624 25.954 -18.431 1.000 18.387 82 MET A CA 1
ATOM 3400 C C . MET B 1 82 ? 14.898 27.210 -17.923 1.000 18.163 82 MET A C 1
ATOM 3401 O O . MET B 1 82 ? 13.879 27.651 -18.504 1.000 18.407 82 MET A O 1
ATOM 3406 N N . VAL B 1 83 ? 15.372 27.805 -16.820 1.000 18.633 83 VAL A N 1
ATOM 3407 C CA . VAL B 1 83 ? 14.753 29.002 -16.258 1.000 18.391 83 VAL A CA 1
ATOM 3408 C C . VAL B 1 83 ? 14.828 30.156 -17.279 1.000 17.909 83 VAL A C 1
ATOM 3409 O O . VAL B 1 83 ? 13.876 30.909 -17.452 1.000 17.776 83 VAL A O 1
ATOM 3413 N N . ASP B 1 84 ? 15.976 30.293 -17.952 1.000 16.435 84 ASP A N 1
ATOM 3414 C CA . ASP B 1 84 ? 16.137 31.270 -19.019 1.000 15.793 84 ASP A CA 1
ATOM 3415 C C . ASP B 1 84 ? 15.032 31.142 -20.065 1.000 16.363 84 ASP A C 1
ATOM 3416 O O . ASP B 1 84 ? 14.397 32.144 -20.452 1.000 17.417 84 ASP A O 1
ATOM 3421 N N . ARG B 1 85 ? 14.742 29.907 -20.436 1.000 16.662 85 ARG A N 1
ATOM 3422 C CA . ARG B 1 85 ? 13.711 29.654 -21.451 1.000 17.343 85 ARG A CA 1
ATOM 3423 C C . ARG B 1 85 ? 12.300 29.960 -20.937 1.000 16.953 85 ARG A C 1
ATOM 3424 O O . ARG B 1 85 ? 11.476 30.515 -21.687 1.000 16.352 85 ARG A O 1
ATOM 3432 N N . LEU B 1 86 ? 12.008 29.649 -19.671 1.000 17.181 86 LEU A N 1
ATOM 3433 C CA . LEU B 1 86 ? 10.730 30.031 -19.061 1.000 15.012 86 LEU A CA 1
ATOM 3434 C C . LEU B 1 86 ? 10.571 31.556 -19.054 1.000 15.096 86 LEU A C 1
ATOM 3435 O O . LEU B 1 86 ? 9.548 32.092 -19.498 1.000 15.239 86 LEU A O 1
ATOM 3440 N N . LEU B 1 87 ? 11.616 32.293 -18.667 1.000 15.146 87 LEU A N 1
ATOM 3441 C CA . LEU B 1 87 ? 11.506 33.739 -18.566 1.000 15.657 87 LEU A CA 1
ATOM 3442 C C . LEU B 1 87 ? 11.492 34.412 -19.939 1.000 16.677 87 LEU A C 1
ATOM 3443 O O . LEU B 1 87 ? 10.816 35.419 -20.072 1.000 16.765 87 LEU A O 1
ATOM 3448 N N . ARG B 1 88 ? 12.221 33.846 -20.915 1.000 15.917 88 ARG A N 1
ATOM 3449 C CA . ARG B 1 88 ? 12.222 34.361 -22.287 1.000 16.184 88 ARG A CA 1
ATOM 3450 C C . ARG B 1 88 ? 10.804 34.274 -22.838 1.000 15.131 88 ARG A C 1
ATOM 3451 O O . ARG B 1 88 ? 10.318 35.245 -23.449 1.000 15.133 88 ARG A O 1
ATOM 3459 N N . PHE B 1 89 ? 10.113 33.153 -22.604 1.000 15.805 89 PHE A N 1
ATOM 3460 C CA . PHE B 1 89 ? 8.725 33.010 -23.050 1.000 16.125 89 PHE A CA 1
ATOM 3461 C C . PHE B 1 89 ? 7.824 34.060 -22.381 1.000 14.874 89 PHE A C 1
ATOM 3462 O O . PHE B 1 89 ? 6.970 34.701 -23.006 1.000 15.231 89 PHE A O 1
ATOM 3470 N N . LEU B 1 90 ? 7.970 34.230 -21.050 1.000 15.174 90 LEU A N 1
ATOM 3471 C CA . LEU B 1 90 ? 7.197 35.240 -20.344 1.000 15.809 90 LEU A CA 1
ATOM 3472 C C . LEU B 1 90 ? 7.486 36.649 -20.872 1.000 15.449 90 LEU A C 1
ATOM 3473 O O . LEU B 1 90 ? 6.581 37.460 -20.980 1.000 16.087 90 LEU A O 1
ATOM 3478 N N . ALA B 1 91 ? 8.732 36.955 -21.253 1.000 15.493 91 ALA A N 1
ATOM 3479 C CA . ALA B 1 91 ? 9.073 38.256 -21.815 1.000 16.855 91 ALA A CA 1
ATOM 3480 C C . ALA B 1 91 ? 8.362 38.507 -23.135 1.000 15.970 91 ALA A C 1
ATOM 3481 O O . ALA B 1 91 ? 7.899 39.636 -23.378 1.000 16.331 91 ALA A O 1
ATOM 3483 N N . SER B 1 92 ? 8.207 37.459 -23.950 1.000 16.090 92 SER A N 1
ATOM 3484 C CA . SER B 1 92 ? 7.503 37.584 -25.214 1.000 16.284 92 SER A CA 1
ATOM 3485 C C . SER B 1 92 ? 6.027 37.913 -24.977 1.000 17.223 92 SER A C 1
ATOM 3486 O O . SER B 1 92 ? 5.345 38.418 -25.854 1.000 19.234 92 SER A O 1
ATOM 3489 N N . HIS B 1 93 ? 5.505 37.591 -23.778 1.000 16.768 93 HIS A N 1
ATOM 3490 C CA . HIS B 1 93 ? 4.144 37.925 -23.373 1.000 17.611 93 HIS A CA 1
ATOM 3491 C C . HIS B 1 93 ? 4.067 39.179 -22.478 1.000 18.178 93 HIS A C 1
ATOM 3492 O O . HIS B 1 93 ? 3.002 39.462 -21.890 1.000 19.831 93 HIS A O 1
ATOM 3499 N N . SER B 1 94 ? 5.146 39.957 -22.401 1.000 19.000 94 SER A N 1
ATOM 3500 C CA . SER B 1 94 ? 5.215 41.192 -21.617 1.000 20.676 94 SER A CA 1
ATOM 3501 C C . SER B 1 94 ? 5.014 40.987 -20.116 1.000 22.565 94 SER A C 1
ATOM 3502 O O . SER B 1 94 ? 4.624 41.924 -19.402 1.000 24.806 94 SER A O 1
ATOM 3505 N N . VAL B 1 95 ? 5.266 39.772 -19.602 1.000 18.408 95 VAL A N 1
ATOM 3506 C CA . VAL B 1 95 ? 5.038 39.530 -18.187 1.000 18.279 95 VAL A CA 1
ATOM 3507 C C . VAL B 1 95 ? 6.278 39.965 -17.404 1.000 19.527 95 VAL A C 1
ATOM 3508 O O . VAL B 1 95 ? 6.219 40.375 -16.244 1.000 18.877 95 VAL A O 1
ATOM 3512 N N . VAL B 1 96 ? 7.444 39.759 -18.025 1.000 17.682 96 VAL A N 1
ATOM 3513 C CA . VAL B 1 96 ? 8.687 40.329 -17.514 1.000 19.210 96 VAL A CA 1
ATOM 3514 C C . VAL B 1 96 ? 9.348 41.149 -18.621 1.000 19.795 96 VAL A C 1
ATOM 3515 O O . VAL B 1 96 ? 9.045 40.978 -19.807 1.000 18.060 96 VAL A O 1
ATOM 3519 N N . ARG B 1 97 ? 10.229 42.063 -18.187 1.000 20.613 97 ARG A N 1
ATOM 3520 C CA . ARG B 1 97 ? 11.096 42.814 -19.075 1.000 24.182 97 ARG A CA 1
ATOM 3521 C C . ARG B 1 97 ? 12.417 42.089 -19.309 1.000 22.831 97 ARG A C 1
ATOM 3522 O O . ARG B 1 97 ? 12.947 41.483 -18.401 1.000 24.180 97 ARG A O 1
ATOM 3530 N N . CYS B 1 98 ? 12.962 42.188 -20.513 1.000 21.495 98 CYS A N 1
ATOM 3531 C CA . CYS B 1 98 ? 14.175 41.477 -20.857 1.000 20.554 98 CYS A CA 1
ATOM 3532 C C . CYS B 1 98 ? 15.162 42.438 -21.531 1.000 23.457 98 CYS A C 1
ATOM 3533 O O . CYS B 1 98 ? 14.756 43.247 -22.339 1.000 22.623 98 CYS A O 1
ATOM 3536 N N . THR B 1 99 ? 16.443 42.335 -21.151 1.000 23.503 99 THR A N 1
ATOM 3537 C CA . THR B 1 99 ? 17.530 43.026 -21.846 1.000 22.775 99 THR A CA 1
ATOM 3538 C C . THR B 1 99 ? 18.612 41.995 -22.157 1.000 20.630 99 THR A C 1
ATOM 3539 O O . THR B 1 99 ? 18.784 41.011 -21.409 1.000 22.185 99 THR A O 1
ATOM 3543 N N . THR B 1 100 ? 19.337 42.227 -23.269 1.000 18.464 100 THR A N 1
ATOM 3544 C CA . THR B 1 100 ? 20.254 41.249 -23.797 1.000 19.678 100 THR A CA 1
ATOM 3545 C C . THR B 1 100 ? 21.630 41.921 -23.893 1.000 21.701 100 THR A C 1
ATOM 3546 O O . THR B 1 100 ? 21.705 43.068 -24.347 1.000 21.928 100 THR A O 1
ATOM 3550 N N . GLU B 1 101 ? 22.666 41.221 -23.441 1.000 22.539 101 GLU A N 1
ATOM 3551 C CA . GLU B 1 101 ? 24.017 41.791 -23.502 1.000 23.798 101 GLU A CA 1
ATOM 3552 C C . GLU B 1 101 ? 24.966 40.733 -24.038 1.000 26.808 101 GLU A C 1
ATOM 3553 O O . GLU B 1 101 ? 24.727 39.551 -23.858 1.000 27.627 101 GLU A O 1
ATOM 3559 N N . VAL B 1 102 ? 26.037 41.144 -24.738 1.000 26.187 102 VAL A N 1
ATOM 3560 C CA . VAL B 1 102 ? 26.932 40.152 -25.328 1.000 29.905 102 VAL A CA 1
ATOM 3561 C C . VAL B 1 102 ? 27.743 39.487 -24.214 1.000 31.176 102 VAL A C 1
ATOM 3562 O O . VAL B 1 102 ? 28.209 40.167 -23.311 1.000 33.895 102 VAL A O 1
ATOM 3566 N N . VAL B 1 103 ? 27.865 38.148 -24.305 1.000 40.645 103 VAL A N 1
ATOM 3567 C CA . VAL B 1 103 ? 28.593 37.310 -23.352 1.000 48.897 103 VAL A CA 1
ATOM 3568 C C . VAL B 1 103 ? 30.090 37.419 -23.663 1.000 52.418 103 VAL A C 1
ATOM 3569 O O . VAL B 1 103 ? 30.467 37.119 -24.791 1.000 46.436 103 VAL A O 1
ATOM 3573 N N . VAL B 1 104 ? 30.918 37.821 -22.677 1.000 60.365 104 VAL A N 1
ATOM 3574 C CA . VAL B 1 104 ? 32.378 37.780 -22.806 1.000 73.285 104 VAL A CA 1
ATOM 3575 C C . VAL B 1 104 ? 32.942 36.568 -22.052 1.000 71.001 104 VAL A C 1
ATOM 3576 O O . VAL B 1 104 ? 32.838 36.485 -20.829 1.000 66.375 104 VAL A O 1
ATOM 3580 N N . GLY B 1 105 ? 33.597 35.666 -22.803 1.000 77.757 105 GLY A N 1
ATOM 3581 C CA . GLY B 1 105 ? 33.980 34.342 -22.331 1.000 75.851 105 GLY A CA 1
ATOM 3582 C C . GLY B 1 105 ? 33.016 33.294 -22.881 1.000 78.643 105 GLY A C 1
ATOM 3583 O O . GLY B 1 105 ? 32.493 33.475 -23.979 1.000 73.697 105 GLY A O 1
ATOM 3584 N N . THR B 1 106 ? 32.780 32.217 -22.114 1.000 79.433 106 THR A N 1
ATOM 3585 C CA . THR B 1 106 ? 31.728 31.253 -22.426 1.000 89.524 106 THR A CA 1
ATOM 3586 C C . THR B 1 106 ? 30.808 31.108 -21.204 1.000 89.870 106 THR A C 1
ATOM 3587 O O . THR B 1 106 ? 31.284 30.928 -20.083 1.000 91.818 106 THR A O 1
ATOM 3591 N N . ASP B 1 107 ? 29.488 31.225 -21.429 1.000 78.009 107 ASP A N 1
ATOM 3592 C CA . ASP B 1 107 ? 28.486 31.113 -20.378 1.000 75.704 107 ASP A CA 1
ATOM 3593 C C . ASP B 1 107 ? 27.448 30.070 -20.802 1.000 70.895 107 ASP A C 1
ATOM 3594 O O . ASP B 1 107 ? 26.739 30.230 -21.803 1.000 57.343 107 ASP A O 1
ATOM 3599 N N . ASP B 1 108 ? 27.363 28.994 -20.008 1.000 71.179 108 ASP A N 1
ATOM 3600 C CA . ASP B 1 108 ? 26.492 27.878 -20.343 1.000 72.875 108 ASP A CA 1
ATOM 3601 C C . ASP B 1 108 ? 25.307 27.829 -19.378 1.000 59.061 108 ASP A C 1
ATOM 3602 O O . ASP B 1 108 ? 24.636 26.796 -19.316 1.000 51.712 108 ASP A O 1
ATOM 3607 N N . ALA B 1 109 ? 25.018 28.964 -18.698 1.000 45.380 109 ALA A N 1
ATOM 3608 C CA . ALA B 1 109 ? 23.776 29.140 -17.938 1.000 48.003 109 ALA A CA 1
ATOM 3609 C C . ALA B 1 109 ? 22.746 30.023 -18.673 1.000 47.410 109 ALA A C 1
ATOM 3610 O O . ALA B 1 109 ? 21.726 30.366 -18.068 1.000 36.432 109 ALA A O 1
ATOM 3612 N N . THR B 1 110 ? 23.052 30.407 -19.946 1.000 44.667 110 THR A N 1
ATOM 3613 C CA . THR B 1 110 ? 22.114 30.957 -20.934 1.000 43.305 110 THR A CA 1
ATOM 3614 C C . THR B 1 110 ? 21.943 29.924 -22.059 1.000 46.418 110 THR A C 1
ATOM 3615 O O . THR B 1 110 ? 22.906 29.276 -22.492 1.000 45.832 110 THR A O 1
ATOM 3619 N N . THR B 1 111 ? 20.695 29.761 -22.531 1.000 42.423 111 THR A N 1
ATOM 3620 C CA . THR B 1 111 ? 20.387 28.816 -23.596 1.000 43.091 111 THR A CA 1
ATOM 3621 C C . THR B 1 111 ? 21.027 29.271 -24.920 1.000 44.451 111 THR A C 1
ATOM 3622 O O . THR B 1 111 ? 21.226 28.447 -25.813 1.000 43.557 111 THR A O 1
ATOM 3626 N N . THR B 1 112 ? 21.314 30.579 -25.074 1.000 43.830 112 THR A N 1
ATOM 3627 C CA . THR B 1 112 ? 21.951 31.117 -26.276 1.000 47.691 112 THR A CA 1
ATOM 3628 C C . THR B 1 112 ? 23.375 31.542 -25.890 1.000 48.518 112 THR A C 1
ATOM 3629 O O . THR B 1 112 ? 23.551 32.493 -25.125 1.000 45.638 112 THR A O 1
ATOM 3633 N N . THR B 1 113 ? 24.403 30.829 -26.381 1.000 52.280 113 THR A N 1
ATOM 3634 C CA . THR B 1 113 ? 25.752 31.031 -25.846 1.000 51.719 113 THR A CA 1
ATOM 3635 C C . THR B 1 113 ? 26.284 32.439 -26.166 1.000 51.794 113 THR A C 1
ATOM 3636 O O . THR B 1 113 ? 27.134 32.942 -25.423 1.000 49.837 113 THR A O 1
ATOM 3640 N N . CYS B 1 114 ? 25.768 33.084 -27.239 1.000 48.413 114 CYS A N 1
ATOM 3641 C CA . CYS B 1 114 ? 26.219 34.408 -27.679 1.000 46.764 114 CYS A CA 1
ATOM 3642 C C . CYS B 1 114 ? 25.806 35.527 -26.705 1.000 45.284 114 CYS A C 1
ATOM 3643 O O . CYS B 1 114 ? 26.534 36.496 -26.480 1.000 35.065 114 CYS A O 1
ATOM 3646 N N . CYS B 1 115 ? 24.620 35.371 -26.108 1.000 43.870 115 CYS A N 1
ATOM 3647 C CA . CYS B 1 115 ? 23.822 36.482 -25.603 1.000 40.298 115 CYS A CA 1
ATOM 3648 C C . CYS B 1 115 ? 23.241 36.104 -24.239 1.000 37.630 115 CYS A C 1
ATOM 3649 O O . CYS B 1 115 ? 22.572 35.077 -24.126 1.000 38.616 115 CYS A O 1
ATOM 3652 N N A ARG B 1 116 ? 23.474 36.935 -23.214 0.500 29.363 116 ARG A N 1
ATOM 3653 N N B ARG B 1 116 ? 23.470 36.953 -23.230 0.500 29.323 116 ARG A N 1
ATOM 3654 C CA A ARG B 1 116 ? 22.902 36.661 -21.914 0.500 27.819 116 ARG A CA 1
ATOM 3655 C CA B ARG B 1 116 ? 22.911 36.713 -21.919 0.500 27.674 116 ARG A CA 1
ATOM 3656 C C A ARG B 1 116 ? 21.761 37.637 -21.686 0.500 23.555 116 ARG A C 1
ATOM 3657 C C B ARG B 1 116 ? 21.733 37.653 -21.751 0.500 23.587 116 ARG A C 1
ATOM 3658 O O A ARG B 1 116 ? 21.939 38.841 -21.804 0.500 21.868 116 ARG A O 1
ATOM 3659 O O B ARG B 1 116 ? 21.846 38.843 -22.014 0.500 21.641 116 ARG A O 1
ATOM 3674 N N . ARG B 1 117 ? 20.585 37.089 -21.370 1.000 21.446 117 ARG A N 1
ATOM 3675 C CA . ARG B 1 117 ? 19.435 37.896 -21.050 1.000 19.566 117 ARG A CA 1
ATOM 3676 C C . ARG B 1 117 ? 19.372 38.112 -19.539 1.000 19.274 117 ARG A C 1
ATOM 3677 O O . ARG B 1 117 ? 19.682 37.204 -18.762 1.000 20.335 117 ARG A O 1
ATOM 3685 N N . SER B 1 118 ? 18.935 39.315 -19.169 1.000 19.281 118 SER A N 1
ATOM 3686 C CA . SER B 1 118 ? 18.606 39.684 -17.824 1.000 21.689 118 SER A CA 1
ATOM 3687 C C . SER B 1 118 ? 17.157 40.123 -17.822 1.000 21.820 118 SER A C 1
ATOM 3688 O O . SER B 1 118 ? 16.685 40.773 -18.771 1.000 22.403 118 SER A O 1
ATOM 3691 N N . TYR B 1 119 ? 16.502 39.811 -16.701 1.000 19.178 119 TYR A N 1
ATOM 3692 C CA . TYR B 1 119 ? 15.070 40.007 -16.563 1.000 19.105 119 TYR A CA 1
ATOM 3693 C C . TYR B 1 119 ? 14.693 40.844 -15.353 1.000 20.813 119 TYR A C 1
ATOM 3694 O O . TYR B 1 119 ? 15.357 40.820 -14.319 1.000 24.183 119 TYR A O 1
ATOM 3703 N N . ALA B 1 120 ? 13.572 41.550 -15.502 1.000 20.674 120 ALA A N 1
ATOM 3704 C CA . ALA B 1 120 ? 13.007 42.381 -14.458 1.000 19.442 120 ALA A CA 1
ATOM 3705 C C . ALA B 1 120 ? 11.503 42.209 -14.447 1.000 19.290 120 ALA A C 1
ATOM 3706 O O . ALA B 1 120 ? 10.898 42.020 -15.502 1.000 22.059 120 ALA A O 1
ATOM 3708 N N . ALA B 1 121 ? 10.905 42.350 -13.264 1.000 22.511 121 ALA A N 1
ATOM 3709 C CA . ALA B 1 121 ? 9.457 42.306 -13.103 1.000 22.141 121 ALA A CA 1
ATOM 3710 C C . ALA B 1 121 ? 8.782 43.439 -13.857 1.000 22.410 121 ALA A C 1
ATOM 3711 O O . ALA B 1 121 ? 9.272 44.573 -13.880 1.000 25.064 121 ALA A O 1
ATOM 3713 N N . SER B 1 122 ? 7.696 43.100 -14.538 1.000 24.475 122 SER A N 1
ATOM 3714 C CA . SER B 1 122 ? 6.696 44.041 -15.011 1.000 23.147 122 SER A CA 1
ATOM 3715 C C . SER B 1 122 ? 5.725 44.325 -13.868 1.000 22.356 122 SER A C 1
ATOM 3716 O O . SER B 1 122 ? 5.659 43.559 -12.888 1.000 21.131 122 SER A O 1
ATOM 3719 N N . PRO B 1 123 ? 4.977 45.439 -13.934 1.000 25.170 123 PRO A N 1
ATOM 3720 C CA . PRO B 1 123 ? 4.026 45.780 -12.859 1.000 23.945 123 PRO A CA 1
ATOM 3721 C C . PRO B 1 123 ? 3.042 44.672 -12.477 1.000 22.774 123 PRO A C 1
ATOM 3722 O O . PRO B 1 123 ? 2.714 44.519 -11.299 1.000 21.961 123 PRO A O 1
ATOM 3726 N N . VAL B 1 124 ? 2.629 43.865 -13.460 1.000 21.295 124 VAL A N 1
ATOM 3727 C CA . VAL B 1 124 ? 1.686 42.776 -13.182 1.000 19.843 124 VAL A CA 1
ATOM 3728 C C . VAL B 1 124 ? 2.239 41.784 -12.155 1.000 20.618 124 VAL A C 1
ATOM 3729 O O . VAL B 1 124 ? 1.466 41.134 -11.436 1.000 19.371 124 VAL A O 1
ATOM 3733 N N . CYS B 1 125 ? 3.575 41.592 -12.102 1.000 18.578 125 CYS A N 1
ATOM 3734 C CA . CYS B 1 125 ? 4.149 40.542 -11.279 1.000 19.506 125 CYS A CA 1
ATOM 3735 C C . CYS B 1 125 ? 3.888 40.715 -9.777 1.000 18.562 125 CYS A C 1
ATOM 3736 O O . CYS B 1 125 ? 3.966 39.733 -9.050 1.000 18.480 125 CYS A O 1
ATOM 3739 N N . LYS B 1 126 ? 3.655 41.936 -9.293 1.000 19.267 126 LYS A N 1
ATOM 3740 C CA . LYS B 1 126 ? 3.386 42.119 -7.880 1.000 20.417 126 LYS A CA 1
ATOM 3741 C C . LYS B 1 126 ? 2.192 41.271 -7.428 1.000 19.484 126 LYS A C 1
ATOM 3742 O O . LYS B 1 126 ? 2.169 40.869 -6.272 1.000 19.606 126 LYS A O 1
ATOM 3748 N N . TRP B 1 127 ? 1.238 40.978 -8.343 1.000 18.418 127 TRP A N 1
ATOM 3749 C CA . TRP B 1 127 ? 0.052 40.183 -8.002 1.000 19.089 127 TRP A CA 1
ATOM 3750 C C . TRP B 1 127 ? 0.385 38.718 -7.778 1.000 19.537 127 TRP A C 1
ATOM 3751 O O . TRP B 1 127 ? -0.480 37.977 -7.281 1.000 20.049 127 TRP A O 1
ATOM 3762 N N . PHE B 1 128 ? 1.610 38.311 -8.103 1.000 18.178 128 PHE A N 1
ATOM 3763 C CA . PHE B 1 128 ? 2.058 36.932 -7.893 1.000 19.097 128 PHE A CA 1
ATOM 3764 C C . PHE B 1 128 ? 2.949 36.744 -6.638 1.000 19.294 128 PHE A C 1
ATOM 3765 O O . PHE B 1 128 ? 3.581 35.688 -6.452 1.000 21.152 128 PHE A O 1
ATOM 3773 N N . ALA B 1 129 ? 3.052 37.787 -5.802 1.000 21.348 129 ALA A N 1
ATOM 3774 C CA . ALA B 1 129 ? 3.969 37.783 -4.672 1.000 21.022 129 ALA A CA 1
ATOM 3775 C C . ALA B 1 129 ? 3.559 36.729 -3.634 1.000 24.241 129 ALA A C 1
ATOM 3776 O O . ALA B 1 129 ? 2.369 36.559 -3.317 1.000 20.855 129 ALA A O 1
ATOM 3778 N N . ARG B 1 130 ? 4.579 36.092 -3.038 1.000 25.546 130 ARG A N 1
ATOM 3779 C CA . ARG B 1 130 ? 4.352 35.112 -1.985 1.000 30.502 130 ARG A CA 1
ATOM 3780 C C . ARG B 1 130 ? 4.327 35.796 -0.619 1.000 35.805 130 ARG A C 1
ATOM 3781 O O . ARG B 1 130 ? 4.365 37.020 -0.512 1.000 43.912 130 ARG A O 1
ATOM 3789 N N . ASN B 1 131 ? 4.226 34.966 0.421 1.000 54.300 131 ASN A N 1
ATOM 3790 C CA . ASN B 1 131 ? 4.524 35.351 1.801 1.000 69.879 131 ASN A CA 1
ATOM 3791 C C . ASN B 1 131 ? 3.336 36.129 2.385 1.000 74.225 131 ASN A C 1
ATOM 3792 O O . ASN B 1 131 ? 3.501 36.812 3.397 1.000 67.815 131 ASN A O 1
ATOM 3797 N N . GLY B 1 132 ? 2.154 35.998 1.743 1.000 75.966 132 GLY A N 1
ATOM 3798 C CA . GLY B 1 132 ? 0.935 36.722 2.084 1.000 72.906 132 GLY A CA 1
ATOM 3799 C C . GLY B 1 132 ? 1.098 38.242 2.049 1.000 76.821 132 GLY A C 1
ATOM 3800 O O . GLY B 1 132 ? 0.617 38.928 2.943 1.000 86.135 132 GLY A O 1
ATOM 3801 N N . VAL B 1 133 ? 1.764 38.768 1.011 1.000 90.018 133 VAL A N 1
ATOM 3802 C CA . VAL B 1 133 ? 2.188 40.165 0.982 1.000 91.917 133 VAL A CA 1
ATOM 3803 C C . VAL B 1 133 ? 1.012 41.032 0.505 1.000 92.242 133 VAL A C 1
ATOM 3804 O O . VAL B 1 133 ? 0.044 40.521 -0.065 1.000 86.865 133 VAL A O 1
ATOM 3808 N N . GLU B 1 134 ? 1.070 42.334 0.833 1.000 86.684 134 GLU A N 1
ATOM 3809 C CA . GLU B 1 134 ? 0.118 43.330 0.362 1.000 77.080 134 GLU A CA 1
ATOM 3810 C C . GLU B 1 134 ? -0.094 43.158 -1.138 1.000 63.714 134 GLU A C 1
ATOM 3811 O O . GLU B 1 134 ? 0.886 43.012 -1.864 1.000 60.007 134 GLU A O 1
ATOM 3817 N N . ASP B 1 135 ? -1.356 43.205 -1.599 1.000 56.765 135 ASP A N 1
ATOM 3818 C CA . ASP B 1 135 ? -1.657 43.232 -3.027 1.000 51.420 135 ASP A CA 1
ATOM 3819 C C . ASP B 1 135 ? -1.170 41.961 -3.722 1.000 39.492 135 ASP A C 1
ATOM 3820 O O . ASP B 1 135 ? -0.508 42.067 -4.754 1.000 39.074 135 ASP A O 1
ATOM 3825 N N . SER B 1 136 ? -1.530 40.759 -3.239 1.000 29.082 136 SER A N 1
ATOM 3826 C CA . SER B 1 136 ? -1.235 39.581 -4.038 1.000 23.856 136 SER A CA 1
ATOM 3827 C C . SER B 1 136 ? -2.510 38.750 -4.191 1.000 21.399 136 SER A C 1
ATOM 3828 O O . SER B 1 136 ? -3.269 38.620 -3.210 1.000 22.020 136 SER A O 1
ATOM 3831 N N . VAL B 1 137 ? -2.699 38.194 -5.395 1.000 19.619 137 VAL A N 1
ATOM 3832 C CA . VAL B 1 137 ? -3.705 37.172 -5.619 1.000 21.730 137 VAL A CA 1
ATOM 3833 C C . VAL B 1 137 ? -3.072 35.787 -5.670 1.000 19.376 137 VAL A C 1
ATOM 3834 O O . VAL B 1 137 ? -3.703 34.873 -6.137 1.000 19.148 137 VAL A O 1
ATOM 3838 N N . LEU B 1 138 ? -1.869 35.588 -5.103 1.000 19.887 138 LEU A N 1
ATOM 3839 C CA . LEU B 1 138 ? -1.233 34.292 -5.223 1.000 19.688 138 LEU A CA 1
ATOM 3840 C C . LEU B 1 138 ? -2.097 33.186 -4.616 1.000 18.699 138 LEU A C 1
ATOM 3841 O O . LEU B 1 138 ? -2.208 32.127 -5.250 1.000 17.778 138 LEU A O 1
ATOM 3846 N N . PRO B 1 139 ? -2.704 33.318 -3.420 1.000 17.743 139 PRO A N 1
ATOM 3847 C CA . PRO B 1 139 ? -3.523 32.188 -2.940 1.000 18.645 139 PRO A CA 1
ATOM 3848 C C . PRO B 1 139 ? -4.675 31.813 -3.864 1.000 17.423 139 PRO A C 1
ATOM 3849 O O . PRO B 1 139 ? -4.956 30.624 -4.097 1.000 18.631 139 PRO A O 1
ATOM 3853 N N . LEU B 1 140 ? -5.318 32.835 -4.432 1.000 18.398 140 LEU A N 1
ATOM 3854 C CA . LEU B 1 140 ? -6.346 32.561 -5.422 1.000 19.310 140 LEU A CA 1
ATOM 3855 C C . LEU B 1 140 ? -5.755 31.835 -6.632 1.000 18.400 140 LEU A C 1
ATOM 3856 O O . LEU B 1 140 ? -6.296 30.853 -7.147 1.000 18.741 140 LEU A O 1
ATOM 3861 N N . GLY B 1 141 ? -4.572 32.280 -7.081 1.000 17.739 141 GLY A N 1
ATOM 3862 C CA . GLY B 1 141 ? -3.886 31.628 -8.179 1.000 18.426 141 GLY A CA 1
ATOM 3863 C C . GLY B 1 141 ? -3.528 30.176 -7.934 1.000 18.011 141 GLY A C 1
ATOM 3864 O O . GLY B 1 141 ? -3.545 29.367 -8.857 1.000 19.486 141 GLY A O 1
ATOM 3865 N N A MET B 1 142 ? -3.163 29.851 -6.676 0.500 18.614 142 MET A N 1
ATOM 3866 N N B MET B 1 142 ? -3.202 29.809 -6.687 0.500 18.767 142 MET A N 1
ATOM 3867 C CA A MET B 1 142 ? -2.875 28.482 -6.282 0.500 20.179 142 MET A CA 1
ATOM 3868 C CA B MET B 1 142 ? -2.853 28.428 -6.416 0.500 20.515 142 MET A CA 1
ATOM 3869 C C A MET B 1 142 ? -4.099 27.611 -6.574 0.500 19.041 142 MET A C 1
ATOM 3870 C C B MET B 1 142 ? -4.108 27.549 -6.435 0.500 19.113 142 MET A C 1
ATOM 3871 O O A MET B 1 142 ? -3.945 26.497 -7.085 0.500 19.482 142 MET A O 1
ATOM 3872 O O B MET B 1 142 ? -3.993 26.333 -6.589 0.500 19.673 142 MET A O 1
ATOM 3881 N N . MET B 1 143 ? -5.301 28.150 -6.305 1.000 19.489 143 MET A N 1
ATOM 3882 C CA . MET B 1 143 ? -6.554 27.411 -6.528 1.000 18.396 143 MET A CA 1
ATOM 3883 C C . MET B 1 143 ? -6.828 27.309 -8.040 1.000 18.367 143 MET A C 1
ATOM 3884 O O . MET B 1 143 ? -7.192 26.250 -8.539 1.000 18.681 143 MET A O 1
ATOM 3889 N N . ILE B 1 144 ? -6.707 28.432 -8.737 1.000 19.579 144 ILE A N 1
ATOM 3890 C CA . ILE B 1 144 ? -6.944 28.480 -10.186 1.000 20.057 144 ILE A CA 1
ATOM 3891 C C . ILE B 1 144 ? -6.201 27.357 -10.912 1.000 19.132 144 ILE A C 1
ATOM 3892 O O . ILE B 1 144 ? -6.750 26.662 -11.785 1.000 20.821 144 ILE A O 1
ATOM 3897 N N . LEU B 1 145 ? -4.924 27.147 -10.560 1.000 18.391 145 LEU A N 1
ATOM 3898 C CA . LEU B 1 145 ? -4.030 26.217 -11.231 1.000 19.492 145 LEU A CA 1
ATOM 3899 C C . LEU B 1 145 ? -3.759 24.940 -10.428 1.000 19.734 145 LEU A C 1
ATOM 3900 O O . LEU B 1 145 ? -2.917 24.157 -10.798 1.000 19.911 145 LEU A O 1
ATOM 3905 N N . ASN B 1 146 ? -4.633 24.643 -9.471 1.000 20.743 146 ASN A N 1
ATOM 3906 C CA . ASN B 1 146 ? -4.575 23.402 -8.724 1.000 20.200 146 ASN A CA 1
ATOM 3907 C C . ASN B 1 146 ? -4.923 22.230 -9.639 1.000 20.374 146 ASN A C 1
ATOM 3908 O O . ASN B 1 146 ? -5.943 22.265 -10.330 1.000 19.938 146 ASN A O 1
ATOM 3913 N N . LYS B 1 147 ? -4.100 21.178 -9.601 1.000 20.805 147 LYS A N 1
ATOM 3914 C CA . LYS B 1 147 ? -4.281 20.054 -10.505 1.000 23.200 147 LYS A CA 1
ATOM 3915 C C . LYS B 1 147 ? -5.631 19.380 -10.349 1.000 22.550 147 LYS A C 1
ATOM 3916 O O . LYS B 1 147 ? -6.238 18.975 -11.346 1.000 21.584 147 LYS A O 1
ATOM 3922 N N . THR B 1 148 ? -6.091 19.232 -9.101 1.000 22.941 148 THR A N 1
ATOM 3923 C CA . THR B 1 148 ? -7.359 18.577 -8.859 1.000 23.010 148 THR A CA 1
ATOM 3924 C C . THR B 1 148 ? -8.489 19.348 -9.536 1.000 21.447 148 THR A C 1
ATOM 3925 O O . THR B 1 148 ? -9.345 18.771 -10.217 1.000 22.494 148 THR A O 1
ATOM 3929 N N . PHE B 1 149 ? -8.481 20.674 -9.381 1.000 23.459 149 PHE A N 1
ATOM 3930 C CA . PHE B 1 149 ? -9.496 21.526 -9.973 1.000 21.376 149 PHE A CA 1
ATOM 3931 C C . PHE B 1 149 ? -9.328 21.616 -11.484 1.000 21.927 149 PHE A C 1
ATOM 3932 O O . PHE B 1 149 ? -10.317 21.545 -12.190 1.000 22.140 149 PHE A O 1
ATOM 3940 N N . LEU B 1 150 ? -8.090 21.733 -12.011 1.000 21.746 150 LEU A N 1
ATOM 3941 C CA . LEU B 1 150 ? -7.862 21.773 -13.469 1.000 21.421 150 LEU A CA 1
ATOM 3942 C C . LEU B 1 150 ? -8.260 20.514 -14.219 1.000 22.148 150 LEU A C 1
ATOM 3943 O O . LEU B 1 150 ? -8.747 20.579 -15.336 1.000 21.544 150 LEU A O 1
ATOM 3948 N N . ASP B 1 151 ? -8.041 19.334 -13.622 1.000 21.465 151 ASP A N 1
ATOM 3949 C CA . ASP B 1 151 ? -8.402 18.076 -14.243 1.000 23.483 151 ASP A CA 1
ATOM 3950 C C . ASP B 1 151 ? -9.886 18.033 -14.657 1.000 21.727 151 ASP A C 1
ATOM 3951 O O . ASP B 1 151 ? -10.214 17.357 -15.641 1.000 24.137 151 ASP A O 1
ATOM 3956 N N . SER B 1 152 ? -10.796 18.731 -13.950 1.000 18.824 152 SER A N 1
ATOM 3957 C CA . SER B 1 152 ? -12.219 18.739 -14.303 1.000 19.129 152 SER A CA 1
ATOM 3958 C C . SER B 1 152 ? -12.462 19.300 -15.706 1.000 20.248 152 SER A C 1
ATOM 3959 O O . SER B 1 152 ? -13.424 18.935 -16.373 1.000 21.440 152 SER A O 1
ATOM 3962 N N . TRP B 1 153 ? -11.583 20.215 -16.144 1.000 21.118 153 TRP A N 1
ATOM 3963 C CA . TRP B 1 153 ? -11.744 20.895 -17.429 1.000 20.411 153 TRP A CA 1
ATOM 3964 C C . TRP B 1 153 ? -11.574 19.953 -18.621 1.000 24.510 153 TRP A C 1
ATOM 3965 O O . TRP B 1 153 ? -12.036 20.286 -19.753 1.000 25.563 153 TRP A O 1
ATOM 3976 N N A GLN B 1 154 ? -10.951 18.781 -18.398 0.500 23.434 154 GLN A N 1
ATOM 3977 N N B GLN B 1 154 ? -10.977 18.772 -18.384 0.500 23.339 154 GLN A N 1
ATOM 3978 C CA A GLN B 1 154 ? -10.802 17.789 -19.453 0.500 24.868 154 GLN A CA 1
ATOM 3979 C CA B GLN B 1 154 ? -10.803 17.783 -19.435 0.500 24.585 154 GLN A CA 1
ATOM 3980 C C A GLN B 1 154 ? -12.085 16.991 -19.670 0.500 24.863 154 GLN A C 1
ATOM 3981 C C B GLN B 1 154 ? -12.046 16.917 -19.610 0.500 24.972 154 GLN A C 1
ATOM 3982 O O A GLN B 1 154 ? -12.185 16.271 -20.668 0.500 27.317 154 GLN A O 1
ATOM 3983 O O B GLN B 1 154 ? -12.084 16.074 -20.513 0.500 27.025 154 GLN A O 1
ATOM 3994 N N . ASN B 1 155 ? -13.054 17.100 -18.743 1.000 21.254 155 ASN A N 1
ATOM 3995 C CA . ASN B 1 155 ? -14.234 16.252 -18.735 1.000 22.660 155 ASN A CA 1
ATOM 3996 C C . ASN B 1 155 ? -15.505 17.077 -18.995 1.000 19.526 155 ASN A C 1
ATOM 3997 O O . ASN B 1 155 ? -16.624 16.588 -18.749 1.000 21.560 155 ASN A O 1
ATOM 4002 N N . ILE B 1 156 ? -15.348 18.239 -19.649 1.000 17.429 156 ILE A N 1
ATOM 4003 C CA . ILE B 1 156 ? -16.497 19.069 -20.001 1.000 18.321 156 ILE A CA 1
ATOM 4004 C C . ILE B 1 156 ? -17.444 18.367 -20.986 1.000 18.402 156 ILE A C 1
ATOM 4005 O O . ILE B 1 156 ? -18.653 18.383 -20.771 1.000 19.819 156 ILE A O 1
ATOM 4010 N N . THR B 1 157 ? -16.907 17.752 -22.026 1.000 19.205 157 THR A N 1
ATOM 4011 C CA . THR B 1 157 ? -17.764 17.139 -23.033 1.000 20.047 157 THR A CA 1
ATOM 4012 C C . THR B 1 157 ? -18.746 16.132 -22.425 1.000 20.869 157 THR A C 1
ATOM 4013 O O . THR B 1 157 ? -19.957 16.226 -22.631 1.000 20.956 157 THR A O 1
ATOM 4017 N N . ASP B 1 158 ? -18.230 15.175 -21.647 1.000 21.771 158 ASP A N 1
ATOM 4018 C CA . ASP B 1 158 ? -19.076 14.124 -21.091 1.000 21.078 158 ASP A CA 1
ATOM 4019 C C . ASP B 1 158 ? -20.048 14.695 -20.083 1.000 22.530 158 ASP A C 1
ATOM 4020 O O . ASP B 1 158 ? -21.200 14.243 -19.977 1.000 24.138 158 ASP A O 1
ATOM 4025 N N . ALA B 1 159 ? -19.606 15.713 -19.305 1.000 20.316 159 ALA A N 1
ATOM 4026 C CA . ALA B 1 159 ? -20.494 16.342 -18.346 1.000 20.963 159 ALA A CA 1
ATOM 4027 C C . ALA B 1 159 ? -21.661 17.050 -19.028 1.000 21.062 159 ALA A C 1
ATOM 4028 O O . ALA B 1 159 ? -22.777 16.969 -18.524 1.000 22.459 159 ALA A O 1
ATOM 4030 N N . VAL B 1 160 ? -21.405 17.820 -20.104 1.000 20.477 160 VAL A N 1
ATOM 4031 C CA . VAL B 1 160 ? -22.480 18.445 -20.872 1.000 21.890 160 VAL A CA 1
ATOM 4032 C C . VAL B 1 160 ? -23.520 17.398 -21.314 1.000 21.884 160 VAL A C 1
ATOM 4033 O O . VAL B 1 160 ? -24.734 17.628 -21.221 1.000 22.302 160 VAL A O 1
ATOM 4037 N N . LEU B 1 161 ? -23.036 16.294 -21.894 1.000 23.139 161 LEU A N 1
ATOM 4038 C CA . LEU B 1 161 ? -23.922 15.256 -22.412 1.000 23.706 161 LEU A CA 1
ATOM 4039 C C . LEU B 1 161 ? -24.838 14.706 -21.317 1.000 27.485 161 LEU A C 1
ATOM 4040 O O . LEU B 1 161 ? -25.974 14.347 -21.632 1.000 29.500 161 LEU A O 1
ATOM 4045 N N . GLU B 1 162 ? -24.396 14.710 -20.047 1.000 27.976 162 GLU A N 1
ATOM 4046 C CA . GLU B 1 162 ? -25.194 14.233 -18.920 1.000 27.586 162 GLU A CA 1
ATOM 4047 C C . GLU B 1 162 ? -25.939 15.356 -18.209 1.000 28.156 162 GLU A C 1
ATOM 4048 O O . GLU B 1 162 ? -26.686 15.120 -17.269 1.000 27.988 162 GLU A O 1
ATOM 4054 N N . GLY B 1 163 ? -25.697 16.610 -18.618 1.000 25.506 163 GLY A N 1
ATOM 4055 C CA . GLY B 1 163 ? -26.172 17.759 -17.895 1.000 26.158 163 GLY A CA 1
ATOM 4056 C C . GLY B 1 163 ? -25.668 17.789 -16.452 1.000 24.257 163 GLY A C 1
ATOM 4057 O O . GLY B 1 163 ? -26.441 18.085 -15.559 1.000 25.445 163 GLY A O 1
ATOM 4058 N N . ALA B 1 164 ? -24.372 17.503 -16.246 1.000 21.484 164 ALA A N 1
ATOM 4059 C CA . ALA B 1 164 ? -23.777 17.452 -14.911 1.000 22.202 164 ALA A CA 1
ATOM 4060 C C . ALA B 1 164 ? -22.625 18.456 -14.822 1.000 20.477 164 ALA A C 1
ATOM 4061 O O . ALA B 1 164 ? -22.084 18.846 -15.857 1.000 20.116 164 ALA A O 1
ATOM 4063 N N . ALA B 1 165 ? -22.239 18.831 -13.606 1.000 18.829 165 ALA A N 1
ATOM 4064 C CA . ALA B 1 165 ? -21.002 19.581 -13.418 1.000 17.777 165 ALA A CA 1
ATOM 4065 C C . ALA B 1 165 ? -19.807 18.733 -13.841 1.000 17.293 165 ALA A C 1
ATOM 4066 O O . ALA B 1 165 ? -19.636 17.608 -13.343 1.000 18.764 165 ALA A O 1
ATOM 4068 N N . PRO B 1 166 ? -18.866 19.276 -14.648 1.000 17.384 166 PRO A N 1
ATOM 4069 C CA . PRO B 1 166 ? -17.590 18.586 -14.927 1.000 17.317 166 PRO A CA 1
ATOM 4070 C C . PRO B 1 166 ? -16.857 18.065 -13.678 1.000 17.190 166 PRO A C 1
ATOM 4071 O O . PRO B 1 166 ? -16.309 16.958 -13.665 1.000 17.493 166 PRO A O 1
ATOM 4075 N N . PHE B 1 167 ? -16.829 18.859 -12.593 1.000 17.880 167 PHE A N 1
ATOM 4076 C CA . PHE B 1 167 ? -16.191 18.414 -11.351 1.000 17.389 167 PHE A CA 1
ATOM 4077 C C . PHE B 1 167 ? -16.863 17.137 -10.838 1.000 19.986 167 PHE A C 1
ATOM 4078 O O . PHE B 1 167 ? -16.168 16.179 -10.454 1.000 18.844 167 PHE A O 1
ATOM 4086 N N . GLU B 1 168 ? -18.197 17.136 -10.863 1.000 19.408 168 GLU A N 1
ATOM 4087 C CA . GLU B 1 168 ? -18.951 15.977 -10.363 1.000 22.120 168 GLU A CA 1
ATOM 4088 C C . GLU B 1 168 ? -18.757 14.747 -11.259 1.000 23.303 168 GLU A C 1
ATOM 4089 O O . GLU B 1 168 ? -18.604 13.598 -10.799 1.000 24.179 168 GLU A O 1
ATOM 4095 N N . LYS B 1 169 ? -18.634 14.971 -12.566 1.000 21.345 169 LYS A N 1
ATOM 4096 C CA . LYS B 1 169 ? -18.345 13.902 -13.496 1.000 21.359 169 LYS A CA 1
ATOM 4097 C C . LYS B 1 169 ? -16.941 13.332 -13.254 1.000 24.346 169 LYS A C 1
ATOM 4098 O O . LYS B 1 169 ? -16.686 12.117 -13.413 1.000 24.893 169 LYS A O 1
ATOM 4104 N N . THR B 1 170 ? -16.012 14.168 -12.832 1.000 19.191 170 THR A N 1
ATOM 4105 C CA . THR B 1 170 ? -14.629 13.799 -12.667 1.000 21.052 170 THR A CA 1
ATOM 4106 C C . THR B 1 170 ? -14.440 13.043 -11.341 1.000 23.982 170 THR A C 1
ATOM 4107 O O . THR B 1 170 ? -13.754 12.009 -11.332 1.000 24.866 170 THR A O 1
ATOM 4111 N N . TYR B 1 171 ? -15.081 13.514 -10.272 1.000 22.866 171 TYR A N 1
ATOM 4112 C CA . TYR B 1 171 ? -14.769 13.022 -8.932 1.000 25.940 171 TYR A CA 1
ATOM 4113 C C . TYR B 1 171 ? -15.901 12.178 -8.349 1.000 28.314 171 TYR A C 1
ATOM 4114 O O . TYR B 1 171 ? -15.713 11.581 -7.279 1.000 29.395 171 TYR A O 1
ATOM 4123 N N . GLY B 1 172 ? -17.053 12.167 -9.022 1.000 26.882 172 GLY A N 1
ATOM 4124 C CA . GLY B 1 172 ? -18.210 11.382 -8.623 1.000 29.353 172 GLY A CA 1
ATOM 4125 C C . GLY B 1 172 ? -19.078 12.015 -7.538 1.000 28.589 172 GLY A C 1
ATOM 4126 O O . GLY B 1 172 ? -20.001 11.355 -7.029 1.000 28.579 172 GLY A O 1
ATOM 4127 N N . MET B 1 173 ? -18.854 13.302 -7.163 1.000 22.007 173 MET A N 1
ATOM 4128 C CA . MET B 1 173 ? -19.734 13.978 -6.242 1.000 23.954 173 MET A CA 1
ATOM 4129 C C . MET B 1 173 ? -19.490 15.484 -6.370 1.000 22.901 173 MET A C 1
ATOM 4130 O O . MET B 1 173 ? -18.476 15.857 -6.946 1.000 23.391 173 MET A O 1
ATOM 4135 N N . PRO B 1 174 ? -20.375 16.337 -5.822 1.000 23.006 174 PRO A N 1
ATOM 4136 C CA . PRO B 1 174 ? -20.197 17.785 -5.834 1.000 23.607 174 PRO A CA 1
ATOM 4137 C C . PRO B 1 174 ? -18.932 18.225 -5.107 1.000 23.342 174 PRO A C 1
ATOM 4138 O O . PRO B 1 174 ? -18.398 17.585 -4.183 1.000 23.191 174 PRO A O 1
ATOM 4142 N N A MET B 1 175 ? -18.478 19.401 -5.515 0.500 19.741 175 MET A N 1
ATOM 4143 N N B MET B 1 175 ? -18.443 19.401 -5.505 0.500 22.421 175 MET A N 1
ATOM 4144 C CA A MET B 1 175 ? -17.246 19.970 -5.012 0.500 18.593 175 MET A CA 1
ATOM 4145 C CA B MET B 1 175 ? -17.194 19.918 -4.970 0.500 22.499 175 MET A CA 1
ATOM 4146 C C A MET B 1 175 ? -17.255 20.172 -3.494 0.500 20.740 175 MET A C 1
ATOM 4147 C C B MET B 1 175 ? -17.252 20.146 -3.458 0.500 23.144 175 MET A C 1
ATOM 4148 O O A MET B 1 175 ? -16.289 19.776 -2.850 0.500 22.951 175 MET A O 1
ATOM 4149 O O B MET B 1 175 ? -16.306 19.770 -2.777 0.500 24.797 175 MET A O 1
ATOM 4158 N N . PHE B 1 176 ? -18.317 20.768 -2.928 1.000 21.697 176 PHE A N 1
ATOM 4159 C CA . PHE B 1 176 ? -18.350 21.055 -1.489 1.000 24.775 176 PHE A CA 1
ATOM 4160 C C . PHE B 1 176 ? -18.269 19.754 -0.664 1.000 28.988 176 PHE A C 1
ATOM 4161 O O . PHE B 1 176 ? -17.528 19.681 0.324 1.000 27.761 176 PHE A O 1
ATOM 4169 N N . GLU B 1 177 ? -18.934 18.713 -1.141 1.000 26.602 177 GLU A N 1
ATOM 4170 C CA . GLU B 1 177 ? -18.876 17.377 -0.504 1.000 25.252 177 GLU A CA 1
ATOM 4171 C C . GLU B 1 177 ? -17.467 16.812 -0.580 1.000 28.191 177 GLU A C 1
ATOM 4172 O O . GLU B 1 177 ? -16.936 16.309 0.402 1.000 26.089 177 GLU A O 1
ATOM 4178 N N . TYR B 1 178 ? -16.823 16.899 -1.758 1.000 22.951 178 TYR A N 1
ATOM 4179 C CA . TYR B 1 178 ? -15.495 16.365 -1.971 1.000 23.839 178 TYR A CA 1
ATOM 4180 C C . TYR B 1 178 ? -14.454 17.067 -1.076 1.000 21.597 178 TYR A C 1
ATOM 4181 O O . TYR B 1 178 ? -13.546 16.409 -0.557 1.000 22.613 178 TYR A O 1
ATOM 4190 N N . LEU B 1 179 ? -14.605 18.369 -0.828 1.000 24.340 179 LEU A N 1
ATOM 4191 C CA . LEU B 1 179 ? -13.643 19.112 -0.022 1.000 23.899 179 LEU A CA 1
ATOM 4192 C C . LEU B 1 179 ? -13.553 18.534 1.389 1.000 24.558 179 LEU A C 1
ATOM 4193 O O . LEU B 1 179 ? -12.507 18.639 2.029 1.000 20.196 179 LEU A O 1
ATOM 4198 N N . SER B 1 180 ? -14.687 18.029 1.887 1.000 22.236 180 SER A N 1
ATOM 4199 C CA . SER B 1 180 ? -14.752 17.411 3.216 1.000 25.149 180 SER A CA 1
ATOM 4200 C C . SER B 1 180 ? -13.831 16.209 3.341 1.000 22.453 180 SER A C 1
ATOM 4201 O O . SER B 1 180 ? -13.496 15.849 4.491 1.000 23.362 180 SER A O 1
ATOM 4204 N N . THR B 1 181 ? -13.426 15.623 2.202 1.000 19.817 181 THR A N 1
ATOM 4205 C CA . THR B 1 181 ? -12.650 14.397 2.177 1.000 23.019 181 THR A CA 1
ATOM 4206 C C . THR B 1 181 ? -11.204 14.602 1.730 1.000 24.125 181 THR A C 1
ATOM 4207 O O . THR B 1 181 ? -10.465 13.628 1.595 1.000 22.190 181 THR A O 1
ATOM 4211 N N . ASN B 1 182 ? -10.809 15.874 1.522 1.000 24.341 182 ASN A N 1
ATOM 4212 C CA . ASN B 1 182 ? -9.505 16.181 0.963 1.000 23.028 182 ASN A CA 1
ATOM 4213 C C . ASN B 1 182 ? -8.997 17.447 1.648 1.000 22.617 182 ASN A C 1
ATOM 4214 O O . ASN B 1 182 ? -9.320 18.578 1.278 1.000 21.718 182 ASN A O 1
ATOM 4219 N N . GLY B 1 183 ? -8.291 17.236 2.761 1.000 24.790 183 GLY A N 1
ATOM 4220 C CA . GLY B 1 183 ? -7.902 18.327 3.645 1.000 23.639 183 GLY A CA 1
ATOM 4221 C C . GLY B 1 183 ? -7.000 19.365 2.949 1.000 21.800 183 GLY A C 1
ATOM 4222 O O . GLY B 1 183 ? -7.268 20.547 3.124 1.000 22.618 183 GLY A O 1
ATOM 4223 N N . PRO B 1 184 ? -5.967 18.940 2.200 1.000 22.466 184 PRO A N 1
ATOM 4224 C CA . PRO B 1 184 ? -5.100 19.856 1.432 1.000 24.112 184 PRO A CA 1
ATOM 4225 C C . PRO B 1 184 ? -5.884 20.723 0.434 1.000 24.987 184 PRO A C 1
ATOM 4226 O O . PRO B 1 184 ? -5.659 21.932 0.337 1.000 23.957 184 PRO A O 1
ATOM 4230 N N . LEU B 1 185 ? -6.872 20.132 -0.241 1.000 22.453 185 LEU A N 1
ATOM 4231 C CA . LEU B 1 185 ? -7.644 20.875 -1.235 1.000 22.178 185 LEU A CA 1
ATOM 4232 C C . LEU B 1 185 ? -8.608 21.828 -0.557 1.000 21.940 185 LEU A C 1
ATOM 4233 O O . LEU B 1 185 ? -8.829 22.972 -0.993 1.000 19.600 185 LEU A O 1
ATOM 4238 N N . ASN B 1 186 ? -9.164 21.398 0.591 1.000 19.353 186 ASN A N 1
ATOM 4239 C CA . ASN B 1 186 ? -10.018 22.253 1.372 1.000 20.260 186 ASN A CA 1
ATOM 4240 C C . ASN B 1 186 ? -9.253 23.505 1.800 1.000 20.520 186 ASN A C 1
ATOM 4241 O O . ASN B 1 186 ? -9.798 24.621 1.802 1.000 20.242 186 ASN A O 1
ATOM 4246 N N . THR B 1 187 ? -8.006 23.304 2.228 1.000 20.159 187 THR A N 1
ATOM 4247 C CA . THR B 1 187 ? -7.162 24.432 2.626 1.000 21.945 187 THR A CA 1
ATOM 4248 C C . THR B 1 187 ? -6.901 25.374 1.434 1.000 19.416 187 THR A C 1
ATOM 4249 O O . THR B 1 187 ? -7.018 26.599 1.565 1.000 20.691 187 THR A O 1
ATOM 4253 N N . VAL B 1 188 ? -6.548 24.793 0.304 1.000 19.597 188 VAL A N 1
ATOM 4254 C CA . VAL B 1 188 ? -6.334 25.613 -0.909 1.000 22.011 188 VAL A CA 1
ATOM 4255 C C . VAL B 1 188 ? -7.573 26.464 -1.201 1.000 21.251 188 VAL A C 1
ATOM 4256 O O . VAL B 1 188 ? -7.462 27.664 -1.444 1.000 18.706 188 VAL A O 1
ATOM 4260 N N . PHE B 1 189 ? -8.771 25.849 -1.203 1.000 19.743 189 PHE A N 1
ATOM 4261 C CA . PHE B 1 189 ? -10.010 26.556 -1.447 1.000 19.258 189 PHE A CA 1
ATOM 4262 C C . PHE B 1 189 ? -10.207 27.710 -0.467 1.000 20.311 189 PHE A C 1
ATOM 4263 O O . PHE B 1 189 ? -10.528 28.841 -0.858 1.000 18.693 189 PHE A O 1
ATOM 4271 N N . HIS B 1 190 ? -10.119 27.429 0.855 1.000 21.334 190 HIS A N 1
ATOM 4272 C CA . HIS B 1 190 ? -10.405 28.440 1.855 1.000 20.451 190 HIS A CA 1
ATOM 4273 C C . HIS B 1 190 ? -9.374 29.575 1.837 1.000 18.753 190 HIS A C 1
ATOM 4274 O O . HIS B 1 190 ? -9.803 30.713 1.997 1.000 20.394 190 HIS A O 1
ATOM 4281 N N . GLU B 1 191 ? -8.104 29.257 1.579 1.000 18.153 191 GLU A N 1
ATOM 4282 C CA . GLU B 1 191 ? -7.068 30.283 1.486 1.000 19.353 191 GLU A CA 1
ATOM 4283 C C . GLU B 1 191 ? -7.343 31.194 0.278 1.000 18.090 191 GLU A C 1
ATOM 4284 O O . GLU B 1 191 ? -7.140 32.397 0.361 1.000 18.258 191 GLU A O 1
ATOM 4290 N N . ALA B 1 192 ? -7.763 30.617 -0.832 1.000 17.441 192 ALA A N 1
ATOM 4291 C CA . ALA B 1 192 ? -8.131 31.423 -2.008 1.000 17.639 192 ALA A CA 1
ATOM 4292 C C . ALA B 1 192 ? -9.295 32.372 -1.713 1.000 19.010 192 ALA A C 1
ATOM 4293 O O . ALA B 1 192 ? -9.301 33.546 -2.081 1.000 18.295 192 ALA A O 1
ATOM 4295 N N . MET B 1 193 ? -10.371 31.840 -1.112 1.000 17.488 193 MET A N 1
ATOM 4296 C CA . MET B 1 193 ? -11.516 32.669 -0.793 1.000 19.820 193 MET A CA 1
ATOM 4297 C C . MET B 1 193 ? -11.117 33.800 0.144 1.000 18.399 193 MET A C 1
ATOM 4298 O O . MET B 1 193 ? -11.600 34.946 -0.020 1.000 20.254 193 MET A O 1
ATOM 4303 N N . ALA B 1 194 ? -10.320 33.450 1.172 1.000 19.986 194 ALA A N 1
ATOM 4304 C CA . ALA B 1 194 ? -9.915 34.419 2.183 1.000 20.113 194 ALA A CA 1
ATOM 4305 C C . ALA B 1 194 ? -9.093 35.549 1.554 1.000 19.033 194 ALA A C 1
ATOM 4306 O O . ALA B 1 194 ? -9.258 36.704 1.905 1.000 19.936 194 ALA A O 1
ATOM 4308 N N . ASN B 1 195 ? -8.241 35.178 0.599 1.000 18.629 195 ASN A N 1
ATOM 4309 C CA . ASN B 1 195 ? -7.354 36.118 -0.090 1.000 19.420 195 ASN A CA 1
ATOM 4310 C C . ASN B 1 195 ? -8.206 37.083 -0.925 1.000 19.670 195 ASN A C 1
ATOM 4311 O O . ASN B 1 195 ? -8.062 38.300 -0.837 1.000 19.282 195 ASN A O 1
ATOM 4316 N N . HIS B 1 196 ? -9.107 36.527 -1.743 1.000 20.116 196 HIS A N 1
ATOM 4317 C CA . HIS B 1 196 ? -9.965 37.392 -2.566 1.000 20.060 196 HIS A CA 1
ATOM 4318 C C . HIS B 1 196 ? -10.799 38.316 -1.669 1.000 20.179 196 HIS A C 1
ATOM 4319 O O . HIS B 1 196 ? -10.941 39.516 -1.932 1.000 21.304 196 HIS A O 1
ATOM 4326 N N . SER B 1 197 ? -11.313 37.780 -0.554 1.000 21.390 197 SER A N 1
ATOM 4327 C CA . SER B 1 197 ? -12.144 38.515 0.385 1.000 21.640 197 SER A CA 1
ATOM 4328 C C . SER B 1 197 ? -11.392 39.683 1.004 1.000 21.605 197 SER A C 1
ATOM 4329 O O . SER B 1 197 ? -11.943 40.760 1.166 1.000 22.591 197 SER A O 1
ATOM 4332 N N A MET B 1 198 ? -10.135 39.449 1.355 0.500 21.944 198 MET A N 1
ATOM 4333 N N B MET B 1 198 ? -10.124 39.472 1.361 0.500 22.240 198 MET A N 1
ATOM 4334 C CA A MET B 1 198 ? -9.303 40.474 1.963 0.500 22.817 198 MET A CA 1
ATOM 4335 C CA B MET B 1 198 ? -9.315 40.516 1.985 0.500 23.214 198 MET A CA 1
ATOM 4336 C C A MET B 1 198 ? -9.107 41.637 0.990 0.500 22.131 198 MET A C 1
ATOM 4337 C C B MET B 1 198 ? -9.070 41.656 0.992 0.500 22.313 198 MET A C 1
ATOM 4338 O O A MET B 1 198 ? -9.233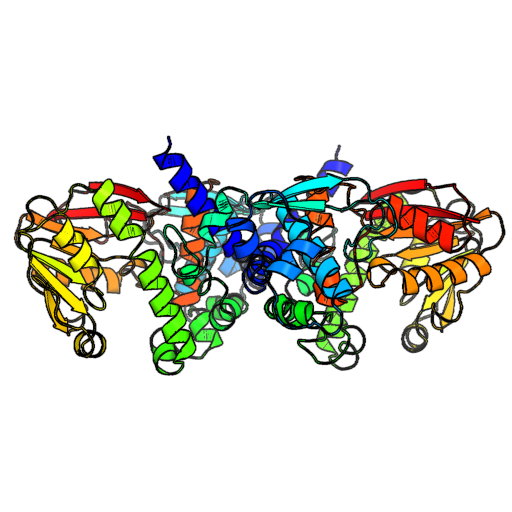 42.806 1.366 0.500 23.795 198 MET A O 1
ATOM 4339 O O B MET B 1 198 ? -9.129 42.837 1.351 0.500 23.398 198 MET A O 1
ATOM 4348 N N . ILE B 1 199 ? -8.779 41.311 -0.262 1.000 21.804 199 ILE A N 1
ATOM 4349 C CA . ILE B 1 199 ? -8.538 42.334 -1.282 1.000 23.647 199 ILE A CA 1
ATOM 4350 C C . ILE B 1 199 ? -9.812 43.120 -1.536 1.000 24.121 199 ILE A C 1
ATOM 4351 O O . ILE B 1 199 ? -9.811 44.344 -1.516 1.000 23.332 199 ILE A O 1
ATOM 4356 N N . ILE B 1 200 ? -10.918 42.398 -1.777 1.000 22.681 200 ILE A N 1
ATOM 4357 C CA . ILE B 1 200 ? -12.159 43.083 -2.120 1.000 22.313 200 ILE A CA 1
ATOM 4358 C C . ILE B 1 200 ? -12.650 43.938 -0.936 1.000 24.497 200 ILE A C 1
ATOM 4359 O O . ILE B 1 200 ? -13.160 45.033 -1.161 1.000 23.681 200 ILE A O 1
ATOM 4364 N N . THR B 1 201 ? -12.527 43.432 0.306 1.000 23.387 201 THR A N 1
ATOM 4365 C CA . THR B 1 201 ? -12.949 44.191 1.484 1.000 24.126 201 THR A CA 1
ATOM 4366 C C . THR B 1 201 ? -12.178 45.503 1.628 1.000 24.058 201 THR A C 1
ATOM 4367 O O . THR B 1 201 ? -12.785 46.531 1.929 1.000 26.234 201 THR A O 1
ATOM 4371 N N . LYS B 1 202 ? -10.867 45.505 1.398 1.000 23.043 202 LYS A N 1
ATOM 4372 C CA . LYS B 1 202 ? -10.099 46.742 1.429 1.000 25.129 202 LYS A CA 1
ATOM 4373 C C . LYS B 1 202 ? -10.579 47.738 0.378 1.000 24.551 202 LYS A C 1
ATOM 4374 O O . LYS B 1 202 ? -10.643 48.944 0.647 1.000 25.785 202 LYS A O 1
ATOM 4380 N N . LYS B 1 203 ? -10.888 47.236 -0.835 1.000 23.225 203 LYS A N 1
ATOM 4381 C CA . LYS B 1 203 ? -11.387 48.099 -1.910 1.000 25.586 203 LYS A CA 1
ATOM 4382 C C . LYS B 1 203 ? -12.782 48.630 -1.590 1.000 23.281 203 LYS A C 1
ATOM 4383 O O . LYS B 1 203 ? -13.085 49.783 -1.892 1.000 27.227 203 LYS A O 1
ATOM 4389 N N . LEU B 1 204 ? -13.640 47.795 -1.009 1.000 23.499 204 LEU A N 1
ATOM 4390 C CA . LEU B 1 204 ? -14.960 48.243 -0.570 1.000 27.270 204 LEU A CA 1
ATOM 4391 C C . LEU B 1 204 ? -14.851 49.443 0.355 1.000 30.904 204 LEU A C 1
ATOM 4392 O O . LEU B 1 204 ? -15.591 50.399 0.212 1.000 29.656 204 LEU A O 1
ATOM 4397 N N . LEU B 1 205 ? -13.962 49.352 1.358 1.000 31.477 205 LEU A N 1
ATOM 4398 C CA . LEU B 1 205 ? -13.807 50.414 2.339 1.000 31.791 205 LEU A CA 1
ATOM 4399 C C . LEU B 1 205 ? -13.299 51.689 1.669 1.000 33.561 205 LEU A C 1
ATOM 4400 O O . LEU B 1 205 ? -13.686 52.761 2.085 1.000 32.305 205 LEU A O 1
ATOM 4405 N N . LYS B 1 206 ? -12.565 51.571 0.564 1.000 31.486 206 LYS A N 1
ATOM 4406 C CA . LYS B 1 206 ? -12.125 52.717 -0.211 1.000 34.067 206 LYS A CA 1
ATOM 4407 C C . LYS B 1 206 ? -13.216 53.293 -1.107 1.000 34.257 206 LYS A C 1
ATOM 4408 O O . LYS B 1 206 ? -13.226 54.510 -1.275 1.000 35.136 206 LYS A O 1
ATOM 4414 N N . PHE B 1 207 ? -14.031 52.448 -1.783 1.000 30.557 207 PHE A N 1
ATOM 4415 C CA . PHE B 1 207 ? -14.829 52.912 -2.924 1.000 32.216 207 PHE A CA 1
ATOM 4416 C C . PHE B 1 207 ? -16.340 52.807 -2.718 1.000 30.975 207 PHE A C 1
ATOM 4417 O O . PHE B 1 207 ? -17.095 53.311 -3.552 1.000 33.936 207 PHE A O 1
ATOM 4425 N N . PHE B 1 208 ? -16.800 52.144 -1.651 1.000 27.202 208 PHE A N 1
ATOM 4426 C CA . PHE B 1 208 ? -18.209 51.869 -1.477 1.000 25.384 208 PHE A CA 1
ATOM 4427 C C . PHE B 1 208 ? -18.735 52.605 -0.255 1.000 29.764 208 PHE A C 1
ATOM 4428 O O . PHE B 1 208 ? -18.107 52.551 0.800 1.000 29.903 208 PHE A O 1
ATOM 4436 N N A ARG B 1 209 ? -19.925 53.194 -0.438 0.500 29.578 209 ARG A N 1
ATOM 4437 N N B ARG B 1 209 ? -19.902 53.237 -0.327 0.500 29.432 209 ARG A N 1
ATOM 4438 C CA A ARG B 1 209 ? -20.580 54.084 0.515 0.500 32.704 209 ARG A CA 1
ATOM 4439 C CA B ARG B 1 209 ? -20.374 53.973 0.843 0.500 31.109 209 ARG A CA 1
ATOM 4440 C C A ARG B 1 209 ? -21.568 53.332 1.416 0.500 30.206 209 ARG A C 1
ATOM 4441 C C B ARG B 1 209 ? -21.701 53.394 1.352 0.500 30.314 209 ARG A C 1
ATOM 4442 O O A ARG B 1 209 ? -21.886 53.810 2.504 0.500 31.547 209 ARG A O 1
ATOM 4443 O O B ARG B 1 209 ? -22.398 54.032 2.135 0.500 32.736 209 ARG A O 1
ATOM 4458 N N . GLY B 1 210 ? -22.040 52.153 0.975 1.000 27.508 210 GLY A N 1
ATOM 4459 C CA . GLY B 1 210 ? -23.267 51.532 1.455 1.000 28.358 210 GLY A CA 1
ATOM 4460 C C . GLY B 1 210 ? -23.240 50.911 2.857 1.000 26.802 210 GLY A C 1
ATOM 4461 O O . GLY B 1 210 ? -24.289 50.463 3.335 1.000 30.659 210 GLY A O 1
ATOM 4462 N N . PHE B 1 211 ? -22.100 50.948 3.548 1.000 28.822 211 PHE A N 1
ATOM 4463 C CA . PHE B 1 211 ? -22.019 50.536 4.952 1.000 31.345 211 PHE A CA 1
ATOM 4464 C C . PHE B 1 211 ? -22.377 51.712 5.870 1.000 37.036 211 PHE A C 1
ATOM 4465 O O . PHE B 1 211 ? -22.698 51.480 7.034 1.000 35.802 211 PHE A O 1
ATOM 4473 N N . GLU B 1 212 ? -22.398 52.957 5.344 1.000 34.728 212 GLU A N 1
ATOM 4474 C CA . GLU B 1 212 ? -22.734 54.133 6.145 1.000 41.042 212 GLU A CA 1
ATOM 4475 C C . GLU B 1 212 ? -24.148 53.999 6.724 1.000 40.014 212 GLU A C 1
ATOM 4476 O O . GLU B 1 212 ? -25.090 53.606 6.030 1.000 34.870 212 GLU A O 1
ATOM 4482 N N . GLY B 1 213 ? -24.286 54.292 8.029 1.000 40.944 213 GLY A N 1
ATOM 4483 C CA . GLY B 1 213 ? -25.597 54.340 8.657 1.000 39.399 213 GLY A CA 1
ATOM 4484 C C . GLY B 1 213 ? -26.139 52.973 9.074 1.000 43.184 213 GLY A C 1
ATOM 4485 O O . GLY B 1 213 ? -27.238 52.903 9.619 1.000 43.864 213 GLY A O 1
ATOM 4486 N N . LEU B 1 214 ? -25.385 51.878 8.831 1.000 37.758 214 LEU A N 1
ATOM 4487 C CA . LEU B 1 214 ? -25.863 50.561 9.209 1.000 37.182 214 LEU A CA 1
ATOM 4488 C C . LEU B 1 214 ? -25.591 50.322 10.681 1.000 35.335 214 LEU A C 1
ATOM 4489 O O . LEU B 1 214 ? -24.446 50.456 11.116 1.000 38.349 214 LEU A O 1
ATOM 4494 N N . ASP B 1 215 ? -26.613 49.861 11.407 1.000 34.799 215 ASP A N 1
ATOM 4495 C CA . ASP B 1 215 ? -26.423 49.477 12.805 1.000 39.460 215 ASP A CA 1
ATOM 4496 C C . ASP B 1 215 ? -25.957 48.026 12.904 1.000 33.848 215 ASP A C 1
ATOM 4497 O O . ASP B 1 215 ? -25.064 47.726 13.692 1.000 32.987 215 ASP A O 1
ATOM 4502 N N . VAL B 1 216 ? -26.566 47.137 12.102 1.000 34.120 216 VAL A N 1
ATOM 4503 C CA . VAL B 1 216 ? -26.214 45.730 12.142 1.000 33.499 216 VAL A CA 1
ATOM 4504 C C . VAL B 1 216 ? -26.023 45.204 10.717 1.000 28.048 216 VAL A C 1
ATOM 4505 O O . VAL B 1 216 ? -26.960 45.234 9.934 1.000 29.744 216 VAL A O 1
ATOM 4509 N N . LEU B 1 217 ? -24.820 44.693 10.437 1.000 31.166 217 LEU A N 1
ATOM 4510 C CA . LEU B 1 217 ? -24.556 44.033 9.162 1.000 28.260 217 LEU A CA 1
ATOM 4511 C C . LEU B 1 217 ? -24.418 42.522 9.371 1.000 25.639 217 LEU A C 1
ATOM 4512 O O . LEU B 1 217 ? -23.609 42.107 10.196 1.000 27.039 217 LEU A O 1
ATOM 4517 N N . VAL B 1 218 ? -25.205 41.740 8.621 1.000 27.640 218 VAL A N 1
ATOM 4518 C CA . VAL B 1 218 ? -25.100 40.290 8.574 1.000 25.866 218 VAL A CA 1
ATOM 4519 C C . VAL B 1 218 ? -24.228 39.857 7.405 1.000 29.035 218 VAL A C 1
ATOM 4520 O O . VAL B 1 218 ? -24.547 40.182 6.264 1.000 25.526 218 VAL A O 1
ATOM 4524 N N . ASP B 1 219 ? -23.149 39.128 7.713 1.000 25.658 219 ASP A N 1
ATOM 4525 C CA . ASP B 1 219 ? -22.220 38.643 6.727 1.000 25.425 219 ASP A CA 1
ATOM 4526 C C . ASP B 1 219 ? -22.423 37.134 6.538 1.000 28.212 219 ASP A C 1
ATOM 4527 O O . ASP B 1 219 ? -21.973 36.349 7.361 1.000 25.732 219 ASP A O 1
ATOM 4532 N N . VAL B 1 220 ? -23.072 36.727 5.440 1.000 25.394 220 VAL A N 1
ATOM 4533 C CA . VAL B 1 220 ? -23.307 35.309 5.194 1.000 23.104 220 VAL A CA 1
ATOM 4534 C C . VAL B 1 220 ? -22.006 34.693 4.706 1.000 25.956 220 VAL A C 1
ATOM 4535 O O . VAL B 1 220 ? -21.346 35.265 3.836 1.000 24.183 220 VAL A O 1
ATOM 4539 N N . GLY B 1 221 ? -21.569 33.544 5.286 1.000 21.942 221 GLY A N 1
ATOM 4540 C CA . GLY B 1 221 ? -20.304 32.986 4.880 1.000 21.689 221 GLY A CA 1
ATOM 4541 C C . GLY B 1 221 ? -19.117 33.808 5.387 1.000 22.417 221 GLY A C 1
ATOM 4542 O O . GLY B 1 221 ? -18.068 33.824 4.741 1.000 24.409 221 GLY A O 1
ATOM 4543 N N . GLY B 1 222 ? -19.289 34.460 6.541 1.000 23.218 222 GLY A N 1
ATOM 4544 C CA . GLY B 1 222 ? -18.298 35.383 7.082 1.000 25.222 222 GLY A CA 1
ATOM 4545 C C . GLY B 1 222 ? -17.038 34.738 7.682 1.000 29.287 222 GLY A C 1
ATOM 4546 O O . GLY B 1 222 ? -16.154 35.475 8.149 1.000 27.855 222 GLY A O 1
ATOM 4547 N N . GLY B 1 223 ? -16.957 33.385 7.711 1.000 25.631 223 GLY A N 1
ATOM 4548 C CA . GLY B 1 223 ? -15.709 32.704 8.038 1.000 29.555 223 GLY A CA 1
ATOM 4549 C C . GLY B 1 223 ? -15.386 32.855 9.524 1.000 30.453 223 GLY A C 1
ATOM 4550 O O . GLY B 1 223 ? -16.209 32.517 10.363 1.000 29.602 223 GLY A O 1
ATOM 4551 N N . ASN B 1 224 ? -14.226 33.459 9.844 1.000 32.613 224 ASN A N 1
ATOM 4552 C CA . ASN B 1 224 ? -13.876 33.710 11.233 1.000 34.472 224 ASN A CA 1
ATOM 4553 C C . ASN B 1 224 ? -14.237 35.142 11.660 1.000 32.869 224 ASN A C 1
ATOM 4554 O O . ASN B 1 224 ? -13.888 35.597 12.766 1.000 30.679 224 ASN A O 1
ATOM 4559 N N . GLY B 1 225 ? -14.940 35.885 10.783 1.000 29.993 225 GLY A N 1
ATOM 4560 C CA . GLY B 1 225 ? -15.394 37.223 11.092 1.000 26.913 225 GLY A CA 1
ATOM 4561 C C . GLY B 1 225 ? -14.387 38.296 10.674 1.000 25.790 225 GLY A C 1
ATOM 4562 O O . GLY B 1 225 ? -14.612 39.455 11.023 1.000 28.180 225 GLY A O 1
ATOM 4563 N N . THR B 1 226 ? -13.338 37.942 9.904 1.000 26.376 226 THR A N 1
ATOM 4564 C CA . THR B 1 226 ? -12.316 38.898 9.472 1.000 28.681 226 THR A CA 1
ATOM 4565 C C . THR B 1 226 ? -12.944 40.049 8.663 1.000 27.927 226 THR A C 1
ATOM 4566 O O . THR B 1 226 ? -12.535 41.184 8.828 1.000 27.140 226 THR A O 1
ATOM 4570 N N . THR B 1 227 ? -13.896 39.754 7.747 1.000 26.740 227 THR A N 1
ATOM 4571 C CA . THR B 1 227 ? -14.460 40.780 6.863 1.000 25.626 227 THR A CA 1
ATOM 4572 C C . THR B 1 227 ? -15.203 41.806 7.716 1.000 24.465 227 THR A C 1
ATOM 4573 O O . THR B 1 227 ? -15.033 43.011 7.566 1.000 26.588 227 THR A O 1
ATOM 4577 N N . LEU B 1 228 ? -15.996 41.324 8.678 1.000 23.842 228 LEU A N 1
ATOM 4578 C CA . LEU B 1 228 ? -16.747 42.199 9.536 1.000 25.897 228 LEU A CA 1
ATOM 4579 C C . LEU B 1 228 ? -15.819 43.005 10.451 1.000 27.907 228 LEU A C 1
ATOM 4580 O O . LEU B 1 228 ? -16.147 44.155 10.719 1.000 26.838 228 LEU A O 1
ATOM 4585 N N . GLN B 1 229 ? -14.724 42.382 10.899 1.000 27.850 229 GLN A N 1
ATOM 4586 C CA . GLN B 1 229 ? -13.685 43.040 11.697 1.000 32.390 229 GLN A CA 1
ATOM 4587 C C . GLN B 1 229 ? -13.115 44.245 10.950 1.000 29.027 229 GLN A C 1
ATOM 4588 O O . GLN B 1 229 ? -13.065 45.336 11.512 1.000 31.525 229 GLN A O 1
ATOM 4594 N N . MET B 1 230 ? -12.727 44.046 9.682 1.000 29.761 230 MET A N 1
ATOM 4595 C CA . MET B 1 230 ? -12.221 45.119 8.829 1.000 28.787 230 MET A CA 1
ATOM 4596 C C . MET B 1 230 ? -13.262 46.229 8.650 1.000 28.747 230 MET A C 1
ATOM 4597 O O . MET B 1 230 ? -12.918 47.401 8.713 1.000 29.387 230 MET A O 1
ATOM 4602 N N . ILE B 1 231 ? -14.522 45.882 8.385 1.000 28.810 231 ILE A N 1
ATOM 4603 C CA . ILE B 1 231 ? -15.563 46.875 8.162 1.000 28.421 231 ILE A CA 1
ATOM 4604 C C . ILE B 1 231 ? -15.797 47.710 9.421 1.000 31.828 231 ILE A C 1
ATOM 4605 O O . ILE B 1 231 ? -15.902 48.936 9.352 1.000 29.448 231 ILE A O 1
ATOM 4610 N N . ARG B 1 232 ? -15.894 47.029 10.557 1.000 32.105 232 ARG A N 1
ATOM 4611 C CA . ARG B 1 232 ? -15.997 47.700 11.841 1.000 34.970 232 ARG A CA 1
ATOM 4612 C C . ARG B 1 232 ? -14.795 48.618 12.120 1.000 34.162 232 ARG A C 1
ATOM 4613 O O . ARG B 1 232 ? -14.954 49.624 12.815 1.000 36.961 232 ARG A O 1
ATOM 4621 N N . GLY B 1 233 ? -13.597 48.262 11.622 1.000 32.888 233 GLY A N 1
ATOM 4622 C CA . GLY B 1 233 ? -12.427 49.122 11.655 1.000 37.883 233 GLY A CA 1
ATOM 4623 C C . GLY B 1 233 ? -12.728 50.532 11.142 1.000 42.127 233 GLY A C 1
ATOM 4624 O O . GLY B 1 233 ? -12.256 51.514 11.710 1.000 41.522 233 GLY A O 1
ATOM 4625 N N . GLN B 1 234 ? -13.554 50.632 10.094 1.000 37.038 234 GLN A N 1
ATOM 4626 C CA . GLN B 1 234 ? -13.922 51.909 9.487 1.000 35.674 234 GLN A CA 1
ATOM 4627 C C . GLN B 1 234 ? -15.213 52.472 10.075 1.000 34.861 234 GLN A C 1
ATOM 4628 O O . GLN B 1 234 ? -15.417 53.688 10.100 1.000 36.934 234 GLN A O 1
ATOM 4634 N N . TYR B 1 235 ? -16.108 51.590 10.494 1.000 32.205 235 TYR A N 1
ATOM 4635 C CA . TYR B 1 235 ? -17.430 51.948 10.972 1.000 32.881 235 TYR A CA 1
ATOM 4636 C C . TYR B 1 235 ? -17.589 51.414 12.403 1.000 37.883 235 TYR A C 1
ATOM 4637 O O . TYR B 1 235 ? -18.189 50.356 12.634 1.000 32.982 235 TYR A O 1
ATOM 4646 N N . LYS B 1 236 ? -17.065 52.191 13.375 1.000 41.346 236 LYS A N 1
ATOM 4647 C CA . LYS B 1 236 ? -16.860 51.735 14.752 1.000 43.083 236 LYS A CA 1
ATOM 4648 C C . LYS B 1 236 ? -18.162 51.418 15.484 1.000 38.280 236 LYS A C 1
ATOM 4649 O O . LYS B 1 236 ? -18.178 50.560 16.375 1.000 44.164 236 LYS A O 1
ATOM 4655 N N . ASN B 1 237 ? -19.259 52.064 15.092 1.000 37.137 237 ASN A N 1
ATOM 4656 C CA . ASN B 1 237 ? -20.531 51.879 15.768 1.000 40.949 237 ASN A CA 1
ATOM 4657 C C . ASN B 1 237 ? -21.370 50.815 15.073 1.000 39.310 237 ASN A C 1
ATOM 4658 O O . ASN B 1 237 ? -22.525 50.633 15.424 1.000 49.540 237 ASN A O 1
ATOM 4663 N N . MET B 1 238 ? -20.818 50.133 14.057 1.000 37.726 238 MET A N 1
ATOM 4664 C CA . MET B 1 238 ?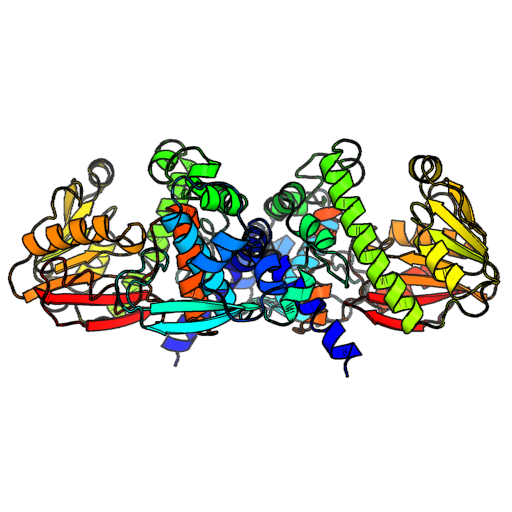 -21.576 49.103 13.355 1.000 34.927 238 MET A CA 1
ATOM 4665 C C . MET B 1 238 ? -21.316 47.787 14.086 1.000 32.309 238 MET A C 1
ATOM 4666 O O . MET B 1 238 ? -20.190 47.525 14.515 1.000 35.406 238 MET A O 1
ATOM 4671 N N . ARG B 1 239 ? -22.373 47.000 14.270 1.000 33.564 239 ARG A N 1
ATOM 4672 C CA . ARG B 1 239 ? -22.232 45.681 14.850 1.000 37.508 239 ARG A CA 1
ATOM 4673 C C . ARG B 1 239 ? -22.383 44.661 13.720 1.000 35.842 239 ARG A C 1
ATOM 4674 O O . ARG B 1 239 ? -23.029 44.935 12.711 1.000 32.790 239 ARG A O 1
ATOM 4682 N N . GLY B 1 240 ? -21.739 43.507 13.895 1.000 34.411 240 GLY A N 1
ATOM 4683 C CA . GLY B 1 240 ? -21.737 42.486 12.865 1.000 32.811 240 GLY A CA 1
ATOM 4684 C C . GLY B 1 240 ? -22.298 41.171 13.376 1.000 36.870 240 GLY A C 1
ATOM 4685 O O . GLY B 1 240 ? -22.049 40.748 14.516 1.000 32.920 240 GLY A O 1
ATOM 4686 N N . ILE B 1 241 ? -23.010 40.487 12.486 1.000 31.739 241 ILE A N 1
ATOM 4687 C CA . ILE B 1 241 ? -23.336 39.083 12.701 1.000 28.703 241 ILE A CA 1
ATOM 4688 C C . ILE B 1 241 ? -22.601 38.268 11.643 1.000 31.397 241 ILE A C 1
ATOM 4689 O O . ILE B 1 241 ? -22.848 38.419 10.444 1.000 27.296 241 ILE A O 1
ATOM 4694 N N . ASN B 1 242 ? -21.681 37.403 12.098 1.000 25.918 242 ASN A N 1
ATOM 4695 C CA . ASN B 1 242 ? -20.988 36.467 11.234 1.000 29.735 242 ASN A CA 1
ATOM 4696 C C . ASN B 1 242 ? -21.828 35.193 11.136 1.000 32.209 242 ASN A C 1
ATOM 4697 O O . ASN B 1 242 ? -21.823 34.399 12.081 1.000 28.989 242 ASN A O 1
ATOM 4702 N N . TYR B 1 243 ? -22.500 34.971 9.982 1.000 26.933 243 TYR A N 1
ATOM 4703 C CA . TYR B 1 243 ? -23.398 33.829 9.825 1.000 26.417 243 TYR A CA 1
ATOM 4704 C C . TYR B 1 243 ? -22.799 32.797 8.878 1.000 31.393 243 TYR A C 1
ATOM 4705 O O . TYR B 1 243 ? -22.832 32.948 7.645 1.000 30.221 243 TYR A O 1
ATOM 4714 N N . ASP B 1 244 ? -22.317 31.678 9.433 1.000 26.367 244 ASP A N 1
ATOM 4715 C CA . ASP B 1 244 ? -21.672 30.660 8.605 1.000 26.130 244 ASP A CA 1
ATOM 4716 C C . ASP B 1 244 ? -22.134 29.267 9.090 1.000 23.867 244 ASP A C 1
ATOM 4717 O O . ASP B 1 244 ? -22.974 29.207 9.983 1.000 26.418 244 ASP A O 1
ATOM 4722 N N . LEU B 1 245 ? -21.611 28.212 8.450 1.000 27.988 245 LEU A N 1
ATOM 4723 C CA . LEU B 1 245 ? -21.927 26.824 8.806 1.000 30.014 245 LEU A CA 1
ATOM 4724 C C . LEU B 1 245 ? -21.474 26.598 10.248 1.000 33.968 245 LEU A C 1
ATOM 4725 O O . LEU B 1 245 ? -20.479 27.182 10.692 1.000 29.548 245 LEU A O 1
ATOM 4730 N N . PRO B 1 246 ? -22.244 25.826 11.047 1.000 32.557 246 PRO A N 1
ATOM 4731 C CA . PRO B 1 246 ? -21.931 25.651 12.476 1.000 34.270 246 PRO A CA 1
ATOM 4732 C C . PRO B 1 246 ? -20.495 25.229 12.771 1.000 31.374 246 PRO A C 1
ATOM 4733 O O . PRO B 1 246 ? -19.906 25.736 13.723 1.000 37.619 246 PRO A O 1
ATOM 4737 N N . HIS B 1 247 ? -19.912 24.383 11.918 1.000 33.849 247 HIS A N 1
ATOM 4738 C CA . HIS B 1 247 ? -18.577 23.872 12.165 1.000 40.449 247 HIS A CA 1
ATOM 4739 C C . HIS B 1 247 ? -17.512 24.929 11.879 1.000 41.688 247 HIS A C 1
ATOM 4740 O O . HIS B 1 247 ? -16.391 24.816 12.380 1.000 41.748 247 HIS A O 1
ATOM 4747 N N . VAL B 1 248 ? -17.841 25.915 11.029 1.000 38.479 248 VAL A N 1
ATOM 4748 C CA . VAL B 1 248 ? -16.949 27.043 10.787 1.000 33.458 248 VAL A CA 1
ATOM 4749 C C . VAL B 1 248 ? -17.023 27.963 11.996 1.000 31.476 248 VAL A C 1
ATOM 4750 O O . VAL B 1 248 ? -15.995 28.428 12.485 1.000 34.553 248 VAL A O 1
ATOM 4754 N N . ILE B 1 249 ? -18.240 28.210 12.484 1.000 32.021 249 ILE A N 1
ATOM 4755 C CA . ILE B 1 249 ? -18.477 29.117 13.589 1.000 35.588 249 ILE A CA 1
ATOM 4756 C C . ILE B 1 249 ? -17.826 28.579 14.875 1.000 42.691 249 ILE A C 1
ATOM 4757 O O . ILE B 1 249 ? -17.338 29.359 15.705 1.000 42.159 249 ILE A O 1
ATOM 4762 N N . ALA B 1 250 ? -17.812 27.248 15.024 1.000 38.673 250 ALA A N 1
ATOM 4763 C CA . ALA B 1 250 ? -17.259 26.615 16.215 1.000 45.017 250 ALA A CA 1
ATOM 4764 C C . ALA B 1 250 ? -15.797 27.033 16.388 1.000 46.761 250 ALA A C 1
ATOM 4765 O O . ALA B 1 250 ? -15.349 27.218 17.509 1.000 53.219 250 ALA A O 1
ATOM 4767 N N . GLN B 1 251 ? -15.071 27.216 15.275 1.000 42.902 251 GLN A N 1
ATOM 4768 C CA . GLN B 1 251 ? -13.657 27.504 15.294 1.000 44.653 251 GLN A CA 1
ATOM 4769 C C . GLN B 1 251 ? -13.333 29.000 15.280 1.000 45.818 251 GLN A C 1
ATOM 4770 O O . GLN B 1 251 ? -12.164 29.345 15.143 1.000 47.203 251 GLN A O 1
ATOM 4776 N N . ALA B 1 252 ? -14.326 29.894 15.391 1.000 44.884 252 ALA A N 1
ATOM 4777 C CA . ALA B 1 252 ? -14.044 31.320 15.264 1.000 41.191 252 ALA A CA 1
ATOM 4778 C C . ALA B 1 252 ? -13.732 31.920 16.638 1.000 39.689 252 ALA A C 1
ATOM 4779 O O . ALA B 1 252 ? -14.567 31.870 17.539 1.000 41.158 252 ALA A O 1
ATOM 4781 N N . ALA B 1 253 ? -12.551 32.554 16.762 1.000 46.110 253 ALA A N 1
ATOM 4782 C CA . ALA B 1 253 ? -12.185 33.250 17.993 1.000 49.407 253 ALA A CA 1
ATOM 4783 C C . ALA B 1 253 ? -13.053 34.502 18.120 1.000 51.612 253 ALA A C 1
ATOM 4784 O O . ALA B 1 253 ? -13.501 35.029 17.094 1.000 48.303 253 ALA A O 1
ATOM 4786 N N . PRO B 1 254 ? -13.324 35.005 19.356 1.000 52.993 254 PRO A N 1
ATOM 4787 C CA . PRO B 1 254 ? -14.111 36.222 19.551 1.000 47.464 254 PRO A CA 1
ATOM 4788 C C . PRO B 1 254 ? -13.547 37.404 18.762 1.000 46.713 254 PRO A C 1
ATOM 4789 O O . PRO B 1 254 ? -12.341 37.552 18.601 1.000 48.528 254 PRO A O 1
ATOM 4793 N N . VAL B 1 255 ? -14.458 38.213 18.238 1.000 46.040 255 VAL A N 1
ATOM 4794 C CA . VAL B 1 255 ? -14.114 39.404 17.488 1.000 39.255 255 VAL A CA 1
ATOM 4795 C C . VAL B 1 255 ? -14.980 40.499 18.086 1.000 36.884 255 VAL A C 1
ATOM 4796 O O . VAL B 1 255 ? -16.189 40.344 18.161 1.000 35.150 255 VAL A O 1
ATOM 4800 N N . GLU B 1 256 ? -14.365 41.620 18.485 1.000 41.894 256 GLU A N 1
ATOM 4801 C CA . GLU B 1 256 ? -15.093 42.682 19.154 1.000 41.351 256 GLU A CA 1
ATOM 4802 C C . GLU B 1 256 ? -16.173 43.234 18.226 1.000 39.768 256 GLU A C 1
ATOM 4803 O O . GLU B 1 256 ? -15.870 43.597 17.090 1.000 42.249 256 GLU A O 1
ATOM 4809 N N . GLY B 1 257 ? -17.412 43.277 18.726 1.000 34.877 257 GLY A N 1
ATOM 4810 C CA . GLY B 1 257 ? -18.535 43.880 18.026 1.000 37.909 257 GLY A CA 1
ATOM 4811 C C . GLY B 1 257 ? -19.176 42.929 17.005 1.000 35.413 257 GLY A C 1
ATOM 4812 O O . GLY B 1 257 ? -20.116 43.307 16.315 1.000 33.533 257 GLY A O 1
ATOM 4813 N N . VAL B 1 258 ? -18.701 41.685 16.964 1.000 37.671 258 VAL A N 1
ATOM 4814 C CA . VAL B 1 258 ? -19.205 40.677 16.044 1.000 40.178 258 VAL A CA 1
ATOM 4815 C C . VAL B 1 258 ? -19.720 39.485 16.840 1.000 42.604 258 VAL A C 1
ATOM 4816 O O . VAL B 1 258 ? -19.014 38.961 17.684 1.000 44.844 258 VAL A O 1
ATOM 4820 N N . GLU B 1 259 ? -20.932 39.044 16.507 1.000 40.296 259 GLU A N 1
ATOM 4821 C CA . GLU B 1 259 ? -21.524 37.837 17.060 1.000 44.473 259 GLU A CA 1
ATOM 4822 C C . GLU B 1 259 ? -21.450 36.731 16.003 1.000 42.216 259 GLU A C 1
ATOM 4823 O O . GLU B 1 259 ? -21.878 36.955 14.871 1.000 36.842 259 GLU A O 1
ATOM 4829 N N . HIS B 1 260 ? -20.840 35.585 16.367 1.000 34.538 260 HIS A N 1
ATOM 4830 C CA . HIS B 1 260 ? -20.687 34.434 15.485 1.000 33.422 260 HIS A CA 1
ATOM 4831 C C . HIS B 1 260 ? -21.908 33.535 15.598 1.000 38.803 260 HIS A C 1
ATOM 4832 O O . HIS B 1 260 ? -22.249 33.140 16.709 1.000 39.205 260 HIS A O 1
ATOM 4839 N N . VAL B 1 261 ? -22.582 33.225 14.472 1.000 32.787 261 VAL A N 1
ATOM 4840 C CA . VAL B 1 261 ? -23.830 32.476 14.527 1.000 34.118 261 VAL A CA 1
ATOM 4841 C C . VAL B 1 261 ? -23.830 31.395 13.443 1.000 36.563 261 VAL A C 1
ATOM 4842 O O . VAL B 1 261 ? -23.552 31.688 12.277 1.000 31.973 261 VAL A O 1
ATOM 4846 N N . GLY B 1 262 ? -24.152 30.139 13.831 1.000 30.605 262 GLY A N 1
ATOM 4847 C CA . GLY B 1 262 ? -24.108 29.004 12.935 1.000 32.218 262 GLY A CA 1
ATOM 4848 C C . GLY B 1 262 ? -25.503 28.696 12.411 1.000 30.646 262 GLY A C 1
ATOM 4849 O O . GLY B 1 262 ? -26.459 28.817 13.148 1.000 33.234 262 GLY A O 1
ATOM 4850 N N . GLY B 1 263 ? -25.605 28.371 11.115 1.000 30.426 263 GLY A N 1
ATOM 4851 C CA . GLY B 1 263 ? -26.866 28.006 10.517 1.000 28.938 263 GLY A CA 1
ATOM 4852 C C . GLY B 1 263 ? -26.743 27.916 9.006 1.000 29.593 263 GLY A C 1
ATOM 4853 O O . GLY B 1 263 ? -25.748 28.375 8.447 1.000 27.445 263 GLY A O 1
ATOM 4854 N N . SER B 1 264 ? -27.760 27.285 8.403 1.000 27.799 264 SER A N 1
ATOM 4855 C CA . SER B 1 264 ? -27.923 27.189 6.960 1.000 28.252 264 SER A CA 1
ATOM 4856 C C . SER B 1 264 ? -28.670 28.421 6.439 1.000 27.510 264 SER A C 1
ATOM 4857 O O . SER B 1 264 ? -29.766 28.761 6.889 1.000 27.560 264 SER A O 1
ATOM 4860 N N . MET B 1 265 ? -28.085 29.059 5.416 1.000 27.433 265 MET A N 1
ATOM 4861 C CA . MET B 1 265 ? -28.708 30.194 4.762 1.000 23.240 265 MET A CA 1
ATOM 4862 C C . MET B 1 265 ? -29.966 29.783 3.999 1.000 23.603 265 MET A C 1
ATOM 4863 O O . MET B 1 265 ? -30.749 30.652 3.571 1.000 22.564 265 MET A O 1
ATOM 4868 N N . PHE B 1 266 ? -30.159 28.476 3.804 1.000 23.171 266 PHE A N 1
ATOM 4869 C CA . PHE B 1 266 ? -31.371 27.951 3.175 1.000 24.549 266 PHE A CA 1
ATOM 4870 C C . PHE B 1 266 ? -32.512 27.855 4.185 1.000 24.779 266 PHE A C 1
ATOM 4871 O O . PHE B 1 266 ? -33.672 27.827 3.771 1.000 26.849 266 PHE A O 1
ATOM 4879 N N . ASP B 1 267 ? -32.178 27.824 5.479 1.000 28.162 267 ASP A N 1
ATOM 4880 C CA . ASP B 1 267 ? -33.176 27.695 6.525 1.000 29.089 267 ASP A CA 1
ATOM 4881 C C . ASP B 1 267 ? -33.640 29.093 6.902 1.000 29.509 267 ASP A C 1
ATOM 4882 O O . ASP B 1 267 ? -34.829 29.375 6.848 1.000 29.293 267 ASP A O 1
ATOM 4887 N N . ASN B 1 268 ? -32.685 29.966 7.224 1.000 28.289 268 ASN A N 1
ATOM 4888 C CA . ASN B 1 268 ? -32.971 31.345 7.559 1.000 32.089 268 ASN A CA 1
ATOM 4889 C C . ASN B 1 268 ? -31.661 32.123 7.626 1.000 29.104 268 ASN A C 1
ATOM 4890 O O . ASN B 1 268 ? -30.563 31.544 7.513 1.000 28.492 268 ASN A O 1
ATOM 4895 N N . ILE B 1 269 ? -31.831 33.431 7.820 1.000 28.860 269 ILE A N 1
ATOM 4896 C CA . ILE B 1 269 ? -30.739 34.378 7.947 1.000 30.024 269 ILE A CA 1
ATOM 4897 C C . ILE B 1 269 ? -31.019 35.299 9.136 1.000 27.999 269 ILE A C 1
ATOM 4898 O O . ILE B 1 269 ? -32.148 35.745 9.326 1.000 30.957 269 ILE A O 1
ATOM 4903 N N . PRO B 1 270 ? -30.003 35.564 9.992 1.000 29.787 270 PRO A N 1
ATOM 4904 C CA . PRO B 1 270 ? -30.148 36.489 11.119 1.000 31.794 270 PRO A CA 1
ATOM 4905 C C . PRO B 1 270 ? -30.639 37.872 10.697 1.000 35.666 270 PRO A C 1
ATOM 4906 O O . PRO B 1 270 ? -30.323 38.381 9.619 1.000 28.169 270 PRO A O 1
ATOM 4910 N N . ARG B 1 271 ? -31.367 38.522 11.604 1.000 31.237 271 ARG A N 1
ATOM 4911 C CA . ARG B 1 271 ? -31.969 39.819 11.344 1.000 33.851 271 ARG A CA 1
ATOM 4912 C C . ARG B 1 271 ? -30.889 40.895 11.398 1.000 34.977 271 ARG A C 1
ATOM 4913 O O . ARG B 1 271 ? -29.951 40.793 12.181 1.000 35.020 271 ARG A O 1
ATOM 4921 N N . GLY B 1 272 ? -31.024 41.906 10.539 1.000 30.751 272 GLY A N 1
ATOM 4922 C CA . GLY B 1 272 ? -30.064 42.988 10.451 1.000 30.377 272 GLY A CA 1
ATOM 4923 C C . GLY B 1 272 ? -30.581 44.137 9.582 1.000 25.752 272 GLY A C 1
ATOM 4924 O O . GLY B 1 272 ? -31.702 44.075 9.104 1.000 29.960 272 GLY A O 1
ATOM 4925 N N . ASN B 1 273 ? -29.779 45.210 9.469 1.000 29.355 273 ASN A N 1
ATOM 4926 C CA . ASN B 1 273 ? -30.090 46.350 8.611 1.000 30.017 273 ASN A CA 1
ATOM 4927 C C . ASN B 1 273 ? -29.653 46.078 7.163 1.000 29.930 273 ASN A C 1
ATOM 4928 O O . ASN B 1 273 ? -30.171 46.683 6.216 1.000 31.275 273 ASN A O 1
ATOM 4933 N N . ALA B 1 274 ? -28.715 45.148 7.001 1.000 28.134 274 ALA A N 1
ATOM 4934 C CA . ALA B 1 274 ? -28.241 44.727 5.691 1.000 26.346 274 ALA A CA 1
ATOM 4935 C C . ALA B 1 274 ? -27.694 43.312 5.800 1.000 24.870 274 ALA A C 1
ATOM 4936 O O . ALA B 1 274 ? -27.160 42.947 6.842 1.000 26.506 274 ALA A O 1
ATOM 4938 N N . VAL B 1 275 ? -27.749 42.599 4.672 1.000 25.390 275 VAL A N 1
ATOM 4939 C CA . VAL B 1 275 ? -27.102 41.304 4.519 1.000 24.020 275 VAL A CA 1
ATOM 4940 C C . VAL B 1 275 ? -26.091 41.353 3.374 1.000 25.240 275 VAL A C 1
ATOM 4941 O O . VAL B 1 275 ? -26.442 41.717 2.249 1.000 24.652 275 VAL A O 1
ATOM 4945 N N . LEU B 1 276 ? -24.871 40.914 3.665 1.000 20.887 276 LEU A N 1
ATOM 4946 C CA . LEU B 1 276 ? -23.796 40.846 2.677 1.000 22.384 276 LEU A CA 1
ATOM 4947 C C . LEU B 1 276 ? -23.686 39.427 2.123 1.000 23.986 276 LEU A C 1
ATOM 4948 O O . LEU B 1 276 ? -23.488 38.470 2.883 1.000 22.444 276 LEU A O 1
ATOM 4953 N N . LEU B 1 277 ? -23.787 39.301 0.789 1.000 19.336 277 LEU A N 1
ATOM 4954 C CA . LEU B 1 277 ? -23.588 38.039 0.067 1.000 19.001 277 LEU A CA 1
ATOM 4955 C C . LEU B 1 277 ? -22.441 38.224 -0.932 1.000 21.400 277 LEU A C 1
ATOM 4956 O O . LEU B 1 277 ? -22.619 38.781 -2.040 1.000 20.417 277 LEU A O 1
ATOM 4961 N N A LYS B 1 278 ? -21.225 37.824 -0.529 0.500 20.075 278 LYS A N 1
ATOM 4962 N N B LYS B 1 278 ? -21.303 37.611 -0.617 0.500 20.970 278 LYS A N 1
ATOM 4963 C CA A LYS B 1 278 ? -20.097 37.819 -1.453 0.500 18.938 278 LYS A CA 1
ATOM 4964 C CA B LYS B 1 278 ? -20.087 37.816 -1.381 0.500 18.971 278 LYS A CA 1
ATOM 4965 C C A LYS B 1 278 ? -19.818 36.447 -2.036 0.500 20.134 278 LYS A C 1
ATOM 4966 C C B LYS B 1 278 ? -19.652 36.494 -2.022 0.500 20.087 278 LYS A C 1
ATOM 4967 O O A LYS B 1 278 ? -19.530 35.500 -1.311 0.500 20.670 278 LYS A O 1
ATOM 4968 O O B LYS B 1 278 ? -19.202 35.584 -1.316 0.500 18.854 278 LYS A O 1
ATOM 4979 N N . TRP B 1 279 ? -19.763 36.399 -3.375 1.000 18.537 279 TRP A N 1
ATOM 4980 C CA . TRP B 1 279 ? -19.537 35.172 -4.118 1.000 17.831 279 TRP A CA 1
ATOM 4981 C C . TRP B 1 279 ? -20.339 33.997 -3.541 1.000 20.663 279 TRP A C 1
ATOM 4982 O O . TRP B 1 279 ? -19.818 32.863 -3.478 1.000 21.438 279 TRP A O 1
ATOM 4993 N N . ILE B 1 280 ? -21.587 34.284 -3.145 1.000 18.329 280 ILE A N 1
ATOM 4994 C CA . ILE B 1 280 ? -22.514 33.232 -2.738 1.000 19.995 280 ILE A CA 1
ATOM 4995 C C . ILE B 1 280 ? -23.427 32.854 -3.902 1.000 18.531 280 ILE A C 1
ATOM 4996 O O . ILE B 1 280 ? -23.453 31.696 -4.353 1.000 19.565 280 ILE A O 1
ATOM 5001 N N . LEU B 1 281 ? -24.194 33.838 -4.378 1.000 16.900 281 LEU A N 1
ATOM 5002 C CA . LEU B 1 281 ? -25.189 33.622 -5.429 1.000 19.074 281 LEU A CA 1
ATOM 5003 C C . LEU B 1 281 ? -24.641 32.928 -6.671 1.000 17.761 281 LEU A C 1
ATOM 5004 O O . LEU B 1 281 ? -25.370 32.131 -7.287 1.000 17.570 281 LEU A O 1
ATOM 5009 N N . HIS B 1 282 ? -23.405 33.229 -7.088 1.000 17.845 282 HIS A N 1
ATOM 5010 C CA . HIS B 1 282 ? -22.909 32.670 -8.344 1.000 16.992 282 HIS A CA 1
ATOM 5011 C C . HIS B 1 282 ? -22.664 31.152 -8.264 1.000 17.099 282 HIS A C 1
ATOM 5012 O O . HIS B 1 282 ? -22.492 30.497 -9.273 1.000 17.689 282 HIS A O 1
ATOM 5019 N N . ASP B 1 283 ? -22.661 30.576 -7.056 1.000 17.517 283 ASP A N 1
ATOM 5020 C CA . ASP B 1 283 ? -22.502 29.126 -6.921 1.000 18.105 283 ASP A CA 1
ATOM 5021 C C . ASP B 1 283 ? -23.788 28.368 -7.268 1.000 18.725 283 ASP A C 1
ATOM 5022 O O . ASP B 1 283 ? -23.762 27.122 -7.353 1.000 18.997 283 ASP A O 1
ATOM 5027 N N . TRP B 1 284 ? -24.925 29.089 -7.334 1.000 17.662 284 TRP A N 1
ATOM 5028 C CA . TRP B 1 284 ? -26.268 28.489 -7.268 1.000 18.877 284 TRP A CA 1
ATOM 5029 C C . TRP B 1 284 ? -27.086 28.812 -8.516 1.000 18.185 284 TRP A C 1
ATOM 5030 O O . TRP B 1 284 ? -26.934 29.888 -9.109 1.000 19.089 284 TRP A O 1
ATOM 5041 N N . ASP B 1 285 ? -28.032 27.936 -8.838 1.000 19.366 285 ASP A N 1
ATOM 5042 C CA . ASP B 1 285 ? -29.018 28.187 -9.851 1.000 21.397 285 ASP A CA 1
ATOM 5043 C C . ASP B 1 285 ? -30.088 29.176 -9.358 1.000 20.057 285 ASP A C 1
ATOM 5044 O O . ASP B 1 285 ? -30.119 29.616 -8.205 1.000 19.931 285 ASP A O 1
ATOM 5049 N N . ASP B 1 286 ? -30.942 29.571 -10.297 1.000 20.861 286 ASP A N 1
ATOM 5050 C CA . ASP B 1 286 ? -31.942 30.598 -10.013 1.000 21.260 286 ASP A CA 1
ATOM 5051 C C . ASP B 1 286 ? -32.825 30.224 -8.813 1.000 21.551 286 ASP A C 1
ATOM 5052 O O . ASP B 1 286 ? -33.080 31.081 -7.955 1.000 19.208 286 ASP A O 1
ATOM 5057 N N . LYS B 1 287 ? -33.301 28.972 -8.752 1.000 23.359 287 LYS A N 1
ATOM 5058 C CA . LYS B 1 287 ? -34.250 28.586 -7.711 1.000 26.438 287 LYS A CA 1
ATOM 5059 C C . LYS B 1 287 ? -33.617 28.701 -6.328 1.000 22.630 287 LYS A C 1
ATOM 5060 O O . LYS B 1 287 ? -34.204 29.251 -5.386 1.000 22.053 287 LYS A O 1
ATOM 5066 N N . ALA B 1 288 ? -32.345 28.285 -6.227 1.000 21.523 288 ALA A N 1
ATOM 5067 C CA . ALA B 1 288 ? -31.623 28.324 -4.962 1.000 21.652 288 ALA A CA 1
ATOM 5068 C C . ALA B 1 288 ? -31.351 29.768 -4.570 1.000 18.229 288 ALA A C 1
ATOM 5069 O O . ALA B 1 288 ? -31.454 30.129 -3.412 1.000 20.155 288 ALA A O 1
ATOM 5071 N N . CYS B 1 289 ? -31.009 30.605 -5.576 1.000 18.852 289 CYS A N 1
ATOM 5072 C CA . CYS B 1 289 ? -30.775 32.012 -5.301 1.000 18.349 289 CYS A CA 1
ATOM 5073 C C . CYS B 1 289 ? -32.030 32.694 -4.749 1.000 18.597 289 CYS A C 1
ATOM 5074 O O . CYS B 1 289 ? -31.934 33.504 -3.832 1.000 19.578 289 CYS A O 1
ATOM 5077 N N . ILE B 1 290 ? -33.188 32.398 -5.354 1.000 20.337 290 ILE A N 1
ATOM 5078 C CA . ILE B 1 290 ? -34.444 32.994 -4.923 1.000 21.137 290 ILE A CA 1
ATOM 5079 C C . ILE B 1 290 ? -34.752 32.575 -3.473 1.000 19.982 290 ILE A C 1
ATOM 5080 O O . ILE B 1 290 ? -35.123 33.446 -2.674 1.000 21.589 290 ILE A O 1
ATOM 5085 N N . LYS B 1 291 ? -34.510 31.312 -3.123 1.000 22.558 291 LYS A N 1
ATOM 5086 C CA . LYS B 1 291 ? -34.625 30.875 -1.738 1.000 22.795 291 LYS A CA 1
ATOM 5087 C C . LYS B 1 291 ? -33.730 31.657 -0.780 1.000 20.848 291 LYS A C 1
ATOM 5088 O O . LYS B 1 291 ? -34.184 32.091 0.283 1.000 22.134 291 LYS A O 1
ATOM 5094 N N . ILE B 1 292 ? -32.425 31.827 -1.095 1.000 19.123 292 ILE A N 1
ATOM 5095 C CA . ILE B 1 292 ? -31.530 32.599 -0.244 1.000 19.221 292 ILE A CA 1
ATOM 5096 C C . ILE B 1 292 ? -32.061 34.037 -0.079 1.000 19.553 292 ILE A C 1
ATOM 5097 O O . ILE B 1 292 ? -32.091 34.560 1.011 1.000 21.031 292 ILE A O 1
ATOM 5102 N N . LEU B 1 293 ? -32.434 34.679 -1.199 1.000 19.160 293 LEU A N 1
ATOM 5103 C CA . LEU B 1 293 ? -32.840 36.083 -1.184 1.000 18.521 293 LEU A CA 1
ATOM 5104 C C . LEU B 1 293 ? -34.175 36.250 -0.471 1.000 17.383 293 LEU A C 1
ATOM 5105 O O . LEU B 1 293 ? -34.382 37.269 0.181 1.000 23.791 293 LEU A O 1
ATOM 5110 N N . LYS B 1 294 ? -35.076 35.266 -0.559 1.000 21.403 294 LYS A N 1
ATOM 5111 C CA . LYS B 1 294 ? -36.297 35.322 0.227 1.000 22.337 294 LYS A CA 1
ATOM 5112 C C . LYS B 1 294 ? -35.983 35.213 1.721 1.000 25.782 294 LYS A C 1
ATOM 5113 O O . LYS B 1 294 ? -36.583 35.931 2.515 1.000 25.995 294 LYS A O 1
ATOM 5119 N N . ASN B 1 295 ? -35.013 34.378 2.120 1.000 23.667 295 ASN A N 1
ATOM 5120 C CA . ASN B 1 295 ? -34.567 34.387 3.511 1.000 23.484 295 ASN A CA 1
ATOM 5121 C C . ASN B 1 295 ? -33.947 35.727 3.918 1.000 25.945 295 ASN A C 1
ATOM 5122 O O . ASN B 1 295 ? -34.137 36.173 5.048 1.000 27.175 295 ASN A O 1
ATOM 5127 N N . CYS B 1 296 ? -33.232 36.408 3.000 1.000 23.154 296 CYS A N 1
ATOM 5128 C CA . CYS B 1 296 ? -32.745 37.757 3.263 1.000 23.072 296 CYS A CA 1
ATOM 5129 C C . CYS B 1 296 ? -33.904 38.742 3.472 1.000 23.302 296 CYS A C 1
ATOM 5130 O O . CYS B 1 296 ? -33.884 39.561 4.416 1.000 23.340 296 CYS A O 1
ATOM 5133 N N . TYR B 1 297 ? -34.905 38.650 2.604 1.000 21.967 297 TYR A N 1
ATOM 5134 C CA . TYR B 1 297 ? -36.055 39.534 2.625 1.000 22.977 297 TYR A CA 1
ATOM 5135 C C . TYR B 1 297 ? -36.757 39.456 3.986 1.000 28.625 297 TYR A C 1
ATOM 5136 O O . TYR B 1 297 ? -37.054 40.489 4.604 1.000 27.768 297 TYR A O 1
ATOM 5145 N N . THR B 1 298 ? -36.945 38.227 4.479 1.000 26.939 298 THR A N 1
ATOM 5146 C CA . THR B 1 298 ? -37.614 38.035 5.769 1.000 31.761 298 THR A CA 1
ATOM 5147 C C . THR B 1 298 ? -36.762 38.567 6.920 1.000 29.024 298 THR A C 1
ATOM 5148 O O . THR B 1 298 ? -37.300 39.080 7.887 1.000 33.353 298 THR A O 1
ATOM 5152 N N . ALA B 1 299 ? -35.437 38.470 6.835 1.000 28.658 299 ALA A N 1
ATOM 5153 C CA . ALA B 1 299 ? -34.507 38.921 7.861 1.000 29.631 299 ALA A CA 1
ATOM 5154 C C . ALA B 1 299 ? -34.405 40.448 7.983 1.000 33.520 299 ALA A C 1
ATOM 5155 O O . ALA B 1 299 ? -33.903 40.950 8.990 1.000 33.645 299 ALA A O 1
ATOM 5157 N N . LEU B 1 300 ? -34.833 41.190 6.954 1.000 30.186 300 LEU A N 1
ATOM 5158 C CA . LEU B 1 300 ? -34.673 42.641 6.912 1.000 31.042 300 LEU A CA 1
ATOM 5159 C C . LEU B 1 300 ? -35.988 43.324 7.300 1.000 30.704 300 LEU A C 1
ATOM 5160 O O . LEU B 1 300 ? -37.041 42.707 7.165 1.000 33.991 300 LEU A O 1
ATOM 5165 N N . HIS B 1 301 ? -35.936 44.595 7.722 1.000 39.890 301 HIS A N 1
ATOM 5166 C CA . HIS B 1 301 ? -37.131 45.457 7.743 1.000 42.700 301 HIS A CA 1
ATOM 5167 C C . HIS B 1 301 ? -37.188 46.299 6.477 1.000 50.738 301 HIS A C 1
ATOM 5168 O O . HIS B 1 301 ? -36.212 46.304 5.733 1.000 39.969 301 HIS A O 1
ATOM 5175 N N . VAL B 1 302 ? -38.292 47.046 6.264 1.000 46.465 302 VAL A N 1
ATOM 5176 C CA . VAL B 1 302 ? -38.363 47.940 5.105 1.000 48.458 302 VAL A CA 1
ATOM 5177 C C . VAL B 1 302 ? -37.192 48.927 5.202 1.000 39.859 302 VAL A C 1
ATOM 5178 O O . VAL B 1 302 ? -36.701 49.267 6.280 1.000 36.045 302 VAL A O 1
ATOM 5182 N N . ARG B 1 303 ? -36.608 49.201 4.037 1.000 42.982 303 ARG A N 1
ATOM 5183 C CA . ARG B 1 303 ? -35.382 49.970 3.888 1.000 43.012 303 ARG A CA 1
ATOM 5184 C C . ARG B 1 303 ? -34.113 49.198 4.255 1.000 37.538 303 ARG A C 1
ATOM 5185 O O . ARG B 1 303 ? -33.021 49.733 4.055 1.000 33.541 303 ARG A O 1
ATOM 5193 N N . GLY B 1 304 ? -34.233 47.950 4.729 1.000 30.679 304 GLY A N 1
ATOM 5194 C CA . GLY B 1 304 ? -33.069 47.078 4.804 1.000 32.388 304 GLY A CA 1
ATOM 5195 C C . GLY B 1 304 ? -32.597 46.735 3.393 1.000 25.780 304 GLY A C 1
ATOM 5196 O O . GLY B 1 304 ? -33.361 46.835 2.425 1.000 26.177 304 GLY A O 1
ATOM 5197 N N . LYS B 1 305 ? -31.339 46.311 3.299 1.000 25.409 305 LYS A N 1
ATOM 5198 C CA . LYS B 1 305 ? -30.712 46.076 2.010 1.000 25.098 305 LYS A CA 1
ATOM 5199 C C . LYS B 1 305 ? -30.067 44.691 1.942 1.000 23.479 305 LYS A C 1
ATOM 5200 O O . LYS B 1 305 ? -29.431 44.284 2.908 1.000 25.575 305 LYS A O 1
ATOM 5206 N N . VAL B 1 306 ? -30.001 44.114 0.728 1.000 24.149 306 VAL A N 1
ATOM 5207 C CA . VAL B 1 306 ? -29.023 43.063 0.438 1.000 22.749 306 VAL A CA 1
ATOM 5208 C C . VAL B 1 306 ? -27.901 43.691 -0.371 1.000 22.064 306 VAL A C 1
ATOM 5209 O O . VAL B 1 306 ? -28.164 44.385 -1.337 1.000 22.489 306 VAL A O 1
ATOM 5213 N N . ILE B 1 307 ? -26.662 43.380 -0.012 1.000 20.546 307 ILE A N 1
ATOM 5214 C CA . ILE B 1 307 ? -25.475 43.826 -0.725 1.000 19.414 307 ILE A CA 1
ATOM 5215 C C . ILE B 1 307 ? -24.811 42.597 -1.342 1.000 18.702 307 ILE A C 1
ATOM 5216 O O . ILE B 1 307 ? -24.325 41.743 -0.612 1.000 20.583 307 ILE A O 1
ATOM 5221 N N . VAL B 1 308 ? -24.845 42.524 -2.676 1.000 18.085 308 VAL A N 1
ATOM 5222 C CA . VAL B 1 308 ? -24.350 41.393 -3.431 1.000 19.251 308 VAL A CA 1
ATOM 5223 C C . VAL B 1 308 ? -23.018 41.780 -4.058 1.000 20.549 308 VAL A C 1
ATOM 5224 O O . VAL B 1 308 ? -22.940 42.768 -4.792 1.000 20.954 308 VAL A O 1
ATOM 5228 N N A LEU B 1 309 ? -21.942 41.058 -3.706 0.500 18.685 309 LEU A N 1
ATOM 5229 N N B LEU B 1 309 ? -21.980 40.973 -3.815 0.500 19.245 309 LEU A N 1
ATOM 5230 C CA A LEU B 1 309 ? -20.647 41.276 -4.339 0.500 19.225 309 LEU A CA 1
ATOM 5231 C CA B LEU B 1 309 ? -20.643 41.276 -4.307 0.500 20.686 309 LEU A CA 1
ATOM 5232 C C A LEU B 1 309 ? -20.409 40.128 -5.302 0.500 19.745 309 LEU A C 1
ATOM 5233 C C B LEU B 1 309 ? -20.224 40.188 -5.301 0.500 20.318 309 LEU A C 1
ATOM 5234 O O A LEU B 1 309 ? -20.299 38.971 -4.875 0.500 17.813 309 LEU A O 1
ATOM 5235 O O B LEU B 1 309 ? -19.782 39.101 -4.918 0.500 20.111 309 LEU A O 1
ATOM 5244 N N . GLU B 1 310 ? -20.453 40.469 -6.590 1.000 19.457 310 GLU A N 1
ATOM 5245 C CA . GLU B 1 310 ? -20.333 39.529 -7.686 1.000 18.025 310 GLU A CA 1
ATOM 5246 C C . GLU B 1 310 ? -19.799 40.242 -8.921 1.000 16.906 310 GLU A C 1
ATOM 5247 O O . GLU B 1 310 ? -19.922 41.463 -9.038 1.000 17.537 310 GLU A O 1
ATOM 5253 N N . TYR B 1 311 ? -19.228 39.471 -9.851 1.000 16.991 311 TYR A N 1
ATOM 5254 C CA . TYR B 1 311 ? -19.053 39.928 -11.225 1.000 15.970 311 TYR A CA 1
ATOM 5255 C C . TYR B 1 311 ? -20.423 40.110 -11.893 1.000 17.180 311 TYR A C 1
ATOM 5256 O O . TYR B 1 311 ? -21.461 39.583 -11.478 1.000 16.271 311 TYR A O 1
ATOM 5265 N N . VAL B 1 312 ? -20.400 40.874 -12.979 1.000 17.728 312 VAL A N 1
ATOM 5266 C CA . VAL B 1 312 ? -21.614 41.137 -13.753 1.000 19.858 312 VAL A CA 1
ATOM 5267 C C . VAL B 1 312 ? -21.254 40.921 -15.210 1.000 20.325 312 VAL A C 1
ATOM 5268 O O . VAL B 1 312 ? -20.375 41.569 -15.774 1.000 21.594 312 VAL A O 1
ATOM 5272 N N . VAL B 1 313 ? -21.899 39.953 -15.855 1.000 21.128 313 VAL A N 1
ATOM 5273 C CA . VAL B 1 313 ? -21.591 39.731 -17.244 1.000 19.789 313 VAL A CA 1
ATOM 5274 C C . VAL B 1 313 ? -22.433 40.721 -18.049 1.000 19.037 313 VAL A C 1
ATOM 5275 O O . VAL B 1 313 ? -23.573 41.054 -17.709 1.000 17.866 313 VAL A O 1
ATOM 5279 N N . PRO B 1 314 ? -21.907 41.156 -19.202 1.000 20.723 314 PRO A N 1
ATOM 5280 C CA . PRO B 1 314 ? -22.660 42.043 -20.093 1.000 20.179 314 PRO A CA 1
ATOM 5281 C C . PRO B 1 314 ? -23.789 41.290 -20.804 1.000 20.258 314 PRO A C 1
ATOM 5282 O O . PRO B 1 314 ? -23.775 40.068 -20.893 1.000 19.251 314 PRO A O 1
ATOM 5286 N N A ASP B 1 315 ? -24.742 42.035 -21.389 0.500 19.370 315 ASP A N 1
ATOM 5287 N N B ASP B 1 315 ? -24.739 42.086 -21.297 0.500 21.470 315 ASP A N 1
ATOM 5288 C CA A ASP B 1 315 ? -25.884 41.474 -22.112 0.500 19.135 315 ASP A CA 1
ATOM 5289 C CA B ASP B 1 315 ? -25.887 41.633 -22.063 0.500 23.159 315 ASP A CA 1
ATOM 5290 C C A ASP B 1 315 ? -25.508 40.843 -23.457 0.500 19.190 315 ASP A C 1
ATOM 5291 C C B ASP B 1 315 ? -25.478 40.810 -23.287 0.500 22.468 315 ASP A C 1
ATOM 5292 O O A ASP B 1 315 ? -26.294 40.073 -24.026 0.500 21.603 315 ASP A O 1
ATOM 5293 O O B ASP B 1 315 ? -26.173 39.854 -23.634 0.500 25.480 315 ASP A O 1
ATOM 5302 N N A GLU B 1 316 ? -24.353 41.242 -24.010 0.500 19.499 316 GLU A N 1
ATOM 5303 N N B GLU B 1 316 ? -24.383 41.209 -23.958 0.500 22.157 316 GLU A N 1
ATOM 5304 C CA A GLU B 1 316 ? -23.831 40.646 -25.229 0.500 20.912 316 GLU A CA 1
ATOM 5305 C CA B GLU B 1 316 ? -23.875 40.505 -25.128 0.500 22.806 316 GLU A CA 1
ATOM 5306 C C A GLU B 1 316 ? -22.384 40.239 -24.951 0.500 20.170 316 GLU A C 1
ATOM 5307 C C B GLU B 1 316 ? -22.380 40.249 -24.960 0.500 21.476 316 GLU A C 1
ATOM 5308 O O A GLU B 1 316 ? -21.753 40.767 -24.044 0.500 19.751 316 GLU A O 1
ATOM 5309 O O B GLU B 1 316 ? -21.697 40.968 -24.235 0.500 21.298 316 GLU A O 1
ATOM 5320 N N . PRO B 1 317 ? -21.827 39.254 -25.688 1.000 22.805 317 PRO A N 1
ATOM 5321 C CA . PRO B 1 317 ? -20.439 38.842 -25.464 1.000 22.170 317 PRO A CA 1
ATOM 5322 C C . PRO B 1 317 ? -19.401 39.786 -26.063 1.000 21.769 317 PRO A C 1
ATOM 5323 O O . PRO B 1 317 ? -18.804 39.513 -27.099 1.000 23.782 317 PRO A O 1
ATOM 5327 N N . GLU B 1 318 ? -19.141 40.853 -25.313 1.000 23.183 318 GLU A N 1
ATOM 5328 C CA . GLU B 1 318 ? -18.196 41.875 -25.726 1.000 25.268 318 GLU A CA 1
ATOM 5329 C C . GLU B 1 318 ? -16.768 41.319 -25.667 1.000 25.564 318 GLU A C 1
ATOM 5330 O O . GLU B 1 318 ? -16.403 40.676 -24.682 1.000 22.990 318 GLU A O 1
ATOM 5336 N N . PRO B 1 319 ? -15.935 41.624 -26.687 1.000 26.900 319 PRO A N 1
ATOM 5337 C CA . PRO B 1 319 ? -14.512 41.240 -26.688 1.000 25.207 319 PRO A CA 1
ATOM 5338 C C . PRO B 1 319 ? -13.609 42.188 -25.921 1.000 27.784 319 PRO A C 1
ATOM 5339 O O . PRO B 1 319 ? -12.641 42.679 -26.477 1.000 38.263 319 PRO A O 1
ATOM 5343 N N . THR B 1 320 ? -13.945 42.458 -24.663 1.000 24.002 320 THR A N 1
ATOM 5344 C CA . THR B 1 320 ? -13.156 43.290 -23.769 1.000 24.212 320 THR A CA 1
ATOM 5345 C C . THR B 1 320 ? -12.414 42.408 -22.760 1.000 26.752 320 THR A C 1
ATOM 5346 O O . THR B 1 320 ? -12.866 41.300 -22.514 1.000 21.993 320 THR A O 1
ATOM 5350 N N . LEU B 1 321 ? -11.330 42.927 -22.135 1.000 25.703 321 LEU A N 1
ATOM 5351 C CA . LEU B 1 321 ? -10.646 42.280 -21.007 1.000 29.002 321 LEU A CA 1
ATOM 5352 C C . LEU B 1 321 ? -11.618 41.978 -19.865 1.000 26.922 321 LEU A C 1
ATOM 5353 O O . LEU B 1 321 ? -11.668 40.846 -19.380 1.000 24.206 321 LEU A O 1
ATOM 5358 N N . ALA B 1 322 ? -12.472 42.946 -19.508 1.000 24.865 322 ALA A N 1
ATOM 5359 C CA . ALA B 1 322 ? -13.428 42.794 -18.427 1.000 27.007 322 ALA A CA 1
ATOM 5360 C C . ALA B 1 322 ? -14.459 41.706 -18.755 1.000 23.518 322 ALA A C 1
ATOM 5361 O O . ALA B 1 322 ? -14.737 40.869 -17.898 1.000 22.490 322 ALA A O 1
ATOM 5363 N N . ALA B 1 323 ? -15.052 41.753 -19.955 1.000 21.458 323 ALA A N 1
ATOM 5364 C CA . ALA B 1 323 ? -16.113 40.808 -20.288 1.000 21.096 323 ALA A CA 1
ATOM 5365 C C . ALA B 1 323 ? -15.532 39.391 -20.357 1.000 18.026 323 ALA A C 1
ATOM 5366 O O . ALA B 1 323 ? -16.163 38.405 -19.915 1.000 18.486 323 ALA A O 1
ATOM 5368 N N . GLN B 1 324 ? -14.365 39.271 -20.991 1.000 18.422 324 GLN A N 1
ATOM 5369 C CA . GLN B 1 324 ? -13.721 37.961 -21.127 1.000 18.220 324 GLN A CA 1
ATOM 5370 C C . GLN B 1 324 ? -13.459 37.379 -19.734 1.000 18.405 324 GLN A C 1
ATOM 5371 O O . GLN B 1 324 ? -13.669 36.170 -19.523 1.000 17.743 324 GLN A O 1
ATOM 5377 N N . GLY B 1 325 ? -13.033 38.235 -18.792 1.000 19.054 325 GLY A N 1
ATOM 5378 C CA . GLY B 1 325 ? -12.834 37.762 -17.430 1.000 20.411 325 GLY A CA 1
ATOM 5379 C C . GLY B 1 325 ? -14.116 37.283 -16.746 1.000 19.910 325 GLY A C 1
ATOM 5380 O O . GLY B 1 325 ? -14.132 36.302 -15.995 1.000 19.864 325 GLY A O 1
ATOM 5381 N N . ALA B 1 326 ? -15.229 37.980 -16.986 1.000 18.237 326 ALA A N 1
ATOM 5382 C CA . ALA B 1 326 ? -16.521 37.576 -16.425 1.000 17.784 326 ALA A CA 1
ATOM 5383 C C . ALA B 1 326 ? -17.021 36.265 -17.044 1.000 17.908 326 ALA A C 1
ATOM 5384 O O . ALA B 1 326 ? -17.555 35.413 -16.338 1.000 16.770 326 ALA A O 1
ATOM 5386 N N . PHE B 1 327 ? -16.905 36.099 -18.391 1.000 16.502 327 PHE A N 1
ATOM 5387 C CA . PHE B 1 327 ? -17.294 34.836 -18.989 1.000 16.578 327 PHE A CA 1
ATOM 5388 C C . PHE B 1 327 ? -16.342 33.697 -18.604 1.000 16.152 327 PHE A C 1
ATOM 5389 O O . PHE B 1 327 ? -16.773 32.537 -18.540 1.000 16.106 327 PHE A O 1
ATOM 5397 N N . GLU B 1 328 ? -15.064 34.000 -18.369 1.000 16.405 328 GLU A N 1
ATOM 5398 C CA . GLU B 1 328 ? -14.184 32.958 -17.874 1.000 17.908 328 GLU A CA 1
ATOM 5399 C C . GLU B 1 328 ? -14.599 32.491 -16.477 1.000 17.292 328 GLU A C 1
ATOM 5400 O O . GLU B 1 328 ? -14.587 31.284 -16.205 1.000 16.229 328 GLU A O 1
ATOM 5406 N N . LEU B 1 329 ? -15.039 33.414 -15.629 1.000 17.318 329 LEU A N 1
ATOM 5407 C CA . LEU B 1 329 ? -15.535 33.000 -14.327 1.000 16.805 329 LEU A CA 1
ATOM 5408 C C . LEU B 1 329 ? -16.833 32.203 -14.485 1.000 16.792 329 LEU A C 1
ATOM 5409 O O . LEU B 1 329 ? -17.076 31.239 -13.744 1.000 18.043 329 LEU A O 1
ATOM 5414 N N . ASP B 1 330 ? -17.686 32.587 -15.434 1.000 15.334 330 ASP A N 1
ATOM 5415 C CA . ASP B 1 330 ? -18.893 31.833 -15.756 1.000 15.331 330 ASP A CA 1
ATOM 5416 C C . ASP B 1 330 ? -18.514 30.382 -16.077 1.000 16.148 330 ASP A C 1
ATOM 5417 O O . ASP B 1 330 ? -19.166 29.459 -15.623 1.000 16.541 330 ASP A O 1
ATOM 5422 N N . LEU B 1 331 ? -17.443 30.163 -16.870 1.000 16.043 331 LEU A N 1
ATOM 5423 C CA . LEU B 1 331 ? -17.061 28.794 -17.234 1.000 17.065 331 LEU A CA 1
ATOM 5424 C C . LEU B 1 331 ? -16.445 28.072 -16.031 1.000 16.987 331 LEU A C 1
ATOM 5425 O O . LEU B 1 331 ? -16.684 26.873 -15.886 1.000 16.645 331 LEU A O 1
ATOM 5430 N N . THR B 1 332 ? -15.771 28.806 -15.132 1.000 15.773 332 THR A N 1
ATOM 5431 C CA . THR B 1 332 ? -15.288 28.220 -13.887 1.000 16.088 332 THR A CA 1
ATOM 5432 C C . THR B 1 332 ? -16.478 27.722 -13.059 1.000 16.847 332 THR A C 1
ATOM 5433 O O . THR B 1 332 ? -16.396 26.666 -12.403 1.000 16.659 332 THR A O 1
ATOM 5437 N N . MET B 1 333 ? -17.545 28.528 -12.993 1.000 16.168 333 MET A N 1
ATOM 5438 C CA . MET B 1 333 ? -18.750 28.121 -12.267 1.000 15.902 333 MET A CA 1
ATOM 5439 C C . MET B 1 333 ? -19.373 26.884 -12.935 1.000 14.716 333 MET A C 1
ATOM 5440 O O . MET B 1 333 ? -19.861 25.955 -12.239 1.000 15.769 333 MET A O 1
ATOM 5445 N N . LEU B 1 334 ? -19.435 26.893 -14.275 1.000 15.868 334 LEU A N 1
ATOM 5446 C CA . LEU B 1 334 ? -19.942 25.716 -14.991 1.000 15.875 334 LEU A CA 1
ATOM 5447 C C . LEU B 1 334 ? -19.147 24.469 -14.646 1.000 17.642 334 LEU A C 1
ATOM 5448 O O . LEU B 1 334 ? -19.762 23.419 -14.371 1.000 16.815 334 LEU A O 1
ATOM 5453 N N . VAL B 1 335 ? -17.816 24.573 -14.712 1.000 16.774 335 VAL A N 1
ATOM 5454 C CA . VAL B 1 335 ? -16.953 23.427 -14.425 1.000 16.575 335 VAL A CA 1
ATOM 5455 C C . VAL B 1 335 ? -17.157 22.943 -12.968 1.000 16.912 335 VAL A C 1
ATOM 5456 O O . VAL B 1 335 ? -17.236 21.731 -12.698 1.000 17.611 335 VAL A O 1
ATOM 5460 N N . THR B 1 336 ? -17.210 23.891 -12.020 1.000 16.623 336 THR A N 1
ATOM 5461 C CA . THR B 1 336 ? -17.214 23.582 -10.594 1.000 18.357 336 THR A CA 1
ATOM 5462 C C . THR B 1 336 ? -18.575 23.060 -10.112 1.000 17.989 336 THR A C 1
ATOM 5463 O O . THR B 1 336 ? -18.655 22.066 -9.374 1.000 17.161 336 THR A O 1
ATOM 5467 N N . PHE B 1 337 ? -19.647 23.740 -10.524 1.000 18.284 337 PHE A N 1
ATOM 5468 C CA . PHE B 1 337 ? -20.983 23.539 -9.968 1.000 18.363 337 PHE A CA 1
ATOM 5469 C C . PHE B 1 337 ? -22.002 23.085 -11.029 1.000 19.778 337 PHE A C 1
ATOM 5470 O O . PHE B 1 337 ? -23.091 22.622 -10.660 1.000 20.310 337 PHE A O 1
ATOM 5478 N N . GLY B 1 338 ? -21.737 23.313 -12.312 1.000 18.708 338 GLY A N 1
ATOM 5479 C CA . GLY B 1 338 ? -22.680 23.057 -13.388 1.000 18.826 338 GLY A CA 1
ATOM 5480 C C . GLY B 1 338 ? -23.690 24.182 -13.556 1.000 18.574 338 GLY A C 1
ATOM 5481 O O . GLY B 1 338 ? -23.599 24.955 -14.507 1.000 19.691 338 GLY A O 1
ATOM 5482 N N . SER B 1 339 ? -24.583 24.294 -12.577 1.000 19.301 339 SER A N 1
ATOM 5483 C CA . SER B 1 339 ? -25.685 25.248 -12.595 1.000 21.481 339 SER A CA 1
ATOM 5484 C C . SER B 1 339 ? -25.379 26.567 -11.877 1.000 18.038 339 SER A C 1
ATOM 5485 O O . SER B 1 339 ? -26.194 27.504 -11.986 1.000 20.483 339 SER A O 1
ATOM 5488 N N . GLY B 1 340 ? -24.300 26.631 -11.076 1.000 18.244 340 GLY A N 1
ATOM 5489 C CA . GLY B 1 340 ? -23.738 27.937 -10.691 1.000 18.208 340 GLY A CA 1
ATOM 5490 C C . GLY B 1 340 ? -23.375 28.701 -11.959 1.000 17.885 340 GLY A C 1
ATOM 5491 O O . GLY B 1 340 ? -23.125 28.079 -13.002 1.000 18.504 340 GLY A O 1
ATOM 5492 N N . LYS B 1 341 ? -23.410 30.045 -11.917 1.000 16.563 341 LYS A N 1
ATOM 5493 C CA . LYS B 1 341 ? -23.226 30.806 -13.141 1.000 17.268 341 LYS A CA 1
ATOM 5494 C C . LYS B 1 341 ? -23.003 32.273 -12.764 1.000 17.256 341 LYS A C 1
ATOM 5495 O O . LYS B 1 341 ? -23.375 32.653 -11.679 1.000 17.058 341 LYS A O 1
ATOM 5501 N N . GLU B 1 342 ? -22.395 33.032 -13.660 1.000 17.037 342 GLU A N 1
ATOM 5502 C CA . GLU B 1 342 ? -22.359 34.480 -13.574 1.000 16.451 342 GLU A CA 1
ATOM 5503 C C . GLU B 1 342 ? -23.595 35.065 -14.265 1.000 16.848 342 GLU A C 1
ATOM 5504 O O . GLU B 1 342 ? -24.148 34.456 -15.196 1.000 17.682 342 GLU A O 1
ATOM 5510 N N . ARG B 1 343 ? -24.022 36.216 -13.760 1.000 16.347 343 ARG A N 1
ATOM 5511 C CA . ARG B 1 343 ? -25.280 36.800 -14.176 1.000 16.104 343 ARG A CA 1
ATOM 5512 C C . ARG B 1 343 ? -25.126 38.220 -14.684 1.000 18.096 343 ARG A C 1
ATOM 5513 O O . ARG B 1 343 ? -24.217 38.949 -14.277 1.000 17.208 343 ARG A O 1
ATOM 5521 N N . THR B 1 344 ? -26.086 38.615 -15.554 1.000 17.563 344 THR A N 1
ATOM 5522 C CA . THR B 1 344 ? -26.240 39.995 -15.983 1.000 18.413 344 THR A CA 1
ATOM 5523 C C . THR B 1 344 ? -26.888 40.802 -14.875 1.000 19.517 344 THR A C 1
ATOM 5524 O O . THR B 1 344 ? -27.523 40.254 -13.966 1.000 19.261 344 THR A O 1
ATOM 5528 N N A GLN B 1 345 ? -26.820 42.130 -15.039 0.500 18.958 345 GLN A N 1
ATOM 5529 N N B GLN B 1 345 ? -26.814 42.144 -14.987 0.500 18.876 345 GLN A N 1
ATOM 5530 C CA A GLN B 1 345 ? -27.467 43.030 -14.108 0.500 20.520 345 GLN A CA 1
ATOM 5531 C CA B GLN B 1 345 ? -27.508 42.995 -14.031 0.500 20.161 345 GLN A CA 1
ATOM 5532 C C A GLN B 1 345 ? -28.956 42.744 -14.098 0.500 20.677 345 GLN A C 1
ATOM 5533 C C B GLN B 1 345 ? -28.993 42.692 -14.081 0.500 20.807 345 GLN A C 1
ATOM 5534 O O A GLN B 1 345 ? -29.580 42.719 -13.038 0.500 21.991 345 GLN A O 1
ATOM 5535 O O B GLN B 1 345 ? -29.665 42.609 -13.054 0.500 22.380 345 GLN A O 1
ATOM 5546 N N . ARG B 1 346 ? -29.516 42.531 -15.294 1.000 18.778 346 ARG A N 1
ATOM 5547 C CA . ARG B 1 346 ? -30.924 42.203 -15.453 1.000 21.531 346 ARG A CA 1
ATOM 5548 C C . ARG B 1 346 ? -31.309 40.934 -14.676 1.000 21.976 346 ARG A C 1
ATOM 5549 O O . ARG B 1 346 ? -32.361 40.880 -14.010 1.000 20.914 346 ARG A O 1
ATOM 5557 N N . GLU B 1 347 ? -30.510 39.869 -14.833 1.000 20.279 347 GLU A N 1
ATOM 5558 C CA . GLU B 1 347 ? -30.724 38.622 -14.120 1.000 20.005 347 GLU A CA 1
ATOM 5559 C C . GLU B 1 347 ? -30.731 38.841 -12.601 1.000 19.958 347 GLU A C 1
ATOM 5560 O O . GLU B 1 347 ? -31.601 38.336 -11.895 1.000 18.630 347 GLU A O 1
ATOM 5566 N N . PHE B 1 348 ? -29.779 39.598 -12.079 1.000 18.704 348 PHE A N 1
ATOM 5567 C CA . PHE B 1 348 ? -29.765 39.844 -10.653 1.000 18.997 348 PHE A CA 1
ATOM 5568 C C . PHE B 1 348 ? -31.006 40.610 -10.212 1.000 19.022 348 PHE A C 1
ATOM 5569 O O . PHE B 1 348 ? -31.581 40.277 -9.182 1.000 19.741 348 PHE A O 1
ATOM 5577 N N . SER B 1 349 ? -31.405 41.630 -10.986 1.000 20.074 349 SER A N 1
ATOM 5578 C CA . SER B 1 349 ? -32.621 42.372 -10.674 1.000 21.102 349 SER A CA 1
ATOM 5579 C C . SER B 1 349 ? -33.868 41.487 -10.649 1.000 21.266 349 SER A C 1
ATOM 5580 O O . SER B 1 349 ? -34.738 41.660 -9.769 1.000 23.952 349 SER A O 1
ATOM 5583 N N A GLU B 1 350 ? -33.957 40.529 -11.592 0.500 19.287 350 GLU A N 1
ATOM 5584 N N B GLU B 1 350 ? -33.988 40.577 -11.624 0.500 19.670 350 GLU A N 1
ATOM 5585 C CA A GLU B 1 350 ? -35.089 39.621 -11.726 0.500 20.921 350 GLU A CA 1
ATOM 5586 C CA B GLU B 1 350 ? -35.097 39.642 -11.683 0.500 21.472 350 GLU A CA 1
ATOM 5587 C C A GLU B 1 350 ? -35.122 38.595 -10.584 0.500 21.449 350 GLU A C 1
ATOM 5588 C C B GLU B 1 350 ? -35.114 38.788 -10.411 0.500 21.310 350 GLU A C 1
ATOM 5589 O O A GLU B 1 350 ? -36.204 38.180 -10.166 0.500 22.343 350 GLU A O 1
ATOM 5590 O O B GLU B 1 350 ? -36.159 38.708 -9.734 0.500 18.536 350 GLU A O 1
ATOM 5601 N N . LEU B 1 351 ? -33.955 38.194 -10.056 1.000 22.003 351 LEU A N 1
ATOM 5602 C CA . LEU B 1 351 ? -33.919 37.364 -8.840 1.000 20.017 351 LEU A CA 1
ATOM 5603 C C . LEU B 1 351 ? -34.447 38.166 -7.653 1.000 19.914 351 LEU A C 1
ATOM 5604 O O . LEU B 1 351 ? -35.236 37.670 -6.856 1.000 20.996 351 LEU A O 1
ATOM 5609 N N . ALA B 1 352 ? -33.971 39.402 -7.491 1.000 19.479 352 ALA A N 1
ATOM 5610 C CA . ALA B 1 352 ? -34.358 40.217 -6.350 1.000 21.604 352 ALA A CA 1
ATOM 5611 C C . ALA B 1 352 ? -35.862 40.487 -6.378 1.000 23.565 352 ALA A C 1
ATOM 5612 O O . ALA B 1 352 ? -36.517 40.392 -5.364 1.000 22.449 352 ALA A O 1
ATOM 5614 N N A MET B 1 353 ? -36.431 40.726 -7.559 0.500 22.279 353 MET A N 1
ATOM 5615 N N B MET B 1 353 ? -36.408 40.794 -7.562 0.500 24.042 353 MET A N 1
ATOM 5616 C CA A MET B 1 353 ? -37.849 41.048 -7.620 0.500 23.030 353 MET A CA 1
ATOM 5617 C CA B MET B 1 353 ? -37.837 41.053 -7.672 0.500 25.950 353 MET A CA 1
ATOM 5618 C C A MET B 1 353 ? -38.676 39.791 -7.317 0.500 22.993 353 MET A C 1
ATOM 5619 C C B MET B 1 353 ? -38.599 39.800 -7.232 0.500 24.745 353 MET A C 1
ATOM 5620 O O A MET B 1 353 ? -39.749 39.843 -6.692 0.500 21.030 353 MET A O 1
ATOM 5621 O O B MET B 1 353 ? -39.546 39.893 -6.434 0.500 24.047 353 MET A O 1
ATOM 5630 N N . GLU B 1 354 ? -38.166 38.639 -7.752 1.000 21.605 354 GLU A N 1
ATOM 5631 C CA . GLU B 1 354 ? -38.806 37.360 -7.435 1.000 24.597 354 GLU A CA 1
ATOM 5632 C C . GLU B 1 354 ? -38.797 37.067 -5.937 1.000 24.911 354 GLU A C 1
ATOM 5633 O O . GLU B 1 354 ? -39.679 36.362 -5.427 1.000 25.794 354 GLU A O 1
ATOM 5639 N N . ALA B 1 355 ? -37.808 37.594 -5.209 1.000 21.900 355 ALA A N 1
ATOM 5640 C CA . ALA B 1 355 ? -37.669 37.383 -3.784 1.000 21.638 355 ALA A CA 1
ATOM 5641 C C . ALA B 1 355 ? -38.420 38.440 -2.967 1.000 24.522 355 ALA A C 1
ATOM 5642 O O . ALA B 1 355 ? -38.334 38.418 -1.734 1.000 25.175 355 ALA A O 1
ATOM 5644 N N . GLY B 1 356 ? -39.041 39.399 -3.656 1.000 23.994 356 GLY A N 1
ATOM 5645 C CA . GLY B 1 356 ? -39.928 40.395 -3.059 1.000 24.095 356 GLY A CA 1
ATOM 5646 C C . GLY B 1 356 ? -39.335 41.802 -2.948 1.000 24.961 356 GLY A C 1
ATOM 5647 O O . GLY B 1 356 ? -39.967 42.700 -2.372 1.000 23.731 356 GLY A O 1
ATOM 5648 N N . PHE B 1 357 ? -38.091 42.010 -3.446 1.000 21.341 357 PHE A N 1
ATOM 5649 C CA . PHE B 1 357 ? -37.441 43.303 -3.337 1.000 21.674 357 PHE A CA 1
ATOM 5650 C C . PHE B 1 357 ? -38.118 44.306 -4.288 1.000 22.271 357 PHE A C 1
ATOM 5651 O O . PHE B 1 357 ? -38.712 43.917 -5.291 1.000 24.123 357 PHE A O 1
ATOM 5659 N N . SER B 1 358 ? -37.930 45.587 -3.951 1.000 25.543 358 SER A N 1
ATOM 5660 C CA . SER B 1 358 ? -38.505 46.691 -4.705 1.000 27.744 358 SER A CA 1
ATOM 5661 C C . SER B 1 358 ? -37.722 46.882 -6.010 1.000 28.495 358 SER A C 1
ATOM 5662 O O . SER B 1 358 ? -36.609 46.388 -6.178 1.000 24.669 358 SER A O 1
ATOM 5665 N N . ARG B 1 359 ? -38.287 47.696 -6.907 1.000 24.749 359 ARG A N 1
ATOM 5666 C CA . ARG B 1 359 ? -37.727 47.915 -8.229 1.000 25.070 359 ARG A CA 1
ATOM 5667 C C . ARG B 1 359 ? -36.795 49.124 -8.139 1.000 28.516 359 ARG A C 1
ATOM 5668 O O . ARG B 1 359 ? -37.112 50.220 -8.610 1.000 24.817 359 ARG A O 1
ATOM 5676 N N . GLU B 1 360 ? -35.660 48.899 -7.477 1.000 25.828 360 GLU A N 1
ATOM 5677 C CA . GLU B 1 360 ? -34.762 49.935 -6.940 1.000 24.238 360 GLU A CA 1
ATOM 5678 C C . GLU B 1 360 ? -33.419 49.236 -6.812 1.000 26.556 360 GLU A C 1
ATOM 5679 O O . GLU B 1 360 ? -33.312 48.343 -5.952 1.000 29.148 360 GLU A O 1
ATOM 5685 N N A PHE B 1 361 ? -32.428 49.683 -7.593 0.500 19.285 361 PHE A N 1
ATOM 5686 N N B PHE B 1 361 ? -32.476 49.508 -7.719 0.500 22.235 361 PHE A N 1
ATOM 5687 C CA A PHE B 1 361 ? -31.234 48.918 -7.897 0.500 18.783 361 PHE A CA 1
ATOM 5688 C CA B PHE B 1 361 ? -31.182 48.869 -7.621 0.500 23.553 361 PHE A CA 1
ATOM 5689 C C A PHE B 1 361 ? -30.010 49.847 -7.878 0.500 20.559 361 PHE A C 1
ATOM 5690 C C B PHE B 1 361 ? -30.111 49.948 -7.641 0.500 22.893 361 PHE A C 1
ATOM 5691 O O A PHE B 1 361 ? -29.954 50.786 -8.678 0.500 18.136 361 PHE A O 1
ATOM 5692 O O B PHE B 1 361 ? -30.293 51.064 -8.133 0.500 19.699 361 PHE A O 1
ATOM 5707 N N . LYS B 1 362 ? -29.007 49.578 -7.017 1.000 20.429 362 LYS A N 1
ATOM 5708 C CA . LYS B 1 362 ? -27.781 50.351 -7.034 1.000 22.440 362 LYS A CA 1
ATOM 5709 C C . LYS B 1 362 ? -26.637 49.433 -7.439 1.000 23.176 362 LYS A C 1
ATOM 5710 O O . LYS B 1 362 ? -26.562 48.260 -7.046 1.000 24.359 362 LYS A O 1
ATOM 5716 N N . ALA B 1 363 ? -25.709 49.967 -8.246 1.000 21.119 363 ALA A N 1
ATOM 5717 C CA . ALA B 1 363 ? -24.508 49.249 -8.618 1.000 19.606 363 ALA A CA 1
ATOM 5718 C C . ALA B 1 363 ? -23.308 50.164 -8.464 1.000 23.088 363 ALA A C 1
ATOM 5719 O O . ALA B 1 363 ? -23.300 51.254 -9.028 1.000 21.966 363 ALA A O 1
ATOM 5721 N N . THR B 1 364 ? -22.292 49.661 -7.747 1.000 18.797 364 THR A N 1
ATOM 5722 C CA . THR B 1 364 ? -21.044 50.375 -7.551 1.000 19.987 364 THR A CA 1
ATOM 5723 C C . THR B 1 364 ? -19.878 49.480 -7.946 1.000 19.337 364 THR A C 1
ATOM 5724 O O . THR B 1 364 ? -19.741 48.389 -7.414 1.000 20.411 364 THR A O 1
ATOM 5728 N N . TYR B 1 365 ? -19.058 49.923 -8.892 1.000 17.899 365 TYR A N 1
ATOM 5729 C CA . TYR B 1 365 ? -17.920 49.143 -9.317 1.000 18.915 365 TYR A CA 1
ATOM 5730 C C . TYR B 1 365 ? -16.890 49.191 -8.198 1.000 21.094 365 TYR A C 1
ATOM 5731 O O . TYR B 1 365 ? -16.657 50.280 -7.635 1.000 20.677 365 TYR A O 1
ATOM 5740 N N . ILE B 1 366 ? -16.363 47.997 -7.842 1.000 19.328 366 ILE A N 1
ATOM 5741 C CA . ILE B 1 366 ? -15.381 47.928 -6.752 1.000 18.448 366 ILE A CA 1
ATOM 5742 C C . ILE B 1 366 ? -13.976 47.768 -7.330 1.000 19.119 366 ILE A C 1
ATOM 5743 O O . ILE B 1 366 ? -13.193 48.725 -7.323 1.000 20.961 366 ILE A O 1
ATOM 5748 N N . PHE B 1 367 ? -13.624 46.553 -7.799 1.000 17.976 367 PHE A N 1
ATOM 5749 C CA . PHE B 1 367 ? -12.252 46.204 -8.133 1.000 18.967 367 PHE A CA 1
ATOM 5750 C C . PHE B 1 367 ? -12.203 44.800 -8.748 1.000 18.891 367 PHE A C 1
ATOM 5751 O O . PHE B 1 367 ? -12.983 43.938 -8.348 1.000 19.555 367 PHE A O 1
ATOM 5759 N N . ALA B 1 368 ? -11.332 44.611 -9.736 1.000 21.020 368 ALA A N 1
ATOM 5760 C CA . ALA B 1 368 ? -11.084 43.299 -10.330 1.000 22.347 368 ALA A CA 1
ATOM 5761 C C . ALA B 1 368 ? -12.408 42.612 -10.719 1.000 19.439 368 ALA A C 1
ATOM 5762 O O . ALA B 1 368 ? -12.616 41.442 -10.385 1.000 18.961 368 ALA A O 1
ATOM 5764 N N . ASN B 1 369 ? -13.262 43.373 -11.435 1.000 18.179 369 ASN A N 1
ATOM 5765 C CA . ASN B 1 369 ? -14.513 42.877 -12.009 1.000 18.325 369 ASN A CA 1
ATOM 5766 C C . ASN B 1 369 ? -15.622 42.708 -10.993 1.000 17.658 369 ASN A C 1
ATOM 5767 O O . ASN B 1 369 ? -16.755 42.361 -11.365 1.000 19.349 369 ASN A O 1
ATOM 5772 N N . VAL B 1 370 ? -15.357 42.958 -9.702 1.000 18.192 370 VAL A N 1
ATOM 5773 C CA . VAL B 1 370 ? -16.390 42.819 -8.693 1.000 17.257 370 VAL A CA 1
ATOM 5774 C C . VAL B 1 370 ? -17.182 44.131 -8.571 1.000 17.359 370 VAL A C 1
ATOM 5775 O O . VAL B 1 370 ? -16.591 45.194 -8.380 1.000 18.440 370 VAL A O 1
ATOM 5779 N N . TRP B 1 371 ? -18.517 43.992 -8.637 1.000 17.653 371 TRP A N 1
ATOM 5780 C CA . TRP B 1 371 ? -19.483 45.032 -8.342 1.000 17.674 371 TRP A CA 1
ATOM 5781 C C . TRP B 1 371 ? -20.138 44.764 -7.001 1.000 17.463 371 TRP A C 1
ATOM 5782 O O . TRP B 1 371 ? -20.371 43.613 -6.618 1.000 19.014 371 TRP A O 1
ATOM 5793 N N . ALA B 1 372 ? -20.581 45.849 -6.376 1.000 17.828 372 ALA A N 1
ATOM 5794 C CA . ALA B 1 372 ? -21.521 45.832 -5.275 1.000 17.846 372 ALA A CA 1
ATOM 5795 C C . ALA B 1 372 ? -22.891 46.231 -5.767 1.000 19.854 372 ALA A C 1
ATOM 5796 O O . ALA B 1 372 ? -23.094 47.400 -6.118 1.000 20.416 372 ALA A O 1
ATOM 5798 N N . LEU B 1 373 ? -23.820 45.272 -5.741 1.000 19.541 373 LEU A N 1
ATOM 5799 C CA . LEU B 1 373 ? -25.183 45.491 -6.171 1.000 19.069 373 LEU A CA 1
ATOM 5800 C C . LEU B 1 373 ? -26.076 45.519 -4.933 1.000 21.713 373 LEU A C 1
ATOM 5801 O O . LEU B 1 373 ? -26.016 44.625 -4.103 1.000 23.875 373 LEU A O 1
ATOM 5806 N N . GLU B 1 374 ? -26.913 46.542 -4.800 1.000 20.447 374 GLU A N 1
ATOM 5807 C CA . GLU B 1 374 ? -27.749 46.670 -3.619 1.000 21.399 374 GLU A CA 1
ATOM 5808 C C . GLU B 1 374 ? -29.208 46.604 -4.042 1.000 23.646 374 GLU A C 1
ATOM 5809 O O . GLU B 1 374 ? -29.630 47.248 -5.017 1.000 23.388 374 GLU A O 1
ATOM 5815 N N . PHE B 1 375 ? -29.943 45.782 -3.305 1.000 20.717 375 PHE A N 1
ATOM 5816 C CA . PHE B 1 375 ? -31.384 45.635 -3.445 1.000 22.907 375 PHE A CA 1
ATOM 5817 C C . PHE B 1 375 ? -32.044 46.017 -2.124 1.000 25.070 375 PHE A C 1
ATOM 5818 O O . PHE B 1 375 ? -31.532 45.700 -1.049 1.000 23.743 375 PHE A O 1
ATOM 5826 N N . THR B 1 376 ? -33.172 46.730 -2.228 1.000 26.443 376 THR A N 1
ATOM 5827 C CA . THR B 1 376 ? -33.789 47.363 -1.064 1.000 29.349 376 THR A CA 1
ATOM 5828 C C . THR B 1 376 ? -35.205 46.810 -0.856 1.000 27.517 376 THR A C 1
ATOM 5829 O O . THR B 1 376 ? -35.942 46.591 -1.819 1.000 27.592 376 THR A O 1
ATOM 5833 N N . LYS B 1 377 ? -35.555 46.527 0.405 1.000 30.683 377 LYS A N 1
ATOM 5834 C CA . LYS B 1 377 ? -36.886 46.017 0.758 1.000 33.648 377 LYS A CA 1
ATOM 5835 C C . LYS B 1 377 ? -37.929 47.155 0.831 1.000 31.904 377 LYS A C 1
ATOM 5836 O O . LYS B 1 377 ? -37.498 48.150 1.469 1.000 35.194 377 LYS A O 1
#

Foldseek 3Di:
DVVVVVVVVVVVVVCVVPVVLLLVLVVVCLVQQLLQCLVPDPDFAFLLRSNVVRPPDDDPCSLVSLQVSLVSVVVVCVVVQKPKDKDADDDADSSHVDRGITITIHGDPVSVQCHPVPPPQHLVLLSCLVPPPLLVVLVVQLVVCVVVLHASNCVVPVHAPVVVCVVPVVNVVSVVSNVVSVLVVQLVLCLVFPDVCPPWQEEEEEQCQLVVSVLSVCVSVVNHAYEDEYAPVRLVPHDDRPRYHDHHDDLLVAGAATQEYEAEPNQLLDALVSLLSNLLRVVVRYDAQGKYKYKAFAADPDQDPDPLNVQQVVVQVSSCNRRVRRGHYHPVSVQVSNVSSPFDNDKDWTDGDDRIITIMTGD/DVVVVVVVVVVVVVCVVPVVLLLVLLVVCLVQQLLQCLVVDPDFAFLLRSNVVRPPDDDPCSLVNLQVNLVSVVVVVVVVQKPKDKDADDDFRSSHPDRGITITIHGDPVSVQCHDPLDPNHLNLLSCLVPPPLLVVLVVQVVVCVVVLHASNCVVPVHAPVVVCVVPVVNVVSVVSNVVSVLVVLLVLCLVFPDVCPPWQEEEEEQCQLVVSVLSVCVNVVNHAYEDEYAPVSLVPHDDRPRYHYHHDDLLVAGAATLEYEAEPPQLLDALVSLLSSLLRVVVRYDAFRKYKYKAFAADPDQDPDPLNVVQVVVQVSSCNRRVRRGHYHPVSVQVSNVSSPFDNDKDWTDGDDRIIIIMTGD

Nearest PDB structures (foldseek):
  7vb8-assembly1_A  TM=9.986E-01  e=2.227E-70  Sorghum bicolor
  3p9k-assembly2_C  TM=9.344E-01  e=1.670E-40  Lolium perenne
  7v6j-assembly1_A  TM=9.342E-01  e=2.207E-39  Ligusticum chuanxiong
  3reo-assembly2_D  TM=9.330E-01  e=8.195E-38  Clarkia breweri
  6iwt-assembly1_B  TM=9.367E-01  e=7.738E-38  Kitagawia praeruptora